Protein AF-0000000083111627 (afdb_homodimer)

Organism: NCBI:txid185642

InterPro domains:
  IPR006091 Acyl-CoA dehydrogenase/oxidase, middle domain [PF02770] (475-567)
  IPR009075 Acyl-CoA dehydrogenase/oxidase, C-terminal [PF00441] (218-343)
  IPR009075 Acyl-CoA dehydrogenase/oxidase, C-terminal [PF00441] (581-727)
  IPR009100 Acyl-CoA dehydrogenase/oxidase, N-terminal and middle domain superfamily [SSF56645] (1-203)
  IPR009100 Acyl-CoA dehydrogenase/oxidase, N-terminal and middle domain superfamily [SSF56645] (366-592)
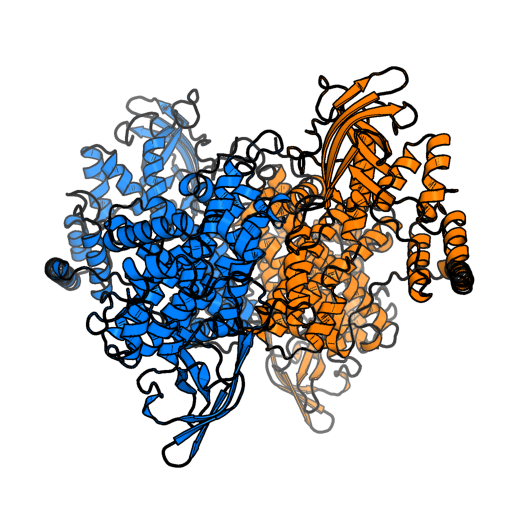  IPR013786 Acyl-CoA dehydrogenase/oxidase, N-terminal [PF02771] (6-98)
  IPR013786 Acyl-CoA dehydrogenase/oxidase, N-terminal [PF02771] (380-471)
  IPR036250 Acyl-CoA dehydrogenase-like, C-terminal [SSF47203] (217-346)
  IPR036250 Acyl-CoA dehydrogenase-like, C-terminal [SSF47203] (581-729)
  IPR037069 Acyl-CoA dehydrogenase/oxidase, N-terminal domain superfamily [G3DSA:1.10.540.10] (3-116)
  IPR037069 Acyl-CoA dehydrogenase/oxidase, N-terminal domain superfamily [G3DSA:1.10.540.10] (366-470)
  IPR046373 Acyl-CoA oxidase/dehydrogenase, middle domain superfamily [G3DSA:2.40.110.10] (475-584)
  IPR052161 Mycobacterial Acyl-CoA Dehydrogenase [PTHR43292] (367-733)

pLDDT: mean 94.19, std 6.5, range [54.94, 98.88]

Radius of gyration: 34.65 Å; Cα contacts (8 Å, |Δi|>4): 3148; chains: 2; bounding box: 90×87×96 Å

Sequence (1466 aa):
MPIAITPEHQDLAESVRSLVARVAPSEILHAAMENPVENPPPYWQAAAEQGLQGVHLAESVGGQGFGILELAVVLAEFGYGAVPGPFVPSAIAGALISAHDPDAKVLSELASGAAIAAYAMDCCGLTATRQGDALVIRGEVRAVPAAAQASVLVLPVAIDSGEEWVVLRAEQLEVEPVKSLDPLRPIAHVRANAVEVGDDVVLSNLSRSTAHALMTTLLAAEAVGVARWATDTASHYAKIREQFGRPIGQFQAIKHRCAEMIADTERATAAVWDAARAVDEASRNNWDTTSSHVEFAASVAATLAPAAAQRCTQDCIQVHGGIGFTWEHDTNVYYRRALMLAASFGRASQYPQKVVDAATTTGMRSVDIDLDPDTEKLRDEIRAEVAAFKAMEREPRGVALAEGGWVLPYLPKPWGRASGPVEQVIIAQEFSAGRVKRPQMGIATWIIPSIVAFGTDEQQQRFLPPTFRGEMIWCQLFSEPGAGSDLAGLTTKATRADGGWRITGQKIWTTAAQYSQWGALLARTDPNAPKHNGITYFLLDMKSEGVEVRPLRELTGNAMFNTVYIDDVFVPDECVLGEVNRGWEVSRNTLTAERVSIGSSEANFLATLGQFVEFVRDGQLDPVAQHRAGQLIAEGHAAKVLNLRSTLLTLAGGDAMPSAAISKLLSMRTGQGYAEFAVSSFGADAAIGDTDELCGKWGEYLLASRATTIYGGTSEVQLNIIAERLLGLPRDPMPIAITPEHQDLAESVRSLVARVAPSEILHAAMENPVENPPPYWQAAAEQGLQGVHLAESVGGQGFGILELAVVLAEFGYGAVPGPFVPSAIAGALISAHDPDAKVLSELASGAAIAAYAMDCCGLTATRQGDALVIRGEVRAVPAAAQASVLVLPVAIDSGEEWVVLRAEQLEVEPVKSLDPLRPIAHVRANAVEVGDDVVLSNLSRSTAHALMTTLLAAEAVGVARWATDTASHYAKIREQFGRPIGQFQAIKHRCAEMIADTERATAAVWDAARAVDEASRNNWDTTSSHVEFAASVAATLAPAAAQRCTQDCIQVHGGIGFTWEHDTNVYYRRALMLAASFGRASQYPQKVVDAATTTGMRSVDIDLDPDTEKLRDEIRAEVAAFKAMEREPRGVALAEGGWVLPYLPKPWGRASGPVEQVIIAQEFSAGRVKRPQMGIATWIIPSIVAFGTDEQQQRFLPPTFRGEMIWCQLFSEPGAGSDLAGLTTKATRADGGWRITGQKIWTTAAQYSQWGALLARTDPNAPKHNGITYFLLDMKSEGVEVRPLRELTGNAMFNTVYIDDVFVPDECVLGEVNRGWEVSRNTLTAERVSIGSSEANFLATLGQFVEFVRDGQLDPVAQHRAGQLIAEGHAAKVLNLRSTLLTLAGGDAMPSAAISKLLSMRTGQGYAEFAVSSFGADAAIGDTDELCGKWGEYLLASRATTIYGGTSEVQLNIIAERLLGLPRDP

Foldseek 3Di:
DFLDQFPVLVVLLVVLLVLLCVQQPLVNLLVLVVDAADQVHPCLQVCLVVQLLQQQAPVLLPHVNHHLLSNLSNLLSCLLRLAFAQSLQQSLVLVQLCLLPSNDNVNSCRRNSVFGEGEALDEDQKAWDDDVQKIWIWGKDFFTWRLVSGQKYWYWHQYPVGIWIFIDGSVQWDWAWDDALQSSTTTTMITHDRRIDGCVGISVSRDSLLSLLSQLLSLLSSLLSLLVNLLQLLLVQQQPDDDPHHRNCQDLVSLLLSLVSVLLSLLLSLLSSLLRVLSRVCSVVSNPCLVSVNLLSSLLSNQRRLVSQLSSLVSSLVSVDPVCPDSSDCSSNSNSVSVVSNVSSPDNLVSLLSNLVSCLPSRHGDQADDDDPVCVVVLVVLLVVLLVLLPDDDLVSLLCCQQPANQPQCADPPRHVVDDLVSVRSSVVSCVVSVPDADDLVLVLLQVNLCSVFNDPVSCVVPRSCSSSVNFHEKEFQADPVPDLNSLPDAFAWEDDVQFTWTWDKGWQIFQLVPGQKYWHKHFYDPPDPSLQRIWIFIDGCPFPQWDWAFDQALLRDTGITMIGGDGTTGGPNGTGHDHRNRSVSVVSSLQSVLQDLLPDDDPLFDALSNLSVLSSPDDDDSVLSSLSSNLNSLRVSLSSSLSSLSSSVSSVHDSRLSSLSSLLSNLVSRLVSLVSSLVRVVPCCPDCPCVDPSNVSNSNNSVSVCSQPPSAHSSRSSQCNSCPVSVRDHHD/DFLDQFPVLVVLLVVLLVLLCVQQPLVNLLVLVVDAADQVHPCLQVCLVVQLLQQQAPVLLPHVNHHLLSNLSNLLSCLLRLAFAQSLQQSLVLVQLCLLPSNDNVNSCRRNSVFGEGEALDEDQKAWDDDPQKIWIWGKDFFTWRLVSGQKYWYWHQYPVGIWIFIDGSVQWDWAWDDALQSSTTTTMITHDGRIDGCVGTSVSRDSLLSLLSQLLSLLSSLLSLLVNLLQLLLVQQQPDDDPHHRNCQDLVSLLLSLVSVLLSLLLSLLSSLLRVLSRVCSVVSNPCLVSVNLLSSLLSNQRRLVSQLSSLVSSLVSVDPVCPDSSDCSSNSNSVSVVSNCSSPDNLVSLLSNLVSCLPSRHGDQADDDDPVCVVVLVVLLVVLLVLLPDDDLVSLLCCQQPQNQPQCADPPRHVVDDLVSVRSSVVSCVVSVPDQDDLVLVLLQVVLCSVFNDPVSCVVPRSCSSSVNFHEKEFQADPVPDLNSLPDAFAWEDDVQFTWTFDKGWQIFQLVPGQKYWHKHFHDPPDPSLQRIWIFIDGCPFPQWDWAFDQALLRDTGITMIGGDGTTGGPNGTGHDHRNRSVSVVSSLQSVLQDLLVDDDPLFDALVNLSVLSSPDDDDSVLSSLSSNLNSLRVSLSSSLSSLSSSVSSVHDSRLSSLSSLLSNLVSRLVSLVSSLVRVVPCCPDCPCVDPSNVSNSNNSVSVCSQPPSAHSSRSSQCNSCPVSVRDHHD

Secondary structure (DSSP, 8-state):
--S--SHHHHHHHHHHHHHHHHHS-HHHHHHHHHSPPPSS-TTHHHHHHTTGGGTTS-GGGT-----HHHHHHHHHHHHHTT--SSHHHHHHHHHHHHHH-TT-THHHHHHHTS--EEE----SSEEEEEETTEEEEEEEEEEEETGGG-SEEEEEEEETTEEEEEEEEGGGSEEEEE-BSSTTS-EEEEEEEEEEE-GGGB-TT--HHHHHHHHHHHHHHHHHHHHHHHHHHHHHHHHH-EETTEEGGGSHHHHHHHHHHHHHHHHHHHHHHHHHHHHHHHHHTTT-HHHHTHHHHHHHHHHHHHHHHHHHHHHHHHHHTTGGGBTTSHHHHHHHHHHHHHHHT--TTHHHHHHHHHHHTT-PPP------GGGHHHHHHHHHHHHHHHHS-HHHHHHHHHHTT-SSTTSPTTTS----HHHHHHHHHHHHHHTPPPPP-TTHHHHHHHHHHH--HHHHHHHHHHHHTT---EEEE--BTTBSSSGGG---EEEEETTEEEEEEEEEEEETGGG-SEEEEEEES-TTS-TTTSEEEEEEETTSTTEEEEEE-BTTS---EEEEEEEEEEEEGGGEES-TTBHHHHHHHHHHHHHHHHHH---TTS--HHHHHHHHHHS---HHHHHHHHHHHHHHHHHHHHHHHHHHHHHTT---HHHHHHHHHHHHHHHHHHHHHHHHHTGGGGGB--TTSHHHHHHHHHHHHGGGGTTTS-HHHHHHHIIIIIS-PPPP-/--S--SHHHHHHHHHHHHHHHHHS-HHHHHHHHHSPPPSS-TTHHHHHHTTGGGTTS-GGGT-----HHHHHHHHHHHHHTT--SSHHHHHHHHHHHHHH-TT-THHHHHHHTS--EEE---SSSEEEEEETTEEEEEEEEEEEETGGG-SEEEEEEEETTEEEEEEEEGGGSEEEEE-BSSTTS-EEEEEEEEEEE-GGGB-TT--HHHHHHHHHHHHHHHHHHHHHHHHHHHHHHHHH-EETTEEGGGSHHHHHHHHHHHHHHHHHHHHHHHHHHHHHHHHHTTT-HHHHTHHHHHHHHHHHHHHHHHHHHHHHHHHHTTGGGBTTSHHHHHHHHHHHHHHHT--TTHHHHHHHHHHHTT-PPP------GGGHHHHHHHHHHHHHHHHS-HHHHHHHHHHTT-SSTTSPTTTS----HHHHHHHHHHHHHHTPPPPP-TTHHHHHHHHHHH--HHHHHHHHHHHHTT---EEEE--BTTBSSSGGG---EEEEETTEEEEEEEE-S-TTGGG-SEEEEEEES-TTS-TTTSEEEEEEETTSTTEEEEEE-BTTS---EEEEEEEEEEEEGGGEES-TTBHHHHHHHHHHHHHHHHHH---TTS--HHHHHHHHHHS---HHHHHHHHHHHHHHHHHHHHHHHHHHHHHTT---HHHHHHHHHHHHHHHHHHHHHHHHHTGGGGGB--TTSHHHHHHHHHHHHGGGGTTTS-HHHHHHHIIIIIS-PPPP-

Structure (mmCIF, N/CA/C/O backbone):
data_AF-0000000083111627-model_v1
#
loop_
_entity.id
_entity.type
_entity.pdbx_description
1 polymer 'Acyl-CoA dehydrogenase'
#
loop_
_atom_site.group_PDB
_atom_site.id
_atom_site.type_symbol
_atom_site.label_atom_id
_atom_site.label_alt_id
_atom_site.label_comp_id
_atom_site.label_asym_id
_atom_site.label_entity_id
_atom_site.label_seq_id
_atom_site.pdbx_PDB_ins_code
_atom_site.Cartn_x
_atom_site.Cartn_y
_atom_site.Cartn_z
_atom_site.occupancy
_atom_site.B_iso_or_equiv
_atom_site.auth_seq_id
_atom_site.auth_comp_id
_atom_site.auth_asym_id
_atom_site.auth_atom_id
_atom_site.pdbx_PDB_model_num
ATOM 1 N N . MET A 1 1 ? 1.395 21.906 2.865 1 74.12 1 MET A N 1
ATOM 2 C CA . MET A 1 1 ? 1.391 23.25 3.449 1 74.12 1 MET A CA 1
ATOM 3 C C . MET A 1 1 ? 2.172 23.266 4.758 1 74.12 1 MET A C 1
ATOM 5 O O . MET A 1 1 ? 2.281 22.25 5.438 1 74.12 1 MET A O 1
ATOM 9 N N . PRO A 1 2 ? 2.619 24.438 5.027 1 80.31 2 PRO A N 1
ATOM 10 C CA . PRO A 1 2 ? 3.334 24.547 6.301 1 80.31 2 PRO A CA 1
ATOM 11 C C . PRO A 1 2 ? 2.424 24.328 7.508 1 80.31 2 PRO A C 1
ATOM 13 O O . PRO A 1 2 ? 1.198 24.297 7.363 1 80.31 2 PRO A O 1
ATOM 16 N N . ILE A 1 3 ? 2.98 24.016 8.602 1 85 3 ILE A N 1
ATOM 17 C CA . ILE A 1 3 ? 2.271 23.859 9.867 1 85 3 ILE A CA 1
ATOM 18 C C . ILE A 1 3 ? 1.512 25.141 10.203 1 85 3 ILE A C 1
ATOM 20 O O . ILE A 1 3 ? 0.439 25.094 10.812 1 85 3 ILE A O 1
ATOM 24 N N . ALA A 1 4 ? 1.966 26.297 9.727 1 83.12 4 ALA A N 1
ATOM 25 C CA . ALA A 1 4 ? 1.487 27.641 10.039 1 83.12 4 ALA A CA 1
ATOM 26 C C . ALA A 1 4 ? 0.077 27.859 9.5 1 83.12 4 ALA A C 1
ATOM 28 O O . ALA A 1 4 ? -0.201 27.578 8.336 1 83.12 4 ALA A O 1
ATOM 29 N N . ILE A 1 5 ? -0.756 28.344 10.328 1 83.12 5 ILE A N 1
ATOM 30 C CA . ILE A 1 5 ? -2.125 28.641 9.922 1 83.12 5 ILE A CA 1
ATOM 31 C C . ILE A 1 5 ? -2.398 30.125 10.055 1 83.12 5 ILE A C 1
ATOM 33 O O . ILE A 1 5 ? -2.795 30.781 9.094 1 83.12 5 ILE A O 1
ATOM 37 N N . THR A 1 6 ? -2.057 30.719 11.227 1 83.81 6 THR A N 1
ATOM 38 C CA . THR A 1 6 ? -2.348 32.125 11.492 1 83.81 6 THR A CA 1
ATOM 39 C C . THR A 1 6 ? -1.399 33.031 10.711 1 83.81 6 THR A C 1
ATOM 41 O O . THR A 1 6 ? -0.306 32.625 10.328 1 83.81 6 THR A O 1
ATOM 44 N N . PRO A 1 7 ? -1.765 34.219 10.477 1 86.06 7 PRO A N 1
ATOM 45 C CA . PRO A 1 7 ? -0.864 35.156 9.797 1 86.06 7 PRO A CA 1
ATOM 46 C C . PRO A 1 7 ? 0.48 35.281 10.508 1 86.06 7 PRO A C 1
ATOM 48 O O . PRO A 1 7 ? 1.52 35.406 9.852 1 86.06 7 PRO A O 1
ATOM 51 N N . GLU A 1 8 ? 0.435 35.312 11.836 1 89.44 8 GLU A N 1
ATOM 52 C CA . GLU A 1 8 ? 1.673 35.406 12.609 1 89.44 8 GLU A CA 1
ATOM 53 C C . GLU A 1 8 ? 2.568 34.219 12.359 1 89.44 8 GLU A C 1
ATOM 55 O O . GLU A 1 8 ? 3.781 34.344 12.188 1 89.44 8 GLU A O 1
ATOM 60 N N . HIS A 1 9 ? 1.969 33.062 12.383 1 93.19 9 HIS A N 1
ATOM 61 C CA . HIS A 1 9 ? 2.73 31.844 12.125 1 93.19 9 HIS A CA 1
ATOM 62 C C . HIS A 1 9 ? 3.244 31.797 10.688 1 93.19 9 HIS A C 1
ATOM 64 O O . HIS A 1 9 ? 4.34 31.297 10.43 1 93.19 9 HIS A O 1
ATOM 70 N N . GLN A 1 10 ? 2.498 32.281 9.758 1 92.25 10 GLN A N 1
ATOM 71 C CA . GLN A 1 10 ? 2.924 32.344 8.359 1 92.25 10 GLN A CA 1
ATOM 72 C C . GLN A 1 10 ? 4.109 33.281 8.195 1 92.25 10 GLN A C 1
ATOM 74 O O . GLN A 1 10 ? 5.039 33 7.438 1 92.25 10 GLN A O 1
ATOM 79 N N . ASP A 1 11 ? 3.963 34.438 8.898 1 94.56 11 ASP A N 1
ATOM 80 C CA . ASP A 1 11 ? 5.074 35.375 8.875 1 94.56 11 ASP A CA 1
ATOM 81 C C . ASP A 1 11 ? 6.348 34.75 9.438 1 94.56 11 ASP A C 1
ATOM 83 O O . ASP A 1 11 ? 7.438 34.938 8.891 1 94.56 11 ASP A O 1
ATOM 87 N N . LEU A 1 12 ? 6.211 34.031 10.531 1 96.56 12 LEU A N 1
ATOM 88 C CA . LEU A 1 12 ? 7.344 33.312 11.117 1 96.56 12 LEU A CA 1
ATOM 89 C C . LEU A 1 12 ? 7.922 32.312 10.141 1 96.56 12 LEU A C 1
ATOM 91 O O . LEU A 1 12 ? 9.141 32.25 9.93 1 96.56 12 LEU A O 1
ATOM 95 N N . ALA A 1 13 ? 7.07 31.531 9.586 1 96.81 13 ALA A N 1
ATOM 96 C CA . ALA A 1 13 ? 7.508 30.516 8.625 1 96.81 13 ALA A CA 1
ATOM 97 C C . ALA A 1 13 ? 8.258 31.156 7.461 1 96.81 13 ALA A C 1
ATOM 99 O O . ALA A 1 13 ? 9.297 30.656 7.027 1 96.81 13 ALA A O 1
ATOM 100 N N . GLU A 1 14 ? 7.758 32.25 6.926 1 96.44 14 GLU A N 1
ATOM 101 C CA . GLU A 1 14 ? 8.375 32.938 5.797 1 96.44 14 GLU A CA 1
ATOM 102 C C . GLU A 1 14 ? 9.742 33.5 6.18 1 96.44 14 GLU A C 1
ATOM 104 O O . GLU A 1 14 ? 10.68 33.438 5.379 1 96.44 14 GLU A O 1
ATOM 109 N N . SER A 1 15 ? 9.734 34.062 7.34 1 97.12 15 SER A N 1
ATOM 110 C CA . SER A 1 15 ? 10.992 34.594 7.836 1 97.12 15 SER A CA 1
ATOM 111 C C . SER A 1 15 ? 12.055 33.5 7.969 1 97.12 15 SER A C 1
ATOM 113 O O . SER A 1 15 ? 13.195 33.688 7.555 1 97.12 15 SER A O 1
ATOM 115 N N . VAL A 1 16 ? 11.703 32.375 8.531 1 98.12 16 VAL A N 1
ATOM 116 C CA . VAL A 1 16 ? 12.625 31.266 8.711 1 98.12 16 VAL A CA 1
ATOM 117 C C . VAL A 1 16 ? 13 30.688 7.352 1 98.12 16 VAL A C 1
ATOM 119 O O . VAL A 1 16 ? 14.164 30.344 7.117 1 98.12 16 VAL A O 1
ATOM 122 N N . ARG A 1 17 ? 12.047 30.531 6.48 1 96.94 17 ARG A N 1
ATOM 123 C CA . ARG A 1 17 ? 12.305 30.016 5.141 1 96.94 17 ARG A CA 1
ATOM 124 C C . ARG A 1 17 ? 13.328 30.875 4.414 1 96.94 17 ARG A C 1
ATOM 126 O O . ARG A 1 17 ? 14.195 30.359 3.701 1 96.94 17 ARG A O 1
ATOM 133 N N . SER A 1 18 ? 13.18 32.188 4.555 1 97.38 18 SER A N 1
ATOM 134 C CA . SER A 1 18 ? 14.125 33.125 3.941 1 97.38 18 SER A CA 1
ATOM 135 C C . SER A 1 18 ? 15.539 32.906 4.488 1 97.38 18 SER A C 1
ATOM 137 O O . SER A 1 18 ? 16.516 32.969 3.738 1 97.38 18 SER A O 1
ATOM 139 N N . LEU A 1 19 ? 15.617 32.75 5.746 1 97.81 19 LEU A N 1
ATOM 140 C CA . LEU A 1 19 ? 16.922 32.469 6.348 1 97.81 19 LEU A CA 1
ATOM 141 C C . LEU A 1 19 ? 17.484 31.156 5.816 1 97.81 19 LEU A C 1
ATOM 143 O O . LEU A 1 19 ? 18.641 31.094 5.422 1 97.81 19 LEU A O 1
ATOM 147 N N . VAL A 1 20 ? 16.688 30.109 5.844 1 97.62 20 VAL A N 1
ATOM 148 C CA . VAL A 1 20 ? 17.109 28.766 5.438 1 97.62 20 VAL A CA 1
ATOM 149 C C . VAL A 1 20 ? 17.578 28.797 3.988 1 97.62 20 VAL A C 1
ATOM 151 O O . VAL A 1 20 ? 18.609 28.203 3.654 1 97.62 20 VAL A O 1
ATOM 154 N N . ALA A 1 21 ? 16.844 29.484 3.139 1 96.81 21 ALA A N 1
ATOM 155 C CA . ALA A 1 21 ? 17.219 29.609 1.732 1 96.81 21 ALA A CA 1
ATOM 156 C C . ALA A 1 21 ? 18.594 30.266 1.584 1 96.81 21 ALA A C 1
ATOM 158 O O . ALA A 1 21 ? 19.359 29.922 0.678 1 96.81 21 ALA A O 1
ATOM 159 N N . ARG A 1 22 ? 18.844 31.141 2.459 1 96.62 22 ARG A N 1
ATOM 160 C CA . ARG A 1 22 ? 20.109 31.875 2.404 1 96.62 22 ARG A CA 1
ATOM 161 C C . ARG A 1 22 ? 21.25 31.062 2.984 1 96.62 22 ARG A C 1
ATOM 163 O O . ARG A 1 22 ? 22.359 31.078 2.451 1 96.62 22 ARG A O 1
ATOM 170 N N . VAL A 1 23 ? 21.047 30.328 3.975 1 96.12 23 VAL A N 1
ATOM 171 C CA . VAL A 1 23 ? 22.156 29.75 4.738 1 96.12 23 VAL A CA 1
ATOM 172 C C . VAL A 1 23 ? 22.359 28.297 4.34 1 96.12 23 VAL A C 1
ATOM 174 O O . VAL A 1 23 ? 23.422 27.719 4.605 1 96.12 23 VAL A O 1
ATOM 177 N N . ALA A 1 24 ? 21.406 27.656 3.727 1 96.56 24 ALA A N 1
ATOM 178 C CA . ALA A 1 24 ? 21.516 26.25 3.393 1 96.56 24 ALA A CA 1
ATOM 179 C C . ALA A 1 24 ? 21.094 25.984 1.954 1 96.56 24 ALA A C 1
ATOM 181 O O . ALA A 1 24 ? 20.25 25.109 1.7 1 96.56 24 ALA A O 1
ATOM 182 N N . PRO A 1 25 ? 21.656 26.734 1.029 1 96.75 25 PRO A N 1
ATOM 183 C CA . PRO A 1 25 ? 21.422 26.375 -0.369 1 96.75 25 PRO A CA 1
ATOM 184 C C . PRO A 1 25 ? 22.047 25.031 -0.742 1 96.75 25 PRO A C 1
ATOM 186 O O . PRO A 1 25 ? 22.797 24.453 0.045 1 96.75 25 PRO A O 1
ATOM 189 N N . SER A 1 26 ? 21.766 24.578 -1.888 1 96.75 26 SER A N 1
ATOM 190 C CA . SER A 1 26 ? 22.188 23.266 -2.354 1 96.75 26 SER A CA 1
ATOM 191 C C . SER A 1 26 ? 23.703 23.094 -2.258 1 96.75 26 SER A C 1
ATOM 193 O O . SER A 1 26 ? 24.203 22.031 -1.894 1 96.75 26 SER A O 1
ATOM 195 N N . GLU A 1 27 ? 24.422 24.109 -2.559 1 96.44 27 GLU A N 1
ATOM 196 C CA . GLU A 1 27 ? 25.891 24.062 -2.541 1 96.44 27 GLU A CA 1
ATOM 197 C C . GLU A 1 27 ? 26.406 23.781 -1.139 1 96.44 27 GLU A C 1
ATOM 199 O O . GLU A 1 27 ? 27.391 23.047 -0.975 1 96.44 27 GLU A O 1
ATOM 204 N N . ILE A 1 28 ? 25.781 24.359 -0.179 1 96.56 28 ILE A N 1
ATOM 205 C CA . ILE A 1 28 ? 26.188 24.172 1.21 1 96.56 28 ILE A CA 1
ATOM 206 C C . ILE A 1 28 ? 25.859 22.75 1.644 1 96.56 28 ILE A C 1
ATOM 208 O O . ILE A 1 28 ? 26.625 22.125 2.377 1 96.56 28 ILE A O 1
ATOM 212 N N . LEU A 1 29 ? 24.719 22.25 1.248 1 97.88 29 LEU A N 1
ATOM 213 C CA . LEU A 1 29 ? 24.328 2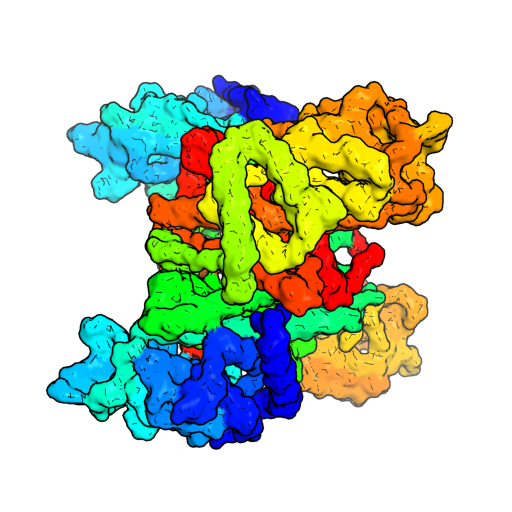0.891 1.57 1 97.88 29 LEU A CA 1
ATOM 214 C C . LEU A 1 29 ? 25.344 19.891 1.017 1 97.88 29 LEU A C 1
ATOM 216 O O . LEU A 1 29 ? 25.781 18.984 1.729 1 97.88 29 LEU A O 1
ATOM 220 N N . HIS A 1 30 ? 25.75 20.062 -0.219 1 97.12 30 HIS A N 1
ATOM 221 C CA . HIS A 1 30 ? 26.672 19.141 -0.861 1 97.12 30 HIS A CA 1
ATOM 222 C C . HIS A 1 30 ? 28.078 19.266 -0.283 1 97.12 30 HIS A C 1
ATOM 224 O O . HIS A 1 30 ? 28.812 18.281 -0.194 1 97.12 30 HIS A O 1
ATOM 230 N N . ALA A 1 31 ? 28.438 20.453 0.081 1 96.94 31 ALA A N 1
ATOM 231 C CA . ALA A 1 31 ? 29.703 20.625 0.782 1 96.94 31 ALA A CA 1
ATOM 232 C C . ALA A 1 31 ? 29.719 19.844 2.092 1 96.94 31 ALA A C 1
ATOM 234 O O . ALA A 1 31 ? 30.734 19.25 2.465 1 96.94 31 ALA A O 1
ATOM 235 N N . ALA A 1 32 ? 28.594 19.828 2.756 1 96.88 32 ALA A N 1
ATOM 236 C CA . ALA A 1 32 ? 28.469 19.141 4.043 1 96.88 32 ALA A CA 1
ATOM 237 C C . ALA A 1 32 ? 28.438 17.625 3.857 1 96.88 32 ALA A C 1
ATOM 239 O O . ALA A 1 32 ? 28.688 16.875 4.801 1 96.88 32 ALA A O 1
ATOM 240 N N . MET A 1 33 ? 28.141 17.156 2.658 1 96.25 33 MET A N 1
ATOM 241 C CA . MET A 1 33 ? 28.203 15.734 2.346 1 96.25 33 MET A CA 1
ATOM 242 C C . MET A 1 33 ? 29.641 15.258 2.268 1 96.25 33 MET A C 1
ATOM 244 O O . MET A 1 33 ? 29.938 14.086 2.5 1 96.25 33 MET A O 1
ATOM 248 N N . GLU A 1 34 ? 30.531 16.188 2.012 1 95.69 34 GLU A N 1
ATOM 249 C CA . GLU A 1 34 ? 31.922 15.828 1.735 1 95.69 34 GLU A CA 1
ATOM 250 C C . GLU A 1 34 ? 32.844 16.234 2.883 1 95.69 34 GLU A C 1
ATOM 252 O O . GLU A 1 34 ? 33.938 15.672 3.055 1 95.69 34 GLU A O 1
ATOM 257 N N . ASN A 1 35 ? 32.406 17.234 3.637 1 96 35 ASN A N 1
ATOM 258 C CA . ASN A 1 35 ? 33.219 17.812 4.699 1 96 35 ASN A CA 1
ATOM 259 C C . ASN A 1 35 ? 32.469 17.875 6.023 1 96 35 ASN A C 1
ATOM 261 O O . ASN A 1 35 ? 31.25 18.078 6.043 1 96 35 ASN A O 1
ATOM 265 N N . PRO A 1 36 ? 33.219 17.688 7.137 1 95.44 36 PRO A N 1
ATOM 266 C CA . PRO A 1 36 ? 32.531 17.797 8.43 1 95.44 36 PRO A CA 1
ATOM 267 C C . PRO A 1 36 ? 31.859 19.141 8.641 1 95.44 36 PRO A C 1
ATOM 269 O O . PRO A 1 36 ? 32.406 20.188 8.266 1 95.44 36 PRO A O 1
ATOM 272 N N . VAL A 1 37 ? 30.766 19.156 9.219 1 94.75 37 VAL A N 1
ATOM 273 C CA . VAL A 1 37 ? 30.047 20.375 9.539 1 94.75 37 VAL A CA 1
ATOM 274 C C . VAL A 1 37 ? 30.797 21.172 10.594 1 94.75 37 VAL A C 1
ATOM 276 O O . VAL A 1 37 ? 31.203 20.625 11.625 1 94.75 37 VAL A O 1
ATOM 279 N N . GLU A 1 38 ? 31 22.422 10.375 1 95.81 38 GLU A N 1
ATOM 280 C CA . GLU A 1 38 ? 31.656 23.281 11.352 1 95.81 38 GLU A CA 1
ATOM 281 C C . GLU A 1 38 ? 30.859 23.359 12.648 1 95.81 38 GLU A C 1
ATOM 283 O O . GLU A 1 38 ? 29.641 23.172 12.648 1 95.81 38 GLU A O 1
ATOM 288 N N . ASN A 1 39 ? 31.547 23.641 13.773 1 96.44 39 ASN A N 1
ATOM 289 C CA . ASN A 1 39 ? 30.906 23.766 15.078 1 96.44 39 ASN A CA 1
ATOM 290 C C . ASN A 1 39 ? 31.359 25.016 15.82 1 96.44 39 ASN A C 1
ATOM 292 O O . ASN A 1 39 ? 32.5 25.094 16.266 1 96.44 39 ASN A O 1
ATOM 296 N N . PRO A 1 40 ? 30.578 26.047 15.961 1 96.38 40 PRO A N 1
ATOM 297 C CA . PRO A 1 40 ? 29.219 26 15.445 1 96.38 40 PRO A CA 1
ATOM 298 C C . PRO A 1 40 ? 29.156 26.234 13.938 1 96.38 40 PRO A C 1
ATOM 300 O O . PRO A 1 40 ? 30.109 26.75 13.344 1 96.38 40 PRO A O 1
ATOM 303 N N . PRO A 1 41 ? 27.984 25.844 13.398 1 96.88 41 PRO A N 1
ATOM 304 C CA . PRO A 1 41 ? 27.859 26.109 11.961 1 96.88 41 PRO A CA 1
ATOM 305 C C . PRO A 1 41 ? 27.812 27.609 11.641 1 96.88 41 PRO A C 1
ATOM 307 O O . PRO A 1 41 ? 27.453 28.422 12.5 1 96.88 41 PRO A O 1
ATOM 310 N N . PRO A 1 42 ? 28.094 27.969 10.391 1 95.5 42 PRO A N 1
ATOM 311 C CA . PRO A 1 42 ? 28.203 29.391 10.031 1 95.5 42 PRO A CA 1
ATOM 312 C C . PRO A 1 42 ? 26.891 30.141 10.242 1 95.5 42 PRO A C 1
ATOM 314 O O . PRO A 1 42 ? 26.906 31.344 10.539 1 95.5 42 PRO A O 1
ATOM 317 N N . TYR A 1 43 ? 25.797 29.5 10.133 1 97.44 43 TYR A N 1
ATOM 318 C CA . TYR A 1 43 ? 24.5 30.172 10.211 1 97.44 43 TYR A CA 1
ATOM 319 C C . TYR A 1 43 ? 24.078 30.375 11.664 1 97.44 43 TYR A C 1
ATOM 321 O O . TYR A 1 43 ? 23.094 31.062 11.938 1 97.44 43 TYR A O 1
ATOM 329 N N . TRP A 1 44 ? 24.781 29.797 12.617 1 97.88 44 TRP A N 1
ATOM 330 C CA . TRP A 1 44 ? 24.359 29.672 14.008 1 97.88 44 TRP A CA 1
ATOM 331 C C . TRP A 1 44 ? 24.062 31.047 14.617 1 97.88 44 TRP A C 1
ATOM 333 O O . TRP A 1 44 ? 23.031 31.25 15.258 1 97.88 44 TRP A O 1
ATOM 343 N N . GLN A 1 45 ? 24.938 32 14.352 1 95.62 45 GLN A N 1
ATOM 344 C CA . GLN A 1 45 ? 24.797 33.344 14.914 1 95.62 45 GLN A CA 1
ATOM 345 C C . GLN A 1 45 ? 23.625 34.094 14.273 1 95.62 45 GLN A C 1
ATOM 347 O O . GLN A 1 45 ? 22.891 34.812 14.961 1 95.62 45 GLN A O 1
ATOM 352 N N . ALA A 1 46 ? 23.5 33.906 13 1 96.81 46 ALA A N 1
ATOM 353 C CA . ALA A 1 46 ? 22.391 34.562 12.297 1 96.81 46 ALA A CA 1
ATOM 354 C C . ALA A 1 46 ? 21.047 34.031 12.836 1 96.81 46 ALA A C 1
ATOM 356 O O . ALA A 1 46 ? 20.094 34.812 12.969 1 96.81 46 ALA A O 1
ATOM 357 N N . ALA A 1 47 ? 20.984 32.75 13.094 1 98.06 47 ALA A N 1
ATOM 358 C CA . ALA A 1 47 ? 19.766 32.188 13.656 1 98.06 47 ALA A CA 1
ATOM 359 C C . ALA A 1 47 ? 19.5 32.719 15.062 1 98.06 47 ALA A C 1
ATOM 361 O O . ALA A 1 47 ? 18.359 33 15.422 1 98.06 47 ALA A O 1
ATOM 362 N N . ALA A 1 48 ? 20.531 32.844 15.844 1 97.06 48 ALA A N 1
ATOM 363 C CA . ALA A 1 48 ? 20.406 33.375 17.203 1 97.06 48 ALA A CA 1
ATOM 364 C C . ALA A 1 48 ? 19.938 34.844 17.188 1 97.06 48 ALA A C 1
ATOM 366 O O . ALA A 1 48 ? 19.125 35.25 18.016 1 97.06 48 ALA A O 1
ATOM 367 N N . GLU A 1 49 ? 20.484 35.594 16.25 1 95.94 49 GLU A N 1
ATOM 368 C CA . GLU A 1 49 ? 20.125 37.031 16.141 1 95.94 49 GLU A CA 1
ATOM 369 C C . GLU A 1 49 ? 18.656 37.188 15.758 1 95.94 49 GLU A C 1
ATOM 371 O O . GLU A 1 49 ? 18.016 38.156 16.156 1 95.94 49 GLU A O 1
ATOM 376 N N . GLN A 1 50 ? 18.203 36.188 15.055 1 97 50 GLN A N 1
ATOM 377 C CA . GLN A 1 50 ? 16.797 36.188 14.688 1 97 50 GLN A CA 1
ATOM 378 C C . GLN A 1 50 ? 15.938 35.625 15.82 1 97 50 GLN A C 1
ATOM 380 O O . GLN A 1 50 ? 14.703 35.625 15.719 1 97 50 GLN A O 1
ATOM 385 N N . GLY A 1 51 ? 16.594 35.125 16.875 1 97.56 51 GLY A N 1
ATOM 386 C CA . GLY A 1 51 ? 15.891 34.625 18.062 1 97.56 51 GLY A CA 1
ATOM 387 C C . GLY A 1 51 ? 15.359 33.219 17.891 1 97.56 51 GLY A C 1
ATOM 388 O O . GLY A 1 51 ? 14.5 32.781 18.656 1 97.56 51 GLY A O 1
ATOM 389 N N . LEU A 1 52 ? 15.789 32.438 16.953 1 98.31 52 LEU A N 1
ATOM 390 C CA . LEU A 1 52 ? 15.188 31.156 16.609 1 98.31 52 LEU A CA 1
ATOM 391 C C . LEU A 1 52 ? 15.523 30.094 17.641 1 98.31 52 LEU A C 1
ATOM 393 O O . LEU A 1 52 ? 14.719 29.188 17.906 1 98.31 52 LEU A O 1
ATOM 397 N N . GLN A 1 53 ? 16.719 30.156 18.281 1 97.5 53 GLN A N 1
ATOM 398 C CA . GLN A 1 53 ? 17.109 29.188 19.312 1 97.5 53 GLN A CA 1
ATOM 399 C C . GLN A 1 53 ? 16.203 29.281 20.531 1 97.5 53 GLN A C 1
ATOM 401 O O . GLN A 1 53 ? 16.016 28.297 21.25 1 97.5 53 GLN A O 1
ATOM 406 N N . GLY A 1 54 ? 15.664 30.453 20.719 1 97.75 54 GLY A N 1
ATOM 407 C CA . GLY A 1 54 ? 14.891 30.672 21.938 1 97.75 54 GLY A CA 1
ATOM 408 C C . GLY A 1 54 ? 13.438 31.016 21.656 1 97.75 54 GLY A C 1
ATOM 409 O O . GLY A 1 54 ? 12.773 31.641 22.484 1 97.75 54 GLY A O 1
ATOM 410 N N . VAL A 1 55 ? 12.961 30.656 20.5 1 98 55 VAL A N 1
ATOM 411 C CA . VAL A 1 55 ? 11.602 31.031 20.125 1 98 55 VAL A CA 1
ATOM 412 C C . VAL A 1 55 ? 10.609 30.531 21.172 1 98 55 VAL A C 1
ATOM 414 O O . VAL A 1 55 ? 9.641 31.234 21.5 1 98 55 VAL A O 1
ATOM 417 N N . HIS A 1 56 ? 10.828 29.344 21.766 1 97.88 56 HIS A N 1
ATOM 418 C CA . HIS A 1 56 ? 9.906 28.672 22.672 1 97.88 56 HIS A CA 1
ATOM 419 C C . HIS A 1 56 ? 10.289 28.938 24.125 1 97.88 56 HIS A C 1
ATOM 421 O O . HIS A 1 56 ? 9.617 28.453 25.047 1 97.88 56 HIS A O 1
ATOM 427 N N . LEU A 1 57 ? 11.352 29.672 24.344 1 98.5 57 LEU A N 1
ATOM 428 C CA . LEU A 1 57 ? 11.859 29.875 25.703 1 98.5 57 LEU A CA 1
ATOM 429 C C . LEU A 1 57 ? 11.312 31.172 26.297 1 98.5 57 LEU A C 1
ATOM 431 O O . LEU A 1 57 ? 10.953 32.094 25.547 1 98.5 57 LEU A O 1
ATOM 435 N N . ALA A 1 58 ? 11.336 31.25 27.594 1 97.88 58 ALA A N 1
ATOM 436 C CA . ALA A 1 58 ? 10.781 32.375 28.328 1 97.88 58 ALA A CA 1
ATOM 437 C C . ALA A 1 58 ? 11.602 33.656 28.078 1 97.88 58 ALA A C 1
ATOM 439 O O . ALA A 1 58 ? 12.812 33.562 27.859 1 97.88 58 ALA A O 1
ATOM 440 N N . GLU A 1 59 ? 11.008 34.75 28.203 1 97.69 59 GLU A N 1
ATOM 441 C CA . GLU A 1 59 ? 11.695 36.031 28.062 1 97.69 59 GLU A CA 1
ATOM 442 C C . GLU A 1 59 ? 12.719 36.25 29.172 1 97.69 59 GLU A C 1
ATOM 444 O O . GLU A 1 59 ? 13.734 36.906 28.969 1 97.69 59 GLU A O 1
ATOM 449 N N . SER A 1 60 ? 12.438 35.688 30.312 1 98 60 SER A N 1
ATOM 450 C CA . SER A 1 60 ? 13.312 35.844 31.484 1 98 60 SER A CA 1
ATOM 451 C C . SER A 1 60 ? 14.695 35.25 31.203 1 98 60 SER A C 1
ATOM 453 O O . SER A 1 60 ? 15.672 35.625 31.844 1 98 60 SER A O 1
ATOM 455 N N . VAL A 1 61 ? 14.781 34.375 30.219 1 98.25 61 VAL A N 1
ATOM 456 C CA . VAL A 1 61 ? 16.062 33.781 29.891 1 98.25 61 VAL A CA 1
ATOM 457 C C . VAL A 1 61 ? 16.516 34.219 28.516 1 98.25 61 VAL A C 1
ATOM 459 O O . VAL A 1 61 ? 17.375 33.562 27.891 1 98.25 61 VAL A O 1
ATOM 462 N N . GLY A 1 62 ? 15.875 35.281 28 1 97.44 62 GLY A N 1
ATOM 463 C CA . GLY A 1 62 ? 16.281 35.812 26.719 1 97.44 62 GLY A CA 1
ATOM 464 C C . GLY A 1 62 ? 15.531 35.219 25.547 1 97.44 62 GLY A C 1
ATOM 465 O O . GLY A 1 62 ? 15.875 35.469 24.391 1 97.44 62 GLY A O 1
ATOM 466 N N . GLY A 1 63 ? 14.586 34.375 25.797 1 97.88 63 GLY A N 1
ATOM 467 C CA . GLY A 1 63 ? 13.766 33.812 24.734 1 97.88 63 GLY A CA 1
ATOM 468 C C . GLY A 1 63 ? 12.703 34.75 24.219 1 97.88 63 GLY A C 1
ATOM 469 O O . GLY A 1 63 ? 12.672 35.938 24.594 1 97.88 63 GLY A O 1
ATOM 470 N N . GLN A 1 64 ? 11.875 34.25 23.344 1 97.12 64 GLN A N 1
ATOM 471 C CA . GLN A 1 64 ? 10.852 35.094 22.719 1 97.12 64 GLN A CA 1
ATOM 472 C C . GLN A 1 64 ? 9.484 34.844 23.359 1 97.12 64 GLN A C 1
ATOM 474 O O . GLN A 1 64 ? 8.531 35.594 23.078 1 97.12 64 GLN A O 1
ATOM 479 N N . GLY A 1 65 ? 9.344 33.844 24.109 1 96.56 65 GLY A N 1
ATOM 480 C CA . GLY A 1 65 ? 8.148 33.656 24.922 1 96.56 65 GLY A CA 1
ATOM 481 C C . GLY A 1 65 ? 7.035 32.938 24.172 1 96.56 65 GLY A C 1
ATOM 482 O O . GLY A 1 65 ? 5.926 32.781 24.688 1 96.56 65 GLY A O 1
ATOM 483 N N . PHE A 1 66 ? 7.262 32.438 22.984 1 96.5 66 PHE A N 1
ATOM 484 C CA . PHE A 1 66 ? 6.254 31.688 22.234 1 96.5 66 PHE A CA 1
ATOM 485 C C . PHE A 1 66 ? 6.203 30.234 22.703 1 96.5 66 PHE A C 1
ATOM 487 O O . PHE A 1 66 ? 6.805 29.891 23.719 1 96.5 66 PHE A O 1
ATOM 494 N N . GLY A 1 67 ? 5.434 29.391 22 1 97.12 67 GLY A N 1
ATOM 495 C CA . GLY A 1 67 ? 5.23 28.016 22.438 1 97.12 67 GLY A CA 1
ATOM 496 C C . GLY A 1 67 ? 5.855 27 21.516 1 97.12 67 GLY A C 1
ATOM 497 O O . GLY A 1 67 ? 6.73 27.328 20.719 1 97.12 67 GLY A O 1
ATOM 498 N N . ILE A 1 68 ? 5.445 25.781 21.75 1 98.06 68 ILE A N 1
ATOM 499 C CA . ILE A 1 68 ? 5.984 24.656 21.016 1 98.06 68 ILE A CA 1
ATOM 500 C C . ILE A 1 68 ? 5.457 24.672 19.578 1 98.06 68 ILE A C 1
ATOM 502 O O . ILE A 1 68 ? 6.148 24.25 18.641 1 98.06 68 ILE A O 1
ATOM 506 N N . LEU A 1 69 ? 4.285 25.156 19.344 1 97.88 69 LEU A N 1
ATOM 507 C CA . LEU A 1 69 ? 3.748 25.266 17.984 1 97.88 69 LEU A CA 1
ATOM 508 C C . LEU A 1 69 ? 4.633 26.156 17.125 1 97.88 69 LEU A C 1
ATOM 510 O O . LEU A 1 69 ? 4.926 25.828 15.977 1 97.88 69 LEU A O 1
ATOM 514 N N . GLU A 1 70 ? 5.043 27.359 17.656 1 98.06 70 GLU A N 1
ATOM 515 C CA . GLU A 1 70 ? 5.945 28.25 16.938 1 98.06 70 GLU A CA 1
ATOM 516 C C . GLU A 1 70 ? 7.289 27.578 16.672 1 98.06 70 GLU A C 1
ATOM 518 O O . GLU A 1 70 ? 7.852 27.703 15.578 1 98.06 70 GLU A O 1
ATOM 523 N N . LEU A 1 71 ? 7.773 26.875 17.688 1 98.75 71 LEU A N 1
ATOM 524 C CA . LEU A 1 71 ? 9.016 26.141 17.469 1 98.75 71 LEU A CA 1
ATOM 525 C C . LEU A 1 71 ? 8.836 25.078 16.375 1 98.75 71 LEU A C 1
ATOM 527 O O . LEU A 1 71 ? 9.734 24.859 15.562 1 98.75 71 LEU A O 1
ATOM 531 N N . ALA A 1 72 ? 7.691 24.375 16.406 1 98.75 72 ALA A N 1
ATOM 532 C CA . ALA A 1 72 ? 7.402 23.375 15.367 1 98.75 72 ALA A CA 1
ATOM 533 C C . ALA A 1 72 ? 7.418 24.016 13.984 1 98.75 72 ALA A C 1
ATOM 535 O O . ALA A 1 72 ? 7.902 23.406 13.023 1 98.75 72 ALA A O 1
ATOM 536 N N . VAL A 1 73 ? 6.879 25.203 13.828 1 98.44 73 VAL A N 1
ATOM 537 C CA . VAL A 1 73 ? 6.906 25.938 12.57 1 98.44 73 VAL A CA 1
ATOM 538 C C . VAL A 1 73 ? 8.352 26.156 12.133 1 98.44 73 VAL A C 1
ATOM 540 O O . VAL A 1 73 ? 8.695 25.938 10.969 1 98.44 73 VAL A O 1
ATOM 543 N N . VAL A 1 74 ? 9.172 26.562 13.047 1 98.69 74 VAL A N 1
ATOM 544 C CA . VAL A 1 74 ? 10.578 26.828 12.766 1 98.69 74 VAL A CA 1
ATOM 545 C C . VAL A 1 74 ? 11.258 25.531 12.312 1 98.69 74 VAL A C 1
ATOM 547 O O . VAL A 1 74 ? 11.945 25.516 11.281 1 98.69 74 VAL A O 1
ATOM 550 N N . LEU A 1 75 ? 11.07 24.469 13.055 1 98.75 75 LEU A N 1
ATOM 551 C CA . LEU A 1 75 ? 11.766 23.219 12.789 1 98.75 75 LEU A CA 1
ATOM 552 C C . LEU A 1 75 ? 11.297 22.594 11.477 1 98.75 75 LEU A C 1
ATOM 554 O O . LEU A 1 75 ? 12.07 21.938 10.781 1 98.75 75 LEU A O 1
ATOM 558 N N . ALA A 1 76 ? 10.023 22.781 11.133 1 98.69 76 ALA A N 1
ATOM 559 C CA . ALA A 1 76 ? 9.539 22.312 9.836 1 98.69 76 ALA A CA 1
ATOM 560 C C . ALA A 1 76 ? 10.289 22.984 8.695 1 98.69 76 ALA A C 1
ATOM 562 O O . ALA A 1 76 ? 10.617 22.344 7.691 1 98.69 76 ALA A O 1
ATOM 563 N N . GLU A 1 77 ? 10.547 24.312 8.852 1 98.5 77 GLU A N 1
ATOM 564 C CA . GLU A 1 77 ? 11.289 25.031 7.816 1 98.5 77 GLU A CA 1
ATOM 565 C C . GLU A 1 77 ? 12.75 24.578 7.777 1 98.5 77 GLU A C 1
ATOM 567 O O . GLU A 1 77 ? 13.359 24.531 6.707 1 98.5 77 GLU A O 1
ATOM 572 N N . PHE A 1 78 ? 13.297 24.266 8.93 1 98.69 78 PHE A N 1
ATOM 573 C CA . PHE A 1 78 ? 14.648 23.703 8.953 1 98.69 78 PHE A CA 1
ATOM 574 C C . PHE A 1 78 ? 14.688 22.344 8.273 1 98.69 78 PHE A C 1
ATOM 576 O O . PHE A 1 78 ? 15.68 22 7.633 1 98.69 78 PHE A O 1
ATOM 583 N N . GLY A 1 79 ? 13.625 21.547 8.477 1 98.69 79 GLY A N 1
ATOM 584 C CA . GLY A 1 79 ? 13.5 20.281 7.754 1 98.69 79 GLY A CA 1
ATOM 585 C C . GLY A 1 79 ? 13.375 20.469 6.254 1 98.69 79 GLY A C 1
ATOM 586 O O . GLY A 1 79 ? 13.992 19.734 5.48 1 98.69 79 GLY A O 1
ATOM 587 N N . TYR A 1 80 ? 12.594 21.5 5.859 1 98.56 80 TYR A N 1
ATOM 588 C CA . TYR A 1 80 ? 12.414 21.797 4.445 1 98.56 80 TYR A CA 1
ATOM 589 C C . TYR A 1 80 ? 13.75 22.141 3.787 1 98.56 80 TYR A C 1
ATOM 591 O O . TYR A 1 80 ? 13.961 21.844 2.611 1 98.56 80 TYR A O 1
ATOM 599 N N . GLY A 1 81 ? 14.656 22.672 4.574 1 98.5 81 GLY A N 1
ATOM 600 C CA . GLY A 1 81 ? 15.953 23.047 4.039 1 98.5 81 GLY A CA 1
ATOM 601 C C . GLY A 1 81 ? 17.031 22.016 4.297 1 98.5 81 GLY A C 1
ATOM 602 O O . GLY A 1 81 ? 18.188 22.219 3.924 1 98.5 81 GLY A O 1
ATOM 603 N N . ALA A 1 82 ? 16.703 20.891 4.992 1 98.5 82 ALA A N 1
ATOM 604 C CA . ALA A 1 82 ? 17.688 19.906 5.434 1 98.5 82 ALA A CA 1
ATOM 605 C C . ALA A 1 82 ? 18.906 20.578 6.059 1 98.5 82 ALA A C 1
ATOM 607 O O . ALA A 1 82 ? 20.047 20.234 5.734 1 98.5 82 ALA A O 1
ATOM 608 N N . VAL A 1 83 ? 18.688 21.547 6.891 1 98.62 83 VAL A N 1
ATOM 609 C CA . VAL A 1 83 ? 19.75 22.391 7.422 1 98.62 83 VAL A CA 1
ATOM 610 C C . VAL A 1 83 ? 20.75 21.547 8.203 1 98.62 83 VAL A C 1
ATOM 612 O O . VAL A 1 83 ? 20.375 20.781 9.086 1 98.62 83 VAL A O 1
ATOM 615 N N . PRO A 1 84 ? 22.047 21.688 7.922 1 98.19 84 PRO A N 1
ATOM 616 C CA . PRO A 1 84 ? 23.047 20.875 8.609 1 98.19 84 PRO A CA 1
ATOM 617 C C . PRO A 1 84 ? 23.266 21.297 10.062 1 98.19 84 PRO A C 1
ATOM 619 O O . PRO A 1 84 ? 23.062 22.469 10.398 1 98.19 84 PRO A O 1
ATOM 622 N N . GLY A 1 85 ? 23.719 20.375 10.859 1 97.56 85 GLY A N 1
ATOM 623 C CA . GLY A 1 85 ? 24.25 20.734 12.164 1 97.56 85 GLY A CA 1
ATOM 624 C C . GLY A 1 85 ? 23.25 20.516 13.289 1 97.56 85 GLY A C 1
ATOM 625 O O . GLY A 1 85 ? 22.281 19.781 13.133 1 97.56 85 GLY A O 1
ATOM 626 N N . PRO A 1 86 ? 23.438 21.109 14.438 1 98.31 86 PRO A N 1
ATOM 627 C CA . PRO A 1 86 ? 22.797 20.688 15.688 1 98.31 86 PRO A CA 1
ATOM 628 C C . PRO A 1 86 ? 21.562 21.516 16.031 1 98.31 86 PRO A C 1
ATOM 630 O O . PRO A 1 86 ? 20.984 21.359 17.109 1 98.31 86 PRO A O 1
ATOM 633 N N . PHE A 1 87 ? 21.078 22.375 15.211 1 98.56 87 PHE A N 1
ATOM 634 C CA . PHE A 1 87 ? 20.031 23.312 15.594 1 98.56 87 PHE A CA 1
ATOM 635 C C . PHE A 1 87 ? 18.844 22.578 16.172 1 98.56 87 PHE A C 1
ATOM 637 O O . PHE A 1 87 ? 18.391 22.891 17.281 1 98.56 87 PHE A O 1
ATOM 644 N N . VAL A 1 88 ? 18.328 21.547 15.484 1 98.62 88 VAL A N 1
ATOM 645 C CA . VAL A 1 88 ? 17.078 20.891 15.867 1 98.62 88 VAL A CA 1
ATOM 646 C C . VAL A 1 88 ? 17.281 20.125 17.172 1 98.62 88 VAL A C 1
ATOM 648 O O . VAL A 1 88 ? 16.516 20.297 18.125 1 98.62 88 VAL A O 1
ATOM 651 N N . PRO A 1 89 ? 18.375 19.312 17.328 1 98.44 89 PRO A N 1
ATOM 652 C CA . PRO A 1 89 ? 18.594 18.656 18.609 1 98.44 89 PRO A CA 1
ATOM 653 C C . PRO A 1 89 ? 18.75 19.656 19.766 1 98.44 89 PRO A C 1
ATOM 655 O O . PRO A 1 89 ? 18.25 19.422 20.859 1 98.44 89 PRO A O 1
ATOM 658 N N . SER A 1 90 ? 19.391 20.766 19.484 1 98.75 90 SER A N 1
ATOM 659 C CA . SER A 1 90 ? 19.609 21.75 20.531 1 98.75 90 SER A CA 1
ATOM 660 C C . SER A 1 90 ? 18.297 22.406 20.953 1 98.75 90 SER A C 1
ATOM 662 O O . SER A 1 90 ? 18.062 22.609 22.141 1 98.75 90 SER A O 1
ATOM 664 N N . ALA A 1 91 ? 17.5 22.719 19.984 1 98.75 91 ALA A N 1
ATOM 665 C CA . ALA A 1 91 ? 16.188 23.312 20.281 1 98.75 91 ALA A CA 1
ATOM 666 C C . ALA A 1 91 ? 15.336 22.359 21.109 1 98.75 91 ALA A C 1
ATOM 668 O O . ALA A 1 91 ? 14.641 22.781 22.047 1 98.75 91 ALA A O 1
ATOM 669 N N . ILE A 1 92 ? 15.359 21.062 20.797 1 98.75 92 ILE A N 1
ATOM 670 C CA . ILE A 1 92 ? 14.586 20.062 21.516 1 98.75 92 ILE A CA 1
ATOM 671 C C . ILE A 1 92 ? 15.102 19.938 22.953 1 98.75 92 ILE A C 1
ATOM 673 O O . ILE A 1 92 ? 14.312 19.875 23.891 1 98.75 92 ILE A O 1
ATOM 677 N N . ALA A 1 93 ? 16.391 19.953 23.094 1 98.69 93 ALA A N 1
ATOM 678 C CA . ALA A 1 93 ? 16.984 19.906 24.438 1 98.69 93 ALA A CA 1
ATOM 679 C C . ALA A 1 93 ? 16.531 21.125 25.25 1 98.69 93 ALA A C 1
ATOM 681 O O . ALA A 1 93 ? 16.219 20.984 26.438 1 98.69 93 ALA A O 1
ATOM 682 N N . GLY A 1 94 ? 16.578 22.266 24.641 1 98.75 94 GLY A N 1
ATOM 683 C CA . GLY A 1 94 ? 16.094 23.469 25.312 1 98.75 94 GLY A CA 1
ATOM 684 C C . GLY A 1 94 ? 14.656 23.344 25.766 1 98.75 94 GLY A C 1
ATOM 685 O O . GLY A 1 94 ? 14.305 23.812 26.859 1 98.75 94 GLY A O 1
ATOM 686 N N . ALA A 1 95 ? 13.797 22.75 24.953 1 98.75 95 ALA A N 1
ATOM 687 C CA . ALA A 1 95 ? 12.398 22.547 25.297 1 98.75 95 ALA A CA 1
ATOM 688 C C . ALA A 1 95 ? 12.258 21.625 26.5 1 98.75 95 ALA A C 1
ATOM 690 O O . ALA A 1 95 ? 11.391 21.844 27.359 1 98.75 95 ALA A O 1
ATOM 691 N N . LEU A 1 96 ? 13.086 20.578 26.562 1 98.44 96 LEU A N 1
ATOM 692 C CA . LEU A 1 96 ? 13.055 19.641 27.688 1 98.44 96 LEU A CA 1
ATOM 693 C C . LEU A 1 96 ? 13.438 20.344 28.984 1 98.44 96 LEU A C 1
ATOM 695 O O . LEU A 1 96 ? 12.766 20.172 30 1 98.44 96 LEU A O 1
ATOM 699 N N . ILE A 1 97 ? 14.492 21.125 28.938 1 98.62 97 ILE A N 1
ATOM 700 C CA . ILE A 1 97 ? 14.953 21.844 30.125 1 98.62 97 ILE A CA 1
ATOM 701 C C . ILE A 1 97 ? 13.898 22.859 30.547 1 98.62 97 ILE A C 1
ATOM 703 O O . ILE A 1 97 ? 13.617 23 31.75 1 98.62 97 ILE A O 1
ATOM 707 N N . SER A 1 98 ? 13.344 23.547 29.609 1 98.38 98 SER A N 1
ATOM 708 C CA . SER A 1 98 ? 12.328 24.562 29.891 1 98.38 98 SER A CA 1
ATOM 709 C C . SER A 1 98 ? 11.102 23.938 30.547 1 98.38 98 SER A C 1
ATOM 711 O O . SER A 1 98 ? 10.469 24.578 31.391 1 98.38 98 SER A O 1
ATOM 713 N N . ALA A 1 99 ? 10.711 22.719 30.125 1 97.81 99 ALA A N 1
ATOM 714 C CA . ALA A 1 99 ? 9.562 22.031 30.703 1 97.81 99 ALA A CA 1
ATOM 715 C C . ALA A 1 99 ? 9.797 21.734 32.188 1 97.81 99 ALA A C 1
ATOM 717 O O . ALA A 1 99 ? 8.852 21.688 32.969 1 97.81 99 ALA A O 1
ATOM 718 N N . HIS A 1 100 ? 11.039 21.547 32.531 1 97.31 100 HIS A N 1
ATOM 719 C CA . HIS A 1 100 ? 11.414 21.359 33.906 1 97.31 100 HIS A CA 1
ATOM 720 C C . HIS A 1 100 ? 11.383 22.688 34.688 1 97.31 100 HIS A C 1
ATOM 722 O O . HIS A 1 100 ? 10.805 22.766 35.75 1 97.31 100 HIS A O 1
ATOM 728 N N . ASP A 1 101 ? 12.078 23.688 34.188 1 97.31 101 ASP A N 1
ATOM 729 C CA . ASP A 1 101 ? 12.211 25.016 34.781 1 97.31 101 ASP A CA 1
ATOM 730 C C . ASP A 1 101 ? 12.406 26.078 33.688 1 97.31 101 ASP A C 1
ATOM 732 O O . ASP A 1 101 ? 13.5 26.234 33.156 1 97.31 101 ASP A O 1
ATOM 736 N N . PRO A 1 102 ? 11.406 26.875 33.406 1 97.25 102 PRO A N 1
ATOM 737 C CA . PRO A 1 102 ? 11.492 27.875 32.344 1 97.25 102 PRO A CA 1
ATOM 738 C C . PRO A 1 102 ? 12.531 28.953 32.625 1 97.25 102 PRO A C 1
ATOM 740 O O . PRO A 1 102 ? 12.906 29.703 31.719 1 97.25 102 PRO A O 1
ATOM 743 N N . ASP A 1 103 ? 13.023 28.984 33.875 1 97.44 103 ASP A N 1
ATOM 744 C CA . ASP A 1 103 ? 13.969 30.031 34.219 1 97.44 103 ASP A CA 1
ATOM 745 C C . ASP A 1 103 ? 15.359 29.453 34.5 1 97.44 103 ASP A C 1
ATOM 747 O O . ASP A 1 103 ? 16.219 30.125 35.062 1 97.44 103 ASP A O 1
ATOM 751 N N . ALA A 1 104 ? 15.539 28.219 34.125 1 97.5 104 ALA A N 1
ATOM 752 C CA . ALA A 1 104 ? 16.844 27.594 34.312 1 97.5 104 ALA A CA 1
ATOM 753 C C . ALA A 1 104 ? 17.953 28.438 33.688 1 97.5 104 ALA A C 1
ATOM 755 O O . ALA A 1 104 ? 17.797 28.922 32.562 1 97.5 104 ALA A O 1
ATOM 756 N N . LYS A 1 105 ? 19.047 28.594 34.281 1 96 105 LYS A N 1
ATOM 757 C CA . LYS A 1 105 ? 20.125 29.469 33.875 1 96 105 LYS A CA 1
ATOM 758 C C . LYS A 1 105 ? 20.719 29.031 32.531 1 96 105 LYS A C 1
ATOM 760 O O . LYS A 1 105 ? 21.078 29.875 31.703 1 96 105 LYS A O 1
ATOM 765 N N . VAL A 1 106 ? 20.844 27.797 32.344 1 97.56 106 VAL A N 1
ATOM 766 C CA . VAL A 1 106 ? 21.453 27.25 31.125 1 97.56 106 VAL A CA 1
ATOM 767 C C . VAL A 1 106 ? 20.641 27.656 29.906 1 97.56 106 VAL A C 1
ATOM 769 O O . VAL A 1 106 ? 21.188 27.734 28.797 1 97.56 106 VAL A O 1
ATOM 772 N N . LEU A 1 107 ? 19.391 27.953 30.062 1 98.5 107 LEU A N 1
ATOM 773 C CA . LEU A 1 107 ? 18.516 28.312 28.953 1 98.5 107 LEU A CA 1
ATOM 774 C C . LEU A 1 107 ? 18.922 29.656 28.359 1 98.5 107 LEU A C 1
ATOM 776 O O . LEU A 1 107 ? 18.719 29.906 27.156 1 98.5 107 LEU A O 1
ATOM 780 N N . SER A 1 108 ? 19.484 30.531 29.172 1 98.25 108 SER A N 1
ATOM 781 C CA . SER A 1 108 ? 19.969 31.797 28.656 1 98.25 108 SER A CA 1
ATOM 782 C C . SER A 1 108 ? 21.109 31.609 27.656 1 98.25 108 SER A C 1
ATOM 784 O O . SER A 1 108 ? 21.188 32.281 26.641 1 98.25 108 SER A O 1
ATOM 786 N N . GLU A 1 109 ? 21.969 30.672 27.953 1 98 109 GLU A N 1
ATOM 787 C CA . GLU A 1 109 ? 23.062 30.328 27.047 1 98 109 GLU A CA 1
ATOM 788 C C . GLU A 1 109 ? 22.531 29.719 25.75 1 98 109 GLU A C 1
ATOM 790 O O . GLU A 1 109 ? 23.047 30 24.672 1 98 109 GLU A O 1
ATOM 795 N N . LEU A 1 110 ? 21.547 28.906 25.906 1 98.31 110 LEU A N 1
ATOM 796 C CA . LEU A 1 110 ? 20.969 28.25 24.734 1 98.31 110 LEU A CA 1
ATOM 797 C C . LEU A 1 110 ? 20.219 29.266 23.875 1 98.31 110 LEU A C 1
ATOM 799 O O . LEU A 1 110 ? 20.328 29.234 22.641 1 98.31 110 LEU A O 1
ATOM 803 N N . ALA A 1 111 ? 19.484 30.188 24.453 1 98.12 111 ALA A N 1
ATOM 804 C CA . ALA A 1 111 ? 18.703 31.188 23.734 1 98.12 111 ALA A CA 1
ATOM 805 C C . ALA A 1 111 ? 19.594 32.125 22.938 1 98.12 111 ALA A C 1
ATOM 807 O O . ALA A 1 111 ? 19.266 32.531 21.828 1 98.12 111 ALA A O 1
ATOM 808 N N . SER A 1 112 ? 20.75 32.5 23.516 1 97.12 112 SER A N 1
ATOM 809 C CA . SER A 1 112 ? 21.672 33.438 22.875 1 97.12 112 SER A CA 1
ATOM 810 C C . SER A 1 112 ? 22.531 32.719 21.828 1 97.12 112 SER A C 1
ATOM 812 O O . SER A 1 112 ? 23.172 33.406 21.016 1 97.12 112 SER A O 1
ATOM 814 N N . GLY A 1 113 ? 22.562 31.422 21.906 1 97.19 113 GLY A N 1
ATOM 815 C CA . GLY A 1 113 ? 23.422 30.656 21.016 1 97.19 113 GLY A CA 1
ATOM 816 C C . GLY A 1 113 ? 24.812 30.438 21.578 1 97.19 113 GLY A C 1
ATOM 817 O O . GLY A 1 113 ? 25.688 29.875 20.906 1 97.19 113 GLY A O 1
ATOM 818 N N . ALA A 1 114 ? 25.016 30.828 22.781 1 97.56 114 ALA A N 1
ATOM 819 C CA . ALA A 1 114 ? 26.328 30.688 23.406 1 97.56 114 ALA A CA 1
ATOM 820 C C . ALA A 1 114 ? 26.641 29.234 23.719 1 97.56 114 ALA A C 1
ATOM 822 O O . ALA A 1 114 ? 27.812 28.875 23.875 1 97.56 114 ALA A O 1
ATOM 823 N N . ALA A 1 115 ? 25.656 28.422 23.781 1 97.94 115 ALA A N 1
ATOM 824 C CA . ALA A 1 115 ? 25.828 26.984 24 1 97.94 115 ALA A CA 1
ATOM 825 C C . ALA A 1 115 ? 24.984 26.188 23.016 1 97.94 115 ALA A C 1
ATOM 827 O O . ALA A 1 115 ? 23.984 26.672 22.5 1 97.94 115 ALA A O 1
ATOM 828 N N . ILE A 1 116 ? 25.453 25.016 22.703 1 98.56 116 ILE A N 1
ATOM 829 C CA . ILE A 1 116 ? 24.734 24.031 21.922 1 98.56 116 ILE A CA 1
ATOM 830 C C . ILE A 1 116 ? 24.391 22.828 22.797 1 98.56 116 ILE A C 1
ATOM 832 O O . ILE A 1 116 ? 25.234 22.344 23.562 1 98.56 116 ILE A O 1
ATOM 836 N N . ALA A 1 117 ? 23.156 22.422 22.734 1 98.69 117 ALA A N 1
ATOM 837 C CA . ALA A 1 117 ? 22.734 21.266 23.516 1 98.69 117 ALA A CA 1
ATOM 838 C C . ALA A 1 117 ? 22.328 20.109 22.609 1 98.69 117 ALA A C 1
ATOM 840 O O . ALA A 1 117 ? 22.234 20.266 21.391 1 98.69 117 ALA A O 1
ATOM 841 N N . ALA A 1 118 ? 22.25 18.922 23.141 1 98.38 118 ALA A N 1
ATOM 842 C CA . ALA A 1 118 ? 21.719 17.703 22.516 1 98.38 118 ALA A CA 1
ATOM 843 C C . ALA A 1 118 ? 20.922 16.875 23.516 1 98.38 118 ALA A C 1
ATOM 845 O O . ALA A 1 118 ? 20.891 17.188 24.703 1 98.38 118 ALA A O 1
ATOM 846 N N . TYR A 1 119 ? 20.219 15.914 23.062 1 98.25 119 TYR A N 1
ATOM 847 C CA . TYR A 1 119 ? 19.406 15.031 23.906 1 98.25 119 TYR A CA 1
ATOM 848 C C . TYR A 1 119 ? 19.469 13.594 23.391 1 98.25 119 TYR A C 1
ATOM 850 O O . TYR A 1 119 ? 19.891 13.344 22.266 1 98.25 119 TYR A O 1
ATOM 858 N N . ALA A 1 120 ? 19.141 12.695 24.219 1 96.56 120 ALA A N 1
ATOM 859 C CA . ALA A 1 120 ? 18.953 11.305 23.812 1 96.56 120 ALA A CA 1
ATOM 860 C C . ALA A 1 120 ? 17.516 10.859 24.062 1 96.56 120 ALA A C 1
ATOM 862 O O . ALA A 1 120 ? 16.891 11.25 25.047 1 96.56 120 ALA A O 1
ATOM 863 N N . MET A 1 121 ? 17.031 10.016 23.172 1 90.75 121 MET A N 1
ATOM 864 C CA . MET A 1 121 ? 15.648 9.555 23.234 1 90.75 121 MET A CA 1
ATOM 865 C C . MET A 1 121 ? 15.523 8.289 24.078 1 90.75 121 MET A C 1
ATOM 867 O O . MET A 1 121 ? 14.578 8.148 24.859 1 90.75 121 MET A O 1
ATOM 871 N N . ASP A 1 122 ? 16.422 7.328 23.875 1 77.31 122 ASP A N 1
ATOM 872 C CA . ASP A 1 122 ? 16.266 5.977 24.391 1 77.31 122 ASP A CA 1
ATOM 873 C C . ASP A 1 122 ? 16.75 5.891 25.844 1 77.31 122 ASP A C 1
ATOM 875 O O . ASP A 1 122 ? 17.828 6.383 26.172 1 77.31 122 ASP A O 1
ATOM 879 N N . CYS A 1 123 ? 15.773 5.242 26.469 1 68.38 123 CYS A N 1
ATOM 880 C CA . CYS A 1 123 ? 16.141 4.984 27.859 1 68.38 123 CYS A CA 1
ATOM 881 C C . CYS A 1 123 ? 16.875 3.656 27.984 1 68.38 123 CYS A C 1
ATOM 883 O O . CYS A 1 123 ? 17.016 2.918 27.016 1 68.38 123 CYS A O 1
ATOM 885 N N . CYS A 1 124 ? 17.719 3.494 28.859 1 70.5 124 CYS A N 1
ATOM 886 C CA . CYS A 1 124 ? 18.219 2.234 29.391 1 70.5 124 CYS A CA 1
ATOM 887 C C . CYS A 1 124 ? 19.703 2.062 29.078 1 70.5 124 CYS A C 1
ATOM 889 O O . CYS A 1 124 ? 20.344 1.123 29.547 1 70.5 124 CYS A O 1
ATOM 891 N N . GLY A 1 125 ? 20.031 2.977 28.203 1 89.5 125 GLY A N 1
ATOM 892 C CA . GLY A 1 125 ? 21.469 2.873 28 1 89.5 125 GLY A CA 1
ATOM 893 C C . GLY A 1 125 ? 22.281 3.381 29.188 1 89.5 125 GLY A C 1
ATOM 894 O O . GLY A 1 125 ? 23.406 2.93 29.422 1 89.5 125 GLY A O 1
ATOM 895 N N . LEU A 1 126 ? 21.625 4.324 29.875 1 95.56 126 LEU A N 1
ATOM 896 C CA . LEU A 1 126 ? 22.25 4.879 31.078 1 95.56 126 LEU A CA 1
ATOM 897 C C . LEU A 1 126 ? 21.453 4.5 32.312 1 95.56 126 LEU A C 1
ATOM 899 O O . LEU A 1 126 ? 20.234 4.512 32.312 1 95.56 126 LEU A O 1
ATOM 903 N N . THR A 1 127 ? 22.172 4.117 33.344 1 95.81 127 THR A N 1
ATOM 904 C CA . THR A 1 127 ? 21.562 3.805 34.625 1 95.81 127 THR A CA 1
ATOM 905 C C . THR A 1 127 ? 22.109 4.723 35.719 1 95.81 127 THR A C 1
ATOM 907 O O . THR A 1 127 ? 23.281 5.121 35.688 1 95.81 127 THR A O 1
ATOM 910 N N . ALA A 1 128 ? 21.266 5.102 36.625 1 94.44 128 ALA A N 1
ATOM 911 C CA . ALA A 1 128 ? 21.656 5.922 37.75 1 94.44 128 ALA A CA 1
ATOM 912 C C . ALA A 1 128 ? 21.344 5.215 39.062 1 94.44 128 ALA A C 1
ATOM 914 O O . ALA A 1 128 ? 20.266 4.66 39.25 1 94.44 128 ALA A O 1
ATOM 915 N N . THR A 1 129 ? 22.281 5.172 39.938 1 94.56 129 THR A N 1
ATOM 916 C CA . THR A 1 129 ? 22.109 4.617 41.25 1 94.56 129 THR A CA 1
ATOM 917 C C . THR A 1 129 ? 22.375 5.68 42.344 1 94.56 129 THR A C 1
ATOM 919 O O . THR A 1 129 ? 23.312 6.465 42.219 1 94.56 129 THR A O 1
ATOM 922 N N . ARG A 1 130 ? 21.5 5.727 43.25 1 91.19 130 ARG A N 1
ATOM 923 C CA . ARG A 1 130 ? 21.656 6.699 44.312 1 91.19 130 ARG A CA 1
ATOM 924 C C . ARG A 1 130 ? 22.703 6.238 45.312 1 91.19 130 ARG A C 1
ATOM 926 O O . ARG A 1 130 ? 22.672 5.09 45.781 1 91.19 130 ARG A O 1
ATOM 933 N N . GLN A 1 131 ? 23.625 7.031 45.625 1 91.19 131 GLN A N 1
ATOM 934 C CA . GLN A 1 131 ? 24.625 6.848 46.688 1 91.19 131 GLN A CA 1
ATOM 935 C C . GLN A 1 131 ? 24.688 8.062 47.594 1 91.19 131 GLN A C 1
ATOM 937 O O . GLN A 1 131 ? 25.422 9.016 47.344 1 91.19 131 GLN A O 1
ATOM 942 N N . GLY A 1 132 ? 24.047 7.973 48.812 1 88.38 132 GLY A N 1
ATOM 943 C CA . GLY A 1 132 ? 23.906 9.141 49.656 1 88.38 132 GLY A CA 1
ATOM 944 C C . GLY A 1 132 ? 23.094 10.25 49 1 88.38 132 GLY A C 1
ATOM 945 O O . GLY A 1 132 ? 21.953 10.023 48.594 1 88.38 132 GLY A O 1
ATOM 946 N N . ASP A 1 133 ? 23.75 11.344 48.844 1 87.19 133 ASP A N 1
ATOM 947 C CA . ASP A 1 133 ? 23.062 12.5 48.281 1 87.19 133 ASP A CA 1
ATOM 948 C C . ASP A 1 133 ? 23.391 12.672 46.812 1 87.19 133 ASP A C 1
ATOM 950 O O . ASP A 1 133 ? 22.953 13.641 46.188 1 87.19 133 ASP A O 1
ATOM 954 N N . ALA A 1 134 ? 24.078 11.664 46.281 1 91.75 134 ALA A N 1
ATOM 955 C CA . ALA A 1 134 ? 24.516 11.789 44.906 1 91.75 134 ALA A CA 1
ATOM 956 C C . ALA A 1 134 ? 23.922 10.68 44.031 1 91.75 134 ALA A C 1
ATOM 958 O O . ALA A 1 134 ? 23.516 9.633 44.562 1 91.75 134 ALA A O 1
ATOM 959 N N . LEU A 1 135 ? 23.828 10.961 42.75 1 93.81 135 LEU A N 1
ATOM 960 C CA . LEU A 1 135 ? 23.516 9.969 41.719 1 93.81 135 LEU A CA 1
ATOM 961 C C . LEU A 1 135 ? 24.766 9.57 40.938 1 93.81 135 LEU A C 1
ATOM 963 O O . LEU A 1 135 ? 25.578 10.43 40.594 1 93.81 135 LEU A O 1
ATOM 967 N N . VAL A 1 136 ? 24.969 8.297 40.812 1 97.19 136 VAL A N 1
ATOM 968 C CA . VAL A 1 136 ? 26.078 7.793 40 1 97.19 136 VAL A CA 1
ATOM 969 C C . VAL A 1 136 ? 25.531 7.211 38.719 1 97.19 136 VAL A C 1
ATOM 971 O O . VAL A 1 136 ? 24.766 6.254 38.719 1 97.19 136 VAL A O 1
ATOM 974 N N . ILE A 1 137 ? 25.969 7.801 37.625 1 96.69 137 ILE A N 1
ATOM 975 C CA . ILE A 1 137 ? 25.422 7.445 36.312 1 96.69 137 ILE A CA 1
ATOM 976 C C . ILE A 1 137 ? 26.453 6.594 35.562 1 96.69 137 ILE A C 1
ATOM 978 O O . ILE A 1 137 ? 27.641 6.922 35.5 1 96.69 137 ILE A O 1
ATOM 982 N N . ARG A 1 138 ? 26 5.473 35 1 97.12 138 ARG A N 1
ATOM 983 C CA . ARG A 1 138 ? 26.812 4.559 34.188 1 97.12 138 ARG A CA 1
ATOM 984 C C . ARG A 1 138 ? 26.062 4.141 32.906 1 97.12 138 ARG A C 1
ATOM 986 O O . ARG A 1 138 ? 24.828 4.172 32.875 1 97.12 138 ARG A O 1
ATOM 993 N N . GLY A 1 139 ? 26.859 3.791 31.891 1 96.88 139 GLY A N 1
ATOM 994 C CA . GLY A 1 139 ? 26.266 3.201 30.703 1 96.88 139 GLY A CA 1
ATOM 995 C C . GLY A 1 139 ? 26.594 3.955 29.438 1 96.88 139 GLY A C 1
ATOM 996 O O . GLY A 1 139 ? 27.562 4.719 29.391 1 96.88 139 GLY A O 1
ATOM 997 N N . GLU A 1 140 ? 25.828 3.648 28.391 1 96.69 140 GLU A N 1
ATOM 998 C CA . GLU A 1 140 ? 26.078 4.23 27.078 1 96.69 140 GLU A CA 1
ATOM 999 C C . GLU A 1 140 ? 24.781 4.398 26.297 1 96.69 140 GLU A C 1
ATOM 1001 O O . GLU A 1 140 ? 23.906 3.529 26.328 1 96.69 140 GLU A O 1
ATOM 1006 N N . VAL A 1 141 ? 24.656 5.535 25.734 1 96.38 141 VAL A N 1
ATOM 1007 C CA . VAL A 1 141 ? 23.625 5.762 24.719 1 96.38 141 VAL A CA 1
ATOM 1008 C C . VAL A 1 141 ? 24.281 5.918 23.359 1 96.38 141 VAL A C 1
ATOM 1010 O O . VAL A 1 141 ? 25.219 6.703 23.188 1 96.38 141 VAL A O 1
ATOM 1013 N N . ARG A 1 142 ? 23.734 5.168 22.406 1 95.12 142 ARG A N 1
ATOM 1014 C CA . ARG A 1 142 ? 24.391 5.102 21.109 1 95.12 142 ARG A CA 1
ATOM 1015 C C . ARG A 1 142 ? 23.719 6.062 20.125 1 95.12 142 ARG A C 1
ATOM 1017 O O . ARG A 1 142 ? 22.531 6.344 20.219 1 95.12 142 ARG A O 1
ATOM 1024 N N . ALA A 1 143 ? 24.5 6.574 19.203 1 96.31 143 ALA A N 1
ATOM 1025 C CA . ALA A 1 143 ? 24.078 7.301 18.016 1 96.31 143 ALA A CA 1
ATOM 1026 C C . ALA A 1 143 ? 23.234 8.523 18.375 1 96.31 143 ALA A C 1
ATOM 1028 O O . ALA A 1 143 ? 22.141 8.711 17.859 1 96.31 143 ALA A O 1
ATOM 1029 N N . VAL A 1 144 ? 23.688 9.297 19.266 1 97.56 144 VAL A N 1
ATOM 1030 C CA . VAL A 1 144 ? 23 10.5 19.703 1 97.56 144 VAL A CA 1
ATOM 1031 C C . VAL A 1 144 ? 23.281 11.648 18.75 1 97.56 144 VAL A C 1
ATOM 1033 O O . VAL A 1 144 ? 24.422 12.078 18.594 1 97.56 144 VAL A O 1
ATOM 1036 N N . PRO A 1 145 ? 22.234 12.203 18.109 1 97.62 145 PRO A N 1
ATOM 1037 C CA . PRO A 1 145 ? 22.453 13.297 17.172 1 97.62 145 PRO A CA 1
ATOM 1038 C C . PRO A 1 145 ? 23.031 14.539 17.828 1 97.62 145 PRO A C 1
ATOM 1040 O O . PRO A 1 145 ? 22.562 14.961 18.891 1 97.62 145 PRO A O 1
ATOM 1043 N N . ALA A 1 146 ? 24.141 15.102 17.297 1 97.44 146 ALA A N 1
ATOM 1044 C CA . ALA A 1 146 ? 24.766 16.375 17.625 1 97.44 146 ALA A CA 1
ATOM 1045 C C . ALA A 1 146 ? 25.484 16.297 18.969 1 97.44 146 ALA A C 1
ATOM 1047 O O . ALA A 1 146 ? 25.891 17.312 19.531 1 97.44 146 ALA A O 1
ATOM 1048 N N . ALA A 1 147 ? 25.672 15.102 19.516 1 97.94 147 ALA A N 1
ATOM 1049 C CA . ALA A 1 147 ? 26.25 14.977 20.844 1 97.94 147 ALA A CA 1
ATOM 1050 C C . ALA A 1 147 ? 27.672 15.523 20.859 1 97.94 147 ALA A C 1
ATOM 1052 O O . ALA A 1 147 ? 28.094 16.141 21.844 1 97.94 147 ALA A O 1
ATOM 1053 N N . ALA A 1 148 ? 28.375 15.352 19.812 1 97.56 148 ALA A N 1
ATOM 1054 C CA . ALA A 1 148 ? 29.781 15.789 19.781 1 97.56 148 ALA A CA 1
ATOM 1055 C C . ALA A 1 148 ? 29.875 17.297 19.594 1 97.56 148 ALA A C 1
ATOM 1057 O O . ALA A 1 148 ? 30.922 17.891 19.844 1 97.56 148 ALA A O 1
ATOM 1058 N N . GLN A 1 149 ? 28.859 17.922 19.156 1 97.69 149 GLN A N 1
ATOM 1059 C CA . GLN A 1 149 ? 28.828 19.359 18.969 1 97.69 149 GLN A CA 1
ATOM 1060 C C . GLN A 1 149 ? 28.328 20.078 20.219 1 97.69 149 GLN A C 1
ATOM 1062 O O . GLN A 1 149 ? 28.469 21.297 20.344 1 97.69 149 GLN A O 1
ATOM 1067 N N . ALA A 1 150 ? 27.766 19.344 21.125 1 98.56 150 ALA A N 1
ATOM 1068 C CA . ALA A 1 150 ? 27.016 19.938 22.234 1 98.56 150 ALA A CA 1
ATOM 1069 C C . ALA A 1 150 ? 27.922 20.094 23.469 1 98.56 150 ALA A C 1
ATOM 1071 O O . ALA A 1 150 ? 28.797 19.25 23.703 1 98.56 150 ALA A O 1
ATOM 1072 N N . SER A 1 151 ? 27.641 21.109 24.234 1 98.38 151 SER A N 1
ATOM 1073 C CA . SER A 1 151 ? 28.281 21.297 25.531 1 98.38 151 SER A CA 1
ATOM 1074 C C . SER A 1 151 ? 27.359 20.891 26.672 1 98.38 151 SER A C 1
ATOM 1076 O O . SER A 1 151 ? 27.812 20.688 27.797 1 98.38 151 SER A O 1
ATOM 1078 N N . VAL A 1 152 ? 26.094 20.812 26.359 1 98.38 152 VAL A N 1
ATOM 1079 C CA . VAL A 1 152 ? 25.062 20.422 27.312 1 98.38 152 VAL A CA 1
ATOM 1080 C C . VAL A 1 152 ? 24.281 19.234 26.766 1 98.38 152 VAL A C 1
ATOM 1082 O O . VAL A 1 152 ? 23.844 19.25 25.609 1 98.38 152 VAL A O 1
ATOM 1085 N N . LEU A 1 153 ? 24.094 18.188 27.547 1 98.5 153 LEU A N 1
ATOM 1086 C CA . LEU A 1 153 ? 23.328 17.016 27.109 1 98.5 153 LEU A CA 1
ATOM 1087 C C . LEU A 1 153 ? 22.188 16.703 28.078 1 98.5 153 LEU A C 1
ATOM 1089 O O . LEU A 1 153 ? 22.406 16.672 29.297 1 98.5 153 LEU A O 1
ATOM 1093 N N . VAL A 1 154 ? 21.016 16.609 27.562 1 98.44 154 VAL A N 1
ATOM 1094 C CA . VAL A 1 154 ? 19.859 16.109 28.328 1 98.44 154 VAL A CA 1
ATOM 1095 C C . VAL A 1 154 ? 19.703 14.617 28.094 1 98.44 154 VAL A C 1
ATOM 1097 O O . VAL A 1 154 ? 19.406 14.188 26.969 1 98.44 154 VAL A O 1
ATOM 1100 N N . LEU A 1 155 ? 19.844 13.805 29.125 1 97.5 155 LEU A N 1
ATOM 1101 C CA . LEU A 1 155 ? 19.906 12.352 28.969 1 97.5 155 LEU A CA 1
ATOM 1102 C C . LEU A 1 155 ? 18.922 11.656 29.891 1 97.5 155 LEU A C 1
ATOM 1104 O O . LEU A 1 155 ? 18.766 12.047 31.062 1 97.5 155 LEU A O 1
ATOM 1108 N N . PRO A 1 156 ? 18.25 10.656 29.359 1 96.06 156 PRO A N 1
ATOM 1109 C CA . PRO A 1 156 ? 17.438 9.805 30.234 1 96.06 156 PRO A CA 1
ATOM 1110 C C . PRO A 1 156 ? 18.266 8.773 31 1 96.06 156 PRO A C 1
ATOM 1112 O O . PRO A 1 156 ? 19.219 8.211 30.438 1 96.06 156 PRO A O 1
ATOM 1115 N N . VAL A 1 157 ? 17.953 8.562 32.25 1 94.94 157 VAL A N 1
ATOM 1116 C CA . VAL A 1 157 ? 18.641 7.566 33.031 1 94.94 157 VAL A CA 1
ATOM 1117 C C . VAL A 1 157 ? 17.609 6.66 33.719 1 94.94 157 VAL A C 1
ATOM 1119 O O . VAL A 1 157 ? 16.578 7.129 34.188 1 94.94 157 VAL A O 1
ATOM 1122 N N . ALA A 1 158 ? 17.891 5.379 33.688 1 94.06 158 ALA A N 1
ATOM 1123 C CA . ALA A 1 158 ? 17.047 4.426 34.406 1 94.06 158 ALA A CA 1
ATOM 1124 C C . ALA A 1 158 ? 17.391 4.414 35.906 1 94.06 158 ALA A C 1
ATOM 1126 O O . ALA A 1 158 ? 18.547 4.32 36.281 1 94.06 158 ALA A O 1
ATOM 1127 N N . ILE A 1 159 ? 16.359 4.617 36.688 1 89.56 159 ILE A N 1
ATOM 1128 C CA . ILE A 1 159 ? 16.5 4.531 38.125 1 89.56 159 ILE A CA 1
ATOM 1129 C C . ILE A 1 159 ? 15.516 3.512 38.688 1 89.56 159 ILE A C 1
ATOM 1131 O O . ILE A 1 159 ? 14.648 3.014 37.969 1 89.56 159 ILE A O 1
ATOM 1135 N N . ASP A 1 160 ? 15.664 3.059 39.938 1 83.44 160 ASP A N 1
ATOM 1136 C CA . ASP A 1 160 ? 14.805 2.043 40.562 1 83.44 160 ASP A CA 1
ATOM 1137 C C . ASP A 1 160 ? 13.336 2.406 40.406 1 83.44 160 ASP A C 1
ATOM 1139 O O . ASP A 1 160 ? 12.484 1.526 40.25 1 83.44 160 ASP A O 1
ATOM 1143 N N . SER A 1 161 ? 13.109 3.645 40.375 1 79.75 161 SER A N 1
ATOM 1144 C CA . SER A 1 161 ? 11.727 4.098 40.344 1 79.75 161 SER A CA 1
ATOM 1145 C C . SER A 1 161 ? 11.25 4.316 38.906 1 79.75 161 SER A C 1
ATOM 1147 O O . SER A 1 161 ? 10.078 4.617 38.656 1 79.75 161 SER A O 1
ATOM 1149 N N . GLY A 1 162 ? 12.141 4.117 38 1 86.06 162 GLY A N 1
ATOM 1150 C CA . GLY A 1 162 ? 11.719 4.32 36.625 1 86.06 162 GLY A CA 1
ATOM 1151 C C . GLY A 1 162 ? 12.758 5.043 35.781 1 86.06 162 GLY A C 1
ATOM 1152 O O . GLY A 1 162 ? 13.898 4.594 35.688 1 86.06 162 GLY A O 1
ATOM 1153 N N . GLU A 1 163 ? 12.328 6.117 35.125 1 89.81 163 GLU A N 1
ATOM 1154 C CA . GLU A 1 163 ? 13.164 6.918 34.219 1 89.81 163 GLU A CA 1
ATOM 1155 C C . GLU A 1 163 ? 13.203 8.375 34.656 1 89.81 163 GLU A C 1
ATOM 1157 O O . GLU A 1 163 ? 12.172 8.945 35.031 1 89.81 163 GLU A O 1
ATOM 1162 N N . GLU A 1 164 ? 14.336 8.93 34.812 1 92 164 GLU A N 1
ATOM 1163 C CA . GLU A 1 164 ? 14.531 10.352 35.062 1 92 164 GLU A CA 1
ATOM 1164 C C . GLU A 1 164 ? 15.391 11 34 1 92 164 GLU A C 1
ATOM 1166 O O . GLU A 1 164 ? 16.062 10.305 33.219 1 92 164 GLU A O 1
ATOM 1171 N N . TRP A 1 165 ? 15.297 12.25 33.906 1 96.12 165 TRP A N 1
ATOM 1172 C CA . TRP A 1 165 ? 16.109 13.016 32.969 1 96.12 165 TRP A CA 1
ATOM 1173 C C . TRP A 1 165 ? 17.141 13.859 33.719 1 96.12 165 TRP A C 1
ATOM 1175 O O . TRP A 1 165 ? 16.859 14.422 34.75 1 96.12 165 TRP A O 1
ATOM 1185 N N . VAL A 1 166 ? 18.328 13.922 33.188 1 96.5 166 VAL A N 1
ATOM 1186 C CA . VAL A 1 166 ? 19.391 14.711 33.812 1 96.5 166 VAL A CA 1
ATOM 1187 C C . VAL A 1 166 ? 20.031 15.625 32.75 1 96.5 166 VAL A C 1
ATOM 1189 O O . VAL A 1 166 ? 19.984 15.344 31.562 1 96.5 166 VAL A O 1
ATOM 1192 N N . VAL A 1 167 ? 20.547 16.719 33.156 1 98.06 167 VAL A N 1
ATOM 1193 C CA . VAL A 1 167 ? 21.359 17.609 32.344 1 98.06 167 VAL A CA 1
ATOM 1194 C C . VAL A 1 167 ? 22.828 17.484 32.75 1 98.06 167 VAL A C 1
ATOM 1196 O O . VAL A 1 167 ? 23.172 17.719 33.906 1 98.06 167 VAL A O 1
ATOM 1199 N N . LEU A 1 168 ? 23.641 17.094 31.812 1 97.56 168 LEU A N 1
ATOM 1200 C CA . LEU A 1 168 ? 25.078 16.969 32.062 1 97.56 168 LEU A CA 1
ATOM 1201 C C . LEU A 1 168 ? 25.891 17.812 31.094 1 97.56 168 LEU A C 1
ATOM 1203 O O . LEU A 1 168 ? 25.438 18.078 29.984 1 97.56 168 LEU A O 1
ATOM 1207 N N . ARG A 1 169 ? 27.031 18.219 31.516 1 97.56 169 ARG A N 1
ATOM 1208 C CA . ARG A 1 169 ? 27.984 18.859 30.625 1 97.56 169 ARG A CA 1
ATOM 1209 C C . ARG A 1 169 ? 28.797 17.828 29.859 1 97.56 169 ARG A C 1
ATOM 1211 O O . ARG A 1 169 ? 29.125 16.75 30.375 1 97.56 169 ARG A O 1
ATOM 1218 N N . ALA A 1 170 ? 29.156 18.141 28.688 1 97.88 170 ALA A N 1
ATOM 1219 C CA . ALA A 1 170 ? 29.859 17.219 27.812 1 97.88 170 ALA A CA 1
ATOM 1220 C C . ALA A 1 170 ? 31.172 16.75 28.422 1 97.88 170 ALA A C 1
ATOM 1222 O O . ALA A 1 170 ? 31.594 15.609 28.219 1 97.88 170 ALA A O 1
ATOM 1223 N N . GLU A 1 171 ? 31.812 17.609 29.219 1 96.75 171 GLU A N 1
ATOM 1224 C CA . GLU A 1 171 ? 33.125 17.312 29.797 1 96.75 171 GLU A CA 1
ATOM 1225 C C . GLU A 1 171 ? 33.031 16.203 30.844 1 96.75 171 GLU A C 1
ATOM 1227 O O . GLU A 1 171 ? 34.031 15.555 31.156 1 96.75 171 GLU A O 1
ATOM 1232 N N . GLN A 1 172 ? 31.812 15.961 31.312 1 97.19 172 GLN A N 1
ATOM 1233 C CA . GLN A 1 172 ? 31.594 14.922 32.312 1 97.19 172 GLN A CA 1
ATOM 1234 C C . GLN A 1 172 ? 31.438 13.547 31.656 1 97.19 172 GLN A C 1
ATOM 1236 O O . GLN A 1 172 ? 31.438 12.523 32.344 1 97.19 172 GLN A O 1
ATOM 1241 N N . LEU A 1 173 ? 31.344 13.539 30.359 1 98.25 173 LEU A N 1
ATOM 1242 C CA . LEU A 1 173 ? 31 12.336 29.609 1 98.25 173 LEU A CA 1
ATOM 1243 C C . LEU A 1 173 ? 32.094 11.984 28.609 1 98.25 173 LEU A C 1
ATOM 1245 O O . LEU A 1 173 ? 32.969 12.797 28.344 1 98.25 173 LEU A O 1
ATOM 1249 N N . GLU A 1 174 ? 32.125 10.773 28.141 1 98.31 174 GLU A N 1
ATOM 1250 C CA . GLU A 1 174 ? 32.906 10.367 26.969 1 98.31 174 GLU A CA 1
ATOM 1251 C C . GLU A 1 174 ? 32.031 10.406 25.719 1 98.31 174 GLU A C 1
ATOM 1253 O O . GLU A 1 174 ? 31.094 9.617 25.578 1 98.31 174 GLU A O 1
ATOM 1258 N N . VAL A 1 175 ? 32.281 11.305 24.859 1 98.31 175 VAL A N 1
ATOM 1259 C CA . VAL A 1 175 ? 31.531 11.477 23.625 1 98.31 175 VAL A CA 1
ATOM 1260 C C . VAL A 1 175 ? 32.375 11.047 22.422 1 98.31 175 VAL A C 1
ATOM 1262 O O . VAL A 1 175 ? 33.375 11.688 22.125 1 98.31 175 VAL A O 1
ATOM 1265 N N . GLU A 1 176 ? 32.031 9.977 21.734 1 97.94 176 GLU A N 1
ATOM 1266 C CA . GLU A 1 176 ? 32.781 9.414 20.625 1 97.94 176 GLU A CA 1
ATOM 1267 C C . GLU A 1 176 ? 32.031 9.578 19.297 1 97.94 176 GLU A C 1
ATOM 1269 O O . GLU A 1 176 ? 31.094 8.836 19.031 1 97.94 176 GLU A O 1
ATOM 1274 N N . PRO A 1 177 ? 32.469 10.492 18.484 1 97.44 177 PRO A N 1
ATOM 1275 C CA . PRO A 1 177 ? 31.828 10.641 17.188 1 97.44 177 PRO A CA 1
ATOM 1276 C C . PRO A 1 177 ? 31.891 9.359 16.344 1 97.44 177 PRO A C 1
ATOM 1278 O O . PRO A 1 177 ? 32.906 8.656 16.359 1 97.44 177 PRO A O 1
ATOM 1281 N N . VAL A 1 178 ? 30.859 9.016 15.664 1 96.69 178 VAL A N 1
ATOM 1282 C CA . VAL A 1 178 ? 30.797 7.883 14.742 1 96.69 178 VAL A CA 1
ATOM 1283 C C . VAL A 1 178 ? 30.234 8.336 13.406 1 96.69 178 VAL A C 1
ATOM 1285 O O . VAL A 1 178 ? 29.562 9.375 13.32 1 96.69 178 VAL A O 1
ATOM 1288 N N . LYS A 1 179 ? 30.516 7.57 12.359 1 97.19 179 LYS A N 1
ATOM 1289 C CA . LYS A 1 179 ? 30.047 7.93 11.023 1 97.19 179 LYS A CA 1
ATOM 1290 C C . LYS A 1 179 ? 28.531 7.883 10.938 1 97.19 179 LYS A C 1
ATOM 1292 O O . LYS A 1 179 ? 27.906 6.859 11.25 1 97.19 179 LYS A O 1
ATOM 1297 N N . SER A 1 180 ? 28.016 8.977 10.539 1 97.75 180 SER A N 1
ATOM 1298 C CA . SER A 1 180 ? 26.562 9.102 10.406 1 97.75 180 SER A CA 1
ATOM 1299 C C . SER A 1 180 ? 26.094 8.703 9.008 1 97.75 180 SER A C 1
ATOM 1301 O O . SER A 1 180 ? 26.812 8.93 8.023 1 97.75 180 SER A O 1
ATOM 1303 N N . LEU A 1 181 ? 24.906 8.109 8.953 1 97.5 181 LEU A N 1
ATOM 1304 C CA . LEU A 1 181 ? 24.25 7.871 7.664 1 97.5 181 LEU A CA 1
ATOM 1305 C C . LEU A 1 181 ? 24 9.188 6.93 1 97.5 181 LEU A C 1
ATOM 1307 O O . LEU A 1 181 ? 24.078 9.242 5.703 1 97.5 181 LEU A O 1
ATOM 1311 N N . ASP A 1 182 ? 23.625 10.234 7.633 1 98 182 ASP A N 1
ATOM 1312 C CA . ASP A 1 182 ? 23.469 11.602 7.156 1 98 182 ASP A CA 1
ATOM 1313 C C . ASP A 1 182 ? 24.625 12.492 7.621 1 98 182 ASP A C 1
ATOM 1315 O O . ASP A 1 182 ? 24.578 13.031 8.727 1 98 182 ASP A O 1
ATOM 1319 N N . PRO A 1 183 ? 25.578 12.711 6.77 1 97.19 183 PRO A N 1
ATOM 1320 C CA . PRO A 1 183 ? 26.734 13.508 7.18 1 97.19 183 PRO A CA 1
ATOM 1321 C C . PRO A 1 183 ? 26.359 14.906 7.645 1 97.19 183 PRO A C 1
ATOM 1323 O O . PRO A 1 183 ? 27.141 15.562 8.336 1 97.19 183 PRO A O 1
ATOM 1326 N N . LEU A 1 184 ? 25.203 15.359 7.277 1 98.25 184 LEU A N 1
ATOM 1327 C CA . LEU A 1 184 ? 24.766 16.703 7.676 1 98.25 184 LEU A CA 1
ATOM 1328 C C . LEU A 1 184 ? 24.297 16.703 9.125 1 98.25 184 LEU A C 1
ATOM 1330 O O . LEU A 1 184 ? 24.125 17.766 9.719 1 98.25 184 LEU A O 1
ATOM 1334 N N . ARG A 1 185 ? 24 15.562 9.664 1 98 185 ARG A N 1
ATOM 1335 C CA . ARG A 1 185 ? 23.594 15.367 11.047 1 98 185 ARG A CA 1
ATOM 1336 C C . ARG A 1 185 ? 24.547 14.414 11.766 1 98 185 ARG A C 1
ATOM 1338 O O . ARG A 1 185 ? 24.219 13.242 11.977 1 98 185 ARG A O 1
ATOM 1345 N N . PRO A 1 186 ? 25.625 14.953 12.242 1 97.69 186 PRO A N 1
ATOM 1346 C CA . PRO A 1 186 ? 26.594 14.078 12.906 1 97.69 186 PRO A CA 1
ATOM 1347 C C . PRO A 1 186 ? 26.031 13.422 14.164 1 97.69 186 PRO A C 1
ATOM 1349 O O . PRO A 1 186 ? 25.141 13.992 14.812 1 97.69 186 PRO A O 1
ATOM 1352 N N . ILE A 1 187 ? 26.531 12.242 14.516 1 98 187 ILE A N 1
ATOM 1353 C CA . ILE A 1 187 ? 26.094 11.492 15.688 1 98 187 ILE A CA 1
ATOM 1354 C C . ILE A 1 187 ? 27.297 11.039 16.5 1 98 187 ILE A C 1
ATOM 1356 O O . ILE A 1 187 ? 28.422 11.078 16.016 1 98 187 ILE A O 1
ATOM 1360 N N . ALA A 1 188 ? 27.047 10.656 17.703 1 98.06 188 ALA A N 1
ATOM 1361 C CA . ALA A 1 188 ? 28.094 10.141 18.578 1 98.06 188 ALA A CA 1
ATOM 1362 C C . ALA A 1 188 ? 27.531 9.172 19.609 1 98.06 188 ALA A C 1
ATOM 1364 O O . ALA A 1 188 ? 26.344 9.227 19.938 1 98.06 188 ALA A O 1
ATOM 1365 N N . HIS A 1 189 ? 28.359 8.242 20.078 1 97.44 189 HIS A N 1
ATOM 1366 C CA . HIS A 1 189 ? 28.062 7.484 21.281 1 97.44 189 HIS A CA 1
ATOM 1367 C C . HIS A 1 189 ? 28.391 8.289 22.531 1 97.44 189 HIS A C 1
ATOM 1369 O O . HIS A 1 189 ? 29.406 9 22.578 1 97.44 189 HIS A O 1
ATOM 1375 N N . VAL A 1 190 ? 27.531 8.273 23.484 1 97.94 190 VAL A N 1
ATOM 1376 C CA . VAL A 1 190 ? 27.719 8.984 24.734 1 97.94 190 VAL A CA 1
ATOM 1377 C C . VAL A 1 190 ? 27.844 7.988 25.891 1 97.94 190 VAL A C 1
ATOM 1379 O O . VAL A 1 190 ? 26.906 7.219 26.141 1 97.94 190 VAL A O 1
ATOM 1382 N N . ARG A 1 191 ? 28.953 8 26.641 1 97.44 191 ARG A N 1
ATOM 1383 C CA . ARG A 1 191 ? 29.219 7.059 27.734 1 97.44 191 ARG A CA 1
ATOM 1384 C C . ARG A 1 191 ? 29.438 7.793 29.047 1 97.44 191 ARG A C 1
ATOM 1386 O O . ARG A 1 191 ? 30.094 8.836 29.078 1 97.44 191 ARG A O 1
ATOM 1393 N N . ALA A 1 192 ? 28.797 7.359 30 1 97.62 192 ALA A N 1
ATOM 1394 C CA . ALA A 1 192 ? 29.047 7.793 31.375 1 97.62 192 ALA A CA 1
ATOM 1395 C C . ALA A 1 192 ? 29.719 6.691 32.188 1 97.62 192 ALA A C 1
ATOM 1397 O O . ALA A 1 192 ? 29.203 5.578 32.281 1 97.62 192 ALA A O 1
ATOM 1398 N N . ASN A 1 193 ? 30.828 7.016 32.719 1 96.94 193 ASN A N 1
ATOM 1399 C CA . ASN A 1 193 ? 31.578 6.078 33.562 1 96.94 193 ASN A CA 1
ATOM 1400 C C . ASN A 1 193 ? 31.547 6.48 35.031 1 96.94 193 ASN A C 1
ATOM 1402 O O . ASN A 1 193 ? 32.5 7.086 35.531 1 96.94 193 ASN A O 1
ATOM 1406 N N . ALA A 1 194 ? 30.625 6.117 35.688 1 96.06 194 ALA A N 1
ATOM 1407 C CA . ALA A 1 194 ? 30.422 6.391 37.125 1 96.06 194 ALA A CA 1
ATOM 1408 C C . ALA A 1 194 ? 30.469 7.887 37.406 1 96.06 194 ALA A C 1
ATOM 1410 O O . ALA A 1 194 ? 31.219 8.328 38.281 1 96.06 194 ALA A O 1
ATOM 1411 N N . VAL A 1 195 ? 29.766 8.641 36.656 1 97.19 195 VAL A N 1
ATOM 1412 C CA . VAL A 1 195 ? 29.703 10.086 36.812 1 97.19 195 VAL A CA 1
ATOM 1413 C C . VAL A 1 195 ? 28.844 10.43 38.031 1 97.19 195 VAL A C 1
ATOM 1415 O O . VAL A 1 195 ? 27.672 10.055 38.094 1 97.19 195 VAL A O 1
ATOM 1418 N N . GLU A 1 196 ? 29.375 11.07 38.969 1 96.44 196 GLU A N 1
ATOM 1419 C CA . GLU A 1 196 ? 28.656 11.453 40.188 1 96.44 196 GLU A CA 1
ATOM 1420 C C . GLU A 1 196 ? 28.062 12.852 40.062 1 96.44 196 GLU A C 1
ATOM 1422 O O . GLU A 1 196 ? 28.781 13.805 39.75 1 96.44 196 GLU A O 1
ATOM 1427 N N . VAL A 1 197 ? 26.812 12.906 40.281 1 95.25 197 VAL A N 1
ATOM 1428 C CA . VAL A 1 197 ? 26.156 14.195 40.156 1 95.25 197 VAL A CA 1
ATOM 1429 C C . VAL A 1 197 ? 25.188 14.406 41.312 1 95.25 197 VAL A C 1
ATOM 1431 O O . VAL A 1 197 ? 24.781 13.445 41.969 1 95.25 197 VAL A O 1
ATOM 1434 N N . GLY A 1 198 ? 24.828 15.68 41.594 1 93.06 198 GLY A N 1
ATOM 1435 C CA . GLY A 1 198 ? 23.828 16.016 42.594 1 93.06 198 GLY A CA 1
ATOM 1436 C C . GLY A 1 198 ? 22.422 16.094 42.031 1 93.06 198 GLY A C 1
ATOM 1437 O O . GLY A 1 198 ? 22.219 15.914 40.812 1 93.06 198 GLY A O 1
ATOM 1438 N N . ASP A 1 199 ? 21.484 16.391 42.844 1 91.75 199 ASP A N 1
ATOM 1439 C CA . ASP A 1 199 ? 20.078 16.453 42.469 1 91.75 199 ASP A CA 1
ATOM 1440 C C . ASP A 1 199 ? 19.797 17.703 41.625 1 91.75 199 ASP A C 1
ATOM 1442 O O . ASP A 1 199 ? 18.75 17.797 40.969 1 91.75 199 ASP A O 1
ATOM 1446 N N . ASP A 1 200 ? 20.734 18.562 41.594 1 91.56 200 ASP A N 1
ATOM 1447 C CA . ASP A 1 200 ? 20.547 19.828 40.906 1 91.56 200 ASP A CA 1
ATOM 1448 C C . ASP A 1 200 ? 20.516 19.625 39.406 1 91.56 200 ASP A C 1
ATOM 1450 O O . ASP A 1 200 ? 20.016 20.484 38.656 1 91.56 200 ASP A O 1
ATOM 1454 N N . VAL A 1 201 ? 21.016 18.531 38.969 1 94.31 201 VAL A N 1
ATOM 1455 C CA . VAL A 1 201 ? 21.062 18.297 37.531 1 94.31 201 VAL A CA 1
ATOM 1456 C C . VAL A 1 201 ? 19.844 17.5 37.094 1 94.31 201 VAL A C 1
ATOM 1458 O O . VAL A 1 201 ? 19.609 17.312 35.875 1 94.31 201 VAL A O 1
ATOM 1461 N N . VAL A 1 202 ? 19.125 16.938 38.031 1 95.19 202 VAL A N 1
ATOM 1462 C CA . VAL A 1 202 ? 17.953 16.125 37.719 1 95.19 202 VAL A CA 1
ATOM 1463 C C . VAL A 1 202 ? 16.781 17.031 37.344 1 95.19 202 VAL A C 1
ATOM 1465 O O . VAL A 1 202 ? 16.453 17.984 38.062 1 95.19 202 VAL A O 1
ATOM 1468 N N . LEU A 1 203 ? 16.172 16.766 36.281 1 96.94 203 LEU A N 1
ATOM 1469 C CA . LEU A 1 203 ? 14.984 17.484 35.844 1 96.94 203 LEU A CA 1
ATOM 1470 C C . LEU A 1 203 ? 13.719 16.906 36.438 1 96.94 203 LEU A C 1
ATOM 1472 O O . LEU A 1 203 ? 12.938 16.25 35.75 1 96.94 203 LEU A O 1
ATOM 1476 N N . SER A 1 204 ? 13.43 17.219 37.625 1 94.06 204 SER A N 1
ATOM 1477 C CA . SER A 1 204 ? 12.438 16.547 38.438 1 94.06 204 SER A CA 1
ATOM 1478 C C . SER A 1 204 ? 11.016 16.875 38 1 94.06 204 SER A C 1
ATOM 1480 O O . SER A 1 204 ? 10.086 16.094 38.25 1 94.06 204 SER A O 1
ATOM 1482 N N . ASN A 1 205 ? 10.82 17.984 37.312 1 95.31 205 ASN A N 1
ATOM 1483 C CA . ASN A 1 205 ? 9.477 18.359 36.875 1 95.31 205 ASN A CA 1
ATOM 1484 C C . ASN A 1 205 ? 9.195 17.859 35.469 1 95.31 205 ASN A C 1
ATOM 1486 O O . ASN A 1 205 ? 8.117 18.109 34.906 1 95.31 205 ASN A O 1
ATOM 1490 N N . LEU A 1 206 ? 10.133 17.203 34.875 1 96.12 206 LEU A N 1
ATOM 1491 C CA . LEU A 1 206 ? 9.969 16.656 33.531 1 96.12 206 LEU A CA 1
ATOM 1492 C C . LEU A 1 206 ? 9.562 15.188 33.594 1 96.12 206 LEU A C 1
ATOM 1494 O O . LEU A 1 206 ? 10.406 14.32 33.812 1 96.12 206 LEU A O 1
ATOM 1498 N N . SER A 1 207 ? 8.32 14.961 33.375 1 93.56 207 SER A N 1
ATOM 1499 C CA . SER A 1 207 ? 7.859 13.578 33.344 1 93.56 207 SER A CA 1
ATOM 1500 C C . SER A 1 207 ? 8.281 12.867 32.062 1 93.56 207 SER A C 1
ATOM 1502 O O . SER A 1 207 ? 8.602 13.523 31.062 1 93.56 207 SER A O 1
ATOM 1504 N N . ARG A 1 208 ? 8.289 11.562 32.125 1 91.75 208 ARG A N 1
ATOM 1505 C CA . ARG A 1 208 ? 8.609 10.758 30.938 1 91.75 208 ARG A CA 1
ATOM 1506 C C . ARG A 1 208 ? 7.652 11.062 29.797 1 91.75 208 ARG A C 1
ATOM 1508 O O . ARG A 1 208 ? 8.078 11.203 28.641 1 91.75 208 ARG A O 1
ATOM 1515 N N . SER A 1 209 ? 6.391 11.172 30.062 1 92.69 209 SER A N 1
ATOM 1516 C CA . SER A 1 209 ? 5.379 11.438 29.047 1 92.69 209 SER A CA 1
ATOM 1517 C C . SER A 1 209 ? 5.598 12.789 28.391 1 92.69 209 SER A C 1
ATOM 1519 O O . SER A 1 209 ? 5.492 12.906 27.156 1 92.69 209 SER A O 1
ATOM 1521 N N . THR A 1 210 ? 5.895 13.766 29.219 1 96.25 210 THR A N 1
ATOM 1522 C CA . THR A 1 210 ? 6.125 15.102 28.703 1 96.25 210 THR A CA 1
ATOM 1523 C C . THR A 1 210 ? 7.383 15.133 27.828 1 96.25 210 THR A C 1
ATOM 1525 O O . THR A 1 210 ? 7.383 15.719 26.75 1 96.25 210 THR A O 1
ATOM 1528 N N . ALA A 1 211 ? 8.406 14.5 28.312 1 96.69 211 ALA A N 1
ATOM 1529 C CA . ALA A 1 211 ? 9.664 14.469 27.578 1 96.69 211 ALA A CA 1
ATOM 1530 C C . ALA A 1 211 ? 9.477 13.836 26.203 1 96.69 211 ALA A C 1
ATOM 1532 O O . ALA A 1 211 ? 9.891 14.398 25.188 1 96.69 211 ALA A O 1
ATOM 1533 N N . HIS A 1 212 ? 8.852 12.727 26.188 1 95.44 212 HIS A N 1
ATOM 1534 C CA . HIS A 1 212 ? 8.648 12.008 24.938 1 95.44 212 HIS A CA 1
ATOM 1535 C C . HIS A 1 212 ? 7.734 12.789 23.984 1 95.44 212 HIS A C 1
ATOM 1537 O O . HIS A 1 212 ? 7.953 12.805 22.781 1 95.44 212 HIS A O 1
ATOM 1543 N N . ALA A 1 213 ? 6.727 13.383 24.531 1 97.19 213 ALA A N 1
ATOM 1544 C CA . ALA A 1 213 ? 5.82 14.18 23.703 1 97.19 213 ALA A CA 1
ATOM 1545 C C . ALA A 1 213 ? 6.559 15.336 23.031 1 97.19 213 ALA A C 1
ATOM 1547 O O . ALA A 1 213 ? 6.34 15.625 21.859 1 97.19 213 ALA A O 1
ATOM 1548 N N . LEU A 1 214 ? 7.391 15.984 23.797 1 98.31 214 LEU A N 1
ATOM 1549 C CA . LEU A 1 214 ? 8.172 17.094 23.25 1 98.31 214 LEU A CA 1
ATOM 1550 C C . LEU A 1 214 ? 9.109 16.625 22.156 1 98.31 214 LEU A C 1
ATOM 1552 O O . LEU A 1 214 ? 9.141 17.203 21.062 1 98.31 214 LEU A O 1
ATOM 1556 N N . MET A 1 215 ? 9.812 15.555 22.438 1 98.06 215 MET A N 1
ATOM 1557 C CA . MET A 1 215 ? 10.812 15.055 21.5 1 98.06 215 MET A CA 1
ATOM 1558 C C . MET A 1 215 ? 10.148 14.594 20.203 1 98.06 215 MET A C 1
ATOM 1560 O O . MET A 1 215 ? 10.562 14.992 19.109 1 98.06 215 MET A O 1
ATOM 1564 N N . THR A 1 216 ? 9.094 13.812 20.312 1 98.12 216 THR A N 1
ATOM 1565 C CA . THR A 1 216 ? 8.477 13.219 19.125 1 98.12 216 THR A CA 1
ATOM 1566 C C . THR A 1 216 ? 7.727 14.266 18.312 1 98.12 216 THR A C 1
ATOM 1568 O O . THR A 1 216 ? 7.742 14.234 17.078 1 98.12 216 THR A O 1
ATOM 1571 N N . THR A 1 217 ? 7.082 15.203 18.969 1 98.69 217 THR A N 1
ATOM 1572 C CA . THR A 1 217 ? 6.367 16.266 18.266 1 98.69 217 THR A CA 1
ATOM 1573 C C . THR A 1 217 ? 7.336 17.125 17.469 1 98.69 217 THR A C 1
ATOM 1575 O O . THR A 1 217 ? 7.086 17.406 16.297 1 98.69 217 THR A O 1
ATOM 1578 N N . LEU A 1 218 ? 8.406 17.484 18.062 1 98.88 218 LEU A N 1
ATOM 1579 C CA . LEU A 1 218 ? 9.336 18.406 17.422 1 98.88 218 LEU A CA 1
ATOM 1580 C C . LEU A 1 218 ? 10.148 17.688 16.328 1 98.88 218 LEU A C 1
ATOM 1582 O O . LEU A 1 218 ? 10.461 18.281 15.305 1 98.88 218 LEU A O 1
ATOM 1586 N N . LEU A 1 219 ? 10.5 16.406 16.547 1 98.56 219 LEU A N 1
ATOM 1587 C CA . LEU A 1 219 ? 11.102 15.617 15.484 1 98.56 219 LEU A CA 1
ATOM 1588 C C . LEU A 1 219 ? 10.141 15.477 14.305 1 98.56 219 LEU A C 1
ATOM 1590 O O . LEU A 1 219 ? 10.555 15.539 13.148 1 98.56 219 LEU A O 1
ATOM 1594 N N . ALA A 1 220 ? 8.883 15.242 14.641 1 98.88 220 ALA A N 1
ATOM 1595 C CA . ALA A 1 220 ? 7.855 15.117 13.602 1 98.88 220 ALA A CA 1
ATOM 1596 C C . ALA A 1 220 ? 7.746 16.406 12.781 1 98.88 220 ALA A C 1
ATOM 1598 O O . ALA A 1 220 ? 7.5 16.359 11.578 1 98.88 220 ALA A O 1
ATOM 1599 N N . ALA A 1 221 ? 7.918 17.5 13.438 1 98.88 221 ALA A N 1
ATOM 1600 C CA . ALA A 1 221 ? 7.875 18.781 12.734 1 98.88 221 ALA A CA 1
ATOM 1601 C C . ALA A 1 221 ? 8.969 18.859 11.68 1 98.88 221 ALA A C 1
ATOM 1603 O O . ALA A 1 221 ? 8.711 19.281 10.539 1 98.88 221 ALA A O 1
ATOM 1604 N N . GLU A 1 222 ? 10.172 18.5 12.047 1 98.88 222 GLU A N 1
ATOM 1605 C CA . GLU A 1 222 ? 11.242 18.484 11.055 1 98.88 222 GLU A CA 1
ATOM 1606 C C . GLU A 1 222 ? 10.93 17.516 9.922 1 98.88 222 GLU A C 1
ATOM 1608 O O . GLU A 1 222 ? 11.203 17.797 8.758 1 98.88 222 GLU A O 1
ATOM 1613 N N . ALA A 1 223 ? 10.367 16.375 10.281 1 98.88 223 ALA A N 1
ATOM 1614 C CA . ALA A 1 223 ? 10.062 15.328 9.312 1 98.88 223 ALA A CA 1
ATOM 1615 C C . ALA A 1 223 ? 9.07 15.82 8.266 1 98.88 223 ALA A C 1
ATOM 1617 O O . ALA A 1 223 ? 9.219 15.539 7.074 1 98.88 223 ALA A O 1
ATOM 1618 N N . VAL A 1 224 ? 8.016 16.562 8.688 1 98.69 224 VAL A N 1
ATOM 1619 C CA . VAL A 1 224 ? 7.023 17 7.711 1 98.69 224 VAL A CA 1
ATOM 1620 C C . VAL A 1 224 ? 7.617 18.078 6.816 1 98.69 224 VAL A C 1
ATOM 1622 O O . VAL A 1 224 ? 7.207 18.234 5.664 1 98.69 224 VAL A O 1
ATOM 1625 N N . GLY A 1 225 ? 8.633 18.828 7.309 1 98.81 225 GLY A N 1
ATOM 1626 C CA . GLY A 1 225 ? 9.367 19.719 6.438 1 98.81 225 GLY A CA 1
ATOM 1627 C C . GLY A 1 225 ? 10.086 19 5.312 1 98.81 225 GLY A C 1
ATOM 1628 O O . GLY A 1 225 ? 10.047 19.438 4.16 1 98.81 225 GLY A O 1
ATOM 1629 N N . VAL A 1 226 ? 10.719 17.891 5.66 1 98.88 226 VAL A N 1
ATOM 1630 C CA . VAL A 1 226 ? 11.422 17.062 4.68 1 98.88 226 VAL A CA 1
ATOM 1631 C C . VAL A 1 226 ? 10.422 16.5 3.67 1 98.88 226 VAL A C 1
ATOM 1633 O O . VAL A 1 226 ? 10.68 16.516 2.465 1 98.88 226 VAL A O 1
ATOM 1636 N N . ALA A 1 227 ? 9.289 16.031 4.145 1 98.81 227 ALA A N 1
ATOM 1637 C CA . ALA A 1 227 ? 8.25 15.5 3.27 1 98.81 227 ALA A CA 1
ATOM 1638 C C . ALA A 1 227 ? 7.746 16.562 2.301 1 98.81 227 ALA A C 1
ATOM 1640 O O . ALA A 1 227 ? 7.508 16.281 1.125 1 98.81 227 ALA A O 1
ATOM 1641 N N . ARG A 1 228 ? 7.574 17.75 2.822 1 98.31 228 ARG A N 1
ATOM 1642 C CA . ARG A 1 228 ? 7.094 18.859 1.993 1 98.31 228 ARG A CA 1
ATOM 1643 C C . ARG A 1 228 ? 8.094 19.188 0.889 1 98.31 228 ARG A C 1
ATOM 1645 O O . ARG A 1 228 ? 7.703 19.406 -0.261 1 98.31 228 ARG A O 1
ATOM 1652 N N . TRP A 1 229 ? 9.344 19.25 1.203 1 98.69 229 TRP A N 1
ATOM 1653 C CA . TRP A 1 229 ? 10.359 19.5 0.181 1 98.69 229 TRP A CA 1
ATOM 1654 C C . TRP A 1 229 ? 10.289 18.438 -0.917 1 98.69 229 TRP A C 1
ATOM 1656 O O . TRP A 1 229 ? 10.312 18.766 -2.105 1 98.69 229 TRP A O 1
ATOM 1666 N N . ALA A 1 230 ? 10.289 17.172 -0.48 1 98.81 230 ALA A N 1
ATOM 1667 C CA . ALA A 1 230 ? 10.258 16.062 -1.434 1 98.81 230 ALA A CA 1
ATOM 1668 C C . ALA A 1 230 ? 9.047 16.172 -2.354 1 98.81 230 ALA A C 1
ATOM 1670 O O . ALA A 1 230 ? 9.156 15.938 -3.562 1 98.81 230 ALA A O 1
ATOM 1671 N N . THR A 1 231 ? 7.879 16.484 -1.797 1 98.44 231 THR A N 1
ATOM 1672 C CA . THR A 1 231 ? 6.641 16.609 -2.557 1 98.44 231 THR A CA 1
ATOM 1673 C C . THR A 1 231 ? 6.73 17.75 -3.557 1 98.44 231 THR A C 1
ATOM 1675 O O . THR A 1 231 ? 6.402 17.578 -4.734 1 98.44 231 THR A O 1
ATOM 1678 N N . ASP A 1 232 ? 7.176 18.891 -3.104 1 98.06 232 ASP A N 1
ATOM 1679 C CA . ASP A 1 232 ? 7.324 20.062 -3.963 1 98.06 232 ASP A CA 1
ATOM 1680 C C . ASP A 1 232 ? 8.312 19.781 -5.098 1 98.06 232 ASP A C 1
ATOM 1682 O O . ASP A 1 232 ? 8.039 20.109 -6.254 1 98.06 232 ASP A O 1
ATOM 1686 N N . THR A 1 233 ? 9.422 19.188 -4.746 1 98.56 233 THR A N 1
ATOM 1687 C CA . THR A 1 233 ? 10.492 18.953 -5.703 1 98.56 233 THR A CA 1
ATOM 1688 C C . THR A 1 233 ? 10.062 17.938 -6.754 1 98.56 233 THR A C 1
ATOM 1690 O O . THR A 1 233 ? 10.305 18.125 -7.949 1 98.56 233 THR A O 1
ATOM 1693 N N . ALA A 1 234 ? 9.453 16.875 -6.332 1 98.69 234 ALA A N 1
ATOM 1694 C CA . ALA A 1 234 ? 8.961 15.875 -7.266 1 98.69 234 ALA A CA 1
ATOM 1695 C C . ALA A 1 234 ? 7.934 16.484 -8.227 1 98.69 234 ALA A C 1
ATOM 1697 O O . ALA A 1 234 ? 7.984 16.234 -9.43 1 98.69 234 ALA A O 1
ATOM 1698 N N . SER A 1 235 ? 6.984 17.234 -7.691 1 98.19 235 SER A N 1
ATOM 1699 C CA . SER A 1 235 ? 5.934 17.844 -8.508 1 98.19 235 SER A CA 1
ATOM 1700 C C . SER A 1 235 ? 6.508 18.844 -9.5 1 98.19 235 SER A C 1
ATOM 1702 O O . SER A 1 235 ? 6.078 18.891 -10.656 1 98.19 235 SER A O 1
ATOM 1704 N N . HIS A 1 236 ? 7.426 19.641 -9.062 1 98.19 236 HIS A N 1
ATOM 1705 C CA . HIS A 1 236 ? 8.062 20.609 -9.945 1 98.19 236 HIS A CA 1
ATOM 1706 C C . HIS A 1 236 ? 8.781 19.922 -11.102 1 98.19 236 HIS A C 1
ATOM 1708 O O . HIS A 1 236 ? 8.641 20.328 -12.258 1 98.19 236 HIS A O 1
ATOM 1714 N N . TYR A 1 237 ? 9.516 18.875 -10.758 1 98.25 237 TYR A N 1
ATOM 1715 C CA . TYR A 1 237 ? 10.234 18.125 -11.773 1 98.25 237 TYR A CA 1
ATOM 1716 C C . TYR A 1 237 ? 9.273 17.469 -12.758 1 98.25 237 TYR A C 1
ATOM 1718 O O . TYR A 1 237 ? 9.516 17.469 -13.969 1 98.25 237 TYR A O 1
ATOM 1726 N N . ALA A 1 238 ? 8.211 16.938 -12.289 1 98.19 238 ALA A N 1
ATOM 1727 C CA . ALA A 1 238 ? 7.234 16.234 -13.109 1 98.19 238 ALA A CA 1
ATOM 1728 C C . ALA A 1 238 ? 6.578 17.172 -14.117 1 98.19 238 ALA A C 1
ATOM 1730 O O . ALA A 1 238 ? 6.121 16.734 -15.18 1 98.19 238 ALA A O 1
ATOM 1731 N N . LYS A 1 239 ? 6.547 18.453 -13.859 1 97.56 239 LYS A N 1
ATOM 1732 C CA . LYS A 1 239 ? 5.926 19.453 -14.727 1 97.56 239 LYS A CA 1
ATOM 1733 C C . LYS A 1 239 ? 6.809 19.766 -15.93 1 97.56 239 LYS A C 1
ATOM 1735 O O . LYS A 1 239 ? 6.312 20.172 -16.984 1 97.56 239 LYS A O 1
ATOM 1740 N N . ILE A 1 240 ? 8.125 19.484 -15.797 1 96.31 240 ILE A N 1
ATOM 1741 C CA . ILE A 1 240 ? 9.016 20.031 -16.812 1 96.31 240 ILE A CA 1
ATOM 1742 C C . ILE A 1 240 ? 9.719 18.891 -17.547 1 96.31 240 ILE A C 1
ATOM 1744 O O . ILE A 1 240 ? 10.031 19 -18.734 1 96.31 240 ILE A O 1
ATOM 1748 N N . ARG A 1 241 ? 10.039 17.781 -16.828 1 96.19 241 ARG A N 1
ATOM 1749 C CA . ARG A 1 241 ? 10.703 16.656 -17.469 1 96.19 241 ARG A CA 1
ATOM 1750 C C . ARG A 1 241 ? 9.805 16.016 -18.516 1 96.19 241 ARG A C 1
ATOM 1752 O O . ARG A 1 241 ? 8.641 15.703 -18.25 1 96.19 241 ARG A O 1
ATOM 1759 N N . GLU A 1 242 ? 10.352 15.805 -19.734 1 94.56 242 GLU A N 1
ATOM 1760 C CA . GLU A 1 242 ? 9.539 15.25 -20.812 1 94.56 242 GLU A CA 1
ATOM 1761 C C . GLU A 1 242 ? 10.047 13.875 -21.219 1 94.56 242 GLU A C 1
ATOM 1763 O O . GLU A 1 242 ? 11.25 13.633 -21.266 1 94.5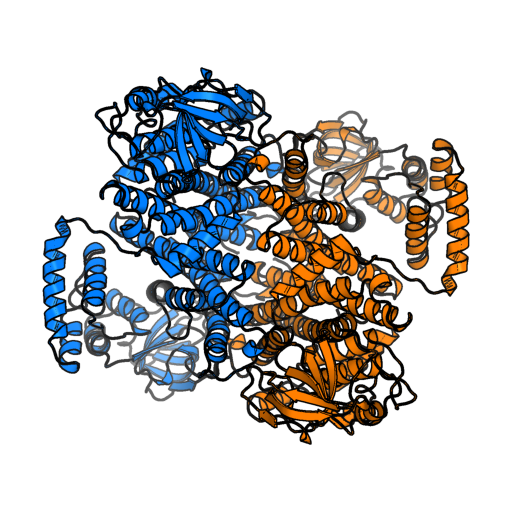6 242 GLU A O 1
ATOM 1768 N N . GLN A 1 243 ? 9.25 12.945 -21.375 1 92.25 243 GLN A N 1
ATOM 1769 C CA . GLN A 1 243 ? 9.414 11.648 -22.031 1 92.25 243 GLN A CA 1
ATOM 1770 C C . GLN A 1 243 ? 8.211 11.32 -22.906 1 92.25 243 GLN A C 1
ATOM 1772 O O . GLN A 1 243 ? 7.086 11.719 -22.609 1 92.25 243 GLN A O 1
ATOM 1777 N N . PHE A 1 244 ? 8.461 10.617 -24.016 1 91.31 244 PHE A N 1
ATOM 1778 C CA . PHE A 1 244 ? 7.426 10.227 -24.969 1 91.31 244 PHE A CA 1
ATOM 1779 C C . PHE A 1 244 ? 6.688 11.453 -25.5 1 91.31 244 PHE A C 1
ATOM 1781 O O . PHE A 1 244 ? 5.469 11.422 -25.672 1 91.31 244 PHE A O 1
ATOM 1788 N N . GLY A 1 245 ? 7.293 12.57 -25.5 1 89.75 245 GLY A N 1
ATOM 1789 C CA . GLY A 1 245 ? 6.793 13.758 -26.172 1 89.75 245 GLY A CA 1
ATOM 1790 C C . GLY A 1 245 ? 5.926 14.625 -25.281 1 89.75 245 GLY A C 1
ATOM 1791 O O . GLY A 1 245 ? 5.309 15.586 -25.75 1 89.75 245 GLY A O 1
ATOM 1792 N N . ARG A 1 246 ? 5.844 14.336 -23.969 1 92.94 246 ARG A N 1
ATOM 1793 C CA . ARG A 1 246 ? 5.043 15.141 -23.062 1 92.94 246 ARG A CA 1
ATOM 1794 C C . ARG A 1 246 ? 5.648 15.133 -21.656 1 92.94 246 ARG A C 1
ATOM 1796 O O . ARG A 1 246 ? 6.48 14.281 -21.344 1 92.94 246 ARG A O 1
ATOM 1803 N N . PRO A 1 247 ? 5.277 16.125 -20.797 1 96.12 247 PRO A N 1
ATOM 1804 C CA . PRO A 1 247 ? 5.77 16.109 -19.422 1 96.12 247 PRO A CA 1
ATOM 1805 C C . PRO A 1 247 ? 5.398 14.82 -18.672 1 96.12 247 PRO A C 1
ATOM 1807 O O . PRO A 1 247 ? 4.281 14.32 -18.828 1 96.12 247 PRO A O 1
ATOM 1810 N N . ILE A 1 248 ? 6.285 14.328 -17.922 1 96.75 248 ILE A N 1
ATOM 1811 C CA . ILE A 1 248 ? 6.035 13.039 -17.297 1 96.75 248 ILE A CA 1
ATOM 1812 C C . ILE A 1 248 ? 4.895 13.172 -16.281 1 96.75 248 ILE A C 1
ATOM 1814 O O . ILE A 1 248 ? 4.223 12.188 -15.961 1 96.75 248 ILE A O 1
ATOM 1818 N N . GLY A 1 249 ? 4.625 14.445 -15.742 1 97.62 249 GLY A N 1
ATOM 1819 C CA . GLY A 1 249 ? 3.529 14.695 -14.82 1 97.62 249 GLY A CA 1
ATOM 1820 C C . GLY A 1 249 ? 2.162 14.523 -15.461 1 97.62 249 GLY A C 1
ATOM 1821 O O . GLY A 1 249 ? 1.146 14.5 -14.758 1 97.62 249 GLY A O 1
ATOM 1822 N N . GLN A 1 250 ? 2.109 14.375 -16.781 1 96.38 250 GLN A N 1
ATOM 1823 C CA . GLN A 1 250 ? 0.85 14.148 -17.484 1 96.38 250 GLN A CA 1
ATOM 1824 C C . GLN A 1 250 ? 0.439 12.68 -17.422 1 96.38 250 GLN A C 1
ATOM 1826 O O . GLN A 1 250 ? -0.738 12.352 -17.578 1 96.38 250 GLN A O 1
ATOM 1831 N N . PHE A 1 251 ? 1.433 11.773 -17.25 1 96 251 PHE A N 1
ATOM 1832 C CA . PHE A 1 251 ? 1.132 10.352 -17.094 1 96 251 PHE A CA 1
ATOM 1833 C C . PHE A 1 251 ? 0.557 10.07 -15.719 1 96 251 PHE A C 1
ATOM 1835 O O . PHE A 1 251 ? 1.142 10.461 -14.703 1 96 251 PHE A O 1
ATOM 1842 N N . GLN A 1 252 ? -0.583 9.352 -15.68 1 96.38 252 GLN A N 1
ATOM 1843 C CA . GLN A 1 252 ? -1.285 9.148 -14.414 1 96.38 252 GLN A CA 1
ATOM 1844 C C . GLN A 1 252 ? -0.406 8.414 -13.406 1 96.38 252 GLN A C 1
ATOM 1846 O O . GLN A 1 252 ? -0.531 8.625 -12.195 1 96.38 252 GLN A O 1
ATOM 1851 N N . ALA A 1 253 ? 0.532 7.586 -13.898 1 96.12 253 ALA A N 1
ATOM 1852 C CA . ALA A 1 253 ? 1.408 6.855 -12.984 1 96.12 253 ALA A CA 1
ATOM 1853 C C . ALA A 1 253 ? 2.23 7.812 -12.125 1 96.12 253 ALA A C 1
ATOM 1855 O O . ALA A 1 253 ? 2.389 7.602 -10.922 1 96.12 253 ALA A O 1
ATOM 1856 N N . ILE A 1 254 ? 2.803 8.859 -12.75 1 97.88 254 ILE A N 1
ATOM 1857 C CA . ILE A 1 254 ? 3.613 9.844 -12.047 1 97.88 254 ILE A CA 1
ATOM 1858 C C . ILE A 1 254 ? 2.705 10.836 -11.32 1 97.88 254 ILE A C 1
ATOM 1860 O O . ILE A 1 254 ? 2.961 11.188 -10.164 1 97.88 254 ILE A O 1
ATOM 1864 N N . LYS A 1 255 ? 1.633 11.242 -12.031 1 97.31 255 LYS A N 1
ATOM 1865 C CA . LYS A 1 255 ? 0.675 12.211 -11.5 1 97.31 255 LYS A CA 1
ATOM 1866 C C . LYS A 1 255 ? 0.088 11.734 -10.172 1 97.31 255 LYS A C 1
ATOM 1868 O O . LYS A 1 255 ? 0.049 12.484 -9.195 1 97.31 255 LYS A O 1
ATOM 1873 N N . HIS A 1 256 ? -0.368 10.484 -10.156 1 98.12 256 HIS A N 1
ATOM 1874 C CA . HIS A 1 256 ? -0.983 9.93 -8.953 1 98.12 256 HIS A CA 1
ATOM 1875 C C . HIS A 1 256 ? 0.044 9.742 -7.844 1 98.12 256 HIS A C 1
ATOM 1877 O O . HIS A 1 256 ? -0.281 9.883 -6.664 1 98.12 256 HIS A O 1
ATOM 1883 N N . ARG A 1 257 ? 1.278 9.406 -8.18 1 98.31 257 ARG A N 1
ATOM 1884 C CA . ARG A 1 257 ? 2.332 9.312 -7.18 1 98.31 257 ARG A CA 1
ATOM 1885 C C . ARG A 1 257 ? 2.527 10.641 -6.461 1 98.31 257 ARG A C 1
ATOM 1887 O O . ARG A 1 257 ? 2.607 10.688 -5.234 1 98.31 257 ARG A O 1
ATOM 1894 N N . CYS A 1 258 ? 2.6 11.703 -7.211 1 98.56 258 CYS A N 1
ATOM 1895 C CA . CYS A 1 258 ? 2.752 13.023 -6.625 1 98.56 258 CYS A CA 1
ATOM 1896 C C . CYS A 1 258 ? 1.541 13.391 -5.777 1 98.56 258 CYS A C 1
ATOM 1898 O O . CYS A 1 258 ? 1.682 14.008 -4.719 1 98.56 258 CYS A O 1
ATOM 1900 N N . ALA A 1 259 ? 0.349 13 -6.254 1 97.88 259 ALA A N 1
ATOM 1901 C CA . ALA A 1 259 ? -0.874 13.25 -5.496 1 97.88 259 ALA A CA 1
ATOM 1902 C C . ALA A 1 259 ? -0.85 12.516 -4.156 1 97.88 259 ALA A C 1
ATOM 1904 O O . ALA A 1 259 ? -1.264 13.07 -3.135 1 97.88 259 ALA A O 1
ATOM 1905 N N . GLU A 1 260 ? -0.364 11.289 -4.148 1 98.25 260 GLU A N 1
ATOM 1906 C CA . GLU A 1 260 ? -0.233 10.531 -2.908 1 98.25 260 GLU A CA 1
ATOM 1907 C C . GLU A 1 260 ? 0.757 11.195 -1.955 1 98.25 260 GLU A C 1
ATOM 1909 O O . GLU A 1 260 ? 0.553 11.188 -0.74 1 98.25 260 GLU A O 1
ATOM 1914 N N . MET A 1 261 ? 1.837 11.734 -2.49 1 98.44 261 MET A N 1
ATOM 1915 C CA . MET A 1 261 ? 2.844 12.414 -1.678 1 98.44 261 MET A CA 1
ATOM 1916 C C . MET A 1 261 ? 2.236 13.586 -0.925 1 98.44 261 MET A C 1
ATOM 1918 O O . MET A 1 261 ? 2.438 13.734 0.282 1 98.44 261 MET A O 1
ATOM 1922 N N . ILE A 1 262 ? 1.447 14.375 -1.634 1 97.62 262 ILE A N 1
ATOM 1923 C CA . ILE A 1 262 ? 0.906 15.562 -0.974 1 97.62 262 ILE A CA 1
ATOM 1924 C C . ILE A 1 262 ? -0.167 15.148 0.031 1 97.62 262 ILE A C 1
ATOM 1926 O O . ILE A 1 262 ? -0.319 15.773 1.081 1 97.62 262 ILE A O 1
ATOM 1930 N N . ALA A 1 263 ? -0.929 14.133 -0.267 1 97.06 263 ALA A N 1
ATOM 1931 C CA . ALA A 1 263 ? -1.924 13.641 0.682 1 97.06 263 ALA A CA 1
ATOM 1932 C C . ALA A 1 263 ? -1.265 13.188 1.981 1 97.06 263 ALA A C 1
ATOM 1934 O O . ALA A 1 263 ? -1.728 13.531 3.072 1 97.06 263 ALA A O 1
ATOM 1935 N N . ASP A 1 264 ? -0.163 12.438 1.883 1 97.25 264 ASP A N 1
ATOM 1936 C CA . ASP A 1 264 ? 0.58 11.969 3.049 1 97.25 264 ASP A CA 1
ATOM 1937 C C . ASP A 1 264 ? 1.188 13.141 3.818 1 97.25 264 ASP A C 1
ATOM 1939 O O . ASP A 1 264 ? 1.148 13.164 5.051 1 97.25 264 ASP A O 1
ATOM 1943 N N . THR A 1 265 ? 1.767 14.047 3.076 1 97.69 265 THR A N 1
ATOM 1944 C CA . THR A 1 265 ? 2.42 15.203 3.684 1 97.69 265 THR A CA 1
ATOM 1945 C C . THR A 1 265 ? 1.415 16.047 4.457 1 97.69 265 THR A C 1
ATOM 1947 O O . THR A 1 265 ? 1.667 16.422 5.605 1 97.69 265 THR A O 1
ATOM 1950 N N . GLU A 1 266 ? 0.245 16.266 3.867 1 95.81 266 GLU A N 1
ATOM 1951 C CA . GLU A 1 266 ? -0.77 17.094 4.504 1 95.81 266 GLU A CA 1
ATOM 1952 C C . GLU A 1 266 ? -1.34 16.422 5.746 1 95.81 266 GLU A C 1
ATOM 1954 O O . GLU A 1 266 ? -1.568 17.062 6.77 1 95.81 266 GLU A O 1
ATOM 1959 N N . ARG A 1 267 ? -1.593 15.172 5.652 1 96.31 267 ARG A N 1
ATOM 1960 C CA . ARG A 1 267 ? -2.119 14.438 6.797 1 96.31 267 ARG A CA 1
ATOM 1961 C C . ARG A 1 267 ? -1.127 14.445 7.957 1 96.31 267 ARG A C 1
ATOM 1963 O O . ARG A 1 267 ? -1.511 14.672 9.109 1 96.31 267 ARG A O 1
ATOM 1970 N N . ALA A 1 268 ? 0.136 14.156 7.664 1 98.25 268 ALA A N 1
ATOM 1971 C CA . ALA A 1 268 ? 1.169 14.164 8.695 1 98.25 268 ALA A CA 1
ATOM 1972 C C . ALA A 1 268 ? 1.332 15.555 9.297 1 98.25 268 ALA A C 1
ATOM 1974 O O . ALA A 1 268 ? 1.515 15.695 10.508 1 98.25 268 ALA A O 1
ATOM 1975 N N . THR A 1 269 ? 1.277 16.562 8.422 1 97.62 269 THR A N 1
ATOM 1976 C CA . THR A 1 269 ? 1.4 17.938 8.891 1 97.62 269 THR A CA 1
ATOM 1977 C C . THR A 1 269 ? 0.269 18.281 9.852 1 97.62 269 THR A C 1
ATOM 1979 O O . THR A 1 269 ? 0.494 18.953 10.867 1 97.62 269 THR A O 1
ATOM 1982 N N . ALA A 1 270 ? -0.892 17.828 9.523 1 95.94 270 ALA A N 1
ATOM 1983 C CA . ALA A 1 270 ? -2.033 18.047 10.406 1 95.94 270 ALA A CA 1
ATOM 1984 C C . ALA A 1 270 ? -1.806 17.406 11.766 1 95.94 270 ALA A C 1
ATOM 1986 O O . ALA A 1 270 ? -2.102 18 12.805 1 95.94 270 ALA A O 1
ATOM 1987 N N . ALA A 1 271 ? -1.302 16.219 11.773 1 98.06 271 ALA A N 1
ATOM 1988 C CA . ALA A 1 271 ? -1.025 15.5 13.016 1 98.06 271 ALA A CA 1
ATOM 1989 C C . ALA A 1 271 ? 0.004 16.25 13.859 1 98.06 271 ALA A C 1
ATOM 1991 O O . ALA A 1 271 ? -0.138 16.344 15.086 1 98.06 271 ALA A O 1
ATOM 1992 N N . VAL A 1 272 ? 1.031 16.766 13.219 1 98.62 272 VAL A N 1
ATOM 1993 C CA . VAL A 1 272 ? 2.092 17.469 13.922 1 98.62 272 VAL A CA 1
ATOM 1994 C C . VAL A 1 272 ? 1.54 18.766 14.508 1 98.62 272 VAL A C 1
ATOM 1996 O O . VAL A 1 272 ? 1.851 19.125 15.648 1 98.62 272 VAL A O 1
ATOM 1999 N N . TRP A 1 273 ? 0.772 19.469 13.703 1 97 273 TRP A N 1
ATOM 2000 C CA . TRP A 1 273 ? 0.127 20.688 14.164 1 97 273 TRP A CA 1
ATOM 2001 C C . TRP A 1 273 ? -0.702 20.438 15.422 1 97 273 TRP A C 1
ATOM 2003 O O . TRP A 1 273 ? -0.625 21.188 16.391 1 97 273 TRP A O 1
ATOM 2013 N N . ASP A 1 274 ? -1.416 19.391 15.406 1 96.19 274 ASP A N 1
ATOM 2014 C CA . ASP A 1 274 ? -2.266 19.047 16.531 1 96.19 274 ASP A CA 1
ATOM 2015 C C . ASP A 1 274 ? -1.427 18.656 17.75 1 96.19 274 ASP A C 1
ATOM 2017 O O . ASP A 1 274 ? -1.762 19.031 18.891 1 96.19 274 ASP A O 1
ATOM 2021 N N . ALA A 1 275 ? -0.423 17.875 17.562 1 98.12 275 ALA A N 1
ATOM 2022 C CA . ALA A 1 275 ? 0.461 17.469 18.656 1 98.12 275 ALA A CA 1
ATOM 2023 C C . ALA A 1 275 ? 1.107 18.672 19.312 1 98.12 275 ALA A C 1
ATOM 2025 O O . ALA A 1 275 ? 1.194 18.75 20.547 1 98.12 275 ALA A O 1
ATOM 2026 N N . ALA A 1 276 ? 1.588 19.625 18.5 1 98 276 ALA A N 1
ATOM 2027 C CA . ALA A 1 276 ? 2.217 20.828 19.047 1 98 276 ALA A CA 1
ATOM 2028 C C . ALA A 1 276 ? 1.229 21.625 19.875 1 98 276 ALA A C 1
ATOM 2030 O O . ALA A 1 276 ? 1.575 22.125 20.953 1 98 276 ALA A O 1
ATOM 2031 N N . ARG A 1 277 ? 0.059 21.75 19.438 1 95 277 ARG A N 1
ATOM 2032 C CA . ARG A 1 277 ? -0.979 22.453 20.188 1 95 277 ARG A CA 1
ATOM 2033 C C . ARG A 1 277 ? -1.277 21.75 21.5 1 95 277 ARG A C 1
ATOM 2035 O O . ARG A 1 277 ? -1.495 22.391 22.516 1 95 277 ARG A O 1
ATOM 2042 N N . ALA A 1 278 ? -1.35 20.438 21.422 1 96.06 278 ALA A N 1
ATOM 2043 C CA . ALA A 1 278 ? -1.609 19.656 22.625 1 96.06 278 ALA A CA 1
ATOM 2044 C C . ALA A 1 278 ? -0.525 19.891 23.672 1 96.06 278 ALA A C 1
ATOM 2046 O O . ALA A 1 278 ? -0.819 20.016 24.859 1 96.06 278 ALA A O 1
ATOM 2047 N N . VAL A 1 279 ? 0.687 19.938 23.234 1 97.56 279 VAL A N 1
ATOM 2048 C CA . VAL A 1 279 ? 1.802 20.172 24.156 1 97.56 279 VAL A CA 1
ATOM 2049 C C . VAL A 1 279 ? 1.678 21.562 24.766 1 97.56 279 VAL A C 1
ATOM 2051 O O . VAL A 1 279 ? 1.893 21.75 25.969 1 97.56 279 VAL A O 1
ATOM 2054 N N . ASP A 1 280 ? 1.388 22.547 23.969 1 96.31 280 ASP A N 1
ATOM 2055 C CA . ASP A 1 280 ? 1.212 23.906 24.469 1 96.31 280 ASP A CA 1
ATOM 2056 C C . ASP A 1 280 ? 0.076 23.969 25.484 1 96.31 280 ASP A C 1
ATOM 2058 O O . ASP A 1 280 ? 0.184 24.672 26.5 1 96.31 280 ASP A O 1
ATOM 2062 N N . GLU A 1 281 ? -1.003 23.312 25.203 1 93.12 281 GLU A N 1
ATOM 2063 C CA . GLU A 1 281 ? -2.129 23.266 26.141 1 93.12 281 GLU A CA 1
ATOM 2064 C C . GLU A 1 281 ? -1.725 22.641 27.469 1 93.12 281 GLU A C 1
ATOM 2066 O O . GLU A 1 281 ? -2.096 23.141 28.531 1 93.12 281 GLU A O 1
ATOM 2071 N N . ALA A 1 282 ? -1.013 21.562 27.359 1 95 282 ALA A N 1
ATOM 2072 C CA . ALA A 1 282 ? -0.523 20.922 28.578 1 95 282 ALA A CA 1
ATOM 2073 C C . ALA A 1 282 ? 0.369 21.859 29.375 1 95 282 ALA A C 1
ATOM 2075 O O . ALA A 1 282 ? 0.261 21.938 30.609 1 95 282 ALA A O 1
ATOM 2076 N N . SER A 1 283 ? 1.252 22.484 28.672 1 95.44 283 SER A N 1
ATOM 2077 C CA . SER A 1 283 ? 2.17 23.422 29.312 1 95.44 283 SER A CA 1
ATOM 2078 C C . SER A 1 283 ? 1.414 24.547 30.031 1 95.44 283 SER A C 1
ATOM 2080 O O .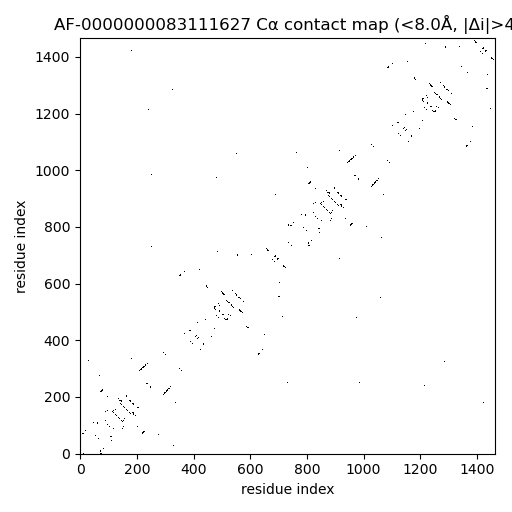 SER A 1 283 ? 1.752 24.906 31.156 1 95.44 283 SER A O 1
ATOM 2082 N N . ARG A 1 284 ? 0.395 25.094 29.484 1 92.88 284 ARG A N 1
ATOM 2083 C CA . ARG A 1 284 ? -0.399 26.172 30.062 1 92.88 284 ARG A CA 1
ATOM 2084 C C . ARG A 1 284 ? -1.18 25.688 31.266 1 92.88 284 ARG A C 1
ATOM 2086 O O . ARG A 1 284 ? -1.542 26.469 32.156 1 92.88 284 ARG A O 1
ATOM 2093 N N . ASN A 1 285 ? -1.382 24.438 31.219 1 93 285 ASN A N 1
ATOM 2094 C CA . ASN A 1 285 ? -2.143 23.859 32.312 1 93 285 ASN A CA 1
ATOM 2095 C C . ASN A 1 285 ? -1.242 23.062 33.281 1 93 285 ASN A C 1
ATOM 2097 O O . ASN A 1 285 ? -1.585 21.953 33.688 1 93 285 ASN A O 1
ATOM 2101 N N . ASN A 1 286 ? -0.089 23.531 33.531 1 92.19 286 ASN A N 1
ATOM 2102 C CA . ASN A 1 286 ? 0.876 22.969 34.5 1 92.19 286 ASN A CA 1
ATOM 2103 C C . ASN A 1 286 ? 1.238 21.531 34.125 1 92.19 286 ASN A C 1
ATOM 2105 O O . ASN A 1 286 ? 1.283 20.672 35 1 92.19 286 ASN A O 1
ATOM 2109 N N . TRP A 1 287 ? 1.288 21.25 32.844 1 92.81 287 TRP A N 1
ATOM 2110 C CA . TRP A 1 287 ? 1.717 19.984 32.25 1 92.81 287 TRP A CA 1
ATOM 2111 C C . TRP A 1 287 ? 0.767 18.859 32.625 1 92.81 287 TRP A C 1
ATOM 2113 O O . TRP A 1 287 ? 1.207 17.75 32.938 1 92.81 287 TRP A O 1
ATOM 2123 N N . ASP A 1 288 ? -0.491 19.172 32.656 1 89.88 288 ASP A N 1
ATOM 2124 C CA . ASP A 1 288 ? -1.536 18.156 32.719 1 89.88 288 ASP A CA 1
ATOM 2125 C C . ASP A 1 288 ? -1.652 17.422 31.375 1 89.88 288 ASP A C 1
ATOM 2127 O O . ASP A 1 288 ? -2.451 17.812 30.516 1 89.88 288 ASP A O 1
ATOM 2131 N N . THR A 1 289 ? -0.986 16.344 31.297 1 87.56 289 THR A N 1
ATOM 2132 C CA . THR A 1 289 ? -0.884 15.625 30.031 1 87.56 289 THR A CA 1
ATOM 2133 C C . THR A 1 289 ? -2.141 14.797 29.781 1 87.56 289 THR A C 1
ATOM 2135 O O . THR A 1 289 ? -2.426 14.43 28.625 1 87.56 289 THR A O 1
ATOM 2138 N N . THR A 1 290 ? -2.861 14.523 30.75 1 87.62 290 THR A N 1
ATOM 2139 C CA . THR A 1 290 ? -4.066 13.719 30.609 1 87.62 290 THR A CA 1
ATOM 2140 C C . THR A 1 290 ? -5.188 14.531 29.969 1 87.62 290 THR A C 1
ATOM 2142 O O . THR A 1 290 ? -5.781 14.109 28.969 1 87.62 290 THR A O 1
ATOM 2145 N N . SER A 1 291 ? -5.395 15.734 30.484 1 83.94 291 SER A N 1
ATOM 2146 C CA . SER A 1 291 ? -6.496 16.562 30 1 83.94 291 SER A CA 1
ATOM 2147 C C . SER A 1 291 ? -6.246 17.031 28.562 1 83.94 291 SER A C 1
ATOM 2149 O O . SER A 1 291 ? -7.188 17.219 27.797 1 83.94 291 SER A O 1
ATOM 2151 N N . SER A 1 292 ? -5.062 17.188 28.219 1 85.94 292 SER A N 1
ATOM 2152 C CA . SER A 1 292 ? -4.707 17.688 26.891 1 85.94 292 SER A CA 1
ATOM 2153 C C . SER A 1 292 ? -4.57 16.547 25.891 1 85.94 292 SER A C 1
ATOM 2155 O O . SER A 1 292 ? -4.453 16.781 24.688 1 85.94 292 SER A O 1
ATOM 2157 N N . HIS A 1 293 ? -4.52 15.344 26.359 1 94.56 293 HIS A N 1
ATOM 2158 C CA . HIS A 1 293 ? -4.328 14.156 25.547 1 94.56 293 HIS A CA 1
ATOM 2159 C C . HIS A 1 293 ? -3.033 14.234 24.75 1 94.56 293 HIS A C 1
ATOM 2161 O O . HIS A 1 293 ? -3 13.875 23.562 1 94.56 293 HIS A O 1
ATOM 2167 N N . VAL A 1 294 ? -2.006 14.789 25.359 1 95.94 294 VAL A N 1
ATOM 2168 C CA . VAL A 1 294 ? -0.721 15.047 24.734 1 95.94 294 VAL A CA 1
ATOM 2169 C C . VAL A 1 294 ? -0.115 13.734 24.234 1 95.94 294 VAL A C 1
ATOM 2171 O O . VAL A 1 294 ? 0.441 13.672 23.141 1 95.94 294 VAL A O 1
ATOM 2174 N N . GLU A 1 295 ? -0.232 12.688 25.031 1 96.31 295 GLU A N 1
ATOM 2175 C CA . GLU A 1 295 ? 0.364 11.406 24.656 1 96.31 295 GLU A CA 1
ATOM 2176 C C . GLU A 1 295 ? -0.259 10.859 23.375 1 96.31 295 GLU A C 1
ATOM 2178 O O . GLU A 1 295 ? 0.446 10.344 22.5 1 96.31 295 GLU A O 1
ATOM 2183 N N . PHE A 1 296 ? -1.592 11 23.266 1 97.81 296 PHE A N 1
ATOM 2184 C CA . PHE A 1 296 ? -2.287 10.539 22.062 1 97.81 296 PHE A CA 1
ATOM 2185 C C . PHE A 1 296 ? -1.842 11.336 20.844 1 97.81 296 PHE A C 1
ATOM 2187 O O . PHE A 1 296 ? -1.435 10.758 19.828 1 97.81 296 PHE A O 1
ATOM 2194 N N . ALA A 1 297 ? -1.877 12.625 20.938 1 98 297 ALA A N 1
ATOM 2195 C CA . ALA A 1 297 ? -1.568 13.492 19.797 1 98 297 ALA A CA 1
ATOM 2196 C C . ALA A 1 297 ? -0.124 13.305 19.344 1 98 297 ALA A C 1
ATOM 2198 O O . ALA A 1 297 ? 0.149 13.219 18.141 1 98 297 ALA A O 1
ATOM 2199 N N . ALA A 1 298 ? 0.768 13.25 20.281 1 98.19 298 ALA A N 1
ATOM 2200 C CA . ALA A 1 298 ? 2.186 13.086 19.969 1 98.19 298 ALA A CA 1
ATOM 2201 C C . ALA A 1 298 ? 2.445 11.734 19.312 1 98.19 298 ALA A C 1
ATOM 2203 O O . ALA A 1 298 ? 3.268 11.625 18.406 1 98.19 298 ALA A O 1
ATOM 2204 N N . SER A 1 299 ? 1.753 10.68 19.781 1 98.31 299 SER A N 1
ATOM 2205 C CA . SER A 1 299 ? 1.919 9.352 19.219 1 98.31 299 SER A CA 1
ATOM 2206 C C . SER A 1 299 ? 1.386 9.289 17.797 1 98.31 299 SER A C 1
ATOM 2208 O O . SER A 1 299 ? 1.946 8.586 16.938 1 98.31 299 SER A O 1
ATOM 2210 N N . VAL A 1 300 ? 0.319 9.992 17.516 1 98.75 300 VAL A N 1
ATOM 2211 C CA . VAL A 1 300 ? -0.233 10.062 16.156 1 98.75 300 VAL A CA 1
ATOM 2212 C C . VAL A 1 300 ? 0.783 10.703 15.219 1 98.75 300 VAL A C 1
ATOM 2214 O O . VAL A 1 300 ? 1.066 10.172 14.141 1 98.75 300 VAL A O 1
ATOM 2217 N N . ALA A 1 301 ? 1.346 11.812 15.648 1 98.75 301 ALA A N 1
ATOM 2218 C CA . ALA A 1 301 ? 2.35 12.508 14.844 1 98.75 301 ALA A CA 1
ATOM 2219 C C . ALA A 1 301 ? 3.574 11.625 14.617 1 98.75 301 ALA A C 1
ATOM 2221 O O . ALA A 1 301 ? 4.113 11.57 13.516 1 98.75 301 ALA A O 1
ATOM 2222 N N . ALA A 1 302 ? 3.967 10.945 15.695 1 98.56 302 ALA A N 1
ATOM 2223 C CA . ALA A 1 302 ? 5.156 10.102 15.633 1 98.56 302 ALA A CA 1
ATOM 2224 C C . ALA A 1 302 ? 4.934 8.906 14.711 1 98.56 302 ALA A C 1
ATOM 2226 O O . ALA A 1 302 ? 5.879 8.383 14.117 1 98.56 302 ALA A O 1
ATOM 2227 N N . THR A 1 303 ? 3.695 8.484 14.602 1 98.56 303 THR A N 1
ATOM 2228 C CA . THR A 1 303 ? 3.348 7.359 13.734 1 98.56 303 THR A CA 1
ATOM 2229 C C . THR A 1 303 ? 3.375 7.777 12.273 1 98.56 303 THR A C 1
ATOM 2231 O O . THR A 1 303 ? 3.834 7.02 11.414 1 98.56 303 THR A O 1
ATOM 2234 N N . LEU A 1 304 ? 3.023 8.984 11.953 1 98.69 304 LEU A N 1
ATOM 2235 C CA . LEU A 1 304 ? 2.721 9.344 10.57 1 98.69 304 LEU A CA 1
ATOM 2236 C C . LEU A 1 304 ? 3.859 10.148 9.953 1 98.69 304 LEU A C 1
ATOM 2238 O O . LEU A 1 304 ? 4.18 9.977 8.773 1 98.69 304 LEU A O 1
ATOM 2242 N N . ALA A 1 305 ? 4.492 11.008 10.695 1 98.69 305 ALA A N 1
ATOM 2243 C CA . ALA A 1 305 ? 5.387 12.016 10.141 1 98.69 305 ALA A CA 1
ATOM 2244 C C . ALA A 1 305 ? 6.668 11.383 9.602 1 98.69 305 ALA A C 1
ATOM 2246 O O . ALA A 1 305 ? 7.07 11.648 8.469 1 98.69 305 ALA A O 1
ATOM 2247 N N . PRO A 1 306 ? 7.391 10.562 10.445 1 98.44 306 PRO A N 1
ATOM 2248 C CA . PRO A 1 306 ? 8.609 9.977 9.883 1 98.44 306 PRO A CA 1
ATOM 2249 C C . PRO A 1 306 ? 8.336 9.078 8.68 1 98.44 306 PRO A C 1
ATOM 2251 O O . PRO A 1 306 ? 9.141 9.023 7.746 1 98.44 306 PRO A O 1
ATOM 2254 N N . ALA A 1 307 ? 7.199 8.414 8.703 1 98 307 ALA A N 1
ATOM 2255 C CA . ALA A 1 307 ? 6.816 7.574 7.566 1 98 307 ALA A CA 1
ATOM 2256 C C . ALA A 1 307 ? 6.57 8.422 6.32 1 98 307 ALA A C 1
ATOM 2258 O O . ALA A 1 307 ? 6.961 8.039 5.215 1 98 307 ALA A O 1
ATOM 2259 N N . ALA A 1 308 ? 5.891 9.539 6.488 1 98.5 308 ALA A N 1
ATOM 2260 C CA . ALA A 1 308 ? 5.641 10.438 5.363 1 98.5 308 ALA A CA 1
ATOM 2261 C C . ALA A 1 308 ? 6.949 10.953 4.773 1 98.5 308 ALA A C 1
ATOM 2263 O O . ALA A 1 308 ? 7.105 11.016 3.553 1 98.5 308 ALA A O 1
ATOM 2264 N N . ALA A 1 309 ? 7.867 11.328 5.637 1 98.75 309 ALA A N 1
ATOM 2265 C CA . ALA A 1 309 ? 9.156 11.836 5.172 1 98.75 309 ALA A CA 1
ATOM 2266 C C . ALA A 1 309 ? 9.898 10.773 4.359 1 98.75 309 ALA A C 1
ATOM 2268 O O . ALA A 1 309 ? 10.406 11.062 3.273 1 98.75 309 ALA A O 1
ATOM 2269 N N . GLN A 1 310 ? 9.961 9.609 4.895 1 98.5 310 GLN A N 1
ATOM 2270 C CA . GLN A 1 310 ? 10.688 8.539 4.219 1 98.5 310 GLN A CA 1
ATOM 2271 C C . GLN A 1 310 ? 10.031 8.18 2.889 1 98.5 310 GLN A C 1
ATOM 2273 O O . GLN A 1 310 ? 10.711 8.086 1.863 1 98.5 310 GLN A O 1
ATOM 2278 N N . ARG A 1 311 ? 8.75 8.008 2.85 1 98.31 311 ARG A N 1
ATOM 2279 C CA . ARG A 1 311 ? 8.039 7.633 1.632 1 98.31 311 ARG A CA 1
ATOM 2280 C C . ARG A 1 311 ? 8.156 8.727 0.571 1 98.31 311 ARG A C 1
ATOM 2282 O O . ARG A 1 311 ? 8.375 8.43 -0.605 1 98.31 311 ARG A O 1
ATOM 2289 N N . CYS A 1 312 ? 7.945 9.945 0.99 1 98.75 312 CYS A N 1
ATOM 2290 C CA . CYS A 1 312 ? 7.957 11.039 0.025 1 98.75 312 CYS A CA 1
ATOM 2291 C C . CYS A 1 312 ? 9.352 11.227 -0.568 1 98.75 312 CYS A C 1
ATOM 2293 O O . CYS A 1 312 ? 9.484 11.555 -1.748 1 98.75 312 CYS A O 1
ATOM 2295 N N . THR A 1 313 ? 10.406 11.039 0.206 1 98.88 313 THR A N 1
ATOM 2296 C CA . THR A 1 313 ? 11.758 11.164 -0.336 1 98.88 313 THR A CA 1
ATOM 2297 C C . THR A 1 313 ? 12.078 9.992 -1.259 1 98.88 313 THR A C 1
ATOM 2299 O O . THR A 1 313 ? 12.773 10.164 -2.268 1 98.88 313 THR A O 1
ATOM 2302 N N . GLN A 1 314 ? 11.609 8.797 -0.95 1 98.62 314 GLN A N 1
ATOM 2303 C CA . GLN A 1 314 ? 11.758 7.648 -1.84 1 98.62 314 GLN A CA 1
ATOM 2304 C C . GLN A 1 314 ? 11.055 7.887 -3.172 1 98.62 314 GLN A C 1
ATOM 2306 O O . GLN A 1 314 ? 11.625 7.629 -4.234 1 98.62 314 GLN A O 1
ATOM 2311 N N . ASP A 1 315 ? 9.852 8.383 -3.08 1 98.69 315 ASP A N 1
ATOM 2312 C CA . ASP A 1 315 ? 9.078 8.641 -4.285 1 98.69 315 ASP A CA 1
ATOM 2313 C C . ASP A 1 315 ? 9.68 9.781 -5.098 1 98.69 315 ASP A C 1
ATOM 2315 O O . ASP A 1 315 ? 9.617 9.781 -6.328 1 98.69 315 ASP A O 1
ATOM 2319 N N . CYS A 1 316 ? 10.25 10.742 -4.387 1 98.81 316 CYS A N 1
ATOM 2320 C CA . CYS A 1 316 ? 10.93 11.828 -5.078 1 98.81 316 CYS A CA 1
ATOM 2321 C C . CYS A 1 316 ? 12.078 11.305 -5.934 1 98.81 316 CYS A C 1
ATOM 2323 O O . CYS A 1 316 ? 12.25 11.719 -7.078 1 98.81 316 CYS A O 1
ATOM 2325 N N . ILE A 1 317 ? 12.844 10.352 -5.387 1 98.69 317 ILE A N 1
ATOM 2326 C CA . ILE A 1 317 ? 13.914 9.711 -6.148 1 98.69 317 ILE A CA 1
ATOM 2327 C C . ILE A 1 317 ? 13.32 8.977 -7.348 1 98.69 317 ILE A C 1
ATOM 2329 O O . ILE A 1 317 ? 13.836 9.086 -8.461 1 98.69 317 ILE A O 1
ATOM 2333 N N . GLN A 1 318 ? 12.273 8.336 -7.168 1 98.5 318 GLN A N 1
ATOM 2334 C CA . GLN A 1 318 ? 11.633 7.578 -8.234 1 98.5 318 GLN A CA 1
ATOM 2335 C C . GLN A 1 318 ? 11.164 8.5 -9.359 1 98.5 318 GLN A C 1
ATOM 2337 O O . GLN A 1 318 ? 11.32 8.18 -10.539 1 98.5 318 GLN A O 1
ATOM 2342 N N . VAL A 1 319 ? 10.547 9.609 -9.023 1 98.5 319 VAL A N 1
ATOM 2343 C CA . VAL A 1 319 ? 10.047 10.562 -10.008 1 98.5 319 VAL A CA 1
ATOM 2344 C C . VAL A 1 319 ? 11.211 11.125 -10.82 1 98.5 319 VAL A C 1
ATOM 2346 O O . VAL A 1 319 ? 11.102 11.32 -12.031 1 98.5 319 VAL A O 1
ATOM 2349 N N . HIS A 1 320 ? 12.344 11.328 -10.195 1 98 320 HIS A N 1
ATOM 2350 C CA . HIS A 1 320 ? 13.5 11.906 -10.859 1 98 320 HIS A CA 1
ATOM 2351 C C . HIS A 1 320 ? 14.234 10.867 -11.703 1 98 320 HIS A C 1
ATOM 2353 O O . HIS A 1 320 ? 14.984 11.219 -12.617 1 98 320 HIS A O 1
ATOM 2359 N N . GLY A 1 321 ? 14.086 9.555 -11.391 1 96.25 321 GLY A N 1
ATOM 2360 C CA . GLY A 1 321 ? 14.758 8.508 -12.141 1 96.25 321 GLY A CA 1
ATOM 2361 C C . GLY A 1 321 ? 16.25 8.469 -11.883 1 96.25 321 GLY A C 1
ATOM 2362 O O . GLY A 1 321 ? 16.688 8.523 -10.727 1 96.25 321 GLY A O 1
ATOM 2363 N N . GLY A 1 322 ? 17.047 8.32 -12.898 1 95.25 322 GLY A N 1
ATOM 2364 C CA . GLY A 1 322 ? 18.484 8.164 -12.773 1 95.25 322 GLY A CA 1
ATOM 2365 C C . GLY A 1 322 ? 19.156 9.32 -12.062 1 95.25 322 GLY A C 1
ATOM 2366 O O . GLY A 1 322 ? 20.016 9.109 -11.203 1 95.25 322 GLY A O 1
ATOM 2367 N N . ILE A 1 323 ? 18.719 10.516 -12.359 1 95.69 323 ILE A N 1
ATOM 2368 C CA . ILE A 1 323 ? 19.391 11.68 -11.797 1 95.69 323 ILE A CA 1
ATOM 2369 C C . ILE A 1 323 ? 19.141 11.75 -10.289 1 95.69 323 ILE A C 1
ATOM 2371 O O . ILE A 1 323 ? 19.984 12.219 -9.531 1 95.69 323 ILE A O 1
ATOM 2375 N N . GLY A 1 324 ? 17.984 11.25 -9.867 1 97.12 324 GLY A N 1
ATOM 2376 C CA . GLY A 1 324 ? 17.656 11.227 -8.453 1 97.12 324 GLY A CA 1
ATOM 2377 C C . GLY A 1 324 ? 18.531 10.258 -7.664 1 97.12 324 GLY A C 1
ATOM 2378 O O . GLY A 1 324 ? 18.594 10.336 -6.434 1 97.12 324 GLY A O 1
ATOM 2379 N N . PHE A 1 325 ? 19.188 9.359 -8.344 1 97.25 325 PHE A N 1
ATOM 2380 C CA . PHE A 1 325 ? 20.062 8.367 -7.719 1 97.25 325 PHE A CA 1
ATOM 2381 C C . PHE A 1 325 ? 21.531 8.75 -7.875 1 97.25 325 PHE A C 1
ATOM 2383 O O . PHE A 1 325 ? 22.375 7.895 -8.102 1 97.25 325 PHE A O 1
ATOM 2390 N N . THR A 1 326 ? 21.812 9.969 -7.863 1 97 326 THR A N 1
ATOM 2391 C CA . THR A 1 326 ? 23.188 10.445 -7.957 1 97 326 THR A CA 1
ATOM 2392 C C . THR A 1 326 ? 23.609 11.156 -6.672 1 97 326 THR A C 1
ATOM 2394 O O . THR A 1 326 ? 22.766 11.641 -5.926 1 97 326 THR A O 1
ATOM 2397 N N . TRP A 1 327 ? 24.828 11.227 -6.449 1 96 327 TRP A N 1
ATOM 2398 C CA . TRP A 1 327 ? 25.406 11.82 -5.25 1 96 327 TRP A CA 1
ATOM 2399 C C . TRP A 1 327 ? 25.172 13.32 -5.207 1 96 327 TRP A C 1
ATOM 2401 O O . TRP A 1 327 ? 24.969 13.898 -4.133 1 96 327 TRP A O 1
ATOM 2411 N N . GLU A 1 328 ? 25.125 13.922 -6.406 1 93.56 328 GLU A N 1
ATOM 2412 C CA . GLU A 1 328 ? 25.156 15.375 -6.492 1 93.56 328 GLU A CA 1
ATOM 2413 C C . GLU A 1 328 ? 23.734 15.953 -6.457 1 93.56 328 GLU A C 1
ATOM 2415 O O . GLU A 1 328 ? 23.562 17.172 -6.32 1 93.56 328 GLU A O 1
ATOM 2420 N N . HIS A 1 329 ? 22.812 15.109 -6.555 1 96.44 329 HIS A N 1
ATOM 2421 C CA . HIS A 1 329 ? 21.438 15.617 -6.531 1 96.44 329 HIS A CA 1
ATOM 2422 C C . HIS A 1 329 ? 20.922 15.758 -5.102 1 96.44 329 HIS A C 1
ATOM 2424 O O . HIS A 1 329 ? 21.203 14.906 -4.254 1 96.44 329 HIS A O 1
ATOM 2430 N N . ASP A 1 330 ? 20.062 16.672 -4.84 1 98.38 330 ASP A N 1
ATOM 2431 C CA . ASP A 1 330 ? 19.547 16.984 -3.506 1 98.38 330 ASP A CA 1
ATOM 2432 C C . ASP A 1 330 ? 18.688 15.828 -2.971 1 98.38 330 ASP A C 1
ATOM 2434 O O . ASP A 1 330 ? 18.531 15.688 -1.759 1 98.38 330 ASP A O 1
ATOM 2438 N N . THR A 1 331 ? 18.125 14.992 -3.836 1 98.44 331 THR A N 1
ATOM 2439 C CA . THR A 1 331 ? 17.312 13.859 -3.379 1 98.44 331 THR A CA 1
ATOM 2440 C C . THR A 1 331 ? 18.125 12.961 -2.445 1 98.44 331 THR A C 1
ATOM 2442 O O . THR A 1 331 ? 17.578 12.375 -1.512 1 98.44 331 THR A O 1
ATOM 2445 N N . ASN A 1 332 ? 19.438 12.883 -2.672 1 98.19 332 ASN A N 1
ATOM 2446 C CA . ASN A 1 332 ? 20.328 12.109 -1.817 1 98.19 332 ASN A CA 1
ATOM 2447 C C . ASN A 1 332 ? 20.359 12.672 -0.398 1 98.19 332 ASN A C 1
ATOM 2449 O O . ASN A 1 332 ? 20.234 11.922 0.573 1 98.19 332 ASN A O 1
ATOM 2453 N N . VAL A 1 333 ? 20.469 13.961 -0.307 1 98.56 333 VAL A N 1
ATOM 2454 C CA . VAL A 1 333 ? 20.547 14.648 0.978 1 98.56 333 VAL A CA 1
ATOM 2455 C C . VAL A 1 333 ? 19.266 14.414 1.769 1 98.56 333 VAL A C 1
ATOM 2457 O O . VAL A 1 333 ? 19.312 14.031 2.939 1 98.56 333 VAL A O 1
ATOM 2460 N N . TYR A 1 334 ? 18.188 14.625 1.122 1 98.88 334 TYR A N 1
ATOM 2461 C CA . TYR A 1 334 ? 16.906 14.602 1.808 1 98.88 334 TYR A CA 1
ATOM 2462 C C . TYR A 1 334 ? 16.5 13.172 2.156 1 98.88 334 TYR A C 1
ATOM 2464 O O . TYR A 1 334 ? 15.859 12.938 3.184 1 98.88 334 TYR A O 1
ATOM 2472 N N . TYR A 1 335 ? 16.844 12.203 1.309 1 98.75 335 TYR A N 1
ATOM 2473 C CA . TYR A 1 335 ? 16.547 10.82 1.649 1 98.75 335 TYR A CA 1
ATOM 2474 C C . TYR A 1 335 ? 17.328 10.383 2.883 1 98.75 335 TYR A C 1
ATOM 2476 O O . TYR A 1 335 ? 16.781 9.75 3.785 1 98.75 335 TYR A O 1
ATOM 2484 N N . ARG A 1 336 ? 18.594 10.695 2.957 1 98.62 336 ARG A N 1
ATOM 2485 C CA . ARG A 1 336 ? 19.406 10.406 4.133 1 98.62 336 ARG A CA 1
ATOM 2486 C C . ARG A 1 336 ? 18.844 11.078 5.375 1 98.62 336 ARG A C 1
ATOM 2488 O O . ARG A 1 336 ? 18.812 10.469 6.453 1 98.62 336 ARG A O 1
ATOM 2495 N N . ARG A 1 337 ? 18.422 12.32 5.215 1 98.75 337 ARG A N 1
ATOM 2496 C CA . ARG A 1 337 ? 17.828 13.023 6.34 1 98.75 337 ARG A CA 1
ATOM 2497 C C . ARG A 1 337 ? 16.562 12.312 6.828 1 98.75 337 ARG A C 1
ATOM 2499 O O . ARG A 1 337 ? 16.328 12.211 8.031 1 98.75 337 ARG A O 1
ATOM 2506 N N . ALA A 1 338 ? 15.734 11.898 5.891 1 98.81 338 ALA A N 1
ATOM 2507 C CA . ALA A 1 338 ? 14.523 11.172 6.258 1 98.81 338 ALA A CA 1
ATOM 2508 C C . ALA A 1 338 ? 14.852 9.914 7.051 1 98.81 338 ALA A C 1
ATOM 2510 O O . ALA A 1 338 ? 14.188 9.594 8.039 1 98.81 338 ALA A O 1
ATOM 2511 N N . LEU A 1 339 ? 15.867 9.18 6.629 1 98.31 339 LEU A N 1
ATOM 2512 C CA . LEU A 1 339 ? 16.266 7.961 7.316 1 98.31 339 LEU A CA 1
ATOM 2513 C C . LEU A 1 339 ? 16.828 8.281 8.703 1 98.31 339 LEU A C 1
ATOM 2515 O O . LEU A 1 339 ? 16.562 7.559 9.664 1 98.31 339 LEU A O 1
ATOM 2519 N N . MET A 1 340 ? 17.609 9.336 8.781 1 97.94 340 MET A N 1
ATOM 2520 C CA . MET A 1 340 ? 18.141 9.805 10.055 1 97.94 340 MET A CA 1
ATOM 2521 C C . MET A 1 340 ? 17.016 10.156 11.016 1 97.94 340 MET A C 1
ATOM 2523 O O . MET A 1 340 ? 17.047 9.789 12.195 1 97.94 340 MET A O 1
ATOM 2527 N N . LEU A 1 341 ? 16.031 10.836 10.539 1 98.31 341 LEU A N 1
ATOM 2528 C CA . LEU A 1 341 ? 14.898 11.227 11.359 1 98.31 341 LEU A CA 1
ATOM 2529 C C . LEU A 1 341 ? 14.117 10.008 11.828 1 98.31 341 LEU A C 1
ATOM 2531 O O . LEU A 1 341 ? 13.727 9.93 13 1 98.31 341 LEU A O 1
ATOM 2535 N N . ALA A 1 342 ? 13.906 9.094 10.922 1 97.69 342 ALA A N 1
ATOM 2536 C CA . ALA A 1 342 ? 13.227 7.863 11.312 1 97.69 342 ALA A CA 1
ATOM 2537 C C . ALA A 1 342 ? 13.977 7.152 12.438 1 97.69 342 ALA A C 1
ATOM 2539 O O . ALA A 1 342 ? 13.367 6.68 13.398 1 97.69 342 ALA A O 1
ATOM 2540 N N . ALA A 1 343 ? 15.258 7.09 12.352 1 96.81 343 ALA A N 1
ATOM 2541 C CA . ALA A 1 343 ? 16.094 6.453 13.375 1 96.81 343 ALA A CA 1
ATOM 2542 C C . ALA A 1 343 ? 15.984 7.191 14.703 1 96.81 343 ALA A C 1
ATOM 2544 O O . ALA A 1 343 ? 16.047 6.57 15.766 1 96.81 343 ALA A O 1
ATOM 2545 N N . SER A 1 344 ? 15.805 8.477 14.609 1 96.88 344 SER A N 1
ATOM 2546 C CA . SER A 1 344 ? 15.805 9.32 15.797 1 96.88 344 SER A CA 1
ATOM 2547 C C . SER A 1 344 ? 14.562 9.078 16.641 1 96.88 344 SER A C 1
ATOM 2549 O O . SER A 1 344 ? 14.508 9.469 17.812 1 96.88 344 SER A O 1
ATOM 2551 N N . PHE A 1 345 ? 13.586 8.391 16.094 1 96.19 345 PHE A N 1
ATOM 2552 C CA . PHE A 1 345 ? 12.383 8.055 16.844 1 96.19 345 PHE A CA 1
ATOM 2553 C C . PHE A 1 345 ? 12.57 6.742 17.594 1 96.19 345 PHE A C 1
ATOM 2555 O O . PHE A 1 345 ? 11.711 6.344 18.391 1 96.19 345 PHE A O 1
ATOM 2562 N N . GLY A 1 346 ? 13.734 6.141 17.391 1 92.38 346 GLY A N 1
ATOM 2563 C CA . GLY A 1 346 ? 13.914 4.824 17.984 1 92.38 346 GLY A CA 1
ATOM 2564 C C . GLY A 1 346 ? 13.133 3.738 17.266 1 92.38 346 GLY A C 1
ATOM 2565 O O . GLY A 1 346 ? 13.188 3.637 16.031 1 92.38 346 GLY A O 1
ATOM 2566 N N . ARG A 1 347 ? 12.445 2.957 18 1 86.94 347 ARG A N 1
ATOM 2567 C CA . ARG A 1 347 ? 11.672 1.877 17.391 1 86.94 347 ARG A CA 1
ATOM 2568 C C . ARG A 1 347 ? 10.305 2.373 16.938 1 86.94 347 ARG A C 1
ATOM 2570 O O . ARG A 1 347 ? 9.375 2.482 17.75 1 86.94 347 ARG A O 1
ATOM 2577 N N . ALA A 1 348 ? 10.164 2.4 15.656 1 86 348 ALA A N 1
ATOM 2578 C CA . ALA A 1 348 ? 8.984 2.994 15.039 1 86 348 ALA A CA 1
ATOM 2579 C C . ALA A 1 348 ? 7.727 2.197 15.383 1 86 348 ALA A C 1
ATOM 2581 O O . ALA A 1 348 ? 6.629 2.756 15.461 1 86 348 ALA A O 1
ATOM 2582 N N . SER A 1 349 ? 7.863 0.952 15.68 1 87.38 349 SER A N 1
ATOM 2583 C CA . SER A 1 349 ? 6.711 0.073 15.867 1 87.38 349 SER A CA 1
ATOM 2584 C C . SER A 1 349 ? 6.008 0.356 17.188 1 87.38 349 SER A C 1
ATOM 2586 O O . SER A 1 349 ? 4.871 -0.08 17.391 1 87.38 349 SER A O 1
ATOM 2588 N N . GLN A 1 350 ? 6.625 1.107 18.062 1 92.38 350 GLN A N 1
ATOM 2589 C CA . GLN A 1 350 ? 6.035 1.325 19.375 1 92.38 350 GLN A CA 1
ATOM 2590 C C . GLN A 1 350 ? 4.934 2.379 19.312 1 92.38 350 GLN A C 1
ATOM 2592 O O . GLN A 1 350 ? 4.027 2.385 20.156 1 92.38 350 GLN A O 1
ATOM 2597 N N . TYR A 1 351 ? 4.988 3.24 18.344 1 96.94 351 TYR A N 1
ATOM 2598 C CA . TYR A 1 351 ? 4.141 4.426 18.375 1 96.94 351 TYR A CA 1
ATOM 2599 C C . TYR A 1 351 ? 2.693 4.07 18.047 1 96.94 351 TYR A C 1
ATOM 2601 O O . TYR A 1 351 ? 1.767 4.559 18.703 1 96.94 351 TYR A O 1
ATOM 2609 N N . PRO A 1 352 ? 2.418 3.15 17.078 1 97.94 352 PRO A N 1
ATOM 2610 C CA . PRO A 1 352 ? 1.029 2.723 16.891 1 97.94 352 PRO A CA 1
ATOM 2611 C C . PRO A 1 352 ? 0.439 2.084 18.156 1 97.94 352 PRO A C 1
ATOM 2613 O O . PRO A 1 352 ? -0.748 2.262 18.438 1 97.94 352 PRO A O 1
ATOM 2616 N N . GLN A 1 353 ? 1.265 1.304 18.875 1 97 353 GLN A N 1
ATOM 2617 C CA . GLN A 1 353 ? 0.785 0.725 20.125 1 97 353 GLN A CA 1
ATOM 2618 C C . GLN A 1 353 ? 0.407 1.813 21.125 1 97 353 GLN A C 1
ATOM 2620 O O . GLN A 1 353 ? -0.602 1.698 21.828 1 97 353 GLN A O 1
ATOM 2625 N N . LYS A 1 354 ? 1.225 2.879 21.219 1 97.12 354 LYS A N 1
ATOM 2626 C CA . LYS A 1 354 ? 0.927 3.998 22.109 1 97.12 354 LYS A CA 1
ATOM 2627 C C . LYS A 1 354 ? -0.373 4.688 21.703 1 97.12 354 LYS A C 1
ATOM 2629 O O . LYS A 1 354 ? -1.117 5.172 22.562 1 97.12 354 LYS A O 1
ATOM 2634 N N . VAL A 1 355 ? -0.636 4.758 20.391 1 98.44 355 VAL A N 1
ATOM 2635 C CA . VAL A 1 355 ? -1.887 5.328 19.906 1 98.44 355 VAL A CA 1
ATOM 2636 C C . VAL A 1 355 ? -3.066 4.516 20.422 1 98.44 355 VAL A C 1
ATOM 2638 O O . VAL A 1 355 ? -4.043 5.078 20.938 1 98.44 355 VAL A O 1
ATOM 2641 N N . VAL A 1 356 ? -2.973 3.17 20.328 1 98.06 356 VAL A N 1
ATOM 2642 C CA . VAL A 1 356 ? -4.039 2.291 20.781 1 98.06 356 VAL A CA 1
ATOM 2643 C C . VAL A 1 356 ? -4.234 2.461 22.297 1 98.06 356 VAL A C 1
ATOM 2645 O O . VAL A 1 356 ? -5.363 2.607 22.766 1 98.06 356 VAL A O 1
ATOM 2648 N N . ASP A 1 357 ? -3.086 2.441 23.016 1 97.19 357 ASP A N 1
ATOM 2649 C CA . ASP A 1 357 ? -3.148 2.545 24.469 1 97.19 357 ASP A CA 1
ATOM 2650 C C . ASP A 1 357 ? -3.855 3.828 24.906 1 97.19 357 ASP A C 1
ATOM 2652 O O . ASP A 1 357 ? -4.762 3.793 25.734 1 97.19 357 ASP A O 1
ATOM 2656 N N . ALA A 1 358 ? -3.457 4.898 24.297 1 97.06 358 ALA A N 1
ATOM 2657 C CA . ALA A 1 358 ? -4.035 6.188 24.672 1 97.06 358 ALA A CA 1
ATOM 2658 C C . ALA A 1 358 ? -5.496 6.273 24.234 1 97.06 358 ALA A C 1
ATOM 2660 O O . ALA A 1 358 ? -6.352 6.719 25.016 1 97.06 358 ALA A O 1
ATOM 2661 N N . ALA A 1 359 ? -5.805 5.863 23 1 97.38 359 ALA A N 1
ATOM 2662 C CA . ALA A 1 359 ? -7.152 5.969 22.453 1 97.38 359 ALA A CA 1
ATOM 2663 C C . ALA A 1 359 ? -8.148 5.148 23.281 1 97.38 359 ALA A C 1
ATOM 2665 O O . ALA A 1 359 ? -9.305 5.535 23.422 1 97.38 359 ALA A O 1
ATOM 2666 N N . THR A 1 360 ? -7.715 4 23.828 1 96.62 360 THR A N 1
ATOM 2667 C CA . THR A 1 360 ? -8.633 3.066 24.469 1 96.62 360 THR A CA 1
ATOM 2668 C C . THR A 1 360 ? -8.648 3.277 25.984 1 96.62 360 THR A C 1
ATOM 2670 O O . THR A 1 360 ? -9.445 2.666 26.688 1 96.62 360 THR A O 1
ATOM 2673 N N . THR A 1 361 ? -7.789 4.078 26.547 1 94.44 361 THR A N 1
ATOM 2674 C CA . THR A 1 361 ? -7.77 4.332 27.969 1 94.44 361 THR A CA 1
ATOM 2675 C C . THR A 1 361 ? -8.148 5.777 28.281 1 94.44 361 THR A C 1
ATOM 2677 O O . THR A 1 361 ? -9.297 6.062 28.625 1 94.44 361 THR A O 1
ATOM 2680 N N . THR A 1 362 ? -7.266 6.777 27.844 1 91.44 362 THR A N 1
ATOM 2681 C CA . THR A 1 362 ? -7.5 8.188 28.141 1 91.44 362 THR A CA 1
ATOM 2682 C C . THR A 1 362 ? -8.367 8.828 27.062 1 91.44 362 THR A C 1
ATOM 2684 O O . THR A 1 362 ? -8.922 9.906 27.25 1 91.44 362 THR A O 1
ATOM 2687 N N . GLY A 1 363 ? -8.469 8.148 25.922 1 92.38 363 GLY A N 1
ATOM 2688 C CA . GLY A 1 363 ? -9.305 8.656 24.844 1 92.38 363 GLY A CA 1
ATOM 2689 C C . GLY A 1 363 ? -8.523 9.383 23.781 1 92.38 363 GLY A C 1
ATOM 2690 O O . GLY A 1 363 ? -7.32 9.625 23.938 1 92.38 363 GLY A O 1
ATOM 2691 N N . MET A 1 364 ? -9.172 9.68 22.703 1 94.06 364 MET A N 1
ATOM 2692 C CA . MET A 1 364 ? -8.594 10.477 21.625 1 94.06 364 MET A CA 1
ATOM 2693 C C . MET A 1 364 ? -8.711 11.969 21.922 1 94.06 364 MET A C 1
ATOM 2695 O O . MET A 1 364 ? -9.539 12.383 22.719 1 94.06 364 MET A O 1
ATOM 2699 N N . ARG A 1 365 ? -7.855 12.656 21.344 1 92.94 365 ARG A N 1
ATOM 2700 C CA . ARG A 1 365 ? -7.945 14.102 21.484 1 92.94 365 ARG A CA 1
ATOM 2701 C C . ARG A 1 365 ? -9.141 14.648 20.703 1 92.94 365 ARG A C 1
ATOM 2703 O O . ARG A 1 365 ? -9.398 14.227 19.578 1 92.94 365 ARG A O 1
ATOM 2710 N N . SER A 1 366 ? -9.836 15.578 21.312 1 87.56 366 SER A N 1
ATOM 2711 C CA . SER A 1 366 ? -10.992 16.188 20.656 1 87.56 366 SER A CA 1
ATOM 2712 C C . SER A 1 366 ? -10.57 17.078 19.5 1 87.56 366 SER A C 1
ATOM 2714 O O . SER A 1 366 ? -9.562 17.797 19.609 1 87.56 366 SER A O 1
ATOM 2716 N N . VAL A 1 367 ? -11.266 16.984 18.453 1 83.94 367 VAL A N 1
ATOM 2717 C CA . VAL A 1 367 ? -11.039 17.844 17.297 1 83.94 367 VAL A CA 1
ATOM 2718 C C . VAL A 1 367 ? -11.969 19.047 17.344 1 83.94 367 VAL A C 1
ATOM 2720 O O . VAL A 1 367 ? -13.062 19.016 16.781 1 83.94 367 VAL A O 1
ATOM 2723 N N . ASP A 1 368 ? -11.477 19.969 18.141 1 79.62 368 ASP A N 1
ATOM 2724 C CA . ASP A 1 368 ? -12.32 21.125 18.359 1 79.62 368 ASP A CA 1
ATOM 2725 C C . ASP A 1 368 ? -11.609 22.422 17.938 1 79.62 368 ASP A C 1
ATOM 2727 O O . ASP A 1 368 ? -10.383 22.469 17.938 1 79.62 368 ASP A O 1
ATOM 2731 N N . ILE A 1 369 ? -12.367 23.266 17.516 1 75.19 369 ILE A N 1
ATOM 2732 C CA . ILE A 1 369 ? -11.852 24.578 17.156 1 75.19 369 ILE A CA 1
ATOM 2733 C C . ILE A 1 369 ? -11.992 25.547 18.328 1 75.19 369 ILE A C 1
ATOM 2735 O O . ILE A 1 369 ? -13.102 25.781 18.812 1 75.19 369 ILE A O 1
ATOM 2739 N N . ASP A 1 370 ? -10.852 25.891 18.844 1 72 370 ASP A N 1
ATOM 2740 C CA . ASP A 1 370 ? -10.867 26.922 19.891 1 72 370 ASP A CA 1
ATOM 2741 C C . ASP A 1 370 ? -10.93 28.312 19.281 1 72 370 ASP A C 1
ATOM 2743 O O . ASP A 1 370 ? -10 28.734 18.578 1 72 370 ASP A O 1
ATOM 2747 N N . LEU A 1 371 ? -12.055 28.859 19.516 1 76.19 371 LEU A N 1
ATOM 2748 C CA . LEU A 1 371 ? -12.258 30.172 18.922 1 76.19 371 LEU A CA 1
ATOM 2749 C C . LEU A 1 371 ? -11.852 31.281 19.891 1 76.19 371 LEU A C 1
ATOM 2751 O O . LEU A 1 371 ? -11.75 31.047 21.094 1 76.19 371 LEU A O 1
ATOM 2755 N N . ASP A 1 372 ? -11.555 32.406 19.422 1 74.62 372 ASP A N 1
ATOM 2756 C CA . ASP A 1 372 ? -11.156 33.562 20.188 1 74.62 372 ASP A CA 1
ATOM 2757 C C . ASP A 1 372 ? -12.211 33.906 21.234 1 74.62 372 ASP A C 1
ATOM 2759 O O . ASP A 1 372 ? -13.406 33.781 20.984 1 74.62 372 ASP A O 1
ATOM 2763 N N . PRO A 1 373 ? -11.711 34.25 22.391 1 77.5 373 PRO A N 1
ATOM 2764 C CA . PRO A 1 373 ? -12.625 34.625 23.453 1 77.5 373 PRO A CA 1
ATOM 2765 C C . PRO A 1 373 ? -13.633 35.719 23.031 1 77.5 373 PRO A C 1
ATOM 2767 O O . PRO A 1 373 ? -14.727 35.781 23.578 1 77.5 373 PRO A O 1
ATOM 2770 N N . ASP A 1 374 ? -13.234 36.469 22.047 1 81.44 374 ASP A N 1
ATOM 2771 C CA . ASP A 1 374 ? -14.109 37.531 21.578 1 81.44 374 ASP A CA 1
ATOM 2772 C C . ASP A 1 374 ? -15.383 36.969 20.953 1 81.44 374 ASP A C 1
ATOM 2774 O O . ASP A 1 374 ? -16.344 37.688 20.734 1 81.44 374 ASP A O 1
ATOM 2778 N N . THR A 1 375 ? -15.305 35.625 20.828 1 87.31 375 THR A N 1
ATOM 2779 C CA . THR A 1 375 ? -16.453 35 20.172 1 87.31 375 THR A CA 1
ATOM 2780 C C . THR A 1 375 ? -17.453 34.5 21.203 1 87.31 375 THR A C 1
ATOM 2782 O O . THR A 1 375 ? -18.516 33.969 20.844 1 87.31 375 THR A O 1
ATOM 2785 N N . GLU A 1 376 ? -17.141 34.656 22.438 1 89.06 376 GLU A N 1
ATOM 2786 C CA . GLU A 1 376 ? -17.938 34.062 23.516 1 89.06 376 GLU A CA 1
ATOM 2787 C C . GLU A 1 376 ? -19.344 34.656 23.547 1 89.06 376 GLU A C 1
ATOM 2789 O O . GLU A 1 376 ? -20.297 33.969 23.891 1 89.06 376 GLU A O 1
ATOM 2794 N N . LYS A 1 377 ? -19.375 35.938 23.312 1 92.25 377 LYS A N 1
ATOM 2795 C CA . LYS A 1 377 ? -20.703 36.562 23.281 1 92.25 377 LYS A CA 1
ATOM 2796 C C . LYS A 1 377 ? -21.578 35.875 22.219 1 92.25 377 LYS A C 1
ATOM 2798 O O . LYS A 1 377 ? -22.734 35.562 22.5 1 92.25 377 LYS A O 1
ATOM 2803 N N . LEU A 1 378 ? -21 35.781 21.094 1 93.81 378 LEU A N 1
ATOM 2804 C CA . LEU A 1 378 ? -21.719 35.094 20.016 1 93.81 378 LEU A CA 1
ATOM 2805 C C . LEU A 1 378 ? -22.078 33.688 20.406 1 93.81 378 LEU A C 1
ATOM 2807 O O . LEU A 1 378 ? -23.172 33.219 20.109 1 93.81 378 LEU A O 1
ATOM 2811 N N . ARG A 1 379 ? -21.219 32.969 21.016 1 93.62 379 ARG A N 1
ATOM 2812 C CA . ARG A 1 379 ? -21.453 31.625 21.469 1 93.62 379 ARG A CA 1
ATOM 2813 C C . ARG A 1 379 ? -22.625 31.562 22.453 1 93.62 379 ARG A C 1
ATOM 2815 O O . ARG A 1 379 ? -23.484 30.688 22.359 1 93.62 379 ARG A O 1
ATOM 2822 N N . ASP A 1 380 ? -22.594 32.469 23.359 1 94.62 380 ASP A N 1
ATOM 2823 C CA . ASP A 1 380 ? -23.656 32.531 24.344 1 94.62 380 ASP A CA 1
ATOM 2824 C C . ASP A 1 380 ? -25.016 32.75 23.688 1 94.62 380 ASP A C 1
ATOM 2826 O O . ASP A 1 380 ? -26.016 32.156 24.094 1 94.62 380 ASP A O 1
ATOM 2830 N N . GLU A 1 381 ? -24.984 33.656 22.781 1 95.31 381 GLU A N 1
ATOM 2831 C CA . GLU A 1 381 ? -26.203 33.906 22.062 1 95.31 381 GLU A CA 1
ATOM 2832 C C . GLU A 1 381 ? -26.719 32.656 21.344 1 95.31 381 GLU A C 1
ATOM 2834 O O . GLU A 1 381 ? -27.906 32.344 21.406 1 95.31 381 GLU A O 1
ATOM 2839 N N . ILE A 1 382 ? -25.828 32.031 20.672 1 96.19 382 ILE A N 1
ATOM 2840 C CA . ILE A 1 382 ? -26.203 30.844 19.906 1 96.19 382 ILE A CA 1
ATOM 2841 C C . ILE A 1 382 ? -26.594 29.719 20.859 1 96.19 382 ILE A C 1
ATOM 2843 O O . ILE A 1 382 ? -27.547 28.969 20.594 1 96.19 382 ILE A O 1
ATOM 2847 N N . ARG A 1 383 ? -25.922 29.578 21.922 1 95.94 383 ARG A N 1
ATOM 2848 C CA . ARG A 1 383 ? -26.266 28.594 22.953 1 95.94 383 ARG A CA 1
ATOM 2849 C C . ARG A 1 383 ? -27.688 28.812 23.469 1 95.94 383 ARG A C 1
ATOM 2851 O O . ARG A 1 383 ? -28.422 27.844 23.672 1 95.94 383 ARG A O 1
ATOM 2858 N N . ALA A 1 384 ? -27.953 30.031 23.719 1 96.12 384 ALA A N 1
ATOM 2859 C CA . ALA A 1 384 ? -29.297 30.359 24.172 1 96.12 384 ALA A CA 1
ATOM 2860 C C . ALA A 1 384 ? -30.344 29.984 23.141 1 96.12 384 ALA A C 1
ATOM 2862 O O . ALA A 1 384 ? -31.438 29.5 23.5 1 96.12 384 ALA A O 1
ATOM 2863 N N . GLU A 1 385 ? -30.078 30.281 21.922 1 95.94 385 GLU A N 1
ATOM 2864 C CA . GLU A 1 385 ? -30.984 29.891 20.844 1 95.94 385 GLU A CA 1
ATOM 2865 C C . GLU A 1 385 ? -31.156 28.375 20.797 1 95.94 385 GLU A C 1
ATOM 2867 O O . GLU A 1 385 ? -32.281 27.875 20.672 1 95.94 385 GLU A O 1
ATOM 2872 N N . VAL A 1 386 ? -30.078 27.641 20.859 1 96.69 386 VAL A N 1
ATOM 2873 C CA . VAL A 1 386 ? -30.109 26.188 20.812 1 96.69 386 VAL A CA 1
ATOM 2874 C C . VAL A 1 386 ? -30.922 25.641 21.984 1 96.69 386 VAL A C 1
ATOM 2876 O O . VAL A 1 386 ? -31.688 24.688 21.828 1 96.69 386 VAL A O 1
ATOM 2879 N N . ALA A 1 387 ? -30.734 26.266 23.125 1 96.12 387 ALA A N 1
ATOM 2880 C CA . ALA A 1 387 ? -31.516 25.875 24.297 1 96.12 387 ALA A CA 1
ATOM 2881 C C . ALA A 1 387 ? -33 26.094 24.062 1 96.12 387 ALA A C 1
ATOM 2883 O O . ALA A 1 387 ? -33.844 25.297 24.516 1 96.12 387 ALA A O 1
ATOM 2884 N N . ALA A 1 388 ? -33.281 27.172 23.516 1 96 388 ALA A N 1
ATOM 2885 C CA . ALA A 1 388 ? -34.688 27.469 23.172 1 96 388 ALA A CA 1
ATOM 2886 C C . ALA A 1 388 ? -35.25 26.422 22.219 1 96 388 ALA A C 1
ATOM 2888 O O . ALA A 1 388 ? -36.406 26.016 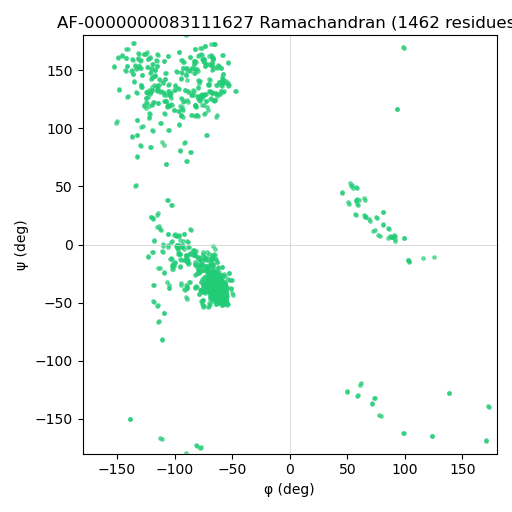22.359 1 96 388 ALA A O 1
ATOM 2889 N N . PHE A 1 389 ? -34.531 26.047 21.234 1 96.38 389 PHE A N 1
ATOM 2890 C CA . PHE A 1 389 ? -34.969 25.016 20.297 1 96.38 389 PHE A CA 1
ATOM 2891 C C . PHE A 1 389 ? -35.188 23.688 21.031 1 96.38 389 PHE A C 1
ATOM 2893 O O . PHE A 1 389 ? -36.125 22.953 20.734 1 96.38 389 PHE A O 1
ATOM 2900 N N . LYS A 1 390 ? -34.25 23.359 21.922 1 95.31 390 LYS A N 1
ATOM 2901 C CA . LYS A 1 390 ? -34.344 22.125 22.688 1 95.31 390 LYS A CA 1
ATOM 2902 C C . LYS A 1 390 ? -35.656 22.047 23.469 1 95.31 390 LYS A C 1
ATOM 2904 O O . LYS A 1 390 ? -36.219 20.969 23.641 1 95.31 390 LYS A O 1
ATOM 2909 N N . ALA A 1 391 ? -36.094 23.156 23.891 1 94.81 391 ALA A N 1
ATOM 2910 C CA . ALA A 1 391 ? -37.312 23.25 24.703 1 94.81 391 ALA A CA 1
ATOM 2911 C C . ALA A 1 391 ? -38.562 23.141 23.844 1 94.81 391 ALA A C 1
ATOM 2913 O O . ALA A 1 391 ? -39.656 22.875 24.359 1 94.81 391 ALA A O 1
ATOM 2914 N N . MET A 1 392 ? -38.438 23.219 22.594 1 94.69 392 MET A N 1
ATOM 2915 C CA . MET A 1 392 ? -39.562 23.172 21.672 1 94.69 392 MET A CA 1
ATOM 2916 C C . MET A 1 392 ? -39.938 21.719 21.344 1 94.69 392 MET A C 1
ATOM 2918 O O . MET A 1 392 ? -39.094 20.828 21.406 1 94.69 392 MET A O 1
ATOM 2922 N N . GLU A 1 393 ? -41.219 21.609 21.047 1 92.25 393 GLU A N 1
ATOM 2923 C CA . GLU A 1 393 ? -41.656 20.312 20.516 1 92.25 393 GLU A CA 1
ATOM 2924 C C . GLU A 1 393 ? -41.062 20.062 19.141 1 92.25 393 GLU A C 1
ATOM 2926 O O . GLU A 1 393 ? -40.625 21 18.453 1 92.25 393 GLU A O 1
ATOM 2931 N N . ARG A 1 394 ? -41.062 18.844 18.766 1 85.81 394 ARG A N 1
ATOM 2932 C CA . ARG A 1 394 ? -40.344 18.391 17.578 1 85.81 394 ARG A CA 1
ATOM 2933 C C . ARG A 1 394 ? -40.812 19.141 16.344 1 85.81 394 ARG A C 1
ATOM 2935 O O . ARG A 1 394 ? -40 19.703 15.609 1 85.81 394 ARG A O 1
ATOM 2942 N N . GLU A 1 395 ? -42.094 19.203 16.125 1 86.81 395 GLU A N 1
ATOM 2943 C CA . GLU A 1 395 ? -42.594 19.781 14.883 1 86.81 395 GLU A CA 1
ATOM 2944 C C . GLU A 1 395 ? -42.375 21.281 14.836 1 86.81 395 GLU A C 1
ATOM 2946 O O . GLU A 1 395 ? -41.781 21.797 13.875 1 86.81 395 GLU A O 1
ATOM 2951 N N . PRO A 1 396 ? -42.75 22.031 15.852 1 91.44 396 PRO A N 1
ATOM 2952 C CA . PRO A 1 396 ? -42.469 23.469 15.859 1 91.44 396 PRO A CA 1
ATOM 2953 C C . PRO A 1 396 ? -40.969 23.766 15.828 1 91.44 396 PRO A C 1
ATOM 2955 O O . PRO A 1 396 ? -40.531 24.797 15.273 1 91.44 396 PRO A O 1
ATOM 2958 N N . ARG A 1 397 ? -40.188 22.906 16.391 1 93.12 397 ARG A N 1
ATOM 2959 C CA . ARG A 1 397 ? -38.75 23.062 16.375 1 93.12 397 ARG A CA 1
ATOM 2960 C C . ARG A 1 397 ? -38.219 23.078 14.945 1 93.12 397 ARG A C 1
ATOM 2962 O O . ARG A 1 397 ? -37.406 23.922 14.586 1 93.12 397 ARG A O 1
ATOM 2969 N N . GLY A 1 398 ? -38.719 22.156 14.148 1 91.25 398 GLY A N 1
ATOM 2970 C CA . GLY A 1 398 ? -38.281 22.078 12.766 1 91.25 398 GLY A CA 1
ATOM 2971 C C . GLY A 1 398 ? -38.562 23.328 11.977 1 91.25 398 GLY A C 1
ATOM 2972 O O . GLY A 1 398 ? -37.75 23.797 11.195 1 91.25 398 GLY A O 1
ATOM 2973 N N . VAL A 1 399 ? -39.688 23.844 12.227 1 92.12 399 VAL A N 1
ATOM 2974 C CA . VAL A 1 399 ? -40.094 25.047 11.531 1 92.12 399 VAL A CA 1
ATOM 2975 C C . VAL A 1 399 ? -39.25 26.234 11.992 1 92.12 399 VAL A C 1
ATOM 2977 O O . VAL A 1 399 ? -38.812 27.047 11.172 1 92.12 399 VAL A O 1
ATOM 2980 N N . ALA A 1 400 ? -39.031 26.328 13.227 1 94.69 400 ALA A N 1
ATOM 2981 C CA . ALA A 1 400 ? -38.25 27.422 13.789 1 94.69 400 ALA A CA 1
ATOM 2982 C C . ALA A 1 400 ? -36.812 27.391 13.266 1 94.69 400 ALA A C 1
ATOM 2984 O O . ALA A 1 400 ? -36.25 28.438 12.977 1 94.69 400 ALA A O 1
ATOM 2985 N N . LEU A 1 401 ? -36.312 26.234 13.211 1 95.56 401 LEU A N 1
ATOM 2986 C CA . LEU A 1 401 ? -34.938 26.078 12.695 1 95.56 401 LEU A CA 1
ATOM 2987 C C . LEU A 1 401 ? -34.875 26.5 11.234 1 95.56 401 LEU A C 1
ATOM 2989 O O . LEU A 1 401 ? -33.906 27.188 10.828 1 95.56 401 LEU A O 1
ATOM 2993 N N . ALA A 1 402 ? -35.844 26.109 10.477 1 93.75 402 ALA A N 1
ATOM 2994 C CA . ALA A 1 402 ? -35.875 26.438 9.055 1 93.75 402 ALA A CA 1
ATOM 2995 C C . ALA A 1 402 ? -36.031 27.938 8.836 1 93.75 402 ALA A C 1
ATOM 2997 O O . ALA A 1 402 ? -35.312 28.547 8.07 1 93.75 402 ALA A O 1
ATOM 2998 N N . GLU A 1 403 ? -36.906 28.531 9.516 1 92.88 403 GLU A N 1
ATOM 2999 C CA . GLU A 1 403 ? -37.219 29.953 9.32 1 92.88 403 GLU A CA 1
ATOM 3000 C C . GLU A 1 403 ? -36.125 30.844 9.898 1 92.88 403 GLU A C 1
ATOM 3002 O O . GLU A 1 403 ? -35.906 31.953 9.422 1 92.88 403 GLU A O 1
ATOM 3007 N N . GLY A 1 404 ? -35.5 30.328 10.859 1 94.12 404 GLY A N 1
ATOM 3008 C CA . GLY A 1 404 ? -34.438 31.094 11.484 1 94.12 404 GLY A CA 1
ATOM 3009 C C . GLY A 1 404 ? -33.094 30.984 10.75 1 94.12 404 GLY A C 1
ATOM 3010 O O . GLY A 1 404 ? -32.125 31.609 11.125 1 94.12 404 GLY A O 1
ATOM 3011 N N . GLY A 1 405 ? -33.062 30.172 9.75 1 94.94 405 GLY A N 1
ATOM 3012 C CA . GLY A 1 405 ? -31.859 30.031 8.945 1 94.94 405 GLY A CA 1
ATOM 3013 C C . GLY A 1 405 ? -30.828 29.109 9.57 1 94.94 405 GLY A C 1
ATOM 3014 O O . GLY A 1 405 ? -29.641 29.219 9.281 1 94.94 405 GLY A O 1
ATOM 3015 N N . TRP A 1 406 ? -31.219 28.141 10.359 1 95.19 406 TRP A N 1
ATOM 3016 C CA . TRP A 1 406 ? -30.297 27.328 11.141 1 95.19 406 TRP A CA 1
ATOM 3017 C C . TRP A 1 406 ? -29.969 26.031 10.414 1 95.19 406 TRP A C 1
ATOM 3019 O O . TRP A 1 406 ? -29.047 25.312 10.797 1 95.19 406 TRP A O 1
ATOM 3029 N N . VAL A 1 407 ? -30.641 25.75 9.312 1 94 407 VAL A N 1
ATOM 3030 C CA . VAL A 1 407 ? -30.438 24.484 8.609 1 94 407 VAL A CA 1
ATOM 3031 C C . VAL A 1 407 ? -29.141 24.531 7.824 1 94 407 VAL A C 1
ATOM 3033 O O . VAL A 1 407 ? -28.312 23.625 7.945 1 94 407 VAL A O 1
ATOM 3036 N N . LEU A 1 408 ? -28.938 25.594 7.07 1 92.88 408 LEU A N 1
ATOM 3037 C CA . LEU A 1 408 ? -27.688 25.906 6.402 1 92.88 408 LEU A CA 1
ATOM 3038 C C . LEU A 1 408 ? -27.25 27.344 6.703 1 92.88 408 LEU A C 1
ATOM 3040 O O . LEU A 1 408 ? -27.406 28.234 5.863 1 92.88 408 LEU A O 1
ATOM 3044 N N . PRO A 1 409 ? -26.594 27.422 7.812 1 93.31 409 PRO A N 1
ATOM 3045 C CA . PRO A 1 409 ? -26.344 28.781 8.328 1 93.31 409 PRO A CA 1
ATOM 3046 C C . PRO A 1 409 ? -25.438 29.594 7.418 1 93.31 409 PRO A C 1
ATOM 3048 O O . PRO A 1 409 ? -25.5 30.828 7.43 1 93.31 409 PRO A O 1
ATOM 3051 N N . TYR A 1 410 ? -24.625 29.016 6.602 1 89.69 410 TYR A N 1
ATOM 3052 C CA . TYR A 1 410 ? -23.656 29.734 5.785 1 89.69 410 TYR A CA 1
ATOM 3053 C C . TYR A 1 410 ? -24.328 30.406 4.598 1 89.69 410 TYR A C 1
ATOM 3055 O O . TYR A 1 410 ? -23.75 31.281 3.953 1 89.69 410 TYR A O 1
ATOM 3063 N N . LEU A 1 411 ? -25.531 30 4.277 1 93.81 411 LEU A N 1
ATOM 3064 C CA . LEU A 1 411 ? -26.25 30.609 3.16 1 93.81 411 LEU A CA 1
ATOM 3065 C C . LEU A 1 411 ? -26.609 32.062 3.463 1 93.81 411 LEU A C 1
ATOM 3067 O O . LEU A 1 411 ? -26.719 32.438 4.629 1 93.81 411 LEU A O 1
ATOM 3071 N N . PRO A 1 412 ? -26.828 32.875 2.434 1 94.62 412 PRO A N 1
ATOM 3072 C CA . PRO A 1 412 ? -27.234 34.25 2.656 1 94.62 412 PRO A CA 1
ATOM 3073 C C . PRO A 1 412 ? -28.641 34.375 3.26 1 94.62 412 PRO A C 1
ATOM 3075 O O . PRO A 1 412 ? -29.453 33.469 3.102 1 94.62 412 PRO A O 1
ATOM 3078 N N . LYS A 1 413 ? -28.828 35.406 4 1 94.31 413 LYS A N 1
ATOM 3079 C CA . LYS A 1 413 ? -30.188 35.719 4.434 1 94.31 413 LYS A CA 1
ATOM 3080 C C . LYS A 1 413 ? -31.109 35.938 3.24 1 94.31 413 LYS A C 1
ATOM 3082 O O . LYS A 1 413 ? -30.688 36.531 2.225 1 94.31 413 LYS A O 1
ATOM 3087 N N . PRO A 1 414 ? -32.312 35.562 3.279 1 94.62 414 PRO A N 1
ATOM 3088 C CA . PRO A 1 414 ? -33 35.031 4.457 1 94.62 414 PRO A CA 1
ATOM 3089 C C . PRO A 1 414 ? -32.938 33.5 4.543 1 94.62 414 PRO A C 1
ATOM 3091 O O . PRO A 1 414 ? -33.594 32.906 5.41 1 94.62 414 PRO A O 1
ATOM 3094 N N . TRP A 1 415 ? -32.281 32.906 3.666 1 95.31 415 TRP A N 1
ATOM 3095 C CA . TRP A 1 415 ? -32.312 31.438 3.582 1 95.31 415 TRP A CA 1
ATOM 3096 C C . TRP A 1 415 ? -31.391 30.828 4.633 1 95.31 415 TRP A C 1
ATOM 3098 O O . TRP A 1 415 ? -31.547 29.656 4.988 1 95.31 415 TRP A O 1
ATOM 3108 N N . GLY A 1 416 ? -30.484 31.562 5.031 1 95.31 416 GLY A N 1
ATOM 3109 C CA . GLY A 1 416 ? -29.562 31.25 6.125 1 95.31 416 GLY A CA 1
ATOM 3110 C C . GLY A 1 416 ? -29.297 32.438 7.023 1 95.31 416 GLY A C 1
ATOM 3111 O O . GLY A 1 416 ? -30.141 33.312 7.176 1 95.31 416 GLY A O 1
ATOM 3112 N N . ARG A 1 417 ? -28.094 32.375 7.559 1 94.88 417 ARG A N 1
ATOM 3113 C CA . ARG A 1 417 ? -27.734 33.406 8.5 1 94.88 417 ARG A CA 1
ATOM 3114 C C . ARG A 1 417 ? -26.531 34.219 7.992 1 94.88 417 ARG A C 1
ATOM 3116 O O . ARG A 1 417 ? -26.031 35.094 8.688 1 94.88 417 ARG A O 1
ATOM 3123 N N . ALA A 1 418 ? -26.109 33.844 6.758 1 94.38 418 ALA A N 1
ATOM 3124 C CA . ALA A 1 418 ? -24.875 34.438 6.25 1 94.38 418 ALA A CA 1
ATOM 3125 C C . ALA A 1 418 ? -23.75 34.281 7.273 1 94.38 418 ALA A C 1
ATOM 3127 O O . ALA A 1 418 ? -22.953 35.219 7.457 1 94.38 418 ALA A O 1
ATOM 3128 N N . SER A 1 419 ? -23.812 33.219 7.902 1 92.5 419 SER A N 1
ATOM 3129 C CA . SER A 1 419 ? -22.828 33 8.961 1 92.5 419 SER A CA 1
ATOM 3130 C C . SER A 1 419 ? -21.422 32.875 8.391 1 92.5 419 SER A C 1
ATOM 3132 O O . SER A 1 419 ? -21.172 32.094 7.477 1 92.5 419 SER A O 1
ATOM 3134 N N . GLY A 1 420 ? -20.594 33.719 8.891 1 84.44 420 GLY A N 1
ATOM 3135 C CA . GLY A 1 420 ? -19.172 33.531 8.586 1 84.44 420 GLY A CA 1
ATOM 3136 C C . GLY A 1 420 ? -18.594 32.25 9.188 1 84.44 420 GLY A C 1
ATOM 3137 O O . GLY A 1 420 ? -19.281 31.531 9.906 1 84.44 420 GLY A O 1
ATOM 3138 N N . PRO A 1 421 ? -17.375 31.938 8.828 1 80.19 421 PRO A N 1
ATOM 3139 C CA . PRO A 1 421 ? -16.766 30.688 9.258 1 80.19 421 PRO A CA 1
ATOM 3140 C C . PRO A 1 421 ? -16.766 30.516 10.773 1 80.19 421 PRO A C 1
ATOM 3142 O O . PRO A 1 421 ? -17.047 29.422 11.281 1 80.19 421 PRO A O 1
ATOM 3145 N N . VAL A 1 422 ? -16.469 31.516 11.508 1 83.19 422 VAL A N 1
ATOM 3146 C CA . VAL A 1 422 ? -16.422 31.453 12.961 1 83.19 422 VAL A CA 1
ATOM 3147 C C . VAL A 1 422 ? -17.797 31.125 13.516 1 83.19 422 VAL A C 1
ATOM 3149 O O . VAL A 1 422 ? -17.938 30.25 14.367 1 83.19 422 VAL A O 1
ATOM 3152 N N . GLU A 1 423 ? -18.703 31.828 13.023 1 89.69 423 GLU A N 1
ATOM 3153 C CA . GLU A 1 423 ? -20.078 31.594 13.477 1 89.69 423 GLU A CA 1
ATOM 3154 C C . GLU A 1 423 ? -20.531 30.172 13.141 1 89.69 423 GLU A C 1
ATOM 3156 O O . GLU A 1 423 ? -21.234 29.547 13.93 1 89.69 423 GLU A O 1
ATOM 3161 N N . GLN A 1 424 ? -20.141 29.703 12.047 1 88 424 GLN A N 1
ATOM 3162 C CA . GLN A 1 424 ? -20.516 28.344 11.641 1 88 424 GLN A CA 1
ATOM 3163 C C . GLN A 1 424 ? -19.938 27.312 12.617 1 88 424 GLN A C 1
ATOM 3165 O O . GLN A 1 424 ? -20.609 26.344 12.945 1 88 424 GLN A O 1
ATOM 3170 N N . VAL A 1 425 ? -18.781 27.516 12.992 1 84.62 425 VAL A N 1
ATOM 3171 C CA . VAL A 1 425 ? -18.125 26.609 13.938 1 84.62 425 VAL A CA 1
ATOM 3172 C C . VAL A 1 425 ? -18.891 26.625 15.266 1 84.62 425 VAL A C 1
ATOM 3174 O O . VAL A 1 425 ? -19.141 25.562 15.852 1 84.62 425 VAL A O 1
ATOM 3177 N N . ILE A 1 426 ? -19.172 27.781 15.734 1 89.12 426 ILE A N 1
ATOM 3178 C CA . ILE A 1 426 ? -19.875 27.922 17 1 89.12 426 ILE A CA 1
ATOM 3179 C C . ILE A 1 426 ? -21.234 27.25 16.906 1 89.12 426 ILE A C 1
ATOM 3181 O O . ILE A 1 426 ? -21.656 26.547 17.844 1 89.12 426 ILE A O 1
ATOM 3185 N N . ILE A 1 427 ? -21.891 27.469 15.828 1 92.88 427 ILE A N 1
ATOM 3186 C CA . ILE A 1 427 ? -23.188 26.844 15.609 1 92.88 427 ILE A CA 1
ATOM 3187 C C . ILE A 1 427 ? -23.062 25.328 15.688 1 92.88 427 ILE A C 1
ATOM 3189 O O . ILE A 1 427 ? -23.828 24.672 16.406 1 92.88 427 ILE A O 1
ATOM 3193 N N . ALA A 1 428 ? -22.141 24.797 14.961 1 86.44 428 ALA A N 1
ATOM 3194 C CA . ALA A 1 428 ? -21.938 23.344 14.953 1 86.44 428 ALA A CA 1
ATOM 3195 C C . ALA A 1 428 ? -21.656 22.812 16.359 1 86.44 428 ALA A C 1
ATOM 3197 O O . ALA A 1 428 ? -22.203 21.797 16.766 1 86.44 428 ALA A O 1
ATOM 3198 N N . GLN A 1 429 ? -20.828 23.469 17.031 1 86.5 429 GLN A N 1
ATOM 3199 C CA . GLN A 1 429 ? -20.438 23.047 18.375 1 86.5 429 GLN A CA 1
ATOM 3200 C C . GLN A 1 429 ? -21.625 23.109 19.328 1 86.5 429 GLN A C 1
ATOM 3202 O O . GLN A 1 429 ? -21.875 22.172 20.094 1 86.5 429 GLN A O 1
ATOM 3207 N N . GLU A 1 430 ? -22.297 24.188 19.312 1 92 430 GLU A N 1
ATOM 3208 C CA . GLU A 1 430 ? -23.391 24.406 20.25 1 92 430 GLU A CA 1
ATOM 3209 C C . GLU A 1 430 ? -24.562 23.5 19.938 1 92 430 GLU A C 1
ATOM 3211 O O . GLU A 1 430 ? -25.281 23.062 20.859 1 92 430 GLU A O 1
ATOM 3216 N N . PHE A 1 431 ? -24.828 23.25 18.703 1 92.31 431 PHE A N 1
ATOM 3217 C CA . PHE A 1 431 ? -25.875 22.297 18.344 1 92.31 431 PHE A CA 1
ATOM 3218 C C . PHE A 1 431 ? -25.516 20.891 18.828 1 92.31 431 PHE A C 1
ATOM 3220 O O . PHE A 1 431 ? -26.391 20.141 19.266 1 92.31 431 PHE A O 1
ATOM 3227 N N . SER A 1 432 ? -24.266 20.531 18.656 1 87.06 432 SER A N 1
ATOM 3228 C CA . SER A 1 432 ? -23.812 19.234 19.156 1 87.06 432 SER A CA 1
ATOM 3229 C C . SER A 1 432 ? -23.922 19.156 20.672 1 87.06 432 SER A C 1
ATOM 3231 O O . SER A 1 432 ? -24.438 18.172 21.203 1 87.06 432 SER A O 1
ATOM 3233 N N . ALA A 1 433 ? -23.438 20.141 21.359 1 87.94 433 ALA A N 1
ATOM 3234 C CA . ALA A 1 433 ? -23.453 20.172 22.812 1 87.94 433 ALA A CA 1
ATOM 3235 C C . ALA A 1 433 ? -24.891 20.172 23.344 1 87.94 433 ALA A C 1
ATOM 3237 O O . ALA A 1 433 ? -25.188 19.547 24.359 1 87.94 433 ALA A O 1
ATOM 3238 N N . GLY A 1 434 ? -25.688 20.891 22.641 1 92.69 434 GLY A N 1
ATOM 3239 C CA . GLY A 1 434 ? -27.094 21.016 23.031 1 92.69 434 GLY A CA 1
ATOM 3240 C C . GLY A 1 434 ? -27.938 19.828 22.625 1 92.69 434 GLY A C 1
ATOM 3241 O O . GLY A 1 434 ? -29.078 19.703 23.047 1 92.69 434 GLY A O 1
ATOM 3242 N N . ARG A 1 435 ? -27.469 18.922 21.781 1 87.94 435 ARG A N 1
ATOM 3243 C CA . ARG A 1 435 ? -28.125 17.719 21.312 1 87.94 435 ARG A CA 1
ATOM 3244 C C . ARG A 1 435 ? -29.422 18.047 20.594 1 87.94 435 ARG A C 1
ATOM 3246 O O . ARG A 1 435 ? -30.469 17.484 20.906 1 87.94 435 ARG A O 1
ATOM 3253 N N . VAL A 1 436 ? -29.281 19.078 19.922 1 91.88 436 VAL A N 1
ATOM 3254 C CA . VAL A 1 436 ? -30.391 19.422 19.047 1 91.88 436 VAL A CA 1
ATOM 3255 C C . VAL A 1 436 ? -30.062 19.047 17.609 1 91.88 436 VAL A C 1
ATOM 3257 O O . VAL A 1 436 ? -29.031 19.453 17.062 1 91.88 436 VAL A O 1
ATOM 3260 N N . LYS A 1 437 ? -30.859 18.203 17.062 1 86.19 437 LYS A N 1
ATOM 3261 C CA . LYS A 1 437 ? -30.609 17.781 15.688 1 86.19 437 LYS A CA 1
ATOM 3262 C C . LYS A 1 437 ? -31.234 18.75 14.688 1 86.19 437 LYS A C 1
ATOM 3264 O O . LYS A 1 437 ? -32.375 19.172 14.852 1 86.19 437 LYS A O 1
ATOM 3269 N N . ARG A 1 438 ? -30.469 19.172 13.727 1 84.12 438 ARG A N 1
ATOM 3270 C CA . ARG A 1 438 ? -31 19.938 12.602 1 84.12 438 ARG A CA 1
ATOM 3271 C C . ARG A 1 438 ? -31.641 19.016 11.57 1 84.12 438 ARG A C 1
ATOM 3273 O O . ARG A 1 438 ? -31.297 17.844 11.477 1 84.12 438 ARG A O 1
ATOM 3280 N N . PRO A 1 439 ? -32.625 19.578 10.883 1 84.31 439 PRO A N 1
ATOM 3281 C CA . PRO A 1 439 ? -33.25 18.75 9.852 1 84.31 439 PRO A CA 1
ATOM 3282 C C . PRO A 1 439 ? -32.25 18.156 8.867 1 84.31 439 PRO A C 1
ATOM 3284 O O . PRO A 1 439 ? -31.281 18.828 8.477 1 84.31 439 PRO A O 1
ATOM 3287 N N . GLN A 1 440 ? -32.469 16.891 8.578 1 80.31 440 GLN A N 1
ATOM 3288 C CA . GLN A 1 440 ? -31.609 16.219 7.602 1 80.31 440 GLN A CA 1
ATOM 3289 C C . GLN A 1 440 ? -32 16.594 6.176 1 80.31 440 GLN A C 1
ATOM 3291 O O . GLN A 1 440 ? -33.156 16.484 5.793 1 80.31 440 GLN A O 1
ATOM 3296 N N . MET A 1 441 ? -31.094 17.078 5.5 1 87.19 441 MET A N 1
ATOM 3297 C CA . MET A 1 441 ? -31.359 17.578 4.16 1 87.19 441 MET A CA 1
ATOM 3298 C C . MET A 1 441 ? -30.953 16.562 3.1 1 87.19 441 MET A C 1
ATOM 3300 O O . MET A 1 441 ? -31.438 16.625 1.967 1 87.19 441 MET A O 1
ATOM 3304 N N . GLY A 1 442 ? -30.172 15.555 3.443 1 86.81 442 GLY A N 1
ATOM 3305 C CA . GLY A 1 442 ? -29.703 14.578 2.467 1 86.81 442 GLY A CA 1
ATOM 3306 C C . GLY A 1 442 ? -29.094 15.211 1.233 1 86.81 442 GLY A C 1
ATOM 3307 O O . GLY A 1 442 ? -28.219 16.062 1.341 1 86.81 442 GLY A O 1
ATOM 3308 N N . ILE A 1 443 ? -29.578 14.844 0.101 1 92 443 ILE A N 1
ATOM 3309 C CA . ILE A 1 443 ? -29.047 15.281 -1.189 1 92 443 ILE A CA 1
ATOM 3310 C C . ILE A 1 443 ? -29.344 16.766 -1.396 1 92 443 ILE A C 1
ATOM 3312 O O . ILE A 1 443 ? -28.641 17.453 -2.135 1 92 443 ILE A O 1
ATOM 3316 N N . ALA A 1 444 ? -30.344 17.266 -0.713 1 94 444 ALA A N 1
ATOM 3317 C CA . 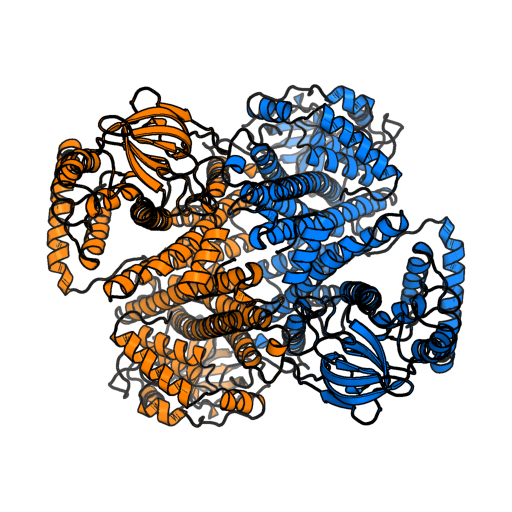ALA A 1 444 ? -30.688 18.688 -0.82 1 94 444 ALA A CA 1
ATOM 3318 C C . ALA A 1 444 ? -29.5 19.562 -0.426 1 94 444 ALA A C 1
ATOM 3320 O O . ALA A 1 444 ? -29.359 20.672 -0.936 1 94 444 ALA A O 1
ATOM 3321 N N . THR A 1 445 ? -28.672 19.078 0.383 1 91.25 445 THR A N 1
ATOM 3322 C CA . THR A 1 445 ? -27.5 19.828 0.817 1 91.25 445 THR A CA 1
ATOM 3323 C C . THR A 1 445 ? -26.609 20.172 -0.37 1 91.25 445 THR A C 1
ATOM 3325 O O . THR A 1 445 ? -25.875 21.156 -0.346 1 91.25 445 THR A O 1
ATOM 3328 N N . TRP A 1 446 ? -26.703 19.375 -1.377 1 93.06 446 TRP A N 1
ATOM 3329 C CA . TRP A 1 446 ? -25.875 19.578 -2.568 1 93.06 446 TRP A CA 1
ATOM 3330 C C . TRP A 1 446 ? -26.547 20.547 -3.535 1 93.06 446 TRP A C 1
ATOM 3332 O O . TRP A 1 446 ? -25.875 21.312 -4.215 1 93.06 446 TRP A O 1
ATOM 3342 N N . ILE A 1 447 ? -27.844 20.531 -3.566 1 96 447 ILE A N 1
ATOM 3343 C CA . ILE A 1 447 ? -28.609 21.172 -4.629 1 96 447 ILE A CA 1
ATOM 3344 C C . ILE A 1 447 ? -29.016 22.578 -4.203 1 96 447 ILE A C 1
ATOM 3346 O O . ILE A 1 447 ? -28.984 23.516 -5.008 1 96 447 ILE A O 1
ATOM 3350 N N . ILE A 1 448 ? -29.266 22.812 -2.98 1 95.44 448 ILE A N 1
ATOM 3351 C CA . ILE A 1 448 ? -29.859 24.031 -2.461 1 95.44 448 ILE A CA 1
ATOM 3352 C C . ILE A 1 448 ? -28.906 25.203 -2.674 1 95.44 448 ILE A C 1
ATOM 3354 O O . ILE A 1 448 ? -29.312 26.297 -3.082 1 95.44 448 ILE A O 1
ATOM 3358 N N . PRO A 1 449 ? -27.609 25.016 -2.461 1 94.25 449 PRO A N 1
ATOM 3359 C CA . PRO A 1 449 ? -26.688 26.125 -2.736 1 94.25 449 PRO A CA 1
ATOM 3360 C C . PRO A 1 449 ? -26.781 26.625 -4.18 1 94.25 449 PRO A C 1
ATOM 3362 O O . PRO A 1 449 ? -26.625 27.812 -4.438 1 94.25 449 PRO A O 1
ATOM 3365 N N . SER A 1 450 ? -27.031 25.75 -5.07 1 96.62 450 SER A N 1
ATOM 3366 C CA . SER A 1 450 ? -27.172 26.141 -6.473 1 96.62 450 SER A CA 1
ATOM 3367 C C . SER A 1 450 ? -28.453 26.922 -6.715 1 96.62 450 SER A C 1
ATOM 3369 O O . SER A 1 450 ? -28.469 27.875 -7.496 1 96.62 450 SER A O 1
ATOM 3371 N N . ILE A 1 451 ? -29.531 26.562 -6.07 1 97.94 451 ILE A N 1
ATOM 3372 C CA . ILE A 1 451 ? -30.781 27.281 -6.211 1 97.94 451 ILE A CA 1
ATOM 3373 C C . ILE A 1 451 ? -30.641 28.688 -5.609 1 97.94 451 ILE A C 1
ATOM 3375 O O . ILE A 1 451 ? -31.172 29.656 -6.16 1 97.94 451 ILE A O 1
ATOM 3379 N N . VAL A 1 452 ? -29.938 28.766 -4.535 1 96.88 452 VAL A N 1
ATOM 3380 C CA . VAL A 1 452 ? -29.719 30.047 -3.879 1 96.88 452 VAL A CA 1
ATOM 3381 C C . VAL A 1 452 ? -28.891 30.953 -4.785 1 96.88 452 VAL A C 1
ATOM 3383 O O . VAL A 1 452 ? -29.156 32.156 -4.898 1 96.88 452 VAL A O 1
ATOM 3386 N N . ALA A 1 453 ? -27.891 30.375 -5.438 1 95.69 453 ALA A N 1
ATOM 3387 C CA . ALA A 1 453 ? -26.922 31.156 -6.203 1 95.69 453 ALA A CA 1
ATOM 3388 C C . ALA A 1 453 ? -27.469 31.5 -7.582 1 95.69 453 ALA A C 1
ATOM 3390 O O . ALA A 1 453 ? -27.188 32.594 -8.109 1 95.69 453 ALA A O 1
ATOM 3391 N N . PHE A 1 454 ? -28.219 30.594 -8.195 1 97.31 454 PHE A N 1
ATOM 3392 C CA . PHE A 1 454 ? -28.547 30.766 -9.609 1 97.31 454 PHE A CA 1
ATOM 3393 C C . PHE A 1 454 ? -30.047 30.875 -9.812 1 97.31 454 PHE A C 1
ATOM 3395 O O . PHE A 1 454 ? -30.5 31.203 -10.914 1 97.31 454 PHE A O 1
ATOM 3402 N N . GLY A 1 455 ? -30.859 30.688 -8.828 1 97.69 455 GLY A N 1
ATOM 3403 C CA . GLY A 1 455 ? -32.312 30.656 -8.969 1 97.69 455 GLY A CA 1
ATOM 3404 C C . GLY A 1 455 ? -32.938 32.031 -9 1 97.69 455 GLY A C 1
ATOM 3405 O O . GLY A 1 455 ? -32.375 33 -8.484 1 97.69 455 GLY A O 1
ATOM 3406 N N . THR A 1 456 ? -34.156 32.094 -9.578 1 97.12 456 THR A N 1
ATOM 3407 C CA . THR A 1 456 ? -34.969 33.281 -9.5 1 97.12 456 THR A CA 1
ATOM 3408 C C . THR A 1 456 ? -35.656 33.406 -8.141 1 97.12 456 THR A C 1
ATOM 3410 O O . THR A 1 456 ? -35.656 32.438 -7.371 1 97.12 456 THR A O 1
ATOM 3413 N N . ASP A 1 457 ? -36.219 34.562 -7.914 1 96.69 457 ASP A N 1
ATOM 3414 C CA . ASP A 1 457 ? -36.938 34.75 -6.66 1 96.69 457 ASP A CA 1
ATOM 3415 C C . ASP A 1 457 ? -38.094 33.75 -6.531 1 96.69 457 ASP A C 1
ATOM 3417 O O . ASP A 1 457 ? -38.344 33.219 -5.449 1 96.69 457 ASP A O 1
ATOM 3421 N N . GLU A 1 458 ? -38.75 33.562 -7.602 1 97.44 458 GLU A N 1
ATOM 3422 C CA . GLU A 1 458 ? -39.875 32.625 -7.605 1 97.44 458 GLU A CA 1
ATOM 3423 C C . GLU A 1 458 ? -39.438 31.203 -7.305 1 97.44 458 GLU A C 1
ATOM 3425 O O . GLU A 1 458 ? -40.062 30.5 -6.543 1 97.44 458 GLU A O 1
ATOM 3430 N N . GLN A 1 459 ? -38.375 30.797 -7.91 1 97.94 459 GLN A N 1
ATOM 3431 C CA . GLN A 1 459 ? -37.812 29.469 -7.664 1 97.94 459 GLN A CA 1
ATOM 3432 C C . GLN A 1 459 ? -37.406 29.312 -6.203 1 97.94 459 GLN A C 1
ATOM 3434 O O . GLN A 1 459 ? -37.688 28.281 -5.578 1 97.94 459 GLN A O 1
ATOM 3439 N N . GLN A 1 460 ? -36.688 30.266 -5.668 1 97.75 460 GLN A N 1
ATOM 3440 C CA . GLN A 1 460 ? -36.219 30.203 -4.285 1 97.75 460 GLN A CA 1
ATOM 3441 C C . GLN A 1 460 ? -37.375 30.109 -3.312 1 97.75 460 GLN A C 1
ATOM 3443 O O . GLN A 1 460 ? -37.375 29.266 -2.406 1 97.75 460 GLN A O 1
ATOM 3448 N N . GLN A 1 461 ? -38.406 30.938 -3.559 1 96.25 461 GLN A N 1
ATOM 3449 C CA . GLN A 1 461 ? -39.562 30.922 -2.684 1 96.25 461 GLN A CA 1
ATOM 3450 C C . GLN A 1 461 ? -40.344 29.609 -2.785 1 96.25 461 GLN A C 1
ATOM 3452 O O . GLN A 1 461 ? -40.875 29.125 -1.793 1 96.25 461 GLN A O 1
ATOM 3457 N N . ARG A 1 462 ? -40.344 29.062 -3.867 1 97.06 462 ARG A N 1
ATOM 3458 C CA . ARG A 1 462 ? -41.062 27.828 -4.105 1 97.06 462 ARG A CA 1
ATOM 3459 C C . ARG A 1 462 ? -40.375 26.625 -3.469 1 97.06 462 ARG A C 1
ATOM 3461 O O . ARG A 1 462 ? -41.031 25.75 -2.896 1 97.06 462 ARG A O 1
ATOM 3468 N N . PHE A 1 463 ? -39.125 26.547 -3.549 1 97.69 463 PHE A N 1
ATOM 3469 C CA . PHE A 1 463 ? -38.406 25.297 -3.277 1 97.69 463 PHE A CA 1
ATOM 3470 C C . PHE A 1 463 ? -37.719 25.359 -1.931 1 97.69 463 PHE A C 1
ATOM 3472 O O . PHE A 1 463 ? -37.562 24.328 -1.262 1 97.69 463 PHE A O 1
ATOM 3479 N N . LEU A 1 464 ? -37.219 26.484 -1.478 1 97.12 464 LEU A N 1
ATOM 3480 C CA . LEU A 1 464 ? -36.281 26.547 -0.347 1 97.12 464 LEU A CA 1
ATOM 3481 C C . LEU A 1 464 ? -37.031 26.344 0.969 1 97.12 464 LEU A C 1
ATOM 3483 O O . LEU A 1 464 ? -36.656 25.469 1.766 1 97.12 464 LEU A O 1
ATOM 3487 N N . PRO A 1 465 ? -38.125 27.078 1.238 1 94.5 465 PRO A N 1
ATOM 3488 C CA . PRO A 1 465 ? -38.75 26.922 2.549 1 94.5 465 PRO A CA 1
ATOM 3489 C C . PRO A 1 465 ? -39.219 25.5 2.812 1 94.5 465 PRO A C 1
ATOM 3491 O O . PRO A 1 465 ? -38.906 24.906 3.85 1 94.5 465 PRO A O 1
ATOM 3494 N N . PRO A 1 466 ? -39.969 24.859 1.896 1 94.5 466 PRO A N 1
ATOM 3495 C CA . PRO A 1 466 ? -40.375 23.484 2.178 1 94.5 466 PRO A CA 1
ATOM 3496 C C . PRO A 1 466 ? -39.219 22.516 2.332 1 94.5 466 PRO A C 1
ATOM 3498 O O . PRO A 1 466 ? -39.281 21.547 3.096 1 94.5 466 PRO A O 1
ATOM 3501 N N . THR A 1 467 ? -38.156 22.734 1.561 1 96.12 467 THR A N 1
ATOM 3502 C CA . THR A 1 467 ? -36.969 21.891 1.675 1 96.12 467 THR A CA 1
ATOM 3503 C C . THR A 1 467 ? -36.344 22.031 3.055 1 96.12 467 THR A C 1
ATOM 3505 O O . THR A 1 467 ? -36 21.031 3.691 1 96.12 467 THR A O 1
ATOM 3508 N N . PHE A 1 468 ? -36.156 23.25 3.545 1 95.25 468 PHE A N 1
ATOM 3509 C CA . PHE A 1 468 ? -35.562 23.516 4.844 1 95.25 468 PHE A CA 1
ATOM 3510 C C . PHE A 1 468 ? -36.406 22.922 5.965 1 95.25 468 PHE A C 1
ATOM 3512 O O . PHE A 1 468 ? -35.875 22.516 7.004 1 95.25 468 PHE A O 1
ATOM 3519 N N . ARG A 1 469 ? -37.719 22.828 5.734 1 90.94 469 ARG A N 1
ATOM 3520 C CA . ARG A 1 469 ? -38.594 22.266 6.742 1 90.94 469 ARG A CA 1
ATOM 3521 C C . ARG A 1 469 ? -38.625 20.75 6.668 1 90.94 469 ARG A C 1
ATOM 3523 O O . ARG A 1 469 ? -39.281 20.078 7.477 1 90.94 469 ARG A O 1
ATOM 3530 N N . GLY A 1 470 ? -37.969 20.172 5.688 1 89.69 470 GLY A N 1
ATOM 3531 C CA . GLY A 1 470 ? -37.875 18.734 5.551 1 89.69 470 GLY A CA 1
ATOM 3532 C C . GLY A 1 470 ? -39.062 18.125 4.805 1 89.69 470 GLY A C 1
ATOM 3533 O O . GLY A 1 470 ? -39.219 16.906 4.789 1 89.69 470 GLY A O 1
ATOM 3534 N N . GLU A 1 471 ? -39.844 18.938 4.137 1 90.31 471 GLU A N 1
ATOM 3535 C CA . GLU A 1 471 ? -41.062 18.484 3.471 1 90.31 471 GLU A CA 1
ATOM 3536 C C . GLU A 1 471 ? -40.781 18.031 2.039 1 90.31 471 GLU A C 1
ATOM 3538 O O . GLU A 1 471 ? -41.594 17.344 1.422 1 90.31 471 GLU A O 1
ATOM 3543 N N . MET A 1 472 ? -39.656 18.391 1.597 1 94.38 472 MET A N 1
ATOM 3544 C CA . MET A 1 472 ? -39.312 18.125 0.209 1 94.38 472 MET A CA 1
ATOM 3545 C C . MET A 1 472 ? -37.969 17.375 0.126 1 94.38 472 MET A C 1
ATOM 3547 O O . MET A 1 472 ? -36.969 17.891 0.586 1 94.38 472 MET A O 1
ATOM 3551 N N . ILE A 1 473 ? -38.031 16.156 -0.451 1 95.94 473 ILE A N 1
ATOM 3552 C CA . ILE A 1 473 ? -36.844 15.336 -0.643 1 95.94 473 ILE A CA 1
ATOM 3553 C C . ILE A 1 473 ? -36.344 15.469 -2.082 1 95.94 473 ILE A C 1
ATOM 3555 O O . ILE A 1 473 ? -37.156 15.508 -3.018 1 95.94 473 ILE A O 1
ATOM 3559 N N . TRP A 1 474 ? -35 15.586 -2.17 1 97.56 474 TRP A N 1
ATOM 3560 C CA . TRP A 1 474 ? -34.406 15.82 -3.477 1 97.56 474 TRP A CA 1
ATOM 3561 C C . TRP A 1 474 ? -33.531 14.648 -3.887 1 97.56 474 TRP A C 1
ATOM 3563 O O . TRP A 1 474 ? -33.062 13.883 -3.033 1 97.56 474 TRP A O 1
ATOM 3573 N N . CYS A 1 475 ? -33.344 14.422 -5.18 1 97.56 475 CYS A N 1
ATOM 3574 C CA . CYS A 1 475 ? -32.344 13.516 -5.742 1 97.56 475 CYS A CA 1
ATOM 3575 C C . CYS A 1 475 ? -31.562 14.188 -6.863 1 97.56 475 CYS A C 1
ATO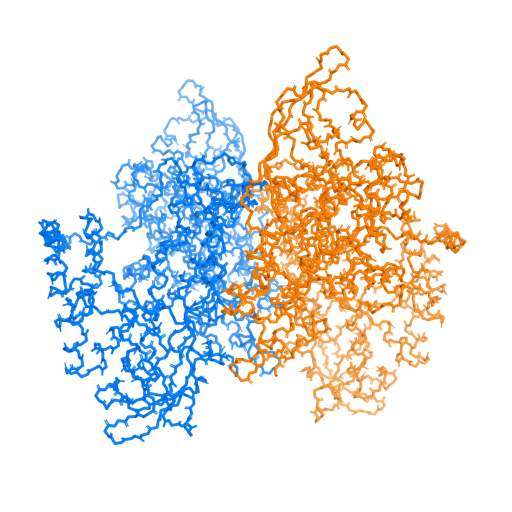M 3577 O O . CYS A 1 475 ? -31.938 15.266 -7.332 1 97.56 475 CYS A O 1
ATOM 3579 N N . GLN A 1 476 ? -30.438 13.672 -7.16 1 97.38 476 GLN A N 1
ATOM 3580 C CA . GLN A 1 476 ? -29.562 14.195 -8.203 1 97.38 476 GLN A CA 1
ATOM 3581 C C . GLN A 1 476 ? -29.609 13.32 -9.453 1 97.38 476 GLN A C 1
ATOM 3583 O O . GLN A 1 476 ? -29.328 12.125 -9.391 1 97.38 476 GLN A O 1
ATOM 3588 N N . LEU A 1 477 ? -30.031 13.875 -10.57 1 98.31 477 LEU A N 1
ATOM 3589 C CA . LEU A 1 477 ? -30.188 13.156 -11.836 1 98.31 477 LEU A CA 1
ATOM 3590 C C . LEU A 1 477 ? -29.094 13.562 -12.82 1 98.31 477 LEU A C 1
ATOM 3592 O O . LEU A 1 477 ? -29.391 14.133 -13.875 1 98.31 477 LEU A O 1
ATOM 3596 N N . PHE A 1 478 ? -27.828 13.148 -12.508 1 97.25 478 PHE A N 1
ATOM 3597 C CA . PHE A 1 478 ? -26.672 13.523 -13.312 1 97.25 478 PHE A CA 1
ATOM 3598 C C . PHE A 1 478 ? -26.141 12.328 -14.086 1 97.25 478 PHE A C 1
ATOM 3600 O O . PHE A 1 478 ? -26.219 12.289 -15.312 1 97.25 478 PHE A O 1
ATOM 3607 N N . SER A 1 479 ? -25.75 11.258 -13.438 1 96.06 479 SER A N 1
ATOM 3608 C CA . SER A 1 479 ? -25.062 10.117 -14.031 1 96.06 479 SER A CA 1
ATOM 3609 C C . SER A 1 479 ? -25.984 9.336 -14.961 1 96.06 479 SER A C 1
ATOM 3611 O O . SER A 1 479 ? -27.188 9.242 -14.711 1 96.06 479 SER A O 1
ATOM 3613 N N . GLU A 1 480 ? -25.406 8.891 -16.031 1 96.38 480 GLU A N 1
ATOM 3614 C CA . GLU A 1 480 ? -26.031 8.016 -17 1 96.38 480 GLU A CA 1
ATOM 3615 C C . GLU A 1 480 ? -25.188 6.762 -17.25 1 96.38 480 GLU A C 1
ATOM 3617 O O . GLU A 1 480 ? -24.016 6.711 -16.844 1 96.38 480 GLU A O 1
ATOM 3622 N N . PRO A 1 481 ? -25.703 5.754 -17.812 1 91.19 481 PRO A N 1
ATOM 3623 C CA . PRO A 1 481 ? -24.922 4.543 -18.078 1 91.19 481 PRO A CA 1
ATOM 3624 C C . PRO A 1 481 ? -23.609 4.832 -18.797 1 91.19 481 PRO A C 1
ATOM 3626 O O . PRO A 1 481 ? -22.578 4.238 -18.484 1 91.19 481 PRO A O 1
ATOM 3629 N N . GLY A 1 482 ? -23.594 5.711 -19.672 1 91.06 482 GLY A N 1
ATOM 3630 C CA . GLY A 1 482 ? -22.406 6.02 -20.438 1 91.06 482 GLY A CA 1
ATOM 3631 C C . GLY A 1 482 ? -21.641 7.215 -19.891 1 91.06 482 GLY A C 1
ATOM 3632 O O . GLY A 1 482 ? -20.578 7.566 -20.406 1 91.06 482 GLY A O 1
ATOM 3633 N N . ALA A 1 483 ? -22.172 7.863 -18.828 1 93.19 483 ALA A N 1
ATOM 3634 C CA . ALA A 1 483 ? -21.578 9.086 -18.297 1 93.19 483 ALA A CA 1
ATOM 3635 C C . ALA A 1 483 ? -21.547 9.062 -16.766 1 93.19 483 ALA A C 1
ATOM 3637 O O . ALA A 1 483 ? -22.531 9.461 -16.125 1 93.19 483 ALA A O 1
ATOM 3638 N N . GLY A 1 484 ? -20.5 8.625 -16.234 1 92.5 484 GLY A N 1
ATOM 3639 C CA . GLY A 1 484 ? -20.234 8.672 -14.797 1 92.5 484 GLY A CA 1
ATOM 3640 C C . GLY A 1 484 ? -19.125 9.641 -14.43 1 92.5 484 GLY A C 1
ATOM 3641 O O . GLY A 1 484 ? -19.375 10.836 -14.227 1 92.5 484 GLY A O 1
ATOM 3642 N N . SER A 1 485 ? -17.922 9.211 -14.578 1 89.75 485 SER A N 1
ATOM 3643 C CA . SER A 1 485 ? -16.781 10.094 -14.359 1 89.75 485 SER A CA 1
ATOM 3644 C C . SER A 1 485 ? -16.719 11.195 -15.414 1 89.75 485 SER A C 1
ATOM 3646 O O . SER A 1 485 ? -16.328 12.328 -15.117 1 89.75 485 SER A O 1
ATOM 3648 N N . ASP A 1 486 ? -17.047 10.82 -16.625 1 90.81 486 ASP A N 1
ATOM 3649 C CA . ASP A 1 486 ? -17.188 11.797 -17.703 1 90.81 486 ASP A CA 1
ATOM 3650 C C . ASP A 1 486 ? -18.625 12.328 -17.766 1 90.81 486 ASP A C 1
ATOM 3652 O O . ASP A 1 486 ? -19.312 12.125 -18.766 1 90.81 486 ASP A O 1
ATOM 3656 N N . LEU A 1 487 ? -18.984 13.109 -16.828 1 91.94 487 LEU A N 1
ATOM 3657 C CA . LEU A 1 487 ? -20.359 13.57 -16.688 1 91.94 487 LEU A CA 1
ATOM 3658 C C . LEU A 1 487 ? -20.766 14.445 -17.875 1 91.94 487 LEU A C 1
ATOM 3660 O O . LEU A 1 487 ? -21.922 14.398 -18.328 1 91.94 487 LEU A O 1
ATOM 3664 N N . ALA A 1 488 ? -19.828 15.172 -18.406 1 90.56 488 ALA A N 1
ATOM 3665 C CA . ALA A 1 488 ? -20.141 16.109 -19.484 1 90.56 488 ALA A CA 1
ATOM 3666 C C . ALA A 1 488 ? -20.531 15.367 -20.766 1 90.56 488 ALA A C 1
ATOM 3668 O O . ALA A 1 488 ? -21.094 15.961 -21.688 1 90.56 488 ALA A O 1
ATOM 3669 N N . GLY A 1 489 ? -20.312 14.062 -20.812 1 91.56 489 GLY A N 1
ATOM 3670 C CA . GLY A 1 489 ? -20.688 13.25 -21.953 1 91.56 489 GLY A CA 1
ATOM 3671 C C . GLY A 1 489 ? -22.125 12.766 -21.906 1 91.56 489 GLY A C 1
ATOM 3672 O O . GLY A 1 489 ? -22.516 11.898 -22.688 1 91.56 489 GLY A O 1
ATOM 3673 N N . LEU A 1 490 ? -22.906 13.32 -21.031 1 95.56 490 LEU A N 1
ATOM 3674 C CA . LEU A 1 490 ? -24.297 12.891 -20.859 1 95.56 490 LEU A CA 1
ATOM 3675 C C . LEU A 1 490 ? -25.078 13.062 -22.156 1 95.56 490 LEU A C 1
ATOM 3677 O O . LEU A 1 490 ? -24.781 13.953 -22.953 1 95.56 490 LEU A O 1
ATOM 3681 N N . THR A 1 491 ? -26.141 12.195 -22.359 1 95.19 491 THR A N 1
ATOM 3682 C CA . THR A 1 491 ? -26.859 12.156 -23.625 1 95.19 491 THR A CA 1
ATOM 3683 C C . THR A 1 491 ? -28.359 12.422 -23.406 1 95.19 491 THR A C 1
ATOM 3685 O O . THR A 1 491 ? -29.109 12.586 -24.375 1 95.19 491 THR A O 1
ATOM 3688 N N . THR A 1 492 ? -28.812 12.414 -22.125 1 98 492 THR A N 1
ATOM 3689 C CA . THR A 1 492 ? -30.188 12.836 -21.906 1 98 492 THR A CA 1
ATOM 3690 C C . THR A 1 492 ? -30.5 14.125 -22.672 1 98 492 THR A C 1
ATOM 3692 O O . THR A 1 492 ? -29.766 15.109 -22.547 1 98 492 THR A O 1
ATOM 3695 N N . LYS A 1 493 ? -31.641 14.117 -23.391 1 98.12 493 LYS A N 1
ATOM 3696 C CA . LYS A 1 493 ? -31.875 15.188 -24.359 1 98.12 493 LYS A CA 1
ATOM 3697 C C . LYS A 1 493 ? -33.094 16.031 -23.938 1 98.12 493 LYS A C 1
ATOM 3699 O O . LYS A 1 493 ? -34.094 15.484 -23.516 1 98.12 493 LYS A O 1
ATOM 3704 N N . ALA A 1 494 ? -32.906 17.312 -24.062 1 98.56 494 ALA A N 1
ATOM 3705 C CA . ALA A 1 494 ? -34 18.266 -23.906 1 98.56 494 ALA A CA 1
ATOM 3706 C C . ALA A 1 494 ? -34.25 19.062 -25.188 1 98.56 494 ALA A C 1
ATOM 3708 O O . ALA A 1 494 ? -33.344 19.719 -25.688 1 98.56 494 ALA A O 1
ATOM 3709 N N . THR A 1 495 ? -35.438 18.969 -25.656 1 98.19 495 THR A N 1
ATOM 3710 C CA . THR A 1 495 ? -35.812 19.703 -26.859 1 98.19 495 THR A CA 1
ATOM 3711 C C . THR A 1 495 ? -36.844 20.781 -26.547 1 98.19 495 THR A C 1
ATOM 3713 O O . THR A 1 495 ? -37.75 20.578 -25.734 1 98.19 495 THR A O 1
ATOM 3716 N N . ARG A 1 496 ? -36.688 21.922 -27.25 1 97.75 496 ARG A N 1
ATOM 3717 C CA . ARG A 1 496 ? -37.562 23.047 -27 1 97.75 496 ARG A CA 1
ATOM 3718 C C . ARG A 1 496 ? -39 22.688 -27.359 1 97.75 496 ARG A C 1
ATOM 3720 O O . ARG A 1 496 ? -39.25 22 -28.359 1 97.75 496 ARG A O 1
ATOM 3727 N N . ALA A 1 497 ? -39.938 23.078 -26.531 1 97.88 497 ALA A N 1
ATOM 3728 C CA . ALA A 1 497 ? -41.375 22.938 -26.734 1 97.88 497 ALA A CA 1
ATOM 3729 C C . ALA A 1 497 ? -42.094 24.234 -26.344 1 97.88 497 ALA A C 1
ATOM 3731 O O . ALA A 1 497 ? -41.5 25.156 -25.812 1 97.88 497 ALA A O 1
ATOM 3732 N N . ASP A 1 498 ? -43.375 24.266 -26.609 1 97.38 498 ASP A N 1
ATOM 3733 C CA . ASP A 1 498 ? -44.156 25.453 -26.234 1 97.38 498 ASP A CA 1
ATOM 3734 C C . ASP A 1 498 ? -44.188 25.641 -24.719 1 97.38 498 ASP A C 1
ATOM 3736 O O . ASP A 1 498 ? -44.688 24.797 -23.984 1 97.38 498 ASP A O 1
ATOM 3740 N N . GLY A 1 499 ? -43.531 26.625 -24.281 1 97.44 499 GLY A N 1
ATOM 3741 C CA . GLY A 1 499 ? -43.562 27.016 -22.891 1 97.44 499 GLY A CA 1
ATOM 3742 C C . GLY A 1 499 ? -42.531 26.297 -22.062 1 97.44 499 GLY A C 1
ATOM 3743 O O . GLY A 1 499 ? -42.469 26.469 -20.844 1 97.44 499 GLY A O 1
ATOM 3744 N N . GLY A 1 500 ? -41.656 25.5 -22.781 1 98.38 500 GLY A N 1
ATOM 3745 C CA . GLY A 1 500 ? -40.688 24.766 -22.016 1 98.38 500 GLY A CA 1
ATOM 3746 C C . GLY A 1 500 ? -39.875 23.797 -22.859 1 98.38 500 GLY A C 1
ATOM 3747 O O . GLY A 1 500 ? -39.406 24.141 -23.938 1 98.38 500 GLY A O 1
ATOM 3748 N N . TRP A 1 501 ? -39.656 22.594 -22.219 1 98.62 501 TRP A N 1
ATOM 3749 C CA . TRP A 1 501 ? -38.812 21.578 -22.828 1 98.62 501 TRP A CA 1
ATOM 3750 C C . TRP A 1 501 ? -39.438 20.188 -22.688 1 98.62 501 TRP A C 1
ATOM 3752 O O . TRP A 1 501 ? -40.188 19.938 -21.75 1 98.62 501 TRP A O 1
ATOM 3762 N N . ARG A 1 502 ? -39.156 19.359 -23.625 1 98.62 502 ARG A N 1
ATOM 3763 C CA . ARG A 1 502 ? -39.406 17.938 -23.531 1 98.62 502 ARG A CA 1
ATOM 3764 C C . ARG A 1 502 ? -38.125 17.141 -23.359 1 98.62 502 ARG A C 1
ATOM 3766 O O . ARG A 1 502 ? -37.219 17.25 -24.172 1 98.62 502 ARG A O 1
ATOM 3773 N N . ILE A 1 503 ? -38.094 16.359 -22.281 1 98.75 503 ILE A N 1
ATOM 3774 C CA . ILE A 1 503 ? -36.844 15.695 -21.922 1 98.75 503 ILE A CA 1
ATOM 3775 C C . ILE A 1 503 ? -37 14.18 -22.031 1 98.75 503 ILE A C 1
ATOM 3777 O O . ILE A 1 503 ? -38.031 13.633 -21.594 1 98.75 503 ILE A O 1
ATOM 3781 N N . THR A 1 504 ? -36.062 13.508 -22.672 1 98.69 504 THR A N 1
ATOM 3782 C CA . THR A 1 504 ? -36 12.055 -22.797 1 98.69 504 THR A CA 1
ATOM 3783 C C . THR A 1 504 ? -34.594 11.555 -22.5 1 98.69 504 THR A C 1
ATOM 3785 O O . THR A 1 504 ? -33.625 12.102 -23 1 98.69 504 THR A O 1
ATOM 3788 N N . GLY A 1 505 ? -34.531 10.57 -21.672 1 98.25 505 GLY A N 1
ATOM 3789 C CA . GLY A 1 505 ? -33.25 9.984 -21.328 1 98.25 505 GLY A CA 1
ATOM 3790 C C . GLY A 1 505 ? -33.344 9.008 -20.172 1 98.25 505 GLY A C 1
ATOM 3791 O O . GLY A 1 505 ? -34.406 8.516 -19.844 1 98.25 505 GLY A O 1
ATOM 3792 N N . GLN A 1 506 ? -32.156 8.625 -19.672 1 98.19 506 GLN A N 1
ATOM 3793 C CA . GLN A 1 506 ? -32.031 7.695 -18.562 1 98.19 506 GLN A CA 1
ATOM 3794 C C . GLN A 1 506 ? -30.922 8.117 -17.609 1 98.19 506 GLN A C 1
ATOM 3796 O O . GLN A 1 506 ? -29.828 8.469 -18.062 1 98.19 506 GLN A O 1
ATOM 3801 N N . LYS A 1 507 ? -31.266 8.195 -16.391 1 98.19 507 LYS A N 1
ATOM 3802 C CA . LYS A 1 507 ? -30.281 8.414 -15.344 1 98.19 507 LYS A CA 1
ATOM 3803 C C . LYS A 1 507 ? -30.094 7.164 -14.492 1 98.19 507 LYS A C 1
ATOM 3805 O O . LYS A 1 507 ? -30.938 6.266 -14.5 1 98.19 507 LYS A O 1
ATOM 3810 N N . ILE A 1 508 ? -28.938 7.102 -13.844 1 97.06 508 ILE A N 1
ATOM 3811 C CA . ILE A 1 508 ? -28.656 5.922 -13.031 1 97.06 508 ILE A CA 1
ATOM 3812 C C . ILE A 1 508 ? -27.844 6.316 -11.805 1 97.06 508 ILE A C 1
ATOM 3814 O O . ILE A 1 508 ? -27.312 7.43 -11.742 1 97.06 508 ILE A O 1
ATOM 3818 N N . TRP A 1 509 ? -27.812 5.434 -10.766 1 96.06 509 TRP A N 1
ATOM 3819 C CA . TRP A 1 509 ? -27.094 5.578 -9.5 1 96.06 509 TRP A CA 1
ATOM 3820 C C . TRP A 1 509 ? -27.672 6.727 -8.68 1 96.06 509 TRP A C 1
ATOM 3822 O O . TRP A 1 509 ? -26.953 7.414 -7.965 1 96.06 509 TRP A O 1
ATOM 3832 N N . THR A 1 510 ? -28.875 7.062 -8.922 1 96.69 510 THR A N 1
ATOM 3833 C CA . THR A 1 510 ? -29.516 8.188 -8.25 1 96.69 510 THR A CA 1
ATOM 3834 C C . THR A 1 510 ? -29.984 7.781 -6.852 1 96.69 510 THR A C 1
ATOM 3836 O O . THR A 1 510 ? -30.953 7.051 -6.711 1 96.69 510 THR A O 1
ATOM 3839 N N . THR A 1 511 ? -29.359 8.289 -5.887 1 93.94 511 THR A N 1
ATOM 3840 C CA . THR A 1 511 ? -29.656 7.934 -4.5 1 93.94 511 THR A CA 1
ATOM 3841 C C . THR A 1 511 ? -31.031 8.461 -4.09 1 93.94 511 THR A C 1
ATOM 3843 O O . THR A 1 511 ? -31.344 9.633 -4.324 1 93.94 511 THR A O 1
ATOM 3846 N N . ALA A 1 512 ? -31.922 7.668 -3.596 1 94.19 512 ALA A N 1
ATOM 3847 C CA . ALA A 1 512 ? -33.188 7.98 -2.918 1 94.19 512 ALA A CA 1
ATOM 3848 C C . ALA A 1 512 ? -34.188 8.578 -3.889 1 94.19 512 ALA A C 1
ATOM 3850 O O . ALA A 1 512 ? -35.125 9.281 -3.475 1 94.19 512 ALA A O 1
ATOM 3851 N N . ALA A 1 513 ? -34 8.336 -5.168 1 97.31 513 ALA A N 1
ATOM 3852 C CA . ALA A 1 513 ? -34.938 8.852 -6.152 1 97.31 513 ALA A CA 1
ATOM 3853 C C . ALA A 1 513 ? -36.375 8.367 -5.859 1 97.31 513 ALA A C 1
ATOM 3855 O O . ALA A 1 513 ? -37.344 9.094 -6.094 1 97.31 513 ALA A O 1
ATOM 3856 N N . GLN A 1 514 ? -36.5 7.199 -5.336 1 96.31 514 GLN A N 1
ATOM 3857 C CA . GLN A 1 514 ? -37.812 6.598 -5.074 1 96.31 514 GLN A CA 1
ATOM 3858 C C . GLN A 1 514 ? -38.562 7.359 -3.988 1 96.31 514 GLN A C 1
ATOM 3860 O O . GLN A 1 514 ? -39.781 7.23 -3.863 1 96.31 514 GLN A O 1
ATOM 3865 N N . TYR A 1 515 ? -37.938 8.133 -3.25 1 95.75 515 TYR A N 1
ATOM 3866 C CA . TYR A 1 515 ? -38.531 8.875 -2.156 1 95.75 515 TYR A CA 1
ATOM 3867 C C . TYR A 1 515 ? -38.594 10.367 -2.473 1 95.75 515 TYR A C 1
ATOM 3869 O O . TYR A 1 515 ? -39.125 11.156 -1.688 1 95.75 515 TYR A O 1
ATOM 3877 N N . SER A 1 516 ? -38.125 10.789 -3.602 1 97.5 516 SER A N 1
ATOM 3878 C CA . SER A 1 516 ? -37.906 12.203 -3.867 1 97.5 516 SER A CA 1
ATOM 3879 C C . SER A 1 516 ? -39.094 12.836 -4.578 1 97.5 516 SER A C 1
ATOM 3881 O O . SER A 1 516 ? -39.688 12.219 -5.457 1 97.5 516 SER A O 1
ATOM 3883 N N . GLN A 1 517 ? -39.344 14.047 -4.195 1 97.62 517 GLN A N 1
ATOM 3884 C CA . GLN A 1 517 ? -40.375 14.82 -4.887 1 97.62 517 GLN A CA 1
ATOM 3885 C C . GLN A 1 517 ? -39.781 15.586 -6.066 1 97.62 517 GLN A C 1
ATOM 3887 O O . GLN A 1 517 ? -40.469 15.805 -7.07 1 97.62 517 GLN A O 1
ATOM 3892 N N . TRP A 1 518 ? -38.594 16.047 -5.918 1 98.25 518 TRP A N 1
ATOM 3893 C CA . TRP A 1 518 ? -37.938 16.828 -6.961 1 98.25 518 TRP A CA 1
ATOM 3894 C C . TRP A 1 518 ? -36.531 16.297 -7.234 1 98.25 518 TRP A C 1
ATOM 3896 O O . TRP A 1 518 ? -35.906 15.68 -6.367 1 98.25 518 TRP A O 1
ATOM 3906 N N . GLY A 1 519 ? -36.094 16.531 -8.422 1 98.44 519 GLY A N 1
ATOM 3907 C CA . GLY A 1 519 ? -34.75 16.156 -8.805 1 98.44 519 GLY A CA 1
ATOM 3908 C C . GLY A 1 519 ? -34 17.234 -9.578 1 98.44 519 GLY A C 1
ATOM 3909 O O . GLY A 1 519 ? -34.625 17.969 -10.359 1 98.44 519 GLY A O 1
ATOM 3910 N N . ALA A 1 520 ? -32.719 17.406 -9.289 1 98.44 520 ALA A N 1
ATOM 3911 C CA . ALA A 1 520 ? -31.844 18.234 -10.125 1 98.44 520 ALA A CA 1
ATOM 3912 C C . ALA A 1 520 ? -31.344 17.438 -11.336 1 98.44 520 ALA A C 1
ATOM 3914 O O . ALA A 1 520 ? -30.656 16.422 -11.18 1 98.44 520 ALA A O 1
ATOM 3915 N N . LEU A 1 521 ? -31.641 17.906 -12.547 1 98.62 521 LEU A N 1
ATOM 3916 C CA . LEU A 1 521 ? -31.422 17.125 -13.758 1 98.62 521 LEU A CA 1
ATOM 3917 C C . LEU A 1 521 ? -30.531 17.891 -14.742 1 98.62 521 LEU A C 1
ATOM 3919 O O . LEU A 1 521 ? -30.766 19.078 -14.992 1 98.62 521 LEU A O 1
ATOM 3923 N N . LEU A 1 522 ? -29.516 17.25 -15.258 1 98.25 522 LEU A N 1
ATOM 3924 C CA . LEU A 1 522 ? -28.734 17.766 -16.375 1 98.25 522 LEU A CA 1
ATOM 3925 C C . LEU A 1 522 ? -29.172 17.109 -17.688 1 98.25 522 LEU A C 1
ATOM 3927 O O . LEU A 1 522 ? -29.328 15.891 -17.75 1 98.25 522 LEU A O 1
ATOM 3931 N N . ALA A 1 523 ? -29.359 17.938 -18.688 1 98.38 523 ALA A N 1
ATOM 3932 C CA . ALA A 1 523 ? -29.703 17.422 -20.016 1 98.38 523 ALA A CA 1
ATOM 3933 C C . ALA A 1 523 ? -29.031 18.25 -21.094 1 98.38 523 ALA A C 1
ATOM 3935 O O . ALA A 1 523 ? -28.766 19.438 -20.906 1 98.38 523 ALA A O 1
ATOM 3936 N N . ARG A 1 524 ? -28.766 17.594 -22.156 1 98 524 ARG A N 1
ATOM 3937 C CA . ARG A 1 524 ? -28.188 18.25 -23.312 1 98 524 ARG A CA 1
ATOM 3938 C C . ARG A 1 524 ? -29.25 19.031 -24.078 1 98 524 ARG A C 1
ATOM 3940 O O . ARG A 1 524 ? -30.266 18.469 -24.5 1 98 524 ARG A O 1
ATOM 3947 N N . THR A 1 525 ? -29.016 20.344 -24.297 1 97.69 525 THR A N 1
ATOM 3948 C CA . THR A 1 525 ? -29.969 21.203 -25 1 97.69 525 THR A CA 1
ATOM 3949 C C . THR A 1 525 ? -29.406 21.656 -26.344 1 97.69 525 THR A C 1
ATOM 3951 O O . THR A 1 525 ? -30.156 22.094 -27.219 1 97.69 525 THR A O 1
ATOM 3954 N N . ASP A 1 526 ? -28.109 21.578 -26.453 1 96.38 526 ASP A N 1
ATOM 3955 C CA . ASP A 1 526 ? -27.453 21.891 -27.719 1 96.38 526 ASP A CA 1
ATOM 3956 C C . ASP A 1 526 ? -26.422 20.812 -28.078 1 96.38 526 ASP A C 1
ATOM 3958 O O . ASP A 1 526 ? -25.25 20.922 -27.703 1 96.38 526 ASP A O 1
ATOM 3962 N N . PRO A 1 527 ? -26.828 19.891 -28.828 1 92 527 PRO A N 1
ATOM 3963 C CA . PRO A 1 527 ? -25.938 18.781 -29.156 1 92 527 PRO A CA 1
ATOM 3964 C C . PRO A 1 527 ? -24.75 19.203 -30.031 1 92 527 PRO A C 1
ATOM 3966 O O . PRO A 1 527 ? -23.781 18.453 -30.172 1 92 527 PRO A O 1
ATOM 3969 N N . ASN A 1 528 ? -24.812 20.406 -30.578 1 91.81 528 ASN A N 1
ATOM 3970 C CA . ASN A 1 528 ? -23.766 20.859 -31.5 1 91.81 528 ASN A CA 1
ATOM 3971 C C . ASN A 1 528 ? -22.703 21.672 -30.766 1 91.81 528 ASN A C 1
ATOM 3973 O O . ASN A 1 528 ? -21.656 21.984 -31.344 1 91.81 528 ASN A O 1
ATOM 3977 N N . ALA A 1 529 ? -22.891 21.984 -29.609 1 91.19 529 ALA A N 1
ATOM 3978 C CA . ALA A 1 529 ? -21.922 22.719 -28.812 1 91.19 529 ALA A CA 1
ATOM 3979 C C . ALA A 1 529 ? -20.875 21.781 -28.219 1 91.19 529 ALA A C 1
ATOM 3981 O O . ALA A 1 529 ? -21.109 20.578 -28.094 1 91.19 529 ALA A O 1
ATOM 3982 N N . PRO A 1 530 ? -19.734 22.406 -27.891 1 87.12 530 PRO A N 1
ATOM 3983 C CA . PRO A 1 530 ? -18.781 21.594 -27.125 1 87.12 530 PRO A CA 1
ATOM 3984 C C . PRO A 1 530 ? -19.391 20.984 -25.875 1 87.12 530 PRO A C 1
ATOM 3986 O O . PRO A 1 530 ? -20.359 21.516 -25.328 1 87.12 530 PRO A O 1
ATOM 3989 N N . LYS A 1 531 ? -18.844 19.969 -25.406 1 84.25 531 LYS A N 1
ATOM 3990 C CA . LYS A 1 531 ? -19.391 19.078 -24.391 1 84.25 531 LYS A CA 1
ATOM 3991 C C . LYS A 1 531 ? -19.891 19.859 -23.172 1 84.25 531 LYS A C 1
ATOM 3993 O O . LYS A 1 531 ? -21 19.641 -22.703 1 84.25 531 LYS A O 1
ATOM 3998 N N . HIS A 1 532 ? -19.219 20.859 -22.688 1 87.44 532 HIS A N 1
ATOM 3999 C CA . HIS A 1 532 ? -19.562 21.531 -21.453 1 87.44 532 HIS A CA 1
ATOM 4000 C C . HIS A 1 532 ? -20.516 22.703 -21.719 1 87.44 532 HIS A C 1
ATOM 4002 O O . HIS A 1 532 ? -21.156 23.219 -20.781 1 87.44 532 HIS A O 1
ATOM 4008 N N . ASN A 1 533 ? -20.797 23.109 -23 1 90.06 533 ASN A N 1
ATOM 4009 C CA . ASN A 1 533 ? -21.562 24.297 -23.328 1 90.06 533 ASN A CA 1
ATOM 4010 C C . ASN A 1 533 ? -22.969 23.953 -23.812 1 90.06 533 ASN A C 1
ATOM 4012 O O . ASN A 1 533 ? -23.797 24.844 -24.031 1 90.06 533 ASN A O 1
ATOM 4016 N N . GLY A 1 534 ? -23.344 22.844 -23.938 1 93.75 534 GLY A N 1
ATOM 4017 C CA . GLY A 1 534 ? -24.641 22.422 -24.453 1 93.75 534 GLY A CA 1
ATOM 4018 C C . GLY A 1 534 ? -25.5 21.719 -23.422 1 93.75 534 GLY A C 1
ATOM 4019 O O . GLY A 1 534 ? -26.344 20.891 -23.781 1 93.75 534 GLY A O 1
ATOM 4020 N N . ILE A 1 535 ? -25.25 22.062 -22.141 1 97.19 535 ILE A N 1
ATOM 4021 C CA . ILE A 1 535 ? -25.953 21.375 -21.062 1 97.19 535 ILE A CA 1
ATOM 4022 C C . ILE A 1 535 ? -26.766 22.391 -20.266 1 97.19 535 ILE A C 1
ATOM 4024 O O . ILE A 1 535 ? -26.297 23.5 -20 1 97.19 535 ILE A O 1
ATOM 4028 N N . THR A 1 536 ? -27.953 22.094 -19.953 1 98.31 536 THR A N 1
ATOM 4029 C CA . THR A 1 536 ? -28.828 22.938 -19.125 1 98.31 536 THR A CA 1
ATOM 4030 C C . THR A 1 536 ? -29.203 22.219 -17.828 1 98.31 536 THR A C 1
ATOM 4032 O O . THR A 1 536 ? -29.344 21 -17.812 1 98.31 536 THR A O 1
ATOM 4035 N N . TYR A 1 537 ? -29.328 22.969 -16.75 1 98.62 537 TYR A N 1
ATOM 4036 C CA . TYR A 1 537 ? -29.719 22.5 -15.43 1 98.62 537 TYR A CA 1
ATOM 4037 C C . TYR A 1 537 ? -31.203 22.672 -15.203 1 98.62 537 TYR A C 1
ATOM 4039 O O . TYR A 1 537 ? -31.734 23.781 -15.281 1 98.62 537 TYR A O 1
ATOM 4047 N N . PHE A 1 538 ? -31.938 21.547 -14.961 1 98.75 538 PHE A N 1
ATOM 4048 C CA . PHE A 1 538 ? -33.406 21.578 -14.789 1 98.75 538 PHE A CA 1
ATOM 4049 C C . PHE A 1 538 ? -33.781 21.109 -13.391 1 98.75 538 PHE A C 1
ATOM 4051 O O . PHE A 1 538 ? -33.062 20.312 -12.773 1 98.75 538 PHE A O 1
ATOM 4058 N N . LEU A 1 539 ? -34.875 21.609 -12.883 1 98.75 539 LEU A N 1
ATOM 4059 C CA . LEU A 1 539 ? -35.562 21.078 -11.719 1 98.75 539 LEU A CA 1
ATOM 4060 C C . LEU A 1 539 ? -36.75 20.234 -12.141 1 98.75 539 LEU A C 1
ATOM 4062 O O . LEU A 1 539 ? -37.719 20.734 -12.727 1 98.75 539 LEU A O 1
ATOM 4066 N N . LEU A 1 540 ? -36.719 18.984 -11.859 1 98.69 540 LEU A N 1
ATOM 4067 C CA . LEU A 1 540 ? -37.719 18.047 -12.383 1 98.69 540 LEU A CA 1
ATOM 4068 C C . LEU A 1 540 ? -38.656 17.578 -11.281 1 98.69 540 LEU A C 1
ATOM 4070 O O . LEU A 1 540 ? -38.219 17.141 -10.219 1 98.69 540 LEU A O 1
ATOM 4074 N N . ASP A 1 541 ? -39.906 17.672 -11.508 1 98.5 541 ASP A N 1
ATOM 4075 C CA . ASP A 1 541 ? -40.906 17.031 -10.672 1 98.5 541 ASP A CA 1
ATOM 4076 C C . ASP A 1 541 ? -40.906 15.523 -10.867 1 98.5 541 ASP A C 1
ATOM 4078 O O . ASP A 1 541 ? -41.281 15.031 -11.938 1 98.5 541 ASP A O 1
ATOM 4082 N N . MET A 1 542 ? -40.625 14.773 -9.852 1 98.56 542 MET A N 1
ATOM 4083 C CA . MET A 1 542 ? -40.406 13.336 -9.969 1 98.56 542 MET A CA 1
ATOM 4084 C C . MET A 1 542 ? -41.719 12.594 -10.156 1 98.56 542 MET A C 1
ATOM 4086 O O . MET A 1 542 ? -41.719 11.422 -10.531 1 98.56 542 MET A O 1
ATOM 4090 N N . LYS A 1 543 ? -42.781 13.305 -9.984 1 97.25 543 LYS A N 1
ATOM 4091 C CA . LYS A 1 543 ? -44.094 12.688 -10.141 1 97.25 543 LYS A CA 1
ATOM 4092 C C . LYS A 1 543 ? -44.688 12.969 -11.531 1 97.25 543 LYS A C 1
ATOM 4094 O O . LYS A 1 543 ? -45.781 12.5 -11.859 1 97.25 543 LYS A O 1
ATOM 4099 N N . SER A 1 544 ? -43.969 13.656 -12.25 1 98 544 SER A N 1
ATOM 4100 C CA . SER A 1 544 ? -44.438 13.953 -13.609 1 98 544 SER A CA 1
ATOM 4101 C C . SER A 1 544 ? -44.688 12.672 -14.391 1 98 544 SER A C 1
ATOM 4103 O O . SER A 1 544 ? -44 11.68 -14.219 1 98 544 SER A O 1
ATOM 4105 N N . GLU A 1 545 ? -45.719 12.75 -15.281 1 97.25 545 GLU A N 1
ATOM 4106 C CA . GLU A 1 545 ? -45.969 11.641 -16.203 1 97.25 545 GLU A CA 1
ATOM 4107 C C . GLU A 1 545 ? -44.75 11.391 -17.094 1 97.25 545 GLU A C 1
ATOM 4109 O O . GLU A 1 545 ? -44.188 12.336 -17.641 1 97.25 545 GLU A O 1
ATOM 4114 N N . GLY A 1 546 ? -44.375 10.133 -17.172 1 98.38 546 GLY A N 1
ATOM 4115 C CA . GLY A 1 546 ? -43.219 9.789 -17.984 1 98.38 546 GLY A CA 1
ATOM 4116 C C . GLY A 1 546 ? -41.969 9.5 -17.172 1 98.38 546 GLY A C 1
ATOM 4117 O O . GLY A 1 546 ? -41 8.977 -17.703 1 98.38 546 GLY A O 1
ATOM 4118 N N . VAL A 1 547 ? -41.969 9.883 -15.867 1 98.69 547 VAL A N 1
ATOM 4119 C CA . VAL A 1 547 ? -40.844 9.562 -14.984 1 98.69 547 VAL A CA 1
ATOM 4120 C C . VAL A 1 547 ? -41.094 8.203 -14.336 1 98.69 547 VAL A C 1
ATOM 4122 O O . VAL A 1 547 ? -42.125 7.961 -13.727 1 98.69 547 VAL A O 1
ATOM 4125 N N . GLU A 1 548 ? -40.156 7.305 -14.508 1 98.5 548 GLU A N 1
ATOM 4126 C CA . GLU A 1 548 ? -40.219 5.992 -13.875 1 98.5 548 GLU A CA 1
ATOM 4127 C C . GLU A 1 548 ? -38.938 5.734 -13.055 1 98.5 548 GLU A C 1
ATOM 4129 O O . GLU A 1 548 ? -37.844 5.812 -13.578 1 98.5 548 GLU A O 1
ATOM 4134 N N . VAL A 1 549 ? -39.125 5.473 -11.773 1 98.38 549 VAL A N 1
ATOM 4135 C CA . VAL A 1 549 ? -38 5.199 -10.867 1 98.38 549 VAL A CA 1
ATOM 4136 C C . VAL A 1 549 ? -37.938 3.703 -10.578 1 98.38 549 VAL A C 1
ATOM 4138 O O . VAL A 1 549 ? -38.906 3.092 -10.164 1 98.38 549 VAL A O 1
ATOM 4141 N N . ARG A 1 550 ? -36.812 3.113 -10.773 1 97.62 550 ARG A N 1
ATOM 4142 C CA . ARG A 1 550 ? -36.562 1.7 -10.492 1 97.62 550 ARG A CA 1
ATOM 4143 C C . ARG A 1 550 ? -35.406 1.523 -9.516 1 97.62 550 ARG A C 1
ATOM 4145 O O . ARG A 1 550 ? -34.25 1.655 -9.898 1 97.62 550 ARG A O 1
ATOM 4152 N N . PRO A 1 551 ? -35.688 1.133 -8.352 1 96.56 551 PRO A N 1
ATOM 4153 C CA . PRO A 1 551 ? -34.594 0.893 -7.398 1 96.56 551 PRO A CA 1
ATOM 4154 C C . PRO A 1 551 ? -33.625 -0.208 -7.852 1 96.56 551 PRO A C 1
ATOM 4156 O O . PRO A 1 551 ? -34.062 -1.213 -8.422 1 96.56 551 PRO A O 1
ATOM 4159 N N . LEU A 1 552 ? -32.344 -0.016 -7.648 1 95.5 552 LEU A N 1
ATOM 4160 C CA . LEU A 1 552 ? -31.312 -0.998 -7.906 1 95.5 552 LEU A CA 1
ATOM 4161 C C . LEU A 1 552 ? -30.812 -1.62 -6.605 1 95.5 552 LEU A C 1
ATOM 4163 O O . LEU A 1 552 ? -30.5 -0.905 -5.648 1 95.5 552 LEU A O 1
ATOM 4167 N N . ARG A 1 553 ? -30.781 -2.898 -6.547 1 95.56 553 ARG A N 1
ATOM 4168 C CA . ARG A 1 553 ? -30.281 -3.568 -5.348 1 95.56 553 ARG A CA 1
ATOM 4169 C C . ARG A 1 553 ? -28.766 -3.498 -5.27 1 95.56 553 ARG A C 1
ATOM 4171 O O . ARG A 1 553 ? -28.062 -3.871 -6.219 1 95.56 553 ARG A O 1
ATOM 4178 N N . GLU A 1 554 ? -28.188 -3.057 -4.184 1 95.94 554 GLU A N 1
ATOM 4179 C CA . GLU A 1 554 ? -26.766 -2.889 -3.957 1 95.94 554 GLU A CA 1
ATOM 4180 C C . GLU A 1 554 ? -26.109 -4.207 -3.557 1 95.94 554 GLU A C 1
ATOM 4182 O O . GLU A 1 554 ? -26.797 -5.176 -3.232 1 95.94 554 GLU A O 1
ATOM 4187 N N . LEU A 1 555 ? -24.797 -4.176 -3.576 1 95.56 555 LEU A N 1
ATOM 4188 C CA . LEU A 1 555 ? -23.984 -5.301 -3.131 1 95.56 555 LEU A CA 1
ATOM 4189 C C . LEU A 1 555 ? -24.391 -5.738 -1.726 1 95.56 555 LEU A C 1
ATOM 4191 O O . LEU A 1 555 ? -24.375 -6.934 -1.414 1 95.56 555 LEU A O 1
ATOM 4195 N N . THR A 1 556 ? -24.875 -4.906 -0.833 1 94 556 THR A N 1
ATOM 4196 C CA . THR A 1 556 ? -25.25 -5.184 0.551 1 94 556 THR A CA 1
ATOM 4197 C C . THR A 1 556 ? -26.656 -5.777 0.627 1 94 556 THR A C 1
ATOM 4199 O O . THR A 1 556 ? -27.047 -6.328 1.659 1 94 556 THR A O 1
ATOM 4202 N N . GLY A 1 557 ? -27.406 -5.633 -0.417 1 93.5 557 GLY A N 1
ATOM 4203 C CA . GLY A 1 557 ? -28.797 -6.055 -0.415 1 93.5 557 GLY A CA 1
ATOM 4204 C C . GLY A 1 557 ? -29.766 -4.902 -0.265 1 93.5 557 GLY A C 1
ATOM 4205 O O . GLY A 1 557 ? -30.953 -5.039 -0.58 1 93.5 557 GLY A O 1
ATOM 4206 N N . ASN A 1 558 ? -29.219 -3.771 0.111 1 91.81 558 ASN A N 1
ATOM 4207 C CA . ASN A 1 558 ? -30.062 -2.578 0.189 1 91.81 558 ASN A CA 1
ATOM 4208 C C . ASN A 1 558 ? -30.344 -1.996 -1.193 1 91.81 558 ASN A C 1
ATOM 4210 O O . ASN A 1 558 ? -29.734 -2.424 -2.184 1 91.81 558 ASN A O 1
ATOM 4214 N N . ALA A 1 559 ? -31.359 -1.124 -1.291 1 94 559 ALA A N 1
ATOM 4215 C CA . ALA A 1 559 ? -31.719 -0.517 -2.57 1 94 559 ALA A CA 1
ATOM 4216 C C . ALA A 1 559 ? -31.906 0.991 -2.428 1 94 559 ALA A C 1
ATOM 4218 O O . ALA A 1 559 ? -33.031 1.496 -2.549 1 94 559 ALA A O 1
ATOM 4219 N N . MET A 1 560 ? -30.766 1.628 -2.318 1 90.44 560 MET A N 1
ATOM 4220 C CA . MET A 1 560 ? -30.859 3.064 -2.072 1 90.44 560 MET A CA 1
ATOM 4221 C C . MET A 1 560 ? -30.609 3.854 -3.35 1 90.44 560 MET A C 1
ATOM 4223 O O . MET A 1 560 ? -30.969 5.027 -3.443 1 90.44 560 MET A O 1
ATOM 4227 N N . PHE A 1 561 ? -29.969 3.309 -4.34 1 93.06 561 PHE A N 1
ATOM 4228 C CA . PHE A 1 561 ? -29.797 4.02 -5.602 1 93.06 561 PHE A CA 1
ATOM 4229 C C . PHE A 1 561 ? -30.719 3.445 -6.676 1 93.06 561 PHE A C 1
ATOM 4231 O O . PHE A 1 561 ? -31.281 2.365 -6.5 1 93.06 561 PHE A O 1
ATOM 4238 N N . ASN A 1 562 ? -30.938 4.254 -7.773 1 97.12 562 ASN A N 1
ATOM 4239 C CA . ASN A 1 562 ? -32 3.973 -8.719 1 97.12 562 ASN A CA 1
ATOM 4240 C C . ASN A 1 562 ? -31.578 4.258 -10.156 1 97.12 562 ASN A C 1
ATOM 4242 O O . ASN A 1 562 ? -30.688 5.074 -10.391 1 97.12 562 ASN A O 1
ATOM 4246 N N . THR A 1 563 ? -32.219 3.549 -11.016 1 97.56 563 THR A N 1
ATOM 4247 C CA . THR A 1 563 ? -32.344 4.004 -12.398 1 97.56 563 THR A CA 1
ATOM 4248 C C . THR A 1 563 ? -33.594 4.836 -12.594 1 97.56 563 THR A C 1
ATOM 4250 O O . THR A 1 563 ? -34.656 4.492 -12.07 1 97.56 563 THR A O 1
ATOM 4253 N N . VAL A 1 564 ? -33.469 5.934 -13.219 1 98.56 564 VAL A N 1
ATOM 4254 C CA . VAL A 1 564 ? -34.625 6.797 -13.492 1 98.56 564 VAL A CA 1
ATOM 4255 C C . VAL A 1 564 ? -34.781 6.965 -15 1 98.56 564 VAL A C 1
ATOM 4257 O O . VAL A 1 564 ? -33.906 7.461 -15.68 1 98.56 564 VAL A O 1
ATOM 4260 N N . TYR A 1 565 ? -35.906 6.574 -15.5 1 98.56 565 TYR A N 1
ATOM 4261 C CA . TYR A 1 565 ? -36.25 6.738 -16.906 1 98.56 565 TYR A CA 1
ATOM 4262 C C . TYR A 1 565 ? -37.094 7.98 -17.125 1 98.56 565 TYR A C 1
ATOM 4264 O O . TYR A 1 565 ? -38.031 8.258 -16.328 1 98.56 565 TYR A O 1
ATOM 4272 N N . ILE A 1 566 ? -36.781 8.703 -18.062 1 98.75 566 ILE A N 1
ATOM 4273 C CA . ILE A 1 566 ? -37.469 9.914 -18.438 1 98.75 566 ILE A CA 1
ATOM 4274 C C . ILE A 1 566 ? -37.969 9.805 -19.891 1 98.75 566 ILE A C 1
ATOM 4276 O O . ILE A 1 566 ? -37.156 9.82 -20.828 1 98.75 566 ILE A O 1
ATOM 4280 N N . ASP A 1 567 ? -39.25 9.75 -20.016 1 98.56 567 ASP A N 1
ATOM 4281 C CA . ASP A 1 567 ? -39.812 9.531 -21.344 1 98.56 567 ASP A CA 1
ATOM 4282 C C . ASP A 1 567 ? -40.688 10.711 -21.766 1 98.56 567 ASP A C 1
ATOM 4284 O O . ASP A 1 567 ? -41.875 10.75 -21.438 1 98.56 567 ASP A O 1
ATOM 4288 N N . ASP A 1 568 ? -40.188 11.578 -22.5 1 98.44 568 ASP A N 1
ATOM 4289 C CA . ASP A 1 568 ? -40.844 12.727 -23.078 1 98.44 568 ASP A CA 1
ATOM 4290 C C . ASP A 1 568 ? -41.562 13.547 -22.016 1 98.44 568 ASP A C 1
ATOM 4292 O O . ASP A 1 568 ? -42.75 13.836 -22.141 1 98.44 568 ASP A O 1
ATOM 4296 N N . VAL A 1 569 ? -40.906 13.891 -21.047 1 98.75 569 VAL A N 1
ATOM 4297 C CA . VAL A 1 569 ? -41.469 14.609 -19.906 1 98.75 569 VAL A CA 1
ATOM 4298 C C . VAL A 1 569 ? -41.406 16.109 -20.172 1 98.75 569 VAL A C 1
ATOM 4300 O O . VAL A 1 569 ? -40.375 16.641 -20.562 1 98.75 569 VAL A O 1
ATOM 4303 N N . PHE A 1 570 ? -42.469 16.781 -19.953 1 98.56 570 PHE A N 1
ATOM 4304 C CA . PHE A 1 570 ? -42.5 18.219 -20.125 1 98.56 570 PHE A CA 1
ATOM 4305 C C . PHE A 1 570 ? -42 18.938 -18.875 1 98.56 570 PHE A C 1
ATOM 4307 O O . PHE A 1 570 ? -42.438 18.656 -17.766 1 98.56 570 PHE A O 1
ATOM 4314 N N . VAL A 1 571 ? -41.062 19.828 -19.062 1 98.62 571 VAL A N 1
ATOM 4315 C CA . VAL A 1 571 ? -40.531 20.688 -18 1 98.62 571 VAL A CA 1
ATOM 4316 C C . VAL A 1 571 ? -40.719 22.156 -18.391 1 98.62 571 VAL A C 1
ATOM 4318 O O . VAL A 1 571 ? -40.125 22.609 -19.391 1 98.62 571 VAL A O 1
ATOM 4321 N N . PRO A 1 572 ? -41.406 22.938 -17.719 1 98.25 572 PRO A N 1
ATOM 4322 C CA . PRO A 1 572 ? -41.625 24.328 -18.078 1 98.25 572 PRO A CA 1
ATOM 4323 C C . PRO A 1 572 ? -40.375 25.203 -17.938 1 98.25 572 PRO A C 1
ATOM 4325 O O . PRO A 1 572 ? -39.469 24.844 -17.203 1 98.25 572 PRO A O 1
ATOM 4328 N N . ASP A 1 573 ? -40.344 26.391 -18.562 1 97.81 573 ASP A N 1
ATOM 4329 C CA . ASP A 1 573 ? -39.219 27.312 -18.562 1 97.81 573 ASP A CA 1
ATOM 4330 C C . ASP A 1 573 ? -38.875 27.75 -17.141 1 97.81 573 ASP A C 1
ATOM 4332 O O . ASP A 1 573 ? -37.688 27.984 -16.812 1 97.81 573 ASP A O 1
ATOM 4336 N N . GLU A 1 574 ? -39.812 27.828 -16.359 1 97.62 574 GLU A N 1
ATOM 4337 C CA . GLU A 1 574 ? -39.625 28.312 -14.984 1 97.62 574 GLU A CA 1
ATOM 4338 C C . GLU A 1 574 ? -38.844 27.281 -14.148 1 97.62 574 GLU A C 1
ATOM 4340 O O . GLU A 1 574 ? -38.375 27.594 -13.047 1 97.62 574 GLU A O 1
ATOM 4345 N N . CYS A 1 575 ? -38.594 26.062 -14.703 1 98.25 575 CYS A N 1
ATOM 4346 C CA . CYS A 1 575 ? -37.844 25.031 -13.984 1 98.25 575 CYS A CA 1
ATOM 4347 C C . CYS A 1 575 ? -36.438 24.891 -14.539 1 98.25 575 CYS A C 1
ATOM 4349 O O . CYS A 1 575 ? -35.719 23.938 -14.211 1 98.25 575 CYS A O 1
ATOM 4351 N N . VAL A 1 576 ? -36.062 25.781 -15.383 1 98.56 576 VAL A N 1
ATOM 4352 C CA . VAL A 1 576 ? -34.656 25.922 -15.766 1 98.56 576 VAL A CA 1
ATOM 4353 C C . VAL A 1 576 ? -33.906 26.734 -14.703 1 98.56 576 VAL A C 1
ATOM 4355 O O . VAL A 1 576 ? -34.281 27.859 -14.375 1 98.56 576 VAL A O 1
ATOM 4358 N N . LEU A 1 577 ? -32.938 26.156 -14.102 1 98.44 577 LEU A N 1
ATOM 4359 C CA . LEU A 1 577 ? -32.125 26.859 -13.125 1 98.44 577 LEU A CA 1
ATOM 4360 C C . LEU A 1 577 ? -30.891 27.469 -13.789 1 98.44 577 LEU A C 1
ATOM 4362 O O . LEU A 1 577 ? -30.078 26.75 -14.375 1 98.44 577 LEU A O 1
ATOM 4366 N N . GLY A 1 578 ? -30.719 28.75 -13.672 1 97.19 578 GLY A N 1
ATOM 4367 C CA . GLY A 1 578 ? -29.672 29.438 -14.422 1 97.19 578 GLY A CA 1
ATOM 4368 C C . GLY A 1 578 ? -30.062 29.688 -15.867 1 97.19 578 GLY A C 1
ATOM 4369 O O . GLY A 1 578 ? -31.219 29.953 -16.172 1 97.19 578 GLY A O 1
ATOM 4370 N N . GLU A 1 579 ? -28.984 29.641 -16.734 1 96.81 579 GLU A N 1
ATOM 4371 C CA . GLU A 1 579 ? -29.219 29.953 -18.141 1 96.81 579 GLU A CA 1
ATOM 4372 C C . GLU A 1 579 ? -29.156 28.688 -19 1 96.81 579 GLU A C 1
ATOM 4374 O O . GLU A 1 579 ? -28.406 27.766 -18.688 1 96.81 579 GLU A O 1
ATOM 4379 N N . VAL A 1 580 ? -29.969 28.734 -20.047 1 97.31 580 VAL A N 1
ATOM 4380 C CA . VAL A 1 580 ? -29.938 27.641 -21.016 1 97.31 580 VAL A CA 1
ATOM 4381 C C . VAL A 1 580 ? -28.531 27.5 -21.594 1 97.31 580 VAL A C 1
ATOM 4383 O O . VAL A 1 580 ? -27.875 28.5 -21.891 1 97.31 580 VAL A O 1
ATOM 4386 N N . ASN A 1 581 ? -28.031 26.344 -21.609 1 96.81 581 ASN A N 1
ATOM 4387 C CA . ASN A 1 581 ? -26.734 25.953 -22.172 1 96.81 581 ASN A CA 1
ATOM 4388 C C . ASN A 1 581 ? -25.594 26.328 -21.234 1 96.81 581 ASN A C 1
ATOM 4390 O O . ASN A 1 581 ? -24.422 26.156 -21.578 1 96.81 581 ASN A O 1
ATOM 4394 N N . ARG A 1 582 ? -25.891 26.781 -20.031 1 96.06 582 ARG A N 1
ATOM 4395 C CA . ARG A 1 582 ? -24.859 27.109 -19.047 1 96.06 582 ARG A CA 1
ATOM 4396 C C . ARG A 1 582 ? -25.031 26.281 -17.781 1 96.06 582 ARG A C 1
ATOM 4398 O O . ARG A 1 582 ? -24.688 26.719 -16.688 1 96.06 582 ARG A O 1
ATOM 4405 N N . GLY A 1 583 ? -25.672 25.188 -17.984 1 96.12 583 GLY A N 1
ATOM 4406 C CA . GLY A 1 583 ? -25.922 24.297 -16.875 1 96.12 583 GLY A CA 1
ATOM 4407 C C . GLY A 1 583 ? -24.656 23.734 -16.25 1 96.12 583 GLY A C 1
ATOM 4408 O O . GLY A 1 583 ? -24.656 23.328 -15.078 1 96.12 583 GLY A O 1
ATOM 4409 N N . TRP A 1 584 ? -23.609 23.688 -17.016 1 94.38 584 TRP A N 1
ATOM 4410 C CA . TRP A 1 584 ? -22.359 23.141 -16.5 1 94.38 584 TRP A CA 1
ATOM 4411 C C . TRP A 1 584 ? -21.828 24.016 -15.359 1 94.38 584 TRP A C 1
ATOM 4413 O O . TRP A 1 584 ? -21.266 23.484 -14.391 1 94.38 584 TRP A O 1
ATOM 4423 N N . GLU A 1 585 ? -21.953 25.25 -15.461 1 93.81 585 GLU A N 1
ATOM 4424 C CA . GLU A 1 585 ? -21.547 26.156 -14.391 1 93.81 585 GLU A CA 1
ATOM 4425 C C . GLU A 1 585 ? -22.344 25.891 -13.117 1 93.81 585 GLU A C 1
ATOM 4427 O O . GLU A 1 585 ? -21.766 25.859 -12.023 1 93.81 585 GLU A O 1
ATOM 4432 N N . VAL A 1 586 ? -23.594 25.688 -13.258 1 95.44 586 VAL A N 1
ATOM 4433 C CA . VAL A 1 586 ? -24.469 25.406 -12.125 1 95.44 586 VAL A CA 1
ATOM 4434 C C . VAL A 1 586 ? -24.094 24.047 -11.516 1 95.44 586 VAL A C 1
ATOM 4436 O O . VAL A 1 586 ? -24.031 23.922 -10.289 1 95.44 586 VAL A O 1
ATOM 4439 N N . SER A 1 587 ? -23.859 23.125 -12.375 1 95.31 587 SER A N 1
ATOM 4440 C CA . SER A 1 587 ? -23.531 21.781 -11.906 1 95.31 587 SER A CA 1
ATOM 4441 C C . SER A 1 587 ? -22.219 21.766 -11.125 1 95.31 587 SER A C 1
ATOM 4443 O O . SER A 1 587 ? -22.078 21 -10.172 1 95.31 587 SER A O 1
ATOM 4445 N N . ARG A 1 588 ? -21.25 22.531 -11.523 1 89.25 588 ARG A N 1
ATOM 4446 C CA . ARG A 1 588 ? -20 22.625 -10.789 1 89.25 588 ARG A CA 1
ATOM 4447 C C . ARG A 1 588 ? -20.219 23.047 -9.344 1 89.25 588 ARG A C 1
ATOM 4449 O O . ARG A 1 588 ? -19.547 22.562 -8.438 1 89.25 588 ARG A O 1
ATOM 4456 N N . ASN A 1 589 ? -21.125 23.969 -9.195 1 90 589 ASN A N 1
ATOM 4457 C CA . ASN A 1 589 ? -21.5 24.391 -7.855 1 90 589 ASN A CA 1
ATOM 4458 C C . ASN A 1 589 ? -22.094 23.234 -7.047 1 90 589 ASN A C 1
ATOM 4460 O O . ASN A 1 589 ? -21.734 23.031 -5.887 1 90 589 ASN A O 1
ATOM 4464 N N . THR A 1 590 ? -22.938 22.484 -7.625 1 92.38 590 THR A N 1
ATOM 4465 C CA . THR A 1 590 ? -23.578 21.344 -6.988 1 92.38 590 THR A CA 1
ATOM 4466 C C . THR A 1 590 ? -22.547 20.266 -6.645 1 92.38 590 THR A C 1
ATOM 4468 O O . THR A 1 590 ? -22.547 19.719 -5.539 1 92.38 590 THR A O 1
ATOM 4471 N N . LEU A 1 591 ? -21.703 20.047 -7.613 1 87.31 591 LEU A N 1
ATOM 4472 C CA . LEU A 1 591 ? -20.719 19 -7.445 1 87.31 591 LEU A CA 1
ATOM 4473 C C . LEU A 1 591 ? -19.703 19.375 -6.367 1 87.31 591 LEU A C 1
ATOM 4475 O O . LEU A 1 591 ? -19.203 18.5 -5.652 1 87.31 591 LEU A O 1
ATOM 4479 N N . THR A 1 592 ? -19.391 20.609 -6.25 1 80.25 592 THR A N 1
ATOM 4480 C CA . THR A 1 592 ? -18.5 21.078 -5.184 1 80.25 592 THR A CA 1
ATOM 4481 C C . THR A 1 592 ? -19.156 20.875 -3.818 1 80.25 592 THR A C 1
ATOM 4483 O O . THR A 1 592 ? -18.5 20.391 -2.881 1 80.25 592 THR A O 1
ATOM 4486 N N . ALA A 1 593 ? -20.391 21.203 -3.684 1 84 593 ALA A N 1
ATOM 4487 C CA . ALA A 1 593 ? -21.125 21 -2.439 1 84 593 ALA A CA 1
ATOM 4488 C C . ALA A 1 593 ? -21.219 19.531 -2.078 1 84 593 ALA A C 1
ATOM 4490 O O . ALA A 1 593 ? -21.141 19.156 -0.902 1 84 593 ALA A O 1
ATOM 4491 N N . GLU A 1 594 ? -21.375 18.734 -3.068 1 86.81 594 GLU A N 1
ATOM 4492 C CA . GLU A 1 594 ? -21.422 17.281 -2.877 1 86.81 594 GLU A CA 1
ATOM 4493 C C . GLU A 1 594 ? -20.125 16.766 -2.285 1 86.81 594 GLU A C 1
ATOM 4495 O O . GLU A 1 594 ? -20.141 16 -1.31 1 86.81 594 GLU A O 1
ATOM 4500 N N . ARG A 1 595 ? -19.047 17.109 -2.793 1 75.81 595 ARG A N 1
ATOM 4501 C CA . ARG A 1 595 ? -17.734 16.641 -2.361 1 75.81 595 ARG A CA 1
ATOM 4502 C C . ARG A 1 595 ? -17.469 17.031 -0.912 1 75.81 595 ARG A C 1
ATOM 4504 O O . ARG A 1 595 ? -16.922 16.234 -0.141 1 75.81 595 ARG A O 1
ATOM 4511 N N . VAL A 1 596 ? -17.844 18.234 -0.619 1 72.06 596 VAL A N 1
ATOM 4512 C CA . VAL A 1 596 ? -17.656 18.734 0.74 1 72.06 596 VAL A CA 1
ATOM 4513 C C . VAL A 1 596 ? -18.516 17.938 1.713 1 72.06 596 VAL A C 1
ATOM 4515 O O . VAL A 1 596 ? -18.047 17.547 2.787 1 72.06 596 VAL A O 1
ATOM 4518 N N . SER A 1 597 ? -19.688 17.703 1.269 1 76.06 597 SER A N 1
ATOM 4519 C CA . SER A 1 597 ? -20.625 16.969 2.113 1 76.06 597 SER A CA 1
ATOM 4520 C C . SER A 1 597 ? -20.156 15.531 2.342 1 76.06 597 SER A C 1
ATOM 4522 O O . SER A 1 597 ? -20.172 15.039 3.473 1 76.06 597 SER A O 1
ATOM 4524 N N . ILE A 1 598 ? -19.75 14.875 1.329 1 74.31 598 ILE A N 1
ATOM 4525 C CA . ILE A 1 598 ? -19.312 13.492 1.401 1 74.31 598 ILE A CA 1
ATOM 4526 C C . ILE A 1 598 ? -18.047 13.398 2.24 1 74.31 598 ILE A C 1
ATOM 4528 O O . ILE A 1 598 ? -17.906 12.492 3.068 1 74.31 598 ILE A O 1
ATOM 4532 N N . GLY A 1 599 ? -17.156 14.242 2.123 1 68.94 599 GLY A N 1
ATOM 4533 C CA . GLY A 1 599 ? -15.883 14.227 2.83 1 68.94 599 GLY A CA 1
ATOM 4534 C C . GLY A 1 599 ? -16.016 14.539 4.309 1 68.94 599 GLY A C 1
ATOM 4535 O O . GLY A 1 599 ? -15.164 14.164 5.109 1 68.94 599 GLY A O 1
ATOM 4536 N N . SER A 1 600 ? -17.109 15.156 4.664 1 66.94 600 SER A N 1
ATOM 4537 C CA . SER A 1 600 ? -17.234 15.648 6.035 1 66.94 600 SER A CA 1
ATOM 4538 C C . SER A 1 600 ? -18.266 14.844 6.824 1 66.94 600 SER A C 1
ATOM 4540 O O . SER A 1 600 ? -18.391 15.008 8.039 1 66.94 600 SER A O 1
ATOM 4542 N N . SER A 1 601 ? -18.953 13.953 6.141 1 63.94 601 SER A N 1
ATOM 4543 C CA . SER A 1 601 ? -20.047 13.281 6.816 1 63.94 601 SER A CA 1
ATOM 4544 C C . SER A 1 601 ? -19.703 11.828 7.117 1 63.94 601 SER A C 1
ATOM 4546 O O . SER A 1 601 ? -18.891 11.219 6.418 1 63.94 601 SER A O 1
ATOM 4548 N N . GLU A 1 602 ? -20.188 11.477 8.289 1 67.12 602 GLU A N 1
ATOM 4549 C CA . GLU A 1 602 ? -20.094 10.062 8.641 1 67.12 602 GLU A CA 1
ATOM 4550 C C . GLU A 1 602 ? -21.406 9.336 8.32 1 67.12 602 GLU A C 1
ATOM 4552 O O . GLU A 1 602 ? -22.453 9.672 8.867 1 67.12 602 GLU A O 1
ATOM 4557 N N . ALA A 1 603 ? -21.25 8.445 7.391 1 73.5 603 ALA A N 1
ATOM 4558 C CA . ALA A 1 603 ? -22.438 7.668 7.027 1 73.5 603 ALA A CA 1
ATOM 4559 C C . ALA A 1 603 ? -22.688 6.559 8.039 1 73.5 603 ALA A C 1
ATOM 4561 O O . ALA A 1 603 ? -21.75 5.938 8.547 1 73.5 603 ALA A O 1
ATOM 4562 N N . ASN A 1 604 ? -23.953 6.375 8.297 1 73.94 604 ASN A N 1
ATOM 4563 C CA . ASN A 1 604 ? -24.344 5.414 9.328 1 73.94 604 ASN A CA 1
ATOM 4564 C C . ASN A 1 604 ? -24.047 3.982 8.898 1 73.94 604 ASN A C 1
ATOM 4566 O O . ASN A 1 604 ? -23.984 3.082 9.742 1 73.94 604 ASN A O 1
ATOM 4570 N N . PHE A 1 605 ? -23.938 3.768 7.637 1 83.19 605 PHE A N 1
ATOM 4571 C CA . PHE A 1 605 ? -23.734 2.396 7.18 1 83.19 605 PHE A CA 1
ATOM 4572 C C . PHE A 1 605 ? -22.266 2.07 7.047 1 83.19 605 PHE A C 1
ATOM 4574 O O . PHE A 1 605 ? -21.891 0.992 6.574 1 83.19 605 PHE A O 1
ATOM 4581 N N . LEU A 1 606 ? -21.453 2.971 7.52 1 91.5 606 LEU A N 1
ATOM 4582 C CA . LEU A 1 606 ? -20 2.768 7.512 1 91.5 606 LEU A CA 1
ATOM 4583 C C . LEU A 1 606 ? -19.438 2.805 8.93 1 91.5 606 LEU A C 1
ATOM 4585 O O . LEU A 1 606 ? -20.016 3.449 9.812 1 91.5 606 LEU A O 1
ATOM 4589 N N . ALA A 1 607 ? -18.359 2.107 9.133 1 94.12 607 ALA A N 1
ATOM 4590 C CA . ALA A 1 607 ? -17.688 2.174 10.422 1 94.12 607 ALA A CA 1
ATOM 4591 C C . ALA A 1 607 ? -17.031 3.535 10.625 1 94.12 607 ALA A C 1
ATOM 4593 O O . ALA A 1 607 ? -16.406 4.078 9.703 1 94.12 607 ALA A O 1
ATOM 4594 N N . THR A 1 608 ? -17.25 4.133 11.758 1 94 608 THR A N 1
ATOM 4595 C CA . THR A 1 608 ? -16.609 5.398 12.102 1 94 608 THR A CA 1
ATOM 4596 C C . THR A 1 608 ? -15.359 5.164 12.945 1 94 608 THR A C 1
ATOM 4598 O O . THR A 1 608 ? -15.148 4.066 13.461 1 94 608 THR A O 1
ATOM 4601 N N . LEU A 1 609 ? -14.531 6.156 13.078 1 95.38 609 LEU A N 1
ATOM 4602 C CA . LEU A 1 609 ? -13.344 6.062 13.914 1 95.38 609 LEU A CA 1
ATOM 4603 C C . LEU A 1 609 ? -13.711 5.746 15.359 1 95.38 609 LEU A C 1
ATOM 4605 O O . LEU A 1 609 ? -13.07 4.918 16 1 95.38 609 LEU A O 1
ATOM 4609 N N . GLY A 1 610 ? -14.734 6.402 15.93 1 94.75 610 GLY A N 1
ATOM 4610 C CA . GLY A 1 610 ? -15.18 6.125 17.281 1 94.75 610 GLY A CA 1
ATOM 4611 C C . GLY A 1 610 ? -15.594 4.684 17.5 1 94.75 610 GLY A C 1
ATOM 4612 O O . GLY A 1 610 ? -15.203 4.059 18.484 1 94.75 610 GLY A O 1
ATOM 4613 N N . GLN A 1 611 ? -16.391 4.172 16.531 1 95.06 611 GLN A N 1
ATOM 4614 C CA . GLN A 1 611 ? -16.812 2.777 16.594 1 95.06 611 GLN A CA 1
ATOM 4615 C C . GLN A 1 611 ? -15.617 1.834 16.516 1 95.06 611 GLN A C 1
ATOM 4617 O O . GLN A 1 611 ? -15.594 0.799 17.188 1 95.06 611 GLN A O 1
ATOM 4622 N N . PHE A 1 612 ? -14.703 2.15 15.688 1 97.5 612 PHE A N 1
ATOM 4623 C CA . PHE A 1 612 ? -13.5 1.34 15.531 1 97.5 612 PHE A CA 1
ATOM 4624 C C . PHE A 1 612 ? -12.688 1.311 16.812 1 97.5 612 PHE A C 1
ATOM 4626 O O . PHE A 1 612 ? -12.203 0.254 17.234 1 97.5 612 PHE A O 1
ATOM 4633 N N . VAL A 1 613 ? -12.5 2.451 17.469 1 97.88 613 VAL A N 1
ATOM 4634 C CA . VAL A 1 613 ? -11.766 2.521 18.734 1 97.88 613 VAL A CA 1
ATOM 4635 C C . VAL A 1 613 ? -12.477 1.686 19.797 1 97.88 613 VAL A C 1
ATOM 4637 O O . VAL A 1 613 ? -11.828 0.995 20.578 1 97.88 613 VAL A O 1
ATOM 4640 N N . GLU A 1 614 ? -13.789 1.761 19.844 1 97.31 614 GLU A N 1
ATOM 4641 C CA . GLU A 1 614 ? -14.562 0.931 20.75 1 97.31 614 GLU A CA 1
ATOM 4642 C C . GLU A 1 614 ? -14.336 -0.554 20.484 1 97.31 614 GLU A C 1
ATOM 4644 O O . GLU A 1 614 ? -14.18 -1.345 21.422 1 97.31 614 GLU A O 1
ATOM 4649 N N . PHE A 1 615 ? -14.391 -0.875 19.234 1 97.56 615 PHE A N 1
ATOM 4650 C CA . PHE A 1 615 ? -14.141 -2.254 18.828 1 97.56 615 PHE A CA 1
ATOM 4651 C C . PHE A 1 615 ? -12.773 -2.723 19.312 1 97.56 615 PHE A C 1
ATOM 4653 O O . PHE A 1 615 ? -12.648 -3.828 19.844 1 97.56 615 PHE A O 1
ATOM 4660 N N . VAL A 1 616 ? -11.75 -1.906 19.094 1 97.94 616 VAL A N 1
ATOM 4661 C CA . VAL A 1 616 ? -10.383 -2.236 19.484 1 97.94 616 VAL A CA 1
ATOM 4662 C C . VAL A 1 616 ? -10.289 -2.355 21.016 1 97.94 616 VAL A C 1
ATOM 4664 O O . VAL A 1 616 ? -9.664 -3.279 21.531 1 97.94 616 VAL A O 1
ATOM 4667 N N . ARG A 1 617 ? -10.867 -1.46 21.688 1 97.06 617 ARG A N 1
ATOM 4668 C CA . ARG A 1 617 ? -10.867 -1.441 23.156 1 97.06 617 ARG A CA 1
ATOM 4669 C C . ARG A 1 617 ? -11.461 -2.727 23.719 1 97.06 617 ARG A C 1
ATOM 4671 O O . ARG A 1 617 ? -10.914 -3.314 24.656 1 97.06 617 ARG A O 1
ATOM 4678 N N . ASP A 1 618 ? -12.492 -3.172 23.156 1 95.44 618 ASP A N 1
ATOM 4679 C CA . ASP A 1 618 ? -13.266 -4.285 23.703 1 95.44 618 ASP A CA 1
ATOM 4680 C C . ASP A 1 618 ? -12.742 -5.621 23.172 1 95.44 618 ASP A C 1
ATOM 4682 O O . ASP A 1 618 ? -13.117 -6.68 23.688 1 95.44 618 ASP A O 1
ATOM 4686 N N . GLY A 1 619 ? -11.922 -5.543 22.172 1 91.25 619 GLY A N 1
ATOM 4687 C CA . GLY A 1 619 ? -11.461 -6.77 21.547 1 91.25 619 GLY A CA 1
ATOM 4688 C C . GLY A 1 619 ? -10.211 -7.332 22.188 1 91.25 619 GLY A C 1
ATOM 4689 O O . GLY A 1 619 ? -9.477 -6.613 22.875 1 91.25 619 GLY A O 1
ATOM 4690 N N . GLN A 1 620 ? -10.078 -8.664 22.094 1 87.88 620 GLN A N 1
ATOM 4691 C CA . GLN A 1 620 ? -8.836 -9.32 22.469 1 87.88 620 GLN A CA 1
ATOM 4692 C C . GLN A 1 620 ? -7.891 -9.469 21.281 1 87.88 620 GLN A C 1
ATOM 4694 O O . GLN A 1 620 ? -7.848 -10.516 20.641 1 87.88 620 GLN A O 1
ATOM 4699 N N . LEU A 1 621 ? -7.102 -8.484 21.047 1 93.56 621 LEU A N 1
ATOM 4700 C CA . LEU A 1 621 ? -6.262 -8.406 19.844 1 93.56 621 LEU A CA 1
ATOM 4701 C C . LEU A 1 621 ? -4.809 -8.719 20.188 1 93.56 621 LEU A C 1
ATOM 4703 O O . LEU A 1 621 ? -4.312 -8.328 21.234 1 93.56 621 LEU A O 1
ATOM 4707 N N . ASP A 1 622 ? -4.141 -9.453 19.391 1 92.94 622 ASP A N 1
ATOM 4708 C CA . ASP A 1 622 ? -2.715 -9.734 19.531 1 92.94 622 ASP A CA 1
ATOM 4709 C C . ASP A 1 622 ? -1.875 -8.523 19.141 1 92.94 622 ASP A C 1
ATOM 4711 O O . ASP A 1 622 ? -2.408 -7.52 18.656 1 92.94 622 ASP A O 1
ATOM 4715 N N . PRO A 1 623 ? -0.599 -8.539 19.375 1 93.31 623 PRO A N 1
ATOM 4716 C CA . PRO A 1 623 ? 0.246 -7.363 19.141 1 93.31 623 PRO A CA 1
ATOM 4717 C C . PRO A 1 623 ? 0.242 -6.922 17.688 1 93.31 623 PRO A C 1
ATOM 4719 O O . PRO A 1 623 ? 0.308 -5.727 17.391 1 93.31 623 PRO A O 1
ATOM 4722 N N . VAL A 1 624 ? 0.219 -7.844 16.781 1 94.56 624 VAL A N 1
ATOM 4723 C CA . VAL A 1 624 ? 0.203 -7.52 15.367 1 94.56 624 VAL A CA 1
ATOM 4724 C C . VAL A 1 624 ? -1.059 -6.73 15.031 1 94.56 624 VAL A C 1
ATOM 4726 O O . VAL A 1 624 ? -0.993 -5.707 14.344 1 94.56 624 VAL A O 1
ATOM 4729 N N . ALA A 1 625 ? -2.184 -7.242 15.531 1 95.56 625 ALA A N 1
ATOM 4730 C CA . ALA A 1 625 ? -3.463 -6.57 15.312 1 95.56 625 ALA A CA 1
ATOM 4731 C C . ALA A 1 625 ? -3.49 -5.203 15.984 1 95.56 625 ALA A C 1
ATOM 4733 O O . ALA A 1 625 ? -4.023 -4.238 15.43 1 95.56 625 ALA A O 1
ATOM 4734 N N . GLN A 1 626 ? -2.969 -5.121 17.156 1 96.44 626 GLN A N 1
ATOM 4735 C CA . GLN A 1 626 ? -2.928 -3.846 17.859 1 96.44 626 GLN A CA 1
ATOM 4736 C C . GLN A 1 626 ? -2.113 -2.812 17.094 1 96.44 626 GLN A C 1
ATOM 4738 O O . GLN A 1 626 ? -2.502 -1.646 17.016 1 96.44 626 GLN A O 1
ATOM 4743 N N . HIS A 1 627 ? -0.991 -3.26 16.578 1 96.62 627 HIS A N 1
ATOM 4744 C CA . HIS A 1 627 ? -0.15 -2.365 15.789 1 96.62 627 HIS A CA 1
ATOM 4745 C C . HIS A 1 627 ? -0.908 -1.812 14.586 1 96.62 627 HIS A C 1
ATOM 4747 O O . HIS A 1 627 ? -0.876 -0.606 14.328 1 96.62 627 HIS A O 1
ATOM 4753 N N . ARG A 1 628 ? -1.587 -2.666 13.883 1 97.06 628 ARG A N 1
ATOM 4754 C CA . ARG A 1 628 ? -2.359 -2.24 12.719 1 97.06 628 ARG A CA 1
ATOM 4755 C C . ARG A 1 628 ? -3.502 -1.317 13.133 1 97.06 628 ARG A C 1
ATOM 4757 O O . ARG A 1 628 ? -3.789 -0.333 12.445 1 97.06 628 ARG A O 1
ATOM 4764 N N . ALA A 1 629 ? -4.141 -1.654 14.219 1 98.19 629 ALA A N 1
ATOM 4765 C CA . ALA A 1 629 ? -5.207 -0.802 14.727 1 98.19 629 ALA A CA 1
ATOM 4766 C C . ALA A 1 629 ? -4.691 0.6 15.039 1 98.19 629 ALA A C 1
ATOM 4768 O O . ALA A 1 629 ? -5.352 1.595 14.727 1 98.19 629 ALA A O 1
ATOM 4769 N N . GLY A 1 630 ? -3.51 0.665 15.672 1 98.56 630 GLY A N 1
ATOM 4770 C CA . GLY A 1 630 ? -2.914 1.953 15.992 1 98.56 630 GLY A CA 1
ATOM 4771 C C . GLY A 1 630 ? -2.633 2.799 14.766 1 98.56 630 GLY A C 1
ATOM 4772 O O . GLY A 1 630 ? -2.836 4.016 14.781 1 98.56 630 GLY A O 1
ATOM 4773 N N . GLN A 1 631 ? -2.17 2.156 13.688 1 98.44 631 GLN A N 1
ATOM 4774 C CA . GLN A 1 631 ? -1.946 2.857 12.422 1 98.44 631 GLN A CA 1
ATOM 4775 C C . GLN A 1 631 ? -3.246 3.443 11.883 1 98.44 631 GLN A C 1
ATOM 4777 O O . GLN A 1 631 ? -3.283 4.602 11.461 1 98.44 631 GLN A O 1
ATOM 4782 N N . LEU A 1 632 ? -4.305 2.652 11.922 1 98.56 632 LEU A N 1
ATOM 4783 C CA . LEU A 1 632 ? -5.594 3.074 11.383 1 98.56 632 LEU A CA 1
ATOM 4784 C C . LEU A 1 632 ? -6.188 4.203 12.219 1 98.56 632 LEU A C 1
ATOM 4786 O O . LEU A 1 632 ? -6.758 5.152 11.672 1 98.56 632 LEU A O 1
ATOM 4790 N N . ILE A 1 633 ? -6.035 4.086 13.523 1 98.62 633 ILE A N 1
ATOM 4791 C CA . ILE A 1 633 ? -6.539 5.133 14.414 1 98.62 633 ILE A CA 1
ATOM 4792 C C . ILE A 1 633 ? -5.789 6.438 14.141 1 98.62 633 ILE A C 1
ATOM 4794 O O . ILE A 1 633 ? -6.406 7.5 14.031 1 98.62 633 ILE A O 1
ATOM 4798 N N . ALA A 1 634 ? -4.469 6.344 14.016 1 98.75 634 ALA A N 1
ATOM 4799 C CA . ALA A 1 634 ? -3.658 7.527 13.734 1 98.75 634 ALA A CA 1
ATOM 4800 C C . ALA A 1 634 ? -4.062 8.172 12.414 1 98.75 634 ALA A C 1
ATOM 4802 O O . ALA A 1 634 ? -4.234 9.391 12.336 1 98.75 634 ALA A O 1
ATOM 4803 N N . GLU A 1 635 ? -4.25 7.363 11.422 1 98.25 635 GLU A N 1
ATOM 4804 C CA . GLU A 1 635 ? -4.633 7.859 10.102 1 98.25 635 GLU A CA 1
ATOM 4805 C C . GLU A 1 635 ? -6.012 8.508 10.141 1 98.25 635 GLU A C 1
ATOM 4807 O O . GLU A 1 635 ? -6.211 9.586 9.578 1 98.25 635 GLU A O 1
ATOM 4812 N N . GLY A 1 636 ? -6.941 7.836 10.781 1 96.38 636 GLY A N 1
ATOM 4813 C CA . GLY A 1 636 ? -8.289 8.367 10.883 1 96.38 636 GLY A CA 1
ATOM 4814 C C . GLY A 1 636 ? -8.359 9.68 11.641 1 96.38 636 GLY A C 1
ATOM 4815 O O . GLY A 1 636 ? -9.023 10.625 11.195 1 96.38 636 GLY A O 1
ATOM 4816 N N . HIS A 1 637 ? -7.652 9.727 12.734 1 96.81 637 HIS A N 1
ATOM 4817 C CA . HIS A 1 637 ? -7.648 10.945 13.531 1 96.81 637 HIS A CA 1
ATOM 4818 C C . HIS A 1 637 ? -6.992 12.094 12.781 1 96.81 637 HIS A C 1
ATOM 4820 O O . HIS A 1 637 ? -7.504 13.219 12.781 1 96.81 637 HIS A O 1
ATOM 4826 N N . ALA A 1 638 ? -5.895 11.836 12.148 1 96.75 638 ALA A N 1
ATOM 4827 C CA . ALA A 1 638 ? -5.164 12.867 11.422 1 96.75 638 ALA A CA 1
ATOM 4828 C C . ALA A 1 638 ? -5.988 13.414 10.258 1 96.75 638 ALA A C 1
ATOM 4830 O O . ALA A 1 638 ? -5.891 14.594 9.922 1 96.75 638 ALA A O 1
ATOM 4831 N N . ALA A 1 639 ? -6.789 12.562 9.648 1 93.38 639 ALA A N 1
ATOM 4832 C CA . ALA A 1 639 ? -7.676 13.031 8.586 1 93.38 639 ALA A CA 1
ATOM 4833 C C . ALA A 1 639 ? -8.703 14.023 9.133 1 93.38 639 ALA A C 1
ATOM 4835 O O . ALA A 1 639 ? -9.047 15 8.469 1 93.38 639 ALA A O 1
ATOM 4836 N N . LYS A 1 640 ? -9.211 13.773 10.297 1 90.75 640 LYS A N 1
ATOM 4837 C CA . LYS A 1 640 ? -10.141 14.703 10.938 1 90.75 640 LYS A CA 1
ATOM 4838 C C . LYS A 1 640 ? -9.461 16.016 11.266 1 90.75 640 LYS A C 1
ATOM 4840 O O . LYS A 1 640 ? -10.055 17.094 11.109 1 90.75 640 LYS A O 1
ATOM 4845 N N . VAL A 1 641 ? -8.242 15.938 11.758 1 92.44 641 VAL A N 1
ATOM 4846 C CA . VAL A 1 641 ? -7.477 17.125 12.094 1 92.44 641 VAL A CA 1
ATOM 4847 C C . VAL A 1 641 ? -7.18 17.922 10.82 1 92.44 641 VAL A C 1
ATOM 4849 O O . VAL A 1 641 ? -7.16 19.156 10.844 1 92.44 641 VAL A O 1
ATOM 4852 N N . LEU A 1 642 ? -6.891 17.25 9.742 1 91.69 642 LEU A N 1
ATOM 4853 C CA . LEU A 1 642 ? -6.668 17.891 8.453 1 91.69 642 LEU A CA 1
ATOM 4854 C C . LEU A 1 642 ? -7.875 18.734 8.047 1 91.69 642 LEU A C 1
ATOM 4856 O O . LEU A 1 642 ? -7.719 19.844 7.551 1 91.69 642 LEU A O 1
ATOM 4860 N N . ASN A 1 643 ? -9.055 18.188 8.25 1 84.44 643 ASN A N 1
ATOM 4861 C CA . ASN A 1 643 ? -10.281 18.922 7.957 1 84.44 643 ASN A CA 1
ATOM 4862 C C . ASN A 1 643 ? -10.422 20.141 8.852 1 84.44 643 ASN A C 1
ATOM 4864 O O . ASN A 1 643 ? -10.891 21.188 8.406 1 84.44 643 ASN A O 1
ATOM 4868 N N . LEU A 1 644 ? -10.086 19.984 10.109 1 84.06 644 LEU A N 1
ATOM 4869 C CA . LEU A 1 644 ? -10.094 21.094 11.047 1 84.06 644 LEU A CA 1
ATOM 4870 C C . LEU A 1 644 ? -9.164 22.203 10.586 1 84.06 644 LEU A C 1
ATOM 4872 O O . LEU A 1 644 ? -9.539 23.391 10.594 1 84.06 644 LEU A O 1
ATOM 4876 N N . ARG A 1 645 ? -8 21.875 10.211 1 86.69 645 ARG A N 1
ATOM 4877 C CA . ARG A 1 645 ? -7.02 22.844 9.727 1 86.69 645 ARG A CA 1
ATOM 4878 C C . ARG A 1 645 ? -7.523 23.562 8.484 1 86.69 645 ARG A C 1
ATOM 4880 O O . ARG A 1 645 ? -7.332 24.781 8.352 1 86.69 645 ARG A O 1
ATOM 4887 N N . SER A 1 646 ? -8.102 22.781 7.605 1 82.25 646 SER A N 1
ATOM 4888 C CA . SER A 1 646 ? -8.656 23.375 6.398 1 82.25 646 SER A CA 1
ATOM 4889 C C . SER A 1 646 ? -9.695 24.438 6.738 1 82.25 646 SER A C 1
ATOM 4891 O O . SER A 1 646 ? -9.766 25.484 6.074 1 82.25 646 SER A O 1
ATOM 4893 N N . THR A 1 647 ? -10.523 24.125 7.699 1 78.69 647 THR A N 1
ATOM 4894 C CA . THR A 1 647 ? -11.516 25.078 8.164 1 78.69 647 THR A CA 1
ATOM 4895 C C . THR A 1 647 ? -10.844 26.328 8.734 1 78.69 647 THR A C 1
ATOM 4897 O O . THR A 1 647 ? -11.258 27.453 8.445 1 78.69 647 THR A O 1
ATOM 4900 N N . LEU A 1 648 ? -9.805 26.156 9.492 1 80.31 648 LEU A N 1
ATOM 4901 C CA . LEU A 1 648 ? -9.094 27.266 10.117 1 80.31 648 LEU A CA 1
ATOM 4902 C C . LEU A 1 648 ? -8.383 28.109 9.07 1 80.31 648 LEU A C 1
ATOM 4904 O O . LEU A 1 648 ? -8.336 29.344 9.195 1 80.31 648 LEU A O 1
ATOM 4908 N N . LEU A 1 649 ? -7.844 27.453 8.117 1 79.5 649 LEU A N 1
ATOM 4909 C CA . LEU A 1 649 ? -7.191 28.172 7.031 1 79.5 649 LEU A CA 1
ATOM 4910 C C . LEU A 1 649 ? -8.195 29.031 6.273 1 79.5 649 LEU A C 1
ATOM 4912 O O . LEU A 1 649 ? -7.891 30.156 5.887 1 79.5 649 LEU A O 1
ATOM 4916 N N . THR A 1 650 ? -9.367 28.438 6.07 1 73 650 THR A N 1
ATOM 4917 C CA . THR A 1 650 ? -10.438 29.188 5.41 1 73 650 THR A CA 1
ATOM 4918 C C . THR A 1 650 ? -10.828 30.406 6.238 1 73 650 THR A C 1
ATOM 4920 O O . THR A 1 650 ? -11.047 31.5 5.695 1 73 650 THR A O 1
ATOM 4923 N N . LEU A 1 651 ? -10.867 30.25 7.547 1 73 651 LEU A N 1
ATOM 4924 C CA . LEU A 1 651 ? -11.203 31.344 8.461 1 73 651 LEU A CA 1
ATOM 4925 C C . LEU A 1 651 ? -10.133 32.406 8.445 1 73 651 LEU A C 1
ATOM 4927 O O . LEU A 1 651 ? -10.43 33.594 8.633 1 73 651 LEU A O 1
ATOM 4931 N N . ALA A 1 652 ? -8.969 31.938 8.117 1 69.81 652 ALA A N 1
ATOM 4932 C CA . ALA A 1 652 ? -7.848 32.875 8.078 1 69.81 652 ALA A CA 1
ATOM 4933 C C . ALA A 1 652 ? -7.719 33.531 6.707 1 69.81 652 ALA A C 1
ATOM 4935 O O . ALA A 1 652 ? -6.793 34.312 6.465 1 69.81 652 ALA A O 1
ATOM 4936 N N . GLY A 1 653 ? -8.664 33.219 5.723 1 65.5 653 GLY A N 1
ATOM 4937 C CA . GLY A 1 653 ? -8.703 33.844 4.41 1 65.5 653 GLY A CA 1
ATOM 4938 C C . GLY A 1 653 ? -8.062 33 3.326 1 65.5 653 GLY A C 1
ATOM 4939 O O . GLY A 1 653 ? -7.883 33.438 2.195 1 65.5 653 GLY A O 1
ATOM 4940 N N . GLY A 1 654 ? -7.672 31.812 3.686 1 63.94 654 GLY A N 1
ATOM 4941 C CA . GLY A 1 654 ? -7.07 30.938 2.691 1 63.94 654 GLY A CA 1
ATOM 4942 C C . GLY A 1 654 ? -8.094 30.125 1.915 1 63.94 654 GLY A C 1
ATOM 4943 O O . GLY A 1 654 ? -9.289 30.188 2.207 1 63.94 654 GLY A O 1
ATOM 4944 N N . ASP A 1 655 ? -7.719 29.531 0.631 1 60.28 655 ASP A N 1
ATOM 4945 C CA . ASP A 1 655 ? -8.578 28.688 -0.2 1 60.28 655 ASP A CA 1
ATOM 4946 C C . ASP A 1 655 ? -8.758 27.312 0.417 1 60.28 655 ASP A C 1
ATOM 4948 O O . ASP A 1 655 ? -7.781 26.672 0.824 1 60.28 655 ASP A O 1
ATOM 4952 N N . ALA A 1 656 ? -10.008 26.891 0.655 1 57.94 656 ALA A N 1
ATOM 4953 C CA . ALA A 1 656 ? -10.391 25.625 1.266 1 57.94 656 ALA A CA 1
ATOM 4954 C C . ALA A 1 656 ? -10.258 24.469 0.27 1 57.94 656 ALA A C 1
ATOM 4956 O O . ALA A 1 656 ? -10.133 23.312 0.666 1 57.94 656 ALA A O 1
ATOM 4957 N N . MET A 1 657 ? -10.438 24.547 -0.997 1 55.06 657 MET A N 1
ATOM 4958 C CA . MET A 1 657 ? -10.82 23.562 -2.008 1 55.06 657 MET A CA 1
ATOM 4959 C C . MET A 1 657 ? -9.875 22.375 -2.002 1 55.06 657 MET A C 1
ATOM 4961 O O . MET A 1 657 ? -10.312 21.219 -1.977 1 55.06 657 MET A O 1
ATOM 4965 N N . PRO A 1 658 ? -8.57 22.562 -2.057 1 59.16 658 PRO A N 1
ATOM 4966 C CA . PRO A 1 658 ? -7.684 21.406 -2.25 1 59.16 658 PRO A CA 1
ATOM 4967 C C . PRO A 1 658 ? -7.688 20.453 -1.059 1 59.16 658 PRO A C 1
ATOM 4969 O O . PRO A 1 658 ? -7.531 19.25 -1.232 1 59.16 658 PRO A O 1
ATOM 4972 N N . SER A 1 659 ? -8.398 20.828 -0.143 1 73.94 659 SER A N 1
ATOM 4973 C CA . SER A 1 659 ? -8.359 20.047 1.083 1 73.94 659 SER A CA 1
ATOM 4974 C C . SER A 1 659 ? -9.492 19.016 1.121 1 73.94 659 SER A C 1
ATOM 4976 O O . SER A 1 659 ? -9.328 17.922 1.641 1 73.94 659 SER A O 1
ATOM 4978 N N . ALA A 1 660 ? -10.523 19.281 0.277 1 77.62 660 ALA A N 1
ATOM 4979 C CA . ALA A 1 660 ? -11.68 18.375 0.324 1 77.62 660 ALA A CA 1
ATOM 4980 C C . ALA A 1 660 ? -11.375 17.078 -0.402 1 77.62 660 ALA A C 1
ATOM 4982 O O . ALA A 1 660 ? -11.766 16 0.058 1 77.62 660 ALA A O 1
ATOM 4983 N N . ALA A 1 661 ? -10.648 17.172 -1.541 1 85.69 661 ALA A N 1
ATOM 4984 C CA . ALA A 1 661 ? -10.297 15.984 -2.307 1 85.69 661 ALA A CA 1
ATOM 4985 C C . ALA A 1 661 ? -9.359 15.078 -1.515 1 85.69 661 ALA A C 1
ATOM 4987 O O . ALA A 1 661 ? -9.5 13.852 -1.542 1 85.69 661 ALA A O 1
ATOM 4988 N N . ILE A 1 662 ? -8.43 15.711 -0.794 1 91.62 662 ILE A N 1
ATOM 4989 C CA . ILE A 1 662 ? -7.496 14.938 0.021 1 91.62 662 ILE A CA 1
ATOM 4990 C C . ILE A 1 662 ? -8.25 14.266 1.164 1 91.62 662 ILE A C 1
ATOM 4992 O O . ILE A 1 662 ? -8.023 13.086 1.455 1 91.62 662 ILE A O 1
ATOM 4996 N N . SER A 1 663 ? -9.148 14.992 1.727 1 89 663 SER A N 1
ATOM 4997 C CA . SER A 1 663 ? -9.93 14.469 2.84 1 89 663 SER A CA 1
ATOM 4998 C C . SER A 1 663 ? -10.758 13.266 2.412 1 89 663 SER A C 1
ATOM 5000 O O . SER A 1 663 ? -10.789 12.242 3.107 1 89 663 SER A O 1
ATOM 5002 N N . LYS A 1 664 ? -11.445 13.398 1.323 1 88.81 664 LYS A N 1
ATOM 5003 C CA . LYS A 1 664 ? -12.25 12.281 0.833 1 88.81 664 LYS A CA 1
ATOM 5004 C C . LYS A 1 664 ? -11.383 11.062 0.554 1 88.81 664 LYS A C 1
ATOM 5006 O O . LYS A 1 664 ? -11.711 9.945 0.972 1 88.81 664 LYS A O 1
ATOM 5011 N N . LEU A 1 665 ? -10.281 11.297 -0.197 1 93.88 665 LEU A N 1
ATOM 5012 C CA . LEU A 1 665 ? -9.391 10.203 -0.567 1 93.88 665 LEU A CA 1
ATOM 5013 C C . LEU A 1 665 ? -8.914 9.453 0.668 1 93.88 665 LEU A C 1
ATOM 5015 O O . LEU A 1 665 ? -9.023 8.227 0.731 1 93.88 665 LEU A O 1
ATOM 5019 N N . LEU A 1 666 ? -8.445 10.164 1.677 1 94.56 666 LEU A N 1
ATOM 5020 C CA . LEU A 1 666 ? -7.84 9.562 2.857 1 94.56 666 LEU A CA 1
ATOM 5021 C C . LEU A 1 666 ? -8.898 8.953 3.766 1 94.56 666 LEU A C 1
ATOM 5023 O O . LEU A 1 666 ? -8.719 7.855 4.297 1 94.56 666 LEU A O 1
ATOM 5027 N N . SER A 1 667 ? -10.016 9.617 3.947 1 91.88 667 SER A N 1
ATOM 5028 C CA . SER A 1 667 ? -11.055 9.148 4.855 1 91.88 667 SER A CA 1
ATOM 5029 C C . SER A 1 667 ? -11.711 7.879 4.328 1 91.88 667 SER A C 1
ATOM 5031 O O . SER A 1 667 ? -12.016 6.965 5.102 1 91.88 667 SER A O 1
ATOM 5033 N N . MET A 1 668 ? -11.938 7.875 3.025 1 92.62 668 MET A N 1
ATOM 5034 C CA . MET A 1 668 ? -12.586 6.699 2.451 1 92.62 668 MET A CA 1
ATOM 5035 C C . MET A 1 668 ? -11.664 5.484 2.514 1 92.62 668 MET A C 1
ATOM 5037 O O . MET A 1 668 ? -12.109 4.379 2.83 1 92.62 668 MET A O 1
ATOM 5041 N N . ARG A 1 669 ? -10.414 5.75 2.254 1 93.81 669 ARG A N 1
ATOM 5042 C CA . ARG A 1 669 ? -9.43 4.676 2.334 1 93.81 669 ARG A CA 1
ATOM 5043 C C . ARG A 1 669 ? -9.312 4.141 3.758 1 93.81 669 ARG A C 1
ATOM 5045 O O . ARG A 1 669 ? -9.336 2.926 3.975 1 93.81 669 ARG A O 1
ATOM 5052 N N . THR A 1 670 ? -9.219 5 4.715 1 95.31 670 THR A N 1
ATOM 5053 C CA . THR A 1 670 ? -9.07 4.598 6.109 1 95.31 670 THR A CA 1
ATOM 5054 C C . THR A 1 670 ? -10.344 3.947 6.629 1 95.31 670 THR A C 1
ATOM 5056 O O . THR A 1 670 ? -10.297 3.006 7.422 1 95.31 670 THR A O 1
ATOM 5059 N N . GLY A 1 671 ? -11.516 4.473 6.203 1 94.81 671 GLY A N 1
ATOM 5060 C CA . GLY A 1 671 ? -12.781 3.879 6.59 1 94.81 671 GLY A CA 1
ATOM 5061 C C . GLY A 1 671 ? -12.93 2.438 6.137 1 94.81 671 GLY A C 1
ATOM 5062 O O . GLY A 1 671 ? -13.422 1.594 6.891 1 94.81 671 GLY A O 1
ATOM 5063 N N . GLN A 1 672 ? -12.508 2.174 4.883 1 96.88 672 GLN A N 1
ATOM 5064 C CA . GLN A 1 672 ? -12.484 0.792 4.414 1 96.88 672 GLN A CA 1
ATOM 5065 C C . GLN A 1 672 ? -11.547 -0.06 5.262 1 96.88 672 GLN A C 1
ATOM 5067 O O . GLN A 1 672 ? -11.828 -1.231 5.523 1 96.88 672 GLN A O 1
ATOM 5072 N N . GLY A 1 673 ? -10.469 0.582 5.723 1 97.5 673 GLY A N 1
ATOM 5073 C CA . GLY A 1 673 ? -9.492 -0.103 6.555 1 97.5 673 GLY A CA 1
ATOM 5074 C C . GLY A 1 673 ? -10.055 -0.55 7.891 1 97.5 673 GLY A C 1
ATOM 5075 O O . GLY A 1 673 ? -9.703 -1.622 8.391 1 97.5 673 GLY A O 1
ATOM 5076 N N . TYR A 1 674 ? -10.953 0.243 8.531 1 97.56 674 TYR A N 1
ATOM 5077 C CA . TYR A 1 674 ? -11.578 -0.134 9.789 1 97.56 674 TYR A CA 1
ATOM 5078 C C . TYR A 1 674 ? -12.336 -1.449 9.648 1 97.56 674 TYR A C 1
ATOM 5080 O O . TYR A 1 674 ? -12.156 -2.367 10.453 1 97.56 674 TYR A O 1
ATOM 5088 N N . ALA A 1 675 ? -13.148 -1.451 8.586 1 97.81 675 ALA A N 1
ATOM 5089 C CA . ALA A 1 675 ? -14.008 -2.613 8.383 1 97.81 675 ALA A CA 1
ATOM 5090 C C . ALA A 1 675 ? -13.188 -3.846 8.016 1 97.81 675 ALA A C 1
ATOM 5092 O O . ALA A 1 675 ? -13.453 -4.945 8.516 1 97.81 675 ALA A O 1
ATOM 5093 N N . GLU A 1 676 ? -12.25 -3.676 7.137 1 97.38 676 GLU A N 1
ATOM 5094 C CA . GLU A 1 676 ? -11.391 -4.789 6.742 1 97.38 676 GLU A CA 1
ATOM 5095 C C . GLU A 1 676 ? -10.641 -5.363 7.945 1 97.38 676 GLU A C 1
ATOM 5097 O O . GLU A 1 676 ? -10.516 -6.582 8.078 1 97.38 676 GLU A O 1
ATOM 5102 N N . PHE A 1 677 ? -10.109 -4.488 8.781 1 97.44 677 PHE A N 1
ATOM 5103 C CA . PHE A 1 677 ? -9.414 -4.902 9.992 1 97.44 677 PHE A CA 1
ATOM 5104 C C . PHE A 1 677 ? -10.336 -5.723 10.891 1 97.44 677 PHE A C 1
ATOM 5106 O O . PHE A 1 677 ? -9.969 -6.809 11.344 1 97.44 677 PHE A O 1
ATOM 5113 N N . ALA A 1 678 ? -11.484 -5.188 11.172 1 97.56 678 ALA A N 1
ATOM 5114 C CA . ALA A 1 678 ? -12.422 -5.855 12.078 1 97.56 678 ALA A CA 1
ATOM 5115 C C . ALA A 1 678 ? -12.797 -7.238 11.555 1 97.56 678 ALA A C 1
ATOM 5117 O O . ALA A 1 678 ? -12.703 -8.227 12.289 1 97.56 678 ALA A O 1
ATOM 5118 N N . VAL A 1 679 ? -13.133 -7.328 10.312 1 97.06 679 VAL A N 1
ATOM 5119 C CA . VAL A 1 679 ? -13.555 -8.594 9.719 1 97.06 679 VAL A CA 1
ATOM 5120 C C . VAL A 1 679 ? -12.406 -9.602 9.773 1 97.06 679 VAL A C 1
ATOM 5122 O O . VAL A 1 679 ? -12.609 -10.766 10.109 1 97.06 679 VAL A O 1
ATOM 5125 N N . SER A 1 680 ? -11.227 -9.125 9.492 1 95.62 680 SER A N 1
ATOM 5126 C CA . SER A 1 680 ? -10.07 -10.016 9.492 1 95.62 680 SER A CA 1
ATOM 5127 C C . SER A 1 680 ? -9.766 -10.516 10.898 1 95.62 680 SER A C 1
ATOM 5129 O O . SER A 1 680 ? -9.141 -11.57 11.062 1 95.62 680 SER A O 1
ATOM 5131 N N . SER A 1 681 ? -10.172 -9.805 11.906 1 95.12 681 SER A N 1
ATOM 5132 C CA . SER A 1 681 ? -9.828 -10.156 13.281 1 95.12 681 SER A CA 1
ATOM 5133 C C . SER A 1 681 ? -10.766 -11.227 13.82 1 95.12 681 SER A C 1
ATOM 5135 O O . SER A 1 681 ? -10.492 -11.836 14.859 1 95.12 681 SER A O 1
ATOM 5137 N N . PHE A 1 682 ? -11.859 -11.57 13.102 1 94.88 682 PHE A N 1
ATOM 5138 C CA . PHE A 1 682 ? -12.867 -12.484 13.625 1 94.88 682 PHE A CA 1
ATOM 5139 C C . PHE A 1 682 ? -12.492 -13.93 13.336 1 94.88 682 PHE A C 1
ATOM 5141 O O . PHE A 1 682 ? -13.141 -14.859 13.828 1 94.88 682 PHE A O 1
ATOM 5148 N N . GLY A 1 683 ? -11.453 -14.195 12.547 1 92.81 683 GLY A N 1
ATOM 5149 C CA . GLY A 1 683 ? -11.141 -15.562 12.164 1 92.81 683 GLY A CA 1
ATOM 5150 C C . GLY A 1 683 ? -12.273 -16.25 11.438 1 92.81 683 GLY A C 1
ATOM 5151 O O . GLY A 1 683 ? -12.844 -15.695 10.5 1 92.81 683 GLY A O 1
ATOM 5152 N N . ALA A 1 684 ? -12.617 -17.406 11.852 1 94.69 684 ALA A N 1
ATOM 5153 C CA . ALA A 1 684 ? -13.641 -18.203 11.195 1 94.69 684 ALA A CA 1
ATOM 5154 C C . ALA A 1 684 ? -15.008 -17.531 11.297 1 94.69 684 ALA A C 1
ATOM 5156 O O . ALA A 1 684 ? -15.844 -17.641 10.398 1 94.69 684 ALA A O 1
ATOM 5157 N N . ASP A 1 685 ? -15.227 -16.734 12.344 1 95.62 685 ASP A N 1
ATOM 5158 C CA . ASP A 1 685 ? -16.516 -16.078 12.578 1 95.62 685 ASP A CA 1
ATOM 5159 C C . ASP A 1 685 ? -16.781 -15.008 11.516 1 95.62 685 ASP A C 1
ATOM 5161 O O . ASP A 1 685 ? -17.922 -14.555 11.367 1 95.62 685 ASP A O 1
ATOM 5165 N N . ALA A 1 686 ? -15.758 -14.617 10.797 1 97.06 686 ALA A N 1
ATOM 5166 C CA . ALA A 1 686 ? -15.945 -13.641 9.727 1 97.06 686 ALA A CA 1
ATOM 5167 C C . ALA A 1 686 ? -16.859 -14.195 8.633 1 97.06 686 ALA A C 1
ATOM 5169 O O . ALA A 1 686 ? -17.391 -13.438 7.816 1 97.06 686 ALA A O 1
ATOM 5170 N N . ALA A 1 687 ? -17.078 -15.492 8.633 1 97.38 687 ALA A N 1
ATOM 5171 C CA . ALA A 1 687 ? -17.938 -16.141 7.641 1 97.38 687 ALA A CA 1
ATOM 5172 C C . ALA A 1 687 ? -19.406 -15.938 7.965 1 97.38 687 ALA A C 1
ATOM 5174 O O . ALA A 1 687 ? -20.281 -16.172 7.121 1 97.38 687 ALA A O 1
ATOM 5175 N N . ILE A 1 688 ? -19.719 -15.484 9.133 1 97.94 688 ILE A N 1
ATOM 5176 C CA . ILE A 1 688 ? -21.094 -15.344 9.578 1 97.94 688 ILE A CA 1
ATOM 5177 C C . ILE A 1 688 ? -21.703 -14.078 8.984 1 97.94 688 ILE A C 1
ATOM 5179 O O . ILE A 1 688 ? -21.156 -12.984 9.141 1 97.94 688 ILE A O 1
ATOM 5183 N N . GLY A 1 689 ? -22.875 -14.195 8.336 1 97 689 GLY A N 1
ATOM 5184 C CA . GLY A 1 689 ? -23.516 -13.094 7.633 1 97 689 GLY A CA 1
ATOM 5185 C C . GLY A 1 689 ? -24.672 -12.484 8.398 1 97 689 GLY A C 1
ATOM 5186 O O . GLY A 1 689 ? -25.297 -11.531 7.93 1 97 689 GLY A O 1
ATOM 5187 N N . ASP A 1 690 ? -24.953 -12.961 9.633 1 96.44 690 ASP A N 1
ATOM 5188 C CA . ASP A 1 690 ? -26.031 -12.414 10.453 1 96.44 690 ASP A CA 1
ATOM 5189 C C . ASP A 1 690 ? -25.656 -11.055 11.031 1 96.44 690 ASP A C 1
ATOM 5191 O O . ASP A 1 690 ? -24.812 -10.969 11.922 1 96.44 690 ASP A O 1
ATOM 5195 N N . THR A 1 691 ? -26.297 -10.047 10.602 1 94.12 691 THR A N 1
ATOM 5196 C CA . THR A 1 691 ? -25.922 -8.688 10.953 1 94.12 691 THR A CA 1
ATOM 5197 C C . THR A 1 691 ? -26.344 -8.367 12.391 1 94.12 691 THR A C 1
ATOM 5199 O O . THR A 1 691 ? -25.984 -7.316 12.922 1 94.12 691 THR A O 1
ATOM 5202 N N . ASP A 1 692 ? -27.078 -9.266 13.031 1 95.12 692 ASP A N 1
ATOM 5203 C CA . ASP A 1 692 ? -27.406 -9.102 14.445 1 95.12 692 ASP A CA 1
ATOM 5204 C C . ASP A 1 692 ? -26.219 -9.477 15.328 1 95.12 692 ASP A C 1
ATOM 5206 O O . ASP A 1 692 ? -26.188 -9.133 16.516 1 95.12 692 ASP A O 1
ATOM 5210 N N . GLU A 1 693 ? -25.281 -10.234 14.711 1 95.88 693 GLU A N 1
ATOM 5211 C CA . GLU A 1 693 ? -24.031 -10.539 15.383 1 95.88 693 GLU A CA 1
ATOM 5212 C C . GLU A 1 693 ? -22.953 -9.516 15.023 1 95.88 693 GLU A C 1
ATOM 5214 O O . GLU A 1 693 ? -22.984 -8.922 13.945 1 95.88 693 GLU A O 1
ATOM 5219 N N . LEU A 1 694 ? -22.031 -9.352 15.969 1 95.88 694 LEU A N 1
ATOM 5220 C CA . LEU A 1 694 ? -20.969 -8.367 15.781 1 95.88 694 LEU A CA 1
ATOM 5221 C C . LEU A 1 694 ? -20.203 -8.609 14.484 1 95.88 694 LEU A C 1
ATOM 5223 O O . LEU A 1 694 ? -19.922 -7.676 13.734 1 95.88 694 LEU A O 1
ATOM 5227 N N . CYS A 1 695 ? -19.859 -9.852 14.219 1 96.19 695 CYS A N 1
ATOM 5228 C CA . CYS A 1 695 ? -19.094 -10.188 13.016 1 96.19 695 CYS A CA 1
ATOM 5229 C C . CYS A 1 695 ? -19.906 -9.883 11.766 1 96.19 695 CYS A C 1
ATOM 5231 O O . CYS A 1 695 ? -19.359 -9.398 10.773 1 96.19 695 CYS A O 1
ATOM 5233 N N . GLY A 1 696 ? -21.203 -10.18 11.789 1 96.62 696 GLY A N 1
ATOM 5234 C CA . GLY A 1 696 ? -22.062 -9.875 10.656 1 96.62 696 GLY A CA 1
ATOM 5235 C C . GLY A 1 696 ? -22.234 -8.391 10.422 1 96.62 696 GLY A C 1
ATOM 5236 O O . GLY A 1 696 ? -22.297 -7.941 9.273 1 96.62 696 GLY A O 1
ATOM 5237 N N . LYS A 1 697 ? -22.328 -7.641 11.484 1 96.31 697 LYS A N 1
ATOM 5238 C CA . LYS A 1 697 ? -22.438 -6.188 11.375 1 96.31 697 LYS A CA 1
ATOM 5239 C C . LYS A 1 697 ? -21.219 -5.586 10.695 1 96.31 697 LYS A C 1
ATOM 5241 O O . LYS A 1 697 ? -21.344 -4.754 9.797 1 96.31 697 LYS A O 1
ATOM 5246 N N . TRP A 1 698 ? -20.078 -5.988 11.117 1 97.44 698 TRP A N 1
ATOM 5247 C CA . TRP A 1 698 ? -18.844 -5.461 10.539 1 97.44 698 TRP A CA 1
ATOM 5248 C C . TRP A 1 698 ? -18.641 -5.992 9.125 1 97.44 698 TRP A C 1
ATOM 5250 O O . TRP A 1 698 ? -18.031 -5.324 8.281 1 97.44 698 TRP A O 1
ATOM 5260 N N . GLY A 1 699 ? -19.156 -7.25 8.867 1 97.5 699 GLY A N 1
ATOM 5261 C CA . GLY A 1 699 ? -19.188 -7.73 7.5 1 97.5 699 GLY A CA 1
ATOM 5262 C C . GLY A 1 699 ? -19.984 -6.832 6.57 1 97.5 699 GLY A C 1
ATOM 5263 O O . GLY A 1 699 ? -19.562 -6.578 5.438 1 97.5 699 GLY A O 1
ATOM 5264 N N . GLU A 1 700 ? -21.078 -6.344 7.059 1 96.56 700 GLU A N 1
ATOM 5265 C CA . GLU A 1 700 ? -21.906 -5.426 6.281 1 96.56 700 GLU A CA 1
ATOM 5266 C C . GLU A 1 700 ? -21.188 -4.102 6.047 1 96.56 700 GLU A C 1
ATOM 5268 O O . GLU A 1 700 ? -21.297 -3.51 4.969 1 96.56 700 GLU A O 1
ATOM 5273 N N . TYR A 1 701 ? -20.484 -3.578 7.117 1 96.94 701 TYR A N 1
ATOM 5274 C CA . TYR A 1 701 ? -19.672 -2.381 6.945 1 96.94 701 TYR A CA 1
ATOM 5275 C C . TYR A 1 701 ? -18.656 -2.57 5.824 1 96.94 701 TYR A C 1
ATOM 5277 O O . TYR A 1 701 ? -18.438 -1.666 5.016 1 96.94 701 TYR A O 1
ATOM 5285 N N . LEU A 1 702 ? -18.047 -3.75 5.809 1 97.94 702 LEU A N 1
ATOM 5286 C CA . LEU A 1 702 ? -17 -4.02 4.82 1 97.94 702 LEU A CA 1
ATOM 5287 C C . LEU A 1 702 ? -17.594 -4.047 3.412 1 97.94 702 LEU A C 1
ATOM 5289 O O . LEU A 1 702 ? -17.031 -3.428 2.496 1 97.94 702 LEU A O 1
ATOM 5293 N N . LEU A 1 703 ? -18.688 -4.738 3.238 1 97.69 703 LEU A N 1
ATOM 5294 C CA . LEU A 1 703 ? -19.344 -4.777 1.937 1 97.69 703 LEU A CA 1
ATOM 5295 C C . LEU A 1 703 ? -19.766 -3.379 1.498 1 97.69 703 LEU A C 1
ATOM 5297 O O . LEU A 1 703 ? -19.516 -2.982 0.356 1 97.69 703 LEU A O 1
ATOM 5301 N N . ALA A 1 704 ? -20.344 -2.596 2.41 1 96.31 704 ALA A N 1
ATOM 5302 C CA . ALA A 1 704 ? -20.844 -1.256 2.111 1 96.31 704 ALA A CA 1
ATOM 5303 C C . ALA A 1 704 ? -19.703 -0.308 1.763 1 96.31 704 ALA A C 1
ATOM 5305 O O . ALA A 1 704 ? -19.859 0.586 0.929 1 96.31 704 ALA A O 1
ATOM 5306 N N . SER A 1 705 ? -18.594 -0.523 2.363 1 96.19 705 SER A N 1
ATOM 5307 C CA . SER A 1 705 ? -17.484 0.41 2.242 1 96.19 705 SER A CA 1
ATOM 5308 C C . SER A 1 705 ? -16.938 0.43 0.821 1 96.19 705 SER A C 1
ATOM 5310 O O . SER A 1 705 ? -16.281 1.392 0.418 1 96.19 705 SER A O 1
ATOM 5312 N N . ARG A 1 706 ? -17.172 -0.571 -0.013 1 96.69 706 ARG A N 1
ATOM 5313 C CA . ARG A 1 706 ? -16.656 -0.655 -1.371 1 96.69 706 ARG A CA 1
ATOM 5314 C C . ARG A 1 706 ? -17.156 0.504 -2.227 1 96.69 706 ARG A C 1
ATOM 5316 O O . ARG A 1 706 ? -16.453 0.961 -3.133 1 96.69 706 ARG A O 1
ATOM 5323 N N . ALA A 1 707 ? -18.281 1.065 -1.907 1 95.12 707 ALA A N 1
ATOM 5324 C CA . ALA A 1 707 ? -18.891 2.131 -2.697 1 95.12 707 ALA A CA 1
ATOM 5325 C C . ALA A 1 707 ? -18.172 3.459 -2.477 1 95.12 707 ALA A C 1
ATOM 5327 O O . ALA A 1 707 ? -18.234 4.352 -3.324 1 95.12 707 ALA A O 1
ATOM 5328 N N . THR A 1 708 ? -17.469 3.57 -1.339 1 93.88 708 THR A N 1
ATOM 5329 C CA . THR A 1 708 ? -16.969 4.863 -0.888 1 93.88 708 THR A CA 1
ATOM 5330 C C . THR A 1 708 ? -15.852 5.363 -1.811 1 93.88 708 THR A C 1
ATOM 5332 O O . THR A 1 708 ? -15.641 6.57 -1.935 1 93.88 708 THR A O 1
ATOM 5335 N N . THR A 1 709 ? -15.172 4.496 -2.506 1 95.31 709 THR A N 1
ATOM 5336 C CA . THR A 1 709 ? -14.086 4.895 -3.396 1 95.31 709 THR A CA 1
ATOM 5337 C C . THR A 1 709 ? -14.586 5.023 -4.832 1 95.31 709 THR A C 1
ATOM 5339 O O . THR A 1 709 ? -13.789 5.219 -5.758 1 95.31 709 THR A O 1
ATOM 5342 N N . ILE A 1 710 ? -15.914 4.926 -5.02 1 94.81 710 ILE A N 1
ATOM 5343 C CA . ILE A 1 710 ? -16.5 4.961 -6.352 1 94.81 710 ILE A CA 1
ATOM 5344 C C . ILE A 1 710 ? -17.375 6.207 -6.496 1 94.81 710 ILE A C 1
ATOM 5346 O O . ILE A 1 710 ? -17.188 7 -7.422 1 94.81 710 ILE A O 1
ATOM 5350 N N . TYR A 1 711 ? -18.312 6.402 -5.551 1 91.75 711 TYR A N 1
ATOM 5351 C CA . TYR A 1 711 ? -19.266 7.5 -5.707 1 91.75 711 TYR A CA 1
ATOM 5352 C C . TYR A 1 711 ? -18.594 8.836 -5.414 1 91.75 711 TYR A C 1
ATOM 5354 O O . TYR A 1 711 ? -17.547 8.891 -4.758 1 91.75 711 TYR A O 1
ATOM 5362 N N . GLY A 1 712 ? -19.172 9.953 -5.906 1 87.81 712 GLY A N 1
ATOM 5363 C CA . GLY A 1 712 ? -18.625 11.289 -5.688 1 87.81 712 GLY A CA 1
ATOM 5364 C C . GLY A 1 712 ? -17.281 11.5 -6.34 1 87.81 712 GLY A C 1
ATOM 5365 O O . GLY A 1 712 ? -16.484 12.328 -5.887 1 87.81 712 GLY A O 1
ATOM 5366 N N . GLY A 1 713 ? -17.016 10.719 -7.398 1 90.31 713 GLY A N 1
ATOM 5367 C CA . GLY A 1 713 ? -15.703 10.695 -8.008 1 90.31 713 GLY A CA 1
ATOM 5368 C C . GLY A 1 713 ? -14.805 9.602 -7.457 1 90.31 713 GLY A C 1
ATOM 5369 O O . GLY A 1 713 ? -14.492 9.594 -6.266 1 90.31 713 GLY A O 1
ATOM 5370 N N . THR A 1 714 ? -14.438 8.688 -8.281 1 94.06 714 THR A N 1
ATOM 5371 C CA . THR A 1 714 ? -13.617 7.559 -7.852 1 94.06 714 THR A CA 1
ATOM 5372 C C . THR A 1 714 ? -12.305 8.039 -7.25 1 94.06 714 THR A C 1
ATOM 5374 O O . THR A 1 714 ? -11.93 9.203 -7.406 1 94.06 714 THR A O 1
ATOM 5377 N N . SER A 1 715 ? -11.617 7.199 -6.531 1 95.69 715 SER A N 1
ATOM 5378 C CA . SER A 1 715 ? -10.305 7.516 -5.984 1 95.69 715 SER A CA 1
ATOM 5379 C C . SER A 1 715 ? -9.344 7.973 -7.082 1 95.69 715 SER A C 1
ATOM 5381 O O . SER A 1 715 ? -8.523 8.867 -6.863 1 95.69 715 SER A O 1
ATOM 5383 N N . GLU A 1 716 ? -9.422 7.391 -8.266 1 96.19 716 GLU A N 1
ATOM 5384 C CA . GLU A 1 716 ? -8.57 7.758 -9.398 1 96.19 716 GLU A CA 1
ATOM 5385 C C . GLU A 1 716 ? -8.852 9.188 -9.859 1 96.19 716 GLU A C 1
ATOM 5387 O O . GLU A 1 716 ? -7.926 9.938 -10.164 1 96.19 716 GLU A O 1
ATOM 5392 N N . VAL A 1 717 ? -10.133 9.539 -9.875 1 93.62 717 VAL A N 1
ATOM 5393 C CA . VAL A 1 717 ? -10.523 10.891 -10.258 1 93.62 717 VAL A CA 1
ATOM 5394 C C . VAL A 1 717 ? -10.055 11.875 -9.188 1 93.62 717 VAL A C 1
ATOM 5396 O O . VAL A 1 717 ? -9.562 12.961 -9.508 1 93.62 717 VAL A O 1
ATOM 5399 N N . GLN A 1 718 ? -10.211 11.484 -7.895 1 93.25 718 GLN A N 1
ATOM 5400 C CA . GLN A 1 718 ? -9.734 12.352 -6.816 1 93.25 718 GLN A CA 1
ATOM 5401 C C . GLN A 1 718 ? -8.234 12.594 -6.922 1 93.25 718 GLN A C 1
ATOM 5403 O O . GLN A 1 718 ? -7.762 13.711 -6.699 1 93.25 718 GLN A O 1
ATOM 5408 N N . LEU A 1 719 ? -7.477 11.578 -7.238 1 96.75 719 LEU A N 1
ATOM 5409 C CA . LEU A 1 719 ? -6.031 11.711 -7.398 1 96.75 719 LEU A CA 1
ATOM 5410 C C . LEU A 1 719 ? -5.703 12.672 -8.539 1 96.75 719 LEU A C 1
ATOM 5412 O O . LEU A 1 719 ? -4.77 13.469 -8.43 1 96.75 719 LEU A O 1
ATOM 5416 N N . ASN A 1 720 ? -6.434 12.602 -9.648 1 95.19 720 ASN A N 1
ATOM 5417 C CA . ASN A 1 720 ? -6.254 13.562 -10.734 1 95.19 720 ASN A CA 1
ATOM 5418 C C . ASN A 1 720 ? -6.496 14.992 -10.258 1 95.19 720 ASN A C 1
ATOM 5420 O O . ASN A 1 720 ? -5.707 15.891 -10.562 1 95.19 720 ASN A O 1
ATOM 5424 N N . ILE A 1 721 ? -7.586 15.125 -9.531 1 91.62 721 ILE A N 1
ATOM 5425 C CA . ILE A 1 721 ? -7.965 16.453 -9.062 1 91.62 721 ILE A CA 1
ATOM 5426 C C . ILE A 1 721 ? -6.883 17 -8.141 1 91.62 721 ILE A C 1
ATOM 5428 O O . ILE A 1 721 ? -6.465 18.156 -8.281 1 91.62 721 ILE A O 1
ATOM 5432 N N . ILE A 1 722 ? -6.41 16.234 -7.23 1 94.12 722 ILE A N 1
ATOM 5433 C CA . ILE A 1 722 ? -5.383 16.641 -6.281 1 94.12 722 ILE A CA 1
ATOM 5434 C C . ILE A 1 722 ? -4.117 17.047 -7.035 1 94.12 722 ILE A C 1
ATOM 5436 O O . ILE A 1 722 ? -3.559 18.125 -6.789 1 94.12 722 ILE A O 1
ATOM 5440 N N . ALA A 1 723 ? -3.693 16.25 -7.961 1 96.75 723 ALA A N 1
ATOM 5441 C CA . ALA A 1 723 ? -2.455 16.5 -8.695 1 96.75 723 ALA A CA 1
ATOM 5442 C C . ALA A 1 723 ? -2.576 17.766 -9.555 1 96.75 723 ALA A C 1
ATOM 5444 O O . ALA A 1 723 ? -1.648 18.562 -9.617 1 96.75 723 ALA A O 1
ATOM 5445 N N . GLU A 1 724 ? -3.68 17.906 -10.25 1 95 724 GLU A N 1
ATOM 5446 C CA . GLU A 1 724 ? -3.85 18.984 -11.211 1 95 724 GLU A CA 1
ATOM 5447 C C . GLU A 1 724 ? -4.152 20.312 -10.508 1 95 724 GLU A C 1
ATOM 5449 O O . GLU A 1 724 ? -3.582 21.344 -10.852 1 95 724 GLU A O 1
ATOM 5454 N N . ARG A 1 725 ? -4.93 20.25 -9.492 1 89.69 725 ARG A N 1
ATOM 5455 C CA . ARG A 1 725 ? -5.402 21.5 -8.891 1 89.69 725 ARG A CA 1
ATOM 5456 C C . ARG A 1 725 ? -4.469 21.953 -7.773 1 89.69 725 ARG A C 1
ATOM 5458 O O . ARG A 1 725 ? -4.266 23.156 -7.574 1 89.69 725 ARG A O 1
ATOM 5465 N N . LEU A 1 726 ? -3.965 21.031 -7.016 1 90.75 726 LEU A N 1
ATOM 5466 C CA . LEU A 1 726 ? -3.139 21.406 -5.875 1 90.75 726 LEU A CA 1
ATOM 5467 C C . LEU A 1 726 ? -1.671 21.516 -6.281 1 90.75 726 LEU A C 1
ATOM 5469 O O . LEU A 1 726 ? -0.937 22.359 -5.758 1 90.75 726 LEU A O 1
ATOM 5473 N N . LEU A 1 727 ? -1.254 20.625 -7.156 1 95.25 727 LEU A N 1
ATOM 5474 C CA . LEU A 1 727 ? 0.165 20.578 -7.492 1 95.25 727 LEU A CA 1
ATOM 5475 C C . LEU A 1 727 ? 0.422 21.219 -8.852 1 95.25 727 LEU A C 1
ATOM 5477 O O . LEU A 1 727 ? 1.574 21.438 -9.234 1 95.25 727 LEU A O 1
ATOM 5481 N N . GLY A 1 728 ? -0.637 21.484 -9.617 1 95.19 728 GLY A N 1
ATOM 5482 C CA . GLY A 1 728 ? -0.509 22.156 -10.906 1 95.19 728 GLY A CA 1
ATOM 5483 C C . GLY A 1 728 ? 0.039 21.25 -11.992 1 95.19 728 GLY A C 1
ATOM 5484 O O . GLY A 1 728 ? 0.648 21.734 -12.953 1 95.19 728 GLY A O 1
ATOM 5485 N N . LEU A 1 729 ? -0.093 19.953 -11.875 1 97 729 LEU A N 1
ATOM 5486 C CA . LEU A 1 729 ? 0.378 19.031 -12.906 1 97 729 LEU A CA 1
ATOM 5487 C C . LEU A 1 729 ? -0.536 19.078 -14.125 1 97 729 LEU A C 1
ATOM 5489 O O . LEU A 1 729 ? -1.723 19.391 -14.008 1 97 729 LEU A O 1
ATOM 5493 N N . PRO A 1 730 ? -0.022 18.766 -15.203 1 95.31 730 PRO A N 1
ATOM 5494 C CA . PRO A 1 730 ? -0.809 18.891 -16.438 1 95.31 730 PRO A CA 1
ATOM 5495 C C . PRO A 1 730 ? -1.93 17.859 -16.516 1 95.31 730 PRO A C 1
ATOM 5497 O O . PRO A 1 730 ? -1.774 16.734 -16.047 1 95.31 730 PRO A O 1
ATOM 5500 N N . ARG A 1 731 ? -2.971 18.25 -17.312 1 90.5 731 ARG A N 1
ATOM 5501 C CA . ARG A 1 731 ? -4.137 17.391 -17.5 1 90.5 731 ARG A CA 1
ATOM 5502 C C . ARG A 1 731 ? -3.875 16.328 -18.562 1 90.5 731 ARG A C 1
ATOM 5504 O O . ARG A 1 731 ? -3.037 16.531 -19.453 1 90.5 731 ARG A O 1
ATOM 5511 N N . ASP A 1 732 ? -4.57 15.25 -18.344 1 79.62 732 ASP A N 1
ATOM 5512 C CA . ASP A 1 732 ? -4.523 14.211 -19.375 1 79.62 732 ASP A CA 1
ATOM 5513 C C . ASP A 1 732 ? -5.027 14.734 -20.703 1 79.62 732 ASP A C 1
ATOM 5515 O O . ASP A 1 732 ? -5.973 15.523 -20.766 1 79.62 732 ASP A O 1
ATOM 5519 N N . PRO A 1 733 ? -4.363 14.422 -21.844 1 71.25 733 PRO A N 1
ATOM 5520 C CA . PRO A 1 733 ? -4.797 14.93 -23.156 1 71.25 733 PRO A CA 1
ATOM 5521 C C . PRO A 1 733 ? -6.227 14.516 -23.5 1 71.25 733 PRO A C 1
ATOM 5523 O O . PRO A 1 733 ? -6.703 13.477 -23.031 1 71.25 733 PRO A O 1
ATOM 5526 N N . MET B 1 1 ? -2.432 -17.344 -14.523 1 73.75 1 MET B N 1
ATOM 5527 C CA . MET B 1 1 ? -2.441 -18.672 -15.156 1 73.75 1 MET B CA 1
ATOM 5528 C C . MET B 1 1 ? -2.879 -19.734 -14.164 1 73.75 1 MET B C 1
ATOM 5530 O O . MET B 1 1 ? -2.709 -19.578 -12.953 1 73.75 1 MET B O 1
ATOM 5534 N N . PRO B 1 2 ? -3.383 -20.766 -14.758 1 80.12 2 PRO B N 1
ATOM 5535 C CA . PRO B 1 2 ? -3.77 -21.859 -13.867 1 80.12 2 PRO B CA 1
ATOM 5536 C C . PRO B 1 2 ? -2.57 -22.516 -13.172 1 80.12 2 PRO B C 1
ATOM 5538 O O . PRO B 1 2 ? -1.424 -22.266 -13.547 1 80.12 2 PRO B O 1
ATOM 5541 N N . ILE B 1 3 ? -2.812 -23.188 -12.125 1 85.06 3 ILE B N 1
ATOM 5542 C CA . ILE B 1 3 ? -1.799 -23.938 -11.391 1 85.06 3 ILE B CA 1
ATOM 5543 C C . ILE B 1 3 ? -1.129 -24.953 -12.32 1 85.06 3 ILE B C 1
ATOM 5545 O O . ILE B 1 3 ? 0.059 -25.25 -12.172 1 85.06 3 ILE B O 1
ATOM 5549 N N . ALA B 1 4 ? -1.794 -25.391 -13.367 1 82.88 4 ALA B N 1
ATOM 5550 C CA . ALA B 1 4 ? -1.405 -26.469 -14.281 1 82.88 4 ALA B CA 1
ATOM 5551 C C . ALA B 1 4 ? -0.201 -26.047 -15.125 1 82.88 4 ALA B C 1
ATOM 5553 O O . ALA B 1 4 ? -0.185 -24.969 -15.703 1 82.88 4 ALA B O 1
ATOM 5554 N N . ILE B 1 5 ? 0.739 -26.906 -15.172 1 82.94 5 ILE B N 1
ATOM 5555 C CA . ILE B 1 5 ? 1.926 -26.641 -15.977 1 82.94 5 ILE B CA 1
ATOM 5556 C C . ILE B 1 5 ? 2.057 -27.703 -17.062 1 82.94 5 ILE B C 1
ATOM 5558 O O . ILE B 1 5 ? 2.121 -27.375 -18.25 1 82.94 5 ILE B O 1
ATOM 5562 N N . THR B 1 6 ? 1.945 -29 -16.703 1 83.62 6 THR B N 1
ATOM 5563 C CA . THR B 1 6 ? 2.139 -30.078 -17.656 1 83.62 6 THR B CA 1
ATOM 5564 C C . THR B 1 6 ? 0.934 -30.219 -18.578 1 83.62 6 THR B C 1
ATOM 5566 O O . THR B 1 6 ? -0.165 -29.766 -18.25 1 83.62 6 THR B O 1
ATOM 5569 N N . PRO B 1 7 ? 1.095 -30.781 -19.688 1 86 7 PRO B N 1
ATOM 5570 C CA . PRO B 1 7 ? -0.042 -31 -20.594 1 86 7 PRO B CA 1
ATOM 5571 C C . PRO B 1 7 ? -1.179 -31.766 -19.922 1 86 7 PRO B C 1
ATOM 5573 O O . PRO B 1 7 ? -2.354 -31.469 -20.156 1 86 7 PRO B O 1
ATOM 5576 N N . GLU B 1 8 ? -0.812 -32.781 -19.125 1 89.38 8 GLU B N 1
ATOM 5577 C CA . GLU B 1 8 ? -1.826 -33.531 -18.406 1 89.38 8 GLU B CA 1
ATOM 5578 C C . GLU B 1 8 ? -2.613 -32.656 -17.453 1 89.38 8 GLU B C 1
ATOM 5580 O O . GLU B 1 8 ? -3.84 -32.75 -17.359 1 89.38 8 GLU B O 1
ATOM 5585 N N . HIS B 1 9 ? -1.903 -31.844 -16.719 1 93.12 9 HIS B N 1
ATOM 5586 C CA . HIS B 1 9 ? -2.562 -30.922 -15.789 1 93.12 9 HIS B CA 1
ATOM 5587 C C . HIS B 1 9 ? -3.406 -29.891 -16.531 1 93.12 9 HIS B C 1
ATOM 5589 O O . HIS B 1 9 ? -4.473 -29.5 -16.062 1 93.12 9 HIS B O 1
ATOM 5595 N N . GLN B 1 10 ? -2.963 -29.422 -17.656 1 92.19 10 GLN B N 1
ATOM 5596 C CA . GLN B 1 10 ? -3.721 -28.484 -18.469 1 92.19 10 GLN B CA 1
ATOM 5597 C C . GLN B 1 10 ? -5.012 -29.109 -18.984 1 92.19 10 GLN B C 1
ATOM 5599 O O . GLN B 1 10 ? -6.059 -28.469 -19.016 1 92.19 10 GLN B O 1
ATOM 5604 N N . ASP B 1 11 ? -4.824 -30.391 -19.438 1 94.5 11 ASP B N 1
ATOM 5605 C CA . ASP B 1 11 ? -6.008 -31.109 -19.875 1 94.5 11 ASP B CA 1
ATOM 5606 C C . ASP B 1 11 ? -7.023 -31.25 -18.75 1 94.5 11 ASP B C 1
ATOM 5608 O O . ASP B 1 11 ? -8.227 -31.094 -18.969 1 94.5 11 ASP B O 1
ATOM 5612 N N . LEU B 1 12 ? -6.555 -31.578 -17.562 1 96.5 12 LEU B N 1
ATOM 5613 C CA . LEU B 1 12 ? -7.422 -31.672 -16.406 1 96.5 12 LEU B CA 1
ATOM 5614 C C . LEU B 1 12 ? -8.102 -30.344 -16.109 1 96.5 12 LEU B C 1
ATOM 5616 O O . LEU B 1 12 ? -9.32 -30.297 -15.914 1 96.5 12 LEU B O 1
ATOM 5620 N N . ALA B 1 13 ? -7.328 -29.312 -16.094 1 96.81 13 ALA B N 1
ATOM 5621 C CA . ALA B 1 13 ? -7.871 -27.984 -15.836 1 96.81 13 ALA B CA 1
ATOM 5622 C C . ALA B 1 13 ? -8.945 -27.625 -16.859 1 96.81 13 ALA B C 1
ATOM 5624 O O . ALA B 1 13 ? -10 -27.094 -16.5 1 96.81 13 ALA B O 1
ATOM 5625 N N . GLU B 1 14 ? -8.719 -27.891 -18.109 1 96.44 14 GLU B N 1
ATOM 5626 C CA . GLU B 1 14 ? -9.664 -27.578 -19.188 1 96.44 14 GLU B CA 1
ATOM 5627 C C . GLU B 1 14 ? -10.953 -28.391 -19.031 1 96.44 14 GLU B C 1
ATOM 5629 O O . GLU B 1 14 ? -12.047 -27.875 -19.266 1 96.44 14 GLU B O 1
ATOM 5634 N N . SER B 1 15 ? -10.719 -29.625 -18.719 1 97.12 15 SER B N 1
ATOM 5635 C CA . SER B 1 15 ? -11.875 -30.484 -18.516 1 97.12 15 SER B CA 1
ATOM 5636 C C . SER B 1 15 ? -12.742 -29.984 -17.359 1 97.12 15 SER B C 1
ATOM 5638 O O . SER B 1 15 ? -13.969 -29.922 -17.484 1 97.12 15 SER B O 1
ATOM 5640 N N . VAL B 1 16 ? -12.141 -29.625 -16.266 1 98.19 16 VAL B N 1
ATOM 5641 C CA . VAL B 1 16 ? -12.867 -29.125 -15.094 1 98.19 16 VAL B CA 1
ATOM 5642 C C . VAL B 1 16 ? -13.492 -27.766 -15.414 1 98.19 16 VAL B C 1
ATOM 5644 O O . VAL B 1 16 ? -14.633 -27.5 -15.031 1 98.19 16 VAL B O 1
ATOM 5647 N N . ARG B 1 17 ? -12.766 -26.906 -16.078 1 96.94 17 ARG B N 1
ATOM 5648 C CA . ARG B 1 17 ? -13.289 -25.594 -16.469 1 96.94 17 ARG B CA 1
ATOM 5649 C C . ARG B 1 17 ? -14.547 -25.75 -17.312 1 96.94 17 ARG B C 1
ATOM 5651 O O . ARG B 1 17 ? -15.492 -24.969 -17.172 1 96.94 17 ARG B O 1
ATOM 5658 N N . SER B 1 18 ? -14.508 -26.703 -18.234 1 97.38 18 SER B N 1
ATOM 5659 C CA . SER B 1 18 ? -15.664 -26.969 -19.078 1 97.38 18 SER B CA 1
ATOM 5660 C C . SER B 1 18 ? -16.875 -27.406 -18.234 1 97.38 18 SER B C 1
ATOM 5662 O O . SER B 1 18 ? -18 -26.984 -18.5 1 97.38 18 SER B O 1
ATOM 5664 N N . LEU B 1 19 ? -16.625 -28.234 -17.328 1 97.88 19 LEU B N 1
ATOM 5665 C CA . LEU B 1 19 ? -17.703 -28.641 -16.422 1 97.88 19 LEU B CA 1
ATOM 5666 C C . LEU B 1 19 ? -18.234 -27.438 -15.641 1 97.88 19 LEU B C 1
ATOM 5668 O O . LEU B 1 19 ? -19.438 -27.234 -15.555 1 97.88 19 LEU B O 1
ATOM 5672 N N . VAL B 1 20 ? -17.344 -26.688 -15.031 1 97.69 20 VAL B N 1
ATOM 5673 C CA . VAL B 1 20 ? -17.688 -25.547 -14.188 1 97.69 20 VAL B CA 1
ATOM 5674 C C . VAL B 1 20 ? -18.516 -24.547 -15 1 97.69 20 VAL B C 1
ATOM 5676 O O . VAL B 1 20 ? -19.516 -24.016 -14.516 1 97.69 20 VAL B O 1
ATOM 5679 N N . ALA B 1 21 ? -18.078 -24.281 -16.219 1 96.81 21 ALA B N 1
ATOM 5680 C CA . ALA B 1 21 ? -18.812 -23.344 -17.094 1 96.81 21 ALA B CA 1
ATOM 5681 C C . ALA B 1 21 ? -20.234 -23.828 -17.344 1 96.81 21 ALA B C 1
ATOM 5683 O O . ALA B 1 21 ? -21.156 -23.016 -17.469 1 96.81 21 ALA B O 1
ATOM 5684 N N . ARG B 1 22 ? -20.359 -25.094 -17.375 1 96.69 22 ARG B N 1
ATOM 5685 C CA . ARG B 1 22 ? -21.672 -25.672 -17.656 1 96.69 22 ARG B CA 1
ATOM 5686 C C . ARG B 1 22 ? -22.547 -25.703 -16.406 1 96.69 22 ARG B C 1
ATOM 5688 O O . ARG B 1 22 ? -23.75 -25.422 -16.484 1 96.69 22 ARG B O 1
ATOM 5695 N N . VAL B 1 23 ? -22.016 -25.922 -15.297 1 96.19 23 VAL B N 1
ATOM 5696 C CA . VAL B 1 23 ? -22.844 -26.25 -14.133 1 96.19 23 VAL B CA 1
ATOM 5697 C C . VAL B 1 23 ? -22.984 -25.016 -13.242 1 96.19 23 VAL B C 1
ATOM 5699 O O . VAL B 1 23 ? -23.875 -24.953 -12.391 1 96.19 23 VAL B O 1
ATOM 5702 N N . ALA B 1 24 ? -22.141 -24.016 -13.383 1 96.62 24 ALA B N 1
ATOM 5703 C CA . ALA B 1 24 ? -22.172 -22.859 -12.508 1 96.62 24 ALA B CA 1
ATOM 5704 C C . ALA B 1 24 ? -22.078 -21.562 -13.312 1 96.62 24 ALA B C 1
ATOM 5706 O O . ALA B 1 24 ? -21.234 -20.703 -13.023 1 96.62 24 ALA B O 1
ATOM 5707 N N . PRO B 1 25 ? -22.922 -21.438 -14.328 1 96.81 25 PRO B N 1
ATOM 5708 C CA . PRO B 1 25 ? -23 -20.125 -14.984 1 96.81 25 PRO B CA 1
ATOM 5709 C C . PRO B 1 25 ? -23.531 -19.031 -14.07 1 96.81 25 PRO B C 1
ATOM 5711 O O . PRO B 1 25 ? -24.016 -19.328 -12.969 1 96.81 25 PRO B O 1
ATOM 5714 N N . SER B 1 26 ? -23.5 -17.859 -14.5 1 96.75 26 SER B N 1
ATOM 5715 C CA . SER B 1 26 ? -23.875 -16.688 -13.711 1 96.75 26 SER B CA 1
ATOM 5716 C C . SER B 1 26 ? -25.281 -16.812 -13.164 1 96.75 26 SER B C 1
ATOM 5718 O O . SER B 1 26 ? -25.547 -16.438 -12.016 1 96.75 26 SER B O 1
ATOM 5720 N N . GLU B 1 27 ? -26.172 -17.344 -13.922 1 96.5 27 GLU B N 1
ATOM 5721 C CA . GLU B 1 27 ? -27.562 -17.484 -13.523 1 96.5 27 GLU B CA 1
ATOM 5722 C C . GLU B 1 27 ? -27.703 -18.406 -12.305 1 96.5 27 GLU B C 1
ATOM 5724 O O . GLU B 1 27 ? -28.516 -18.156 -11.422 1 96.5 27 GLU B O 1
ATOM 5729 N N . ILE B 1 28 ? -26.922 -19.438 -12.305 1 96.62 28 ILE B N 1
ATOM 5730 C CA . ILE B 1 28 ? -26.953 -20.375 -11.195 1 96.62 28 ILE B CA 1
ATOM 5731 C C . ILE B 1 28 ? -26.359 -19.719 -9.945 1 96.62 28 ILE B C 1
ATOM 5733 O O . ILE B 1 28 ? -26.859 -19.953 -8.836 1 96.62 28 ILE B O 1
ATOM 5737 N N . LEU B 1 29 ? -25.312 -18.984 -10.102 1 97.88 29 LEU B N 1
ATOM 5738 C CA . LEU B 1 29 ? -24.703 -18.281 -8.977 1 97.88 29 LEU B CA 1
ATOM 5739 C C . LEU B 1 29 ? -25.703 -17.328 -8.336 1 97.88 29 LEU B C 1
ATOM 5741 O O . LEU B 1 29 ? -25.859 -17.297 -7.113 1 97.88 29 LEU B O 1
ATOM 5745 N N . HIS B 1 30 ? -26.422 -16.562 -9.141 1 97.19 30 HIS B N 1
ATOM 5746 C CA . HIS B 1 30 ? -27.375 -15.578 -8.625 1 97.19 30 HIS B CA 1
ATOM 5747 C C . HIS B 1 30 ? -28.594 -16.25 -8.023 1 97.19 30 HIS B C 1
ATOM 5749 O O . HIS B 1 30 ? -29.172 -15.758 -7.055 1 97.19 30 HIS B O 1
ATOM 5755 N N . ALA B 1 31 ? -28.984 -17.344 -8.586 1 96.94 31 ALA B N 1
ATOM 5756 C CA . ALA B 1 31 ? -30.047 -18.125 -7.969 1 96.94 31 ALA B CA 1
ATOM 5757 C C . ALA B 1 31 ? -29.656 -18.578 -6.566 1 96.94 31 ALA B C 1
ATOM 5759 O O . ALA B 1 31 ? -30.484 -18.578 -5.652 1 96.94 31 ALA B O 1
ATOM 5760 N N . ALA B 1 32 ? -28.406 -18.938 -6.418 1 96.94 32 ALA B N 1
ATOM 5761 C CA . ALA B 1 32 ? -27.906 -19.422 -5.133 1 96.94 32 ALA B CA 1
ATOM 5762 C C . ALA B 1 32 ? -27.75 -18.281 -4.133 1 96.94 32 ALA B C 1
ATOM 5764 O O . ALA B 1 32 ? -27.672 -18.516 -2.924 1 96.94 32 ALA B O 1
ATOM 5765 N N . MET B 1 33 ? -27.703 -17.047 -4.605 1 96.25 33 MET B N 1
ATOM 5766 C CA . MET B 1 33 ? -27.672 -15.883 -3.727 1 96.25 33 MET B CA 1
ATOM 5767 C C . MET B 1 33 ? -29.031 -15.68 -3.068 1 96.25 33 MET B C 1
ATOM 5769 O O . MET B 1 33 ? -29.125 -15.109 -1.977 1 96.25 33 MET B O 1
ATOM 5773 N N . GLU B 1 34 ? -30.062 -16.203 -3.711 1 95.69 34 GLU B N 1
ATOM 5774 C CA . GLU B 1 34 ? -31.422 -15.906 -3.273 1 95.69 34 GLU B CA 1
ATOM 5775 C C . GLU B 1 34 ? -32.062 -17.141 -2.641 1 95.69 34 GLU B C 1
ATOM 5777 O O . GLU B 1 34 ? -33 -17.016 -1.847 1 95.69 34 GLU B O 1
ATOM 5782 N N . ASN B 1 35 ? -31.562 -18.297 -3.012 1 96 35 ASN B N 1
ATOM 5783 C CA . ASN B 1 35 ? -32.156 -19.562 -2.58 1 96 35 ASN B CA 1
ATOM 5784 C C . ASN B 1 35 ? -31.125 -20.5 -1.978 1 96 35 ASN B C 1
ATOM 5786 O O . ASN B 1 35 ? -29.969 -20.516 -2.414 1 96 35 ASN B O 1
ATOM 5790 N N . PRO B 1 36 ? -31.547 -21.297 -0.966 1 95.5 36 PRO B N 1
ATOM 5791 C CA . PRO B 1 36 ? -30.594 -22.25 -0.4 1 95.5 36 PRO B CA 1
ATOM 5792 C C . PRO B 1 36 ? -30.047 -23.219 -1.44 1 95.5 36 PRO B C 1
ATOM 5794 O O . PRO B 1 36 ? -30.797 -23.688 -2.311 1 95.5 36 PRO B O 1
ATOM 5797 N N . VAL B 1 37 ? -28.859 -23.531 -1.352 1 94.81 37 VAL B N 1
ATOM 5798 C CA . VAL B 1 37 ? -28.219 -24.5 -2.238 1 94.81 37 VAL B CA 1
ATOM 5799 C C . VAL B 1 37 ? -28.781 -25.891 -1.984 1 94.81 37 VAL B C 1
ATOM 5801 O O . VAL B 1 37 ? -28.859 -26.344 -0.837 1 94.81 37 VAL B O 1
ATOM 5804 N N . GLU B 1 38 ? -29.172 -26.578 -3.012 1 95.81 38 GLU B N 1
ATOM 5805 C CA . GLU B 1 38 ? -29.656 -27.938 -2.879 1 95.81 38 GLU B CA 1
ATOM 5806 C C . GLU B 1 38 ? -28.594 -28.875 -2.32 1 95.81 38 GLU B C 1
ATOM 5808 O O . GLU B 1 38 ? -27.391 -28.609 -2.471 1 95.81 38 GLU B O 1
ATOM 5813 N N . ASN B 1 39 ? -29.016 -29.969 -1.659 1 96.44 39 ASN B N 1
ATOM 5814 C CA . ASN B 1 39 ? -28.078 -30.938 -1.088 1 96.44 39 ASN B CA 1
ATOM 5815 C C . ASN B 1 39 ? -28.469 -32.375 -1.451 1 96.44 39 ASN B C 1
ATOM 5817 O O . ASN B 1 39 ? -29.469 -32.906 -0.957 1 96.44 39 ASN B O 1
ATOM 5821 N N . PRO B 1 40 ? -27.812 -33.062 -2.311 1 96.38 40 PRO B N 1
ATOM 5822 C CA . PRO B 1 40 ? -26.609 -32.5 -2.939 1 96.38 40 PRO B CA 1
ATOM 5823 C C . PRO B 1 40 ? -26.938 -31.531 -4.066 1 96.38 40 PRO B C 1
ATOM 5825 O O . PRO B 1 40 ? -28.062 -31.531 -4.582 1 96.38 40 PRO B O 1
ATOM 5828 N N . PRO B 1 41 ? -25.922 -30.734 -4.395 1 96.88 41 PRO B N 1
ATOM 5829 C CA . PRO B 1 41 ? -26.172 -29.828 -5.52 1 96.88 41 PRO B CA 1
ATOM 5830 C C . PRO B 1 41 ? -26.359 -30.562 -6.84 1 96.88 41 PRO B C 1
ATOM 5832 O O . PRO B 1 41 ? -25.906 -31.703 -6.992 1 96.88 41 PRO B O 1
ATOM 5835 N N . PRO B 1 42 ? -26.984 -29.922 -7.816 1 95.56 42 PRO B N 1
ATOM 5836 C CA . PRO B 1 42 ? -27.328 -30.594 -9.07 1 95.56 42 PRO B CA 1
ATOM 5837 C C . PRO B 1 42 ? -26.094 -31.109 -9.82 1 95.56 42 PRO B C 1
ATOM 5839 O O . PRO B 1 42 ? -26.172 -32.125 -10.516 1 95.56 42 PRO B O 1
ATOM 5842 N N . TYR B 1 43 ? -25 -30.469 -9.68 1 97.5 43 TYR B N 1
ATOM 5843 C CA . TYR B 1 43 ? -23.812 -30.828 -10.438 1 97.5 43 TYR B CA 1
ATOM 5844 C C . TYR B 1 43 ? -23.078 -31.984 -9.789 1 97.5 43 TYR B C 1
ATOM 5846 O O . TYR B 1 43 ? -22.141 -32.531 -10.367 1 97.5 43 TYR B O 1
ATOM 5854 N N . TRP B 1 44 ? -23.438 -32.406 -8.602 1 97.94 44 TRP B N 1
ATOM 5855 C CA . TRP B 1 44 ? -22.688 -33.312 -7.746 1 97.94 44 TRP B CA 1
ATOM 5856 C C . TRP B 1 44 ? -22.406 -34.625 -8.453 1 97.94 44 TRP B C 1
ATOM 5858 O O . TRP B 1 44 ? -21.281 -35.125 -8.453 1 97.94 44 TRP B O 1
ATOM 5868 N N . GLN B 1 45 ? -23.422 -35.156 -9.109 1 95.69 45 GLN B N 1
ATOM 5869 C CA . GLN B 1 45 ? -23.297 -36.438 -9.781 1 95.69 45 GLN B CA 1
ATOM 5870 C C . GLN B 1 45 ? -22.406 -36.344 -11.023 1 95.69 45 GLN B C 1
ATOM 5872 O O . GLN B 1 45 ? -21.625 -37.219 -11.312 1 95.69 45 GLN B O 1
ATOM 5877 N N . ALA B 1 46 ? -22.594 -35.25 -11.734 1 96.88 46 ALA B N 1
ATOM 5878 C CA . ALA B 1 46 ? -21.766 -35.031 -12.914 1 96.88 46 ALA B CA 1
ATOM 5879 C C . ALA B 1 46 ? -20.281 -34.938 -12.531 1 96.88 46 ALA B C 1
ATOM 5881 O O . ALA B 1 46 ? -19.422 -35.469 -13.25 1 96.88 46 ALA B O 1
ATOM 5882 N N . ALA B 1 47 ? -20.016 -34.281 -11.422 1 98.06 47 ALA B N 1
ATOM 5883 C CA . ALA B 1 47 ? -18.641 -34.188 -10.938 1 98.06 47 ALA B CA 1
ATOM 5884 C C . ALA B 1 47 ? -18.094 -35.562 -10.523 1 98.06 47 ALA B C 1
ATOM 5886 O O . ALA B 1 47 ? -16.938 -35.875 -10.789 1 98.06 47 ALA B O 1
ATOM 5887 N N . ALA B 1 48 ? -18.906 -36.344 -9.898 1 97.12 48 ALA B N 1
ATOM 5888 C CA . ALA B 1 48 ? -18.516 -37.688 -9.477 1 97.12 48 ALA B CA 1
ATOM 5889 C C . ALA B 1 48 ? -18.234 -38.594 -10.68 1 97.12 48 ALA B C 1
ATOM 5891 O O . ALA B 1 48 ? -17.297 -39.375 -10.664 1 97.12 48 ALA B O 1
ATOM 5892 N N . GLU B 1 49 ? -19.078 -38.469 -11.695 1 96 49 GLU B N 1
ATOM 5893 C CA . GLU B 1 49 ? -18.922 -39.25 -12.906 1 96 49 GLU B CA 1
ATOM 5894 C C . GLU B 1 49 ? -17.609 -38.906 -13.625 1 96 49 GLU B C 1
ATOM 5896 O O . GLU B 1 49 ? -17 -39.781 -14.266 1 96 49 GLU B O 1
ATOM 5901 N N . GLN B 1 50 ? -17.25 -37.719 -13.438 1 97 50 GLN B N 1
ATOM 5902 C CA . GLN B 1 50 ? -15.977 -37.281 -14.016 1 97 50 GLN B CA 1
ATOM 5903 C C . GLN B 1 50 ? -14.812 -37.656 -13.102 1 97 50 GLN B C 1
ATOM 5905 O O . GLN B 1 50 ? -13.648 -37.438 -13.453 1 97 50 GLN B O 1
ATOM 5910 N N . GLY B 1 51 ? -15.117 -38.188 -11.898 1 97.62 51 GLY B N 1
ATOM 5911 C CA . GLY B 1 51 ? -14.102 -38.656 -10.961 1 97.62 51 GLY B CA 1
ATOM 5912 C C . GLY B 1 51 ? -13.477 -37.531 -10.148 1 97.62 51 GLY B C 1
ATOM 5913 O O . GLY B 1 51 ? -12.414 -37.719 -9.555 1 97.62 51 GLY B O 1
ATOM 5914 N N . LEU B 1 52 ? -14.031 -36.375 -10.039 1 98.31 52 LEU B N 1
ATOM 5915 C CA . LEU B 1 52 ? -13.398 -35.188 -9.453 1 98.31 52 LEU B CA 1
ATOM 5916 C C . LEU B 1 52 ? -13.352 -35.281 -7.934 1 98.31 52 LEU B C 1
ATOM 5918 O O . LEU B 1 52 ? -12.406 -34.812 -7.305 1 98.31 52 LEU B O 1
ATOM 5922 N N . GLN B 1 53 ? -14.352 -35.969 -7.289 1 97.5 53 GLN B N 1
ATOM 5923 C CA . GLN B 1 53 ? -14.367 -36.125 -5.84 1 97.5 53 GLN B CA 1
ATOM 5924 C C . GLN B 1 53 ? -13.203 -37 -5.371 1 97.5 53 GLN B C 1
ATOM 5926 O O . GLN B 1 53 ? -12.75 -36.875 -4.23 1 97.5 53 GLN B O 1
ATOM 5931 N N . GLY B 1 54 ? -12.773 -37.844 -6.246 1 97.75 54 GLY B N 1
ATOM 5932 C CA . GLY B 1 54 ? -11.75 -38.781 -5.844 1 97.75 54 GLY B CA 1
ATOM 5933 C C . GLY B 1 54 ? -10.461 -38.656 -6.633 1 97.75 54 GLY B C 1
ATOM 5934 O O . GLY B 1 54 ? -9.688 -39.625 -6.73 1 97.75 54 GLY B O 1
ATOM 5935 N N . VAL B 1 55 ? -10.242 -37.5 -7.203 1 98 55 VAL B N 1
ATOM 5936 C CA . VAL B 1 55 ? -9.07 -37.344 -8.055 1 98 55 VAL B CA 1
ATOM 5937 C C . VAL B 1 55 ? -7.805 -37.656 -7.273 1 98 55 VAL B C 1
ATOM 5939 O O . VAL B 1 55 ? -6.871 -38.25 -7.816 1 98 55 VAL B O 1
ATOM 5942 N N . HIS B 1 56 ? -7.73 -37.344 -5.969 1 97.88 56 HIS B N 1
ATOM 5943 C CA . HIS B 1 56 ? -6.551 -37.469 -5.125 1 97.88 56 HIS B CA 1
ATOM 5944 C C . HIS B 1 56 ? -6.594 -38.781 -4.312 1 97.88 56 HIS B C 1
ATOM 5946 O O . HIS B 1 56 ? -5.672 -39.062 -3.549 1 97.88 56 HIS B O 1
ATOM 5952 N N . LEU B 1 57 ? -7.648 -39.531 -4.457 1 98.5 57 LEU B N 1
ATOM 5953 C CA . LEU B 1 57 ? -7.828 -40.75 -3.648 1 98.5 57 LEU B CA 1
ATOM 5954 C C . LEU B 1 57 ? -7.305 -41.969 -4.379 1 98.5 57 LEU B C 1
ATOM 5956 O O . LEU B 1 57 ? -7.242 -42 -5.613 1 98.5 57 LEU B O 1
ATOM 5960 N N . ALA B 1 58 ? -7.008 -43 -3.613 1 97.88 58 ALA B N 1
ATOM 5961 C CA . ALA B 1 58 ? -6.422 -44.219 -4.148 1 97.88 58 ALA B CA 1
ATOM 5962 C C . ALA B 1 58 ? -7.414 -44.969 -5.043 1 97.88 58 ALA B C 1
ATOM 5964 O O . ALA B 1 58 ? -8.625 -44.875 -4.828 1 97.88 58 ALA B O 1
ATOM 5965 N N . GLU B 1 59 ? -6.93 -45.719 -5.938 1 97.69 59 GLU B N 1
ATOM 5966 C CA . GLU B 1 59 ? -7.773 -46.531 -6.812 1 97.69 59 GLU B CA 1
ATOM 5967 C C . GLU B 1 59 ? -8.508 -47.625 -6.027 1 97.69 59 GLU B C 1
ATOM 5969 O O . GLU B 1 59 ? -9.609 -48.031 -6.395 1 97.69 59 GLU B O 1
ATOM 5974 N N . SER B 1 60 ? -7.902 -48.062 -4.965 1 98 60 SER B N 1
ATOM 5975 C CA . SER B 1 60 ? -8.477 -49.125 -4.133 1 98 60 SER B CA 1
ATOM 5976 C C . SER B 1 60 ? -9.805 -48.688 -3.529 1 98 60 SER B C 1
ATOM 5978 O O . SER B 1 60 ? -10.633 -49.531 -3.168 1 98 60 SER B O 1
ATOM 5980 N N . VAL B 1 61 ? -10.039 -47.406 -3.479 1 98.25 61 VAL B N 1
ATOM 5981 C CA . VAL B 1 61 ? -11.289 -46.906 -2.904 1 98.25 61 VAL B CA 1
ATOM 5982 C C . VAL B 1 61 ? -12.117 -46.219 -3.986 1 98.25 61 VAL B C 1
ATOM 5984 O O . VAL B 1 61 ? -13.008 -45.406 -3.682 1 98.25 61 VAL B O 1
ATOM 5987 N N . GLY B 1 62 ? -11.727 -46.469 -5.246 1 97.44 62 GLY B N 1
ATOM 5988 C CA . GLY B 1 62 ? -12.484 -45.906 -6.363 1 97.44 62 GLY B CA 1
ATOM 5989 C C . GLY B 1 62 ? -11.984 -44.562 -6.82 1 97.44 62 GLY B C 1
ATOM 5990 O O . GLY B 1 62 ? -12.625 -43.906 -7.645 1 97.44 62 GLY B O 1
ATOM 5991 N N . GLY B 1 63 ? -10.93 -44.094 -6.281 1 97.88 63 GLY B N 1
ATOM 5992 C CA . GLY B 1 63 ? -10.336 -42.844 -6.707 1 97.88 63 GLY B CA 1
ATOM 5993 C C . GLY B 1 63 ? -9.539 -42.938 -7.992 1 97.88 63 GLY B C 1
ATOM 5994 O O . GLY B 1 63 ? -9.555 -44 -8.641 1 97.88 63 GLY B O 1
ATOM 5995 N N . GLN B 1 64 ? -8.898 -41.875 -8.367 1 97.12 64 GLN B N 1
ATOM 5996 C CA . GLN B 1 64 ? -8.164 -41.844 -9.633 1 97.12 64 GLN B CA 1
ATOM 5997 C C . GLN B 1 64 ? -6.664 -42.031 -9.391 1 97.12 64 GLN B C 1
ATOM 5999 O O . GLN B 1 64 ? -5.895 -42.188 -10.344 1 97.12 64 GLN B O 1
ATOM 6004 N N . GLY B 1 65 ? -6.227 -41.875 -8.195 1 96.62 65 GLY B N 1
ATOM 6005 C CA . GLY B 1 65 ? -4.859 -42.219 -7.84 1 96.62 65 GLY B CA 1
ATOM 6006 C C . GLY B 1 65 ? -3.889 -41.062 -8.047 1 96.62 65 GLY B C 1
ATOM 6007 O O . GLY B 1 65 ? -2.678 -41.25 -7.891 1 96.62 65 GLY B O 1
ATOM 6008 N N . PHE B 1 66 ? -4.348 -39.875 -8.375 1 96.5 66 PHE B N 1
ATOM 6009 C CA . PHE B 1 66 ? -3.475 -38.719 -8.523 1 96.5 66 PHE B CA 1
ATOM 6010 C C . PHE B 1 66 ? -3.146 -38.125 -7.168 1 96.5 66 PHE B C 1
ATOM 6012 O O . PHE B 1 66 ? -3.459 -38.688 -6.129 1 96.5 66 PHE B O 1
ATOM 6019 N N . GLY B 1 67 ? -2.469 -36.969 -7.16 1 97.06 67 GLY B N 1
ATOM 6020 C CA . GLY B 1 67 ? -2.014 -36.344 -5.918 1 97.06 67 GLY B CA 1
ATOM 6021 C C . GLY B 1 67 ? -2.727 -35.062 -5.586 1 97.06 67 GLY B C 1
ATOM 6022 O O . GLY B 1 67 ? -3.801 -34.781 -6.121 1 97.06 67 GLY B O 1
ATOM 6023 N N . ILE B 1 68 ? -2.146 -34.406 -4.645 1 98.06 68 ILE B N 1
ATOM 6024 C CA . ILE B 1 68 ? -2.719 -33.156 -4.129 1 98.06 68 ILE B CA 1
ATOM 6025 C C . ILE B 1 68 ? -2.564 -32.031 -5.16 1 98.06 68 ILE B C 1
ATOM 6027 O O . ILE B 1 68 ? -3.412 -31.156 -5.254 1 98.06 68 ILE B O 1
ATOM 6031 N N . LEU B 1 69 ? -1.54 -32.062 -5.969 1 97.88 69 LEU B N 1
ATOM 6032 C CA . LEU B 1 69 ? -1.368 -31.062 -7.02 1 97.88 69 LEU B CA 1
ATOM 6033 C C . LEU B 1 69 ? -2.529 -31.109 -8.008 1 97.88 69 LEU B C 1
ATOM 6035 O O . LEU B 1 69 ? -3.059 -30.062 -8.398 1 97.88 69 LEU B O 1
ATOM 6039 N N . GLU B 1 70 ? -2.934 -32.344 -8.461 1 98 70 GLU B N 1
ATOM 6040 C CA . GLU B 1 70 ? -4.078 -32.5 -9.352 1 98 70 GLU B CA 1
ATOM 6041 C C . GLU B 1 70 ? -5.363 -32 -8.688 1 98 70 GLU B C 1
ATOM 6043 O O . GLU B 1 70 ? -6.184 -31.344 -9.328 1 98 70 GLU B O 1
ATOM 6048 N N . LEU B 1 71 ? -5.504 -32.344 -7.418 1 98.75 71 LEU B N 1
ATOM 6049 C CA . LEU B 1 71 ? -6.672 -31.844 -6.703 1 98.75 71 LEU B CA 1
ATOM 6050 C C . LEU B 1 71 ? -6.648 -30.312 -6.645 1 98.75 71 LEU B C 1
ATOM 6052 O O . LEU B 1 71 ? -7.691 -29.672 -6.77 1 98.75 71 LEU B O 1
ATOM 6056 N N . ALA B 1 72 ? -5.453 -29.734 -6.379 1 98.75 72 ALA B N 1
ATOM 6057 C CA . ALA B 1 72 ? -5.32 -28.281 -6.355 1 98.75 72 ALA B CA 1
ATOM 6058 C C . ALA B 1 72 ? -5.742 -27.672 -7.688 1 98.75 72 ALA B C 1
ATOM 6060 O O . ALA B 1 72 ? -6.375 -26.609 -7.723 1 98.75 72 ALA B O 1
ATOM 6061 N N . VAL B 1 73 ? -5.398 -28.281 -8.805 1 98.44 73 VAL B N 1
ATOM 6062 C CA . VAL B 1 73 ? -5.812 -27.828 -10.125 1 98.44 73 VAL B CA 1
ATOM 6063 C C . VAL B 1 73 ? -7.336 -27.812 -10.211 1 98.44 73 VAL B C 1
ATOM 6065 O O . VAL B 1 73 ? -7.926 -26.844 -10.688 1 98.44 73 VAL B O 1
ATOM 6068 N N . VAL B 1 74 ? -7.949 -28.844 -9.742 1 98.69 74 VAL B N 1
ATOM 6069 C CA . VAL B 1 74 ? -9.406 -28.969 -9.766 1 98.69 74 VAL B CA 1
ATOM 6070 C C . VAL B 1 74 ? -10.031 -27.859 -8.922 1 98.69 74 VAL B C 1
ATOM 6072 O O . VAL B 1 74 ? -10.93 -27.156 -9.383 1 98.69 74 VAL B O 1
ATOM 6075 N N . LEU B 1 75 ? -9.547 -27.688 -7.715 1 98.75 75 LEU B N 1
ATOM 6076 C CA . LEU B 1 75 ? -10.148 -26.734 -6.777 1 98.75 75 LEU B CA 1
ATOM 6077 C C . LEU B 1 75 ? -9.938 -25.312 -7.25 1 98.75 75 LEU B C 1
ATOM 6079 O O . LEU B 1 75 ? -10.781 -24.438 -7 1 98.75 75 LEU B O 1
ATOM 6083 N N . ALA B 1 76 ? -8.812 -25.031 -7.91 1 98.69 76 ALA B N 1
ATOM 6084 C CA . ALA B 1 76 ? -8.609 -23.703 -8.492 1 98.69 76 ALA B CA 1
ATOM 6085 C C . ALA B 1 76 ? -9.688 -23.391 -9.523 1 98.69 76 ALA B C 1
ATOM 6087 O O . ALA B 1 76 ? -10.18 -22.25 -9.594 1 98.69 76 ALA B O 1
ATOM 6088 N N . GLU B 1 77 ? -10.047 -24.406 -10.344 1 98.44 77 GLU B N 1
ATOM 6089 C CA . GLU B 1 77 ? -11.094 -24.188 -11.336 1 98.44 77 GLU B CA 1
ATOM 6090 C C . GLU B 1 77 ? -12.461 -24.031 -10.672 1 98.44 77 GLU B C 1
ATOM 6092 O O . GLU B 1 77 ? -13.305 -23.281 -11.164 1 98.44 77 GLU B O 1
ATOM 6097 N N . PHE B 1 78 ? -12.68 -24.734 -9.586 1 98.69 78 PHE B N 1
ATOM 6098 C CA . PHE B 1 78 ? -13.914 -24.547 -8.828 1 98.69 78 PHE B CA 1
ATOM 6099 C C . PHE B 1 78 ? -13.961 -23.141 -8.234 1 98.69 78 PHE B C 1
ATOM 6101 O O . PHE B 1 78 ? -15.031 -22.547 -8.133 1 98.69 78 PHE B O 1
ATOM 6108 N N . GLY B 1 79 ? -12.797 -22.641 -7.77 1 98.69 79 GLY B N 1
ATOM 6109 C CA . GLY B 1 79 ? -12.711 -21.266 -7.32 1 98.69 79 GLY B CA 1
ATOM 6110 C C . GLY B 1 79 ? -12.977 -20.25 -8.422 1 98.69 79 GLY B C 1
ATOM 6111 O O . GLY B 1 79 ? -13.68 -19.266 -8.211 1 98.69 79 GLY B O 1
ATOM 6112 N N . TYR B 1 80 ? -12.438 -20.547 -9.625 1 98.56 80 TYR B N 1
ATOM 6113 C CA . TYR B 1 80 ? -12.648 -19.688 -10.781 1 98.56 80 TYR B CA 1
ATOM 6114 C C . TYR B 1 80 ? -14.125 -19.562 -11.117 1 98.56 80 TYR B C 1
ATOM 6116 O O . TYR B 1 80 ? -14.586 -18.516 -11.578 1 98.56 80 TYR B O 1
ATOM 6124 N N . GLY B 1 81 ? -14.867 -20.609 -10.805 1 98.5 81 GLY B N 1
ATOM 6125 C CA . GLY B 1 81 ? -16.297 -20.609 -11.102 1 98.5 81 GLY B CA 1
ATOM 6126 C C . GLY B 1 81 ? -17.156 -20.234 -9.906 1 98.5 81 GLY B C 1
ATOM 6127 O O . GLY B 1 81 ? -18.375 -20.219 -10 1 98.5 81 GLY B O 1
ATOM 6128 N N . ALA B 1 82 ? -16.547 -19.969 -8.711 1 98.5 82 ALA B N 1
ATOM 6129 C CA . ALA B 1 82 ? -17.266 -19.75 -7.465 1 98.5 82 ALA B CA 1
ATOM 6130 C C . ALA B 1 82 ? -18.375 -20.797 -7.277 1 98.5 82 ALA B C 1
ATOM 6132 O O . ALA B 1 82 ? -19.5 -20.453 -6.949 1 98.5 82 ALA B O 1
ATOM 6133 N N . VAL B 1 83 ? -18.062 -22.031 -7.527 1 98.62 83 VAL B N 1
ATOM 6134 C CA . VAL B 1 83 ? -19.047 -23.109 -7.566 1 98.62 83 VAL B CA 1
ATOM 6135 C C . VAL B 1 83 ? -19.719 -23.234 -6.203 1 98.62 83 VAL B C 1
ATOM 6137 O O . VAL B 1 83 ? -19.047 -23.344 -5.176 1 98.62 83 VAL B O 1
ATOM 6140 N N . PRO B 1 84 ? -21.062 -23.266 -6.164 1 98.19 84 PRO B N 1
ATOM 6141 C CA . PRO B 1 84 ? -21.766 -23.344 -4.883 1 98.19 84 PRO B CA 1
ATOM 6142 C C . PRO B 1 84 ? -21.656 -24.734 -4.25 1 98.19 84 PRO B C 1
ATOM 6144 O O . PRO B 1 84 ? -21.5 -25.734 -4.957 1 98.19 84 PRO B O 1
ATOM 6147 N N . GLY B 1 85 ? -21.812 -24.75 -2.951 1 97.56 85 GLY B N 1
ATOM 6148 C CA . GLY B 1 85 ? -22.031 -26.031 -2.275 1 97.56 85 GLY B CA 1
ATOM 6149 C C . GLY B 1 85 ? -20.781 -26.609 -1.665 1 97.56 85 GLY B C 1
ATOM 6150 O O . GLY B 1 85 ? -19.797 -25.891 -1.441 1 97.56 85 GLY B O 1
ATOM 6151 N N . PRO B 1 86 ? -20.75 -27.875 -1.341 1 98.31 86 PRO B N 1
ATOM 6152 C CA . PRO B 1 86 ? -19.781 -28.453 -0.402 1 98.31 86 PRO B CA 1
ATOM 6153 C C . PRO B 1 86 ? -18.594 -29.125 -1.104 1 98.31 86 PRO B C 1
ATOM 6155 O O . PRO B 1 86 ? -17.766 -29.75 -0.453 1 98.31 86 PRO B O 1
ATOM 6158 N N . PHE B 1 87 ? -18.438 -29.031 -2.377 1 98.62 87 PHE B N 1
ATOM 6159 C CA . PHE B 1 87 ? -17.438 -29.812 -3.09 1 98.62 87 PHE B CA 1
ATOM 6160 C C . PHE B 1 87 ? -16.062 -29.625 -2.471 1 98.62 87 PHE B C 1
ATOM 6162 O O . PHE B 1 87 ? -15.391 -30.609 -2.125 1 98.62 87 PHE B O 1
ATOM 6169 N N . VAL B 1 88 ? -15.609 -28.375 -2.264 1 98.62 88 VAL B N 1
ATOM 6170 C CA . VAL B 1 88 ? -14.25 -28.078 -1.831 1 98.62 88 VAL B CA 1
ATOM 6171 C C . VAL B 1 88 ? -14.039 -28.578 -0.404 1 98.62 88 VAL B C 1
ATOM 6173 O O . VAL B 1 88 ? -13.086 -29.312 -0.127 1 98.62 88 VAL B O 1
ATOM 6176 N N . PRO B 1 89 ? -14.961 -28.281 0.562 1 98.44 89 PRO B N 1
ATOM 6177 C CA . PRO B 1 89 ? -14.789 -28.828 1.906 1 98.44 89 PRO B CA 1
ATOM 6178 C C . PRO B 1 89 ? -14.766 -30.359 1.917 1 98.44 89 PRO B C 1
ATOM 6180 O O . PRO B 1 89 ? -13.992 -30.969 2.658 1 98.44 89 PRO B O 1
ATOM 6183 N N . SER B 1 90 ? -15.57 -30.953 1.072 1 98.75 90 SER B N 1
ATOM 6184 C CA . SER B 1 90 ? -15.641 -32.406 1.033 1 98.75 90 SER B CA 1
ATOM 6185 C C . SER B 1 90 ? -14.336 -33 0.502 1 98.75 90 SER B C 1
ATOM 6187 O O . SER B 1 90 ? -13.844 -34 1.031 1 98.75 90 SER B O 1
ATOM 6189 N N . ALA B 1 91 ? -13.844 -32.406 -0.525 1 98.75 91 ALA B N 1
ATOM 6190 C CA . ALA B 1 91 ? -12.578 -32.875 -1.095 1 98.75 91 ALA B CA 1
ATOM 6191 C C . ALA B 1 91 ? -11.445 -32.75 -0.079 1 98.75 91 ALA B C 1
ATOM 6193 O O . ALA B 1 91 ? -10.602 -33.656 0.019 1 98.75 91 ALA B O 1
ATOM 6194 N N . ILE B 1 92 ? -11.406 -31.672 0.68 1 98.75 92 ILE B N 1
ATOM 6195 C CA . ILE B 1 92 ? -10.367 -31.469 1.687 1 98.75 92 ILE B CA 1
ATOM 6196 C C . ILE B 1 92 ? -10.508 -32.5 2.795 1 98.75 92 ILE B C 1
ATOM 6198 O O . ILE B 1 92 ? -9.508 -33.094 3.242 1 98.75 92 ILE B O 1
ATOM 6202 N N . ALA B 1 93 ? -11.719 -32.75 3.199 1 98.75 93 ALA B N 1
ATOM 6203 C CA . ALA B 1 93 ? -11.953 -33.812 4.203 1 98.75 93 ALA B CA 1
ATOM 6204 C C . ALA B 1 93 ? -11.461 -35.156 3.713 1 98.75 93 ALA B C 1
ATOM 6206 O O . ALA B 1 93 ? -10.852 -35.906 4.473 1 98.75 93 ALA B O 1
ATOM 6207 N N . GLY B 1 94 ? -11.773 -35.469 2.48 1 98.75 94 GLY B N 1
ATOM 6208 C CA . GLY B 1 94 ? -11.273 -36.688 1.892 1 98.75 94 GLY B CA 1
ATOM 6209 C C . GLY B 1 94 ? -9.758 -36.812 1.912 1 98.75 94 GLY B C 1
ATOM 6210 O O . GLY B 1 94 ? -9.211 -37.875 2.172 1 98.75 94 GLY B O 1
ATOM 6211 N N . ALA B 1 95 ? -9.078 -35.688 1.64 1 98.75 95 ALA B N 1
ATOM 6212 C CA . ALA B 1 95 ? -7.613 -35.656 1.665 1 98.75 95 ALA B CA 1
ATOM 6213 C C . ALA B 1 95 ? -7.082 -35.938 3.068 1 98.75 95 ALA B C 1
ATOM 6215 O O . ALA B 1 95 ? -6.066 -36.625 3.232 1 98.75 95 ALA B O 1
ATOM 6216 N N . LEU B 1 96 ? -7.75 -35.375 4.09 1 98.44 96 LEU B N 1
ATOM 6217 C CA . LEU B 1 96 ? -7.348 -35.594 5.477 1 98.44 96 LEU B CA 1
ATOM 6218 C C . LEU B 1 96 ? -7.477 -37.062 5.867 1 98.44 96 LEU B C 1
ATOM 6220 O O . LEU B 1 96 ? -6.559 -37.625 6.457 1 98.44 96 LEU B O 1
ATOM 6224 N N . ILE B 1 97 ? -8.594 -37.656 5.508 1 98.62 97 ILE B N 1
ATOM 6225 C CA . ILE B 1 97 ? -8.828 -39.062 5.824 1 98.62 97 ILE B CA 1
ATOM 6226 C C . ILE B 1 97 ? -7.82 -39.938 5.082 1 98.62 97 ILE B C 1
ATOM 6228 O O . ILE B 1 97 ? -7.273 -40.906 5.652 1 98.62 97 ILE B O 1
ATOM 6232 N N . SER B 1 98 ? -7.594 -39.625 3.842 1 98.44 98 SER B N 1
ATOM 6233 C CA . SER B 1 98 ? -6.66 -40.406 3.018 1 98.44 98 SER B CA 1
ATOM 6234 C C . SER B 1 98 ? -5.246 -40.344 3.592 1 98.44 98 SER B C 1
ATOM 6236 O O . SER B 1 98 ? -4.496 -41.312 3.496 1 98.44 98 SER B O 1
ATOM 6238 N N . ALA B 1 99 ? -4.828 -39.188 4.129 1 97.81 99 ALA B N 1
ATOM 6239 C CA . ALA B 1 99 ? -3.504 -39.031 4.723 1 97.81 99 ALA B CA 1
ATOM 6240 C C . ALA B 1 99 ? -3.336 -39.969 5.922 1 97.81 99 ALA B C 1
ATOM 6242 O O . ALA B 1 99 ? -2.227 -40.406 6.215 1 97.81 99 ALA B O 1
ATOM 6243 N N . HIS B 1 100 ? -4.441 -40.219 6.59 1 97.31 100 HIS B N 1
ATOM 6244 C CA . HIS B 1 100 ? -4.438 -41.188 7.688 1 97.31 100 HIS B CA 1
ATOM 6245 C C . HIS B 1 100 ? -4.371 -42.625 7.164 1 97.31 100 HIS B C 1
ATOM 6247 O O . HIS B 1 100 ? -3.559 -43.406 7.633 1 97.31 100 HIS B O 1
ATOM 6253 N N . ASP B 1 101 ? -5.273 -42.969 6.277 1 97.31 101 ASP B N 1
ATOM 6254 C CA . ASP B 1 101 ? -5.406 -44.312 5.695 1 97.31 101 ASP B CA 1
ATOM 6255 C C . ASP B 1 101 ? -5.977 -44.25 4.281 1 97.31 101 ASP B C 1
ATOM 6257 O O . ASP B 1 101 ? -7.184 -44.062 4.098 1 97.31 101 ASP B O 1
ATOM 6261 N N . PRO B 1 102 ? -5.176 -44.438 3.27 1 97.25 102 PRO B N 1
ATOM 6262 C CA . PRO B 1 102 ? -5.625 -44.312 1.882 1 97.25 102 PRO B CA 1
ATOM 6263 C C . PRO B 1 102 ? -6.684 -45.344 1.501 1 97.25 102 PRO B C 1
ATOM 6265 O O . PRO B 1 102 ? -7.348 -45.219 0.471 1 97.25 102 PRO B O 1
ATOM 6268 N N . ASP B 1 103 ? -6.836 -46.344 2.377 1 97.44 103 ASP B N 1
ATOM 6269 C CA . ASP B 1 103 ? -7.777 -47.406 2.051 1 97.44 103 ASP B CA 1
ATOM 6270 C C . ASP B 1 103 ? -8.984 -47.375 2.982 1 97.44 103 ASP B C 1
ATOM 6272 O O . ASP B 1 103 ? -9.742 -48.344 3.057 1 97.44 103 ASP B O 1
ATOM 6276 N N . ALA B 1 104 ? -9.133 -46.312 3.727 1 97.5 104 ALA B N 1
ATOM 6277 C CA . ALA B 1 104 ? -10.273 -46.219 4.629 1 97.5 104 ALA B CA 1
ATOM 6278 C C . ALA B 1 104 ? -11.586 -46.406 3.877 1 97.5 104 ALA B C 1
ATOM 6280 O O . ALA B 1 104 ? -11.773 -45.875 2.779 1 97.5 104 ALA B O 1
ATOM 6281 N N . LYS B 1 105 ? -12.508 -47.062 4.391 1 95.94 105 LYS B N 1
ATOM 6282 C CA . LYS B 1 105 ? -13.758 -47.469 3.742 1 95.94 105 LYS B CA 1
ATOM 6283 C C . LYS B 1 105 ? -14.602 -46.25 3.375 1 95.94 105 LYS B C 1
ATOM 6285 O O . LYS B 1 105 ? -15.234 -46.219 2.32 1 95.94 105 LYS B O 1
ATOM 6290 N N . VAL B 1 106 ? -14.633 -45.281 4.215 1 97.56 106 VAL B N 1
ATOM 6291 C CA . VAL B 1 106 ? -15.461 -44.125 4.016 1 97.56 106 VAL B CA 1
ATOM 6292 C C . VAL B 1 106 ? -15.023 -43.375 2.752 1 97.56 106 VAL B C 1
ATOM 6294 O O . VAL B 1 106 ? -15.812 -42.656 2.133 1 97.56 106 VAL B O 1
ATOM 6297 N N . LEU B 1 107 ? -13.805 -43.562 2.324 1 98.56 107 LEU B N 1
ATOM 6298 C CA . LEU B 1 107 ? -13.273 -42.875 1.154 1 98.56 107 LEU B CA 1
ATOM 6299 C C . LEU B 1 107 ? -13.961 -43.344 -0.119 1 98.56 107 LEU B C 1
ATOM 6301 O O . LEU B 1 107 ? -14.078 -42.594 -1.091 1 98.56 107 LEU B O 1
ATOM 6305 N N . SER B 1 108 ? -14.398 -44.594 -0.122 1 98.25 108 SER B N 1
ATOM 6306 C CA . SER B 1 108 ? -15.133 -45.094 -1.275 1 98.25 108 SER B CA 1
ATOM 6307 C C . SER B 1 108 ? -16.453 -44.375 -1.463 1 98.25 108 SER B C 1
ATOM 6309 O O . SER B 1 108 ? -16.844 -44.062 -2.592 1 98.25 108 SER B O 1
ATOM 6311 N N . GLU B 1 109 ? -17.109 -44.062 -0.365 1 98 109 GLU B N 1
ATOM 6312 C CA . GLU B 1 109 ? -18.344 -43.281 -0.41 1 98 109 GLU B CA 1
ATOM 6313 C C . GLU B 1 109 ? -18.078 -41.875 -0.893 1 98 109 GLU B C 1
ATOM 6315 O O . GLU B 1 109 ? -18.859 -41.312 -1.655 1 98 109 GLU B O 1
ATOM 6320 N N . LEU B 1 110 ? -17 -41.344 -0.433 1 98.31 110 LEU B N 1
ATOM 6321 C CA . LEU B 1 110 ? -16.656 -39.969 -0.823 1 98.31 110 LEU B CA 1
ATOM 6322 C C . LEU B 1 110 ? -16.266 -39.906 -2.295 1 98.31 110 LEU B C 1
ATOM 6324 O O . LEU B 1 110 ? -16.656 -39 -3.012 1 98.31 110 LEU B O 1
ATOM 6328 N N . ALA B 1 111 ? -15.508 -40.875 -2.797 1 98.12 111 ALA B N 1
ATOM 6329 C CA . ALA B 1 111 ? -15.039 -40.906 -4.18 1 98.12 111 ALA B CA 1
ATOM 6330 C C . ALA B 1 111 ? -16.203 -41.031 -5.152 1 98.12 111 ALA B C 1
ATOM 6332 O O . ALA B 1 111 ? -16.203 -40.438 -6.227 1 98.12 111 ALA B O 1
ATOM 6333 N N . SER B 1 112 ? -17.219 -41.812 -4.781 1 97.19 112 SER B N 1
ATOM 6334 C CA . SER B 1 112 ? -18.359 -42.062 -5.66 1 97.19 112 SER B CA 1
ATOM 6335 C C . SER B 1 112 ? -19.375 -40.938 -5.582 1 97.19 112 SER B C 1
ATOM 6337 O O . SER B 1 112 ? -20.266 -40.844 -6.426 1 97.19 112 SER B O 1
ATOM 6339 N N . GLY B 1 113 ? -19.234 -40.125 -4.551 1 97.19 113 GLY B N 1
ATOM 6340 C CA . GLY B 1 113 ? -20.203 -39.062 -4.328 1 97.19 113 GLY B CA 1
ATOM 6341 C C . GLY B 1 113 ? -21.375 -39.5 -3.475 1 97.19 113 GLY B C 1
ATOM 6342 O O . GLY B 1 113 ? -22.312 -38.719 -3.26 1 97.19 113 GLY B O 1
ATOM 6343 N N . ALA B 1 114 ? -21.312 -40.656 -2.971 1 97.56 114 ALA B N 1
ATOM 6344 C CA . ALA B 1 114 ? -22.422 -41.188 -2.166 1 97.56 114 ALA B CA 1
ATOM 6345 C C . ALA B 1 114 ? -22.484 -40.5 -0.811 1 97.56 114 ALA B C 1
ATOM 6347 O O . ALA B 1 114 ? -23.531 -40.5 -0.15 1 97.56 114 ALA B O 1
ATOM 6348 N N . ALA B 1 115 ? -21.422 -39.906 -0.399 1 97.94 115 ALA B N 1
ATOM 6349 C CA . ALA B 1 115 ? -21.391 -39.125 0.842 1 97.94 115 ALA B CA 1
ATOM 6350 C C . ALA B 1 115 ? -20.719 -37.781 0.624 1 97.94 115 ALA B C 1
ATOM 6352 O O . ALA B 1 115 ? -19.938 -37.594 -0.315 1 97.94 115 ALA B O 1
ATOM 6353 N N . ILE B 1 116 ? -21.109 -36.844 1.395 1 98.56 116 ILE B N 1
ATOM 6354 C CA . ILE B 1 116 ? -20.5 -35.5 1.471 1 98.56 116 ILE B CA 1
ATOM 6355 C C . ILE B 1 116 ? -19.812 -35.344 2.822 1 98.56 116 ILE B C 1
ATOM 6357 O O . ILE B 1 116 ? -20.391 -35.688 3.863 1 98.56 116 ILE B O 1
ATOM 6361 N N . ALA B 1 117 ? -18.609 -34.875 2.783 1 98.75 117 ALA B N 1
ATOM 6362 C CA . ALA B 1 117 ? -17.875 -34.656 4.023 1 98.75 117 ALA B CA 1
ATOM 6363 C C . ALA B 1 117 ? -17.578 -33.156 4.227 1 98.75 117 ALA B C 1
ATOM 6365 O O . ALA B 1 117 ? -17.828 -32.344 3.332 1 98.75 117 ALA B O 1
ATOM 6366 N N . ALA B 1 118 ? -17.219 -32.75 5.406 1 98.38 118 ALA B N 1
ATOM 6367 C CA . ALA B 1 118 ? -16.734 -31.438 5.793 1 98.38 118 ALA B CA 1
ATOM 6368 C C . ALA B 1 118 ? -15.625 -31.547 6.84 1 98.38 118 ALA B C 1
ATOM 6370 O O . ALA B 1 118 ? -15.344 -32.656 7.34 1 98.38 118 ALA B O 1
ATOM 6371 N N . TYR B 1 119 ? -14.953 -30.5 7.109 1 98.19 119 TYR B N 1
ATOM 6372 C CA . TYR B 1 119 ? -13.883 -30.453 8.094 1 98.19 119 TYR B CA 1
ATOM 6373 C C . TYR B 1 119 ? -13.891 -29.141 8.859 1 98.19 119 TYR B C 1
ATOM 6375 O O . TYR B 1 119 ? -14.539 -28.172 8.438 1 98.19 119 TYR B O 1
ATOM 6383 N N . ALA B 1 120 ? -13.281 -29.125 9.969 1 96.56 120 ALA B N 1
ATOM 6384 C CA . ALA B 1 120 ? -13.047 -27.875 10.703 1 96.56 120 ALA B CA 1
ATOM 6385 C C . ALA B 1 120 ? -11.547 -27.609 10.836 1 96.56 120 ALA B C 1
ATOM 6387 O O . ALA B 1 120 ? -10.75 -28.531 11 1 96.56 120 ALA B O 1
ATOM 6388 N N . MET B 1 121 ? -11.195 -26.344 10.797 1 90.69 121 MET B N 1
ATOM 6389 C CA . MET B 1 121 ? -9.797 -25.922 10.828 1 90.69 121 MET B CA 1
ATOM 6390 C C . MET B 1 121 ? -9.328 -25.719 12.266 1 90.69 121 MET B C 1
ATOM 6392 O O . MET B 1 121 ? -8.211 -26.109 12.617 1 90.69 121 MET B O 1
ATOM 6396 N N . ASP B 1 122 ? -10.109 -25.016 13.086 1 77.31 122 ASP B N 1
ATOM 6397 C CA . ASP B 1 122 ? -9.68 -24.516 14.383 1 77.31 122 ASP B CA 1
ATOM 6398 C C . ASP B 1 122 ? -9.797 -25.578 15.461 1 77.31 122 ASP B C 1
ATOM 6400 O O . ASP B 1 122 ? -10.82 -26.25 15.57 1 77.31 122 ASP B O 1
ATOM 6404 N N . CYS B 1 123 ? -8.609 -25.531 16.109 1 67.69 123 CYS B N 1
ATOM 6405 C CA . CYS B 1 123 ? -8.586 -26.438 17.25 1 67.69 123 CYS B CA 1
ATOM 6406 C C . CYS B 1 123 ? -9.086 -25.75 18.5 1 67.69 123 CYS B C 1
ATOM 6408 O O . CYS B 1 123 ? -9.344 -24.531 18.5 1 67.69 123 CYS B O 1
ATOM 6410 N N . CYS B 1 124 ? -9.781 -26.281 19.328 1 69.75 124 CYS B N 1
ATOM 6411 C CA . CYS B 1 124 ? -9.992 -25.891 20.719 1 69.75 124 CYS B CA 1
ATOM 6412 C C . CYS B 1 124 ? -11.484 -25.719 21.016 1 69.75 124 CYS B C 1
ATOM 6414 O O . CYS B 1 124 ? -11.867 -25.531 22.172 1 69.75 124 CYS B O 1
ATOM 6416 N N . GLY B 1 125 ? -12.109 -25.75 19.875 1 89.62 125 GLY B N 1
ATOM 6417 C CA . GLY B 1 125 ? -13.531 -25.703 20.172 1 89.62 125 GLY B CA 1
ATOM 6418 C C . GLY B 1 125 ? -14.07 -27 20.734 1 89.62 125 GLY B C 1
ATOM 6419 O O . GLY B 1 125 ? -15.047 -27 21.484 1 89.62 125 GLY B O 1
ATOM 6420 N N . LEU B 1 126 ? -13.359 -28.062 20.312 1 95.56 126 LEU B N 1
ATOM 6421 C CA . LEU B 1 126 ? -13.734 -29.391 20.797 1 95.56 126 LEU B CA 1
ATOM 6422 C C . LEU B 1 126 ? -12.625 -29.984 21.672 1 95.56 126 LEU B C 1
ATOM 6424 O O . LEU B 1 126 ? -11.445 -29.844 21.359 1 95.56 126 LEU B O 1
ATOM 6428 N N . THR B 1 127 ? -13.023 -30.578 22.75 1 95.81 127 THR B N 1
ATOM 6429 C CA . THR B 1 127 ? -12.094 -31.266 23.641 1 95.81 127 THR B CA 1
ATOM 6430 C C . THR B 1 127 ? -12.461 -32.75 23.781 1 95.81 127 THR B C 1
ATOM 6432 O O . THR B 1 127 ? -13.641 -33.094 23.75 1 95.81 127 THR B O 1
ATOM 6435 N N . ALA B 1 128 ? -11.469 -33.562 23.844 1 94.44 128 ALA B N 1
ATOM 6436 C CA . ALA B 1 128 ? -11.664 -35 24.047 1 94.44 128 ALA B CA 1
ATOM 6437 C C . ALA B 1 128 ? -10.961 -35.469 25.312 1 94.44 128 ALA B C 1
ATOM 6439 O O . ALA B 1 128 ? -9.812 -35.125 25.562 1 94.44 128 ALA B O 1
ATOM 6440 N N . THR B 1 129 ? -11.656 -36.188 26.109 1 94.56 129 THR B N 1
ATOM 6441 C CA . THR B 1 129 ? -11.109 -36.781 27.312 1 94.56 129 THR B CA 1
ATOM 6442 C C . THR B 1 129 ? -11.219 -38.312 27.25 1 94.56 129 THR B C 1
ATOM 6444 O O . THR B 1 129 ? -12.25 -38.844 26.828 1 94.56 129 THR B O 1
ATOM 6447 N N . ARG B 1 130 ? -10.156 -38.906 27.578 1 91.12 130 ARG B N 1
ATOM 6448 C CA . ARG B 1 130 ? -10.156 -40.375 27.562 1 91.12 130 ARG B CA 1
ATOM 6449 C C . ARG B 1 130 ? -10.867 -40.938 28.781 1 91.12 130 ARG B C 1
ATOM 6451 O O . ARG B 1 130 ? -10.617 -40.5 29.906 1 91.12 130 ARG B O 1
ATOM 6458 N N . GLN B 1 131 ? -11.773 -41.781 28.609 1 91.12 131 GLN B N 1
ATOM 6459 C CA . GLN B 1 131 ? -12.469 -42.562 29.641 1 91.12 131 GLN B CA 1
ATOM 6460 C C . GLN B 1 131 ? -12.43 -44.031 29.328 1 91.12 131 GLN B C 1
ATOM 6462 O O . GLN B 1 131 ? -13.305 -44.562 28.625 1 91.12 131 GLN B O 1
ATOM 6467 N N . GLY B 1 132 ? -11.531 -44.812 30 1 88.31 132 GLY B N 1
ATOM 6468 C CA . GLY B 1 132 ? -11.312 -46.188 29.625 1 88.31 132 GLY B CA 1
ATOM 6469 C C . GLY B 1 132 ? -10.797 -46.344 28.203 1 88.31 132 GLY B C 1
ATOM 6470 O O . GLY B 1 132 ? -9.781 -45.781 27.844 1 88.31 132 GLY B O 1
ATOM 6471 N N . ASP B 1 133 ? -11.586 -47.062 27.453 1 87.31 133 ASP B N 1
ATOM 6472 C CA . ASP B 1 133 ? -11.18 -47.312 26.078 1 87.31 133 ASP B CA 1
ATOM 6473 C C . ASP B 1 133 ? -11.883 -46.375 25.094 1 87.31 133 ASP B C 1
ATOM 6475 O O . ASP B 1 133 ? -11.719 -46.5 23.875 1 87.31 133 ASP B O 1
ATOM 6479 N N . ALA B 1 134 ? -12.57 -45.406 25.688 1 91.75 134 ALA B N 1
ATOM 6480 C CA . ALA B 1 134 ? -13.344 -44.5 24.844 1 91.75 134 ALA B CA 1
ATOM 6481 C C . ALA B 1 134 ? -12.859 -43.062 24.984 1 91.75 134 ALA B C 1
ATOM 6483 O O . ALA B 1 134 ? -12.219 -42.688 25.984 1 91.75 134 ALA B O 1
ATOM 6484 N N . LEU B 1 135 ? -13.109 -42.281 23.938 1 93.81 135 LEU B N 1
ATOM 6485 C CA . LEU B 1 135 ? -12.945 -40.812 23.953 1 93.81 135 LEU B CA 1
ATOM 6486 C C . LEU B 1 135 ? -14.297 -40.125 24.078 1 93.81 135 LEU B C 1
ATOM 6488 O O . LEU B 1 135 ? -15.258 -40.5 23.406 1 93.81 135 LEU B O 1
ATOM 6492 N N . VAL B 1 136 ? -14.375 -39.219 24.984 1 97.19 136 VAL B N 1
ATOM 6493 C CA . VAL B 1 136 ? -15.578 -38.406 25.125 1 97.19 136 VAL B CA 1
ATOM 6494 C C . VAL B 1 136 ? -15.32 -37 24.625 1 97.19 136 VAL B C 1
ATOM 6496 O O . VAL B 1 136 ? -14.461 -36.281 25.141 1 97.19 136 VAL B O 1
ATOM 6499 N N . ILE B 1 137 ? -16.062 -36.625 23.609 1 96.69 137 ILE B N 1
ATOM 6500 C CA . ILE B 1 137 ? -15.82 -35.344 22.922 1 96.69 137 ILE B CA 1
ATOM 6501 C C . ILE B 1 137 ? -16.891 -34.344 23.328 1 96.69 137 ILE B C 1
ATOM 6503 O O . ILE B 1 137 ? -18.078 -34.656 23.359 1 96.69 137 ILE B O 1
ATOM 6507 N N . ARG B 1 138 ? -16.469 -33.125 23.703 1 97.12 138 ARG B N 1
ATOM 6508 C CA . ARG B 1 138 ? -17.344 -32 24.078 1 97.12 138 ARG B CA 1
ATOM 6509 C C . ARG B 1 138 ? -16.891 -30.719 23.422 1 97.12 138 ARG B C 1
ATOM 6511 O O . ARG B 1 138 ? -15.719 -30.562 23.078 1 97.12 138 ARG B O 1
ATOM 6518 N N . GLY B 1 139 ? -17.859 -29.797 23.234 1 96.88 139 GLY B N 1
ATOM 6519 C CA . GLY B 1 139 ? -17.516 -28.469 22.797 1 96.88 139 GLY B CA 1
ATOM 6520 C C . GLY B 1 139 ? -18.219 -28.047 21.516 1 96.88 139 GLY B C 1
ATOM 6521 O O . GLY B 1 139 ? -19.25 -28.625 21.156 1 96.88 139 GLY B O 1
ATOM 6522 N N . GLU B 1 140 ? -17.703 -26.984 20.906 1 96.69 140 GLU B N 1
ATOM 6523 C CA . GLU B 1 140 ? -18.328 -26.422 19.719 1 96.69 140 GLU B CA 1
ATOM 6524 C C . GLU B 1 140 ? -17.297 -25.812 18.781 1 96.69 140 GLU B C 1
ATOM 6526 O O . GLU B 1 140 ? -16.359 -25.156 19.25 1 96.69 140 GLU B O 1
ATOM 6531 N N . VAL B 1 141 ? -17.422 -26.125 17.562 1 96.38 141 VAL B N 1
ATOM 6532 C CA . VAL B 1 141 ? -16.703 -25.406 16.516 1 96.38 141 VAL B CA 1
ATOM 6533 C C . VAL B 1 141 ? -17.688 -24.562 15.703 1 96.38 141 VAL B C 1
ATOM 6535 O O . VAL B 1 141 ? -18.719 -25.078 15.234 1 96.38 141 VAL B O 1
ATOM 6538 N N . ARG B 1 142 ? -17.328 -23.297 15.539 1 95.19 142 ARG B N 1
ATOM 6539 C CA . ARG B 1 142 ? -18.266 -22.359 14.93 1 95.19 142 ARG B CA 1
ATOM 6540 C C . ARG B 1 142 ? -17.969 -22.188 13.445 1 95.19 142 ARG B C 1
ATOM 6542 O O . ARG B 1 142 ? -16.828 -22.312 13.008 1 95.19 142 ARG B O 1
ATOM 6549 N N . ALA B 1 143 ? -19 -21.938 12.688 1 96.31 143 ALA B N 1
ATOM 6550 C CA . ALA B 1 143 ? -18.953 -21.484 11.297 1 96.31 143 ALA B CA 1
ATOM 6551 C C . ALA B 1 143 ? -18.203 -22.469 10.414 1 96.31 143 ALA B C 1
ATOM 6553 O O . ALA B 1 143 ? -17.281 -22.078 9.688 1 96.31 143 ALA B O 1
ATOM 6554 N N . VAL B 1 144 ? -18.5 -23.688 10.5 1 97.56 144 VAL B N 1
ATOM 6555 C CA . VAL B 1 144 ? -17.859 -24.734 9.719 1 97.56 144 VAL B CA 1
ATOM 6556 C C . VAL B 1 144 ? -18.484 -24.812 8.328 1 97.56 144 VAL B C 1
ATOM 6558 O O . VAL B 1 144 ? -19.672 -25.109 8.195 1 97.56 144 VAL B O 1
ATOM 6561 N N . PRO B 1 145 ? -17.703 -24.609 7.273 1 97.56 145 PRO B N 1
ATOM 6562 C CA . PRO B 1 145 ? -18.266 -24.641 5.922 1 97.56 145 PRO B CA 1
ATOM 6563 C C . PRO B 1 145 ? -18.812 -26.031 5.551 1 97.56 145 PRO B C 1
ATOM 6565 O O . PRO B 1 145 ? -18.141 -27.031 5.789 1 97.56 145 PRO B O 1
ATOM 6568 N N . ALA B 1 146 ? -20.062 -26.109 5.062 1 97.44 146 ALA B N 1
ATOM 6569 C CA . ALA B 1 146 ? -20.719 -27.266 4.484 1 97.44 146 ALA B CA 1
ATOM 6570 C C . ALA B 1 146 ? -21.078 -28.297 5.559 1 97.44 146 ALA B C 1
ATOM 6572 O O . ALA B 1 146 ? -21.453 -29.438 5.246 1 97.44 146 ALA B O 1
ATOM 6573 N N . ALA B 1 147 ? -20.984 -27.938 6.828 1 97.88 147 ALA B N 1
ATOM 6574 C CA . ALA B 1 147 ? -21.219 -28.906 7.895 1 97.88 147 ALA B CA 1
ATOM 6575 C C . ALA B 1 147 ? -22.641 -29.453 7.844 1 97.88 147 ALA B C 1
ATOM 6577 O O . ALA B 1 147 ? -22.875 -30.641 8.094 1 97.88 147 ALA B O 1
ATOM 6578 N N . ALA B 1 148 ? -23.562 -28.625 7.504 1 97.62 148 ALA B N 1
ATOM 6579 C CA . ALA B 1 148 ? -24.953 -29.047 7.492 1 97.62 148 ALA B CA 1
ATOM 6580 C C . ALA B 1 148 ? -25.266 -29.906 6.277 1 97.62 148 ALA B C 1
ATOM 6582 O O . ALA B 1 148 ? -26.281 -30.609 6.242 1 97.62 148 ALA B O 1
ATOM 6583 N N . GLN B 1 149 ? -24.469 -29.891 5.289 1 97.69 149 GLN B N 1
ATOM 6584 C CA . GLN B 1 149 ? -24.656 -30.703 4.09 1 97.69 149 GLN B CA 1
ATOM 6585 C C . GLN B 1 149 ? -23.938 -32.031 4.223 1 97.69 149 GLN B C 1
ATOM 6587 O O . GLN B 1 149 ? -24.188 -32.969 3.445 1 97.69 149 GLN B O 1
ATOM 6592 N N . ALA B 1 150 ? -23.078 -32.156 5.184 1 98.56 150 ALA B N 1
ATOM 6593 C CA . ALA B 1 150 ? -22.156 -33.312 5.266 1 98.56 150 ALA B CA 1
ATOM 6594 C C . ALA B 1 150 ? -22.734 -34.406 6.137 1 98.56 150 ALA B C 1
ATOM 6596 O O . ALA B 1 150 ? -23.438 -34.156 7.117 1 98.56 150 ALA B O 1
ATOM 6597 N N . SER B 1 151 ? -22.406 -35.625 5.773 1 98.38 151 SER B N 1
ATOM 6598 C CA . SER B 1 151 ? -22.719 -36.781 6.605 1 98.38 151 SER B CA 1
ATOM 6599 C C . SER B 1 151 ? -21.516 -37.25 7.395 1 98.38 151 SER B C 1
ATOM 6601 O O . SER B 1 151 ? -21.641 -38.031 8.359 1 98.38 151 SER B O 1
ATOM 6603 N N . VAL B 1 152 ? -20.359 -36.844 6.953 1 98.44 152 VAL B N 1
ATOM 6604 C CA . VAL B 1 152 ? -19.094 -37.188 7.59 1 98.44 152 VAL B CA 1
ATOM 6605 C C . VAL B 1 152 ? -18.344 -35.906 7.938 1 98.44 152 VAL B C 1
ATOM 6607 O O . VAL B 1 152 ? -18.188 -35 7.102 1 98.44 152 VAL B O 1
ATOM 6610 N N . LEU B 1 153 ? -17.844 -35.75 9.156 1 98.5 153 LEU B N 1
ATOM 6611 C CA . LEU B 1 153 ? -17.094 -34.594 9.562 1 98.5 153 LEU B CA 1
ATOM 6612 C C . LEU B 1 153 ? -15.727 -34.969 10.125 1 98.5 153 LEU B C 1
ATOM 6614 O O . LEU B 1 153 ? -15.633 -35.875 10.977 1 98.5 153 LEU B O 1
ATOM 6618 N N . VAL B 1 154 ? -14.703 -34.406 9.594 1 98.44 154 VAL B N 1
ATOM 6619 C CA . VAL B 1 154 ? -13.359 -34.5 10.156 1 98.44 154 VAL B CA 1
ATOM 6620 C C . VAL B 1 154 ? -13.086 -33.344 11.086 1 98.44 154 VAL B C 1
ATOM 6622 O O . VAL B 1 154 ? -13.031 -32.188 10.641 1 98.44 154 VAL B O 1
ATOM 6625 N N . LEU B 1 155 ? -12.883 -33.594 12.367 1 97.5 155 LEU B N 1
ATOM 6626 C CA . LEU B 1 155 ? -12.828 -32.531 13.359 1 97.5 155 LEU B CA 1
ATOM 6627 C C . LEU B 1 155 ? -11.578 -32.625 14.227 1 97.5 155 LEU B C 1
ATOM 6629 O O . LEU B 1 155 ? -11.195 -33.75 14.617 1 97.5 155 LEU B O 1
ATOM 6633 N N . PRO B 1 156 ? -10.93 -31.516 14.461 1 96.06 156 PRO B N 1
ATOM 6634 C CA . PRO B 1 156 ? -9.844 -31.516 15.445 1 96.06 156 PRO B CA 1
ATOM 6635 C C . PRO B 1 156 ? -10.352 -31.484 16.875 1 96.06 156 PRO B C 1
ATOM 6637 O O . PRO B 1 156 ? -11.344 -30.812 17.188 1 96.06 156 PRO B O 1
ATOM 6640 N N . VAL B 1 157 ? -9.719 -32.219 17.734 1 94.94 157 VAL B N 1
ATOM 6641 C CA . VAL B 1 157 ? -10.078 -32.25 19.156 1 94.94 157 VAL B CA 1
ATOM 6642 C C . VAL B 1 157 ? -8.828 -32.031 20 1 94.94 157 VAL B C 1
ATOM 6644 O O . VAL B 1 157 ? -7.758 -32.562 19.688 1 94.94 157 VAL B O 1
ATOM 6647 N N . ALA B 1 158 ? -8.953 -31.203 21 1 93.94 158 ALA B N 1
ATOM 6648 C CA . ALA B 1 158 ? -7.863 -31.016 21.953 1 93.94 158 ALA B CA 1
ATOM 6649 C C . ALA B 1 158 ? -7.824 -32.156 22.969 1 93.94 158 ALA B C 1
ATOM 6651 O O . ALA B 1 158 ? -8.852 -32.5 23.562 1 93.94 158 ALA B O 1
ATOM 6652 N N . ILE B 1 159 ? -6.676 -32.75 23.062 1 89.44 159 ILE B N 1
ATOM 6653 C CA . ILE B 1 159 ? -6.449 -33.812 24.062 1 89.44 159 ILE B CA 1
ATOM 6654 C C . ILE B 1 159 ? -5.238 -33.438 24.922 1 89.44 159 ILE B C 1
ATOM 6656 O O . ILE B 1 159 ? -4.523 -32.469 24.625 1 89.44 159 ILE B O 1
ATOM 6660 N N . ASP B 1 160 ? -5.031 -34.062 26.078 1 83.12 160 ASP B N 1
ATOM 6661 C CA . ASP B 1 160 ? -3.943 -33.75 27 1 83.12 160 ASP B CA 1
ATOM 6662 C C . ASP B 1 160 ? -2.6 -33.719 26.266 1 83.12 160 ASP B C 1
ATOM 6664 O O . ASP B 1 160 ? -1.726 -32.938 26.609 1 83.12 160 ASP B O 1
ATOM 6668 N N . SER B 1 161 ? -2.531 -34.5 25.266 1 79.5 161 SER B N 1
ATOM 6669 C CA . SER B 1 161 ? -1.257 -34.625 24.562 1 79.5 161 SER B CA 1
ATOM 6670 C C . SER B 1 161 ? -1.175 -33.625 23.406 1 79.5 161 SER B C 1
ATOM 6672 O O . SER B 1 161 ? -0.138 -33.531 22.734 1 79.5 161 SER B O 1
ATOM 6674 N N . GLY B 1 162 ? -2.23 -32.938 23.219 1 86.12 162 GLY B N 1
ATOM 6675 C CA . GLY B 1 162 ? -2.184 -32 22.109 1 86.12 162 GLY B CA 1
ATOM 6676 C C . GLY B 1 162 ? -3.463 -31.969 21.297 1 86.12 162 GLY B C 1
ATOM 6677 O O . GLY B 1 162 ? -4.543 -31.719 21.828 1 86.12 162 GLY B O 1
ATOM 6678 N N . GLU B 1 163 ? -3.342 -32.125 19.969 1 89.88 163 GLU B N 1
ATOM 6679 C CA . GLU B 1 163 ? -4.457 -32.094 19.031 1 89.88 163 GLU B CA 1
ATOM 6680 C C . GLU B 1 163 ? -4.547 -33.406 18.234 1 89.88 163 GLU B C 1
ATOM 6682 O O . GLU B 1 163 ? -3.529 -33.938 17.781 1 89.88 163 GLU B O 1
ATOM 6687 N N . GLU B 1 164 ? -5.66 -33.969 18.188 1 92 164 GLU B N 1
ATOM 6688 C CA . GLU B 1 164 ? -5.949 -35.125 17.344 1 92 164 GLU B CA 1
ATOM 6689 C C . GLU B 1 164 ? -7.109 -34.844 16.406 1 92 164 GLU B C 1
ATOM 6691 O O . GLU B 1 164 ? -7.867 -33.906 16.609 1 92 164 GLU B O 1
ATOM 6696 N N . TRP B 1 165 ? -7.18 -35.594 15.391 1 96.06 165 TRP B N 1
ATOM 6697 C CA . TRP B 1 165 ? -8.273 -35.5 14.438 1 96.06 165 TRP B CA 1
ATOM 6698 C C . TRP B 1 165 ? -9.188 -36.719 14.508 1 96.06 165 TRP B C 1
ATOM 6700 O O . TRP B 1 165 ? -8.711 -37.844 14.68 1 96.06 165 TRP B O 1
ATOM 6710 N N . VAL B 1 166 ? -10.461 -36.5 14.43 1 96.44 166 VAL B N 1
ATOM 6711 C CA . VAL B 1 166 ? -11.414 -37.594 14.492 1 96.44 166 VAL B CA 1
ATOM 6712 C C . VAL B 1 166 ? -12.391 -37.5 13.328 1 96.44 166 VAL B C 1
ATOM 6714 O O . VAL B 1 166 ? -12.609 -36.406 12.781 1 96.44 166 VAL B O 1
ATOM 6717 N N . VAL B 1 167 ? -12.914 -38.594 12.891 1 98.12 167 VAL B N 1
ATOM 6718 C CA . VAL B 1 167 ? -14 -38.656 11.914 1 98.12 167 VAL B CA 1
ATOM 6719 C C . VAL B 1 167 ? -15.297 -39.031 12.609 1 98.12 167 VAL B C 1
ATOM 6721 O O . VAL B 1 167 ? -15.375 -40.094 13.25 1 98.12 167 VAL B O 1
ATOM 6724 N N . LEU B 1 168 ? -16.281 -38.156 12.516 1 97.56 168 LEU B N 1
ATOM 6725 C CA . LEU B 1 168 ? -17.578 -38.438 13.125 1 97.56 168 LEU B CA 1
ATOM 6726 C C . LEU B 1 168 ? -18.688 -38.344 12.086 1 97.56 168 LEU B C 1
ATOM 6728 O O . LEU B 1 168 ? -18.562 -37.656 11.078 1 97.56 168 LEU B O 1
ATOM 6732 N N . ARG B 1 169 ? -19.734 -39.062 12.328 1 97.62 169 ARG B N 1
ATOM 6733 C CA . ARG B 1 169 ? -20.938 -38.938 11.523 1 97.62 169 ARG B CA 1
ATOM 6734 C C . ARG B 1 169 ? -21.797 -37.75 12.008 1 97.62 169 ARG B C 1
ATOM 6736 O O . ARG B 1 169 ? -21.859 -37.5 13.211 1 97.62 169 ARG B O 1
ATOM 6743 N N . ALA B 1 170 ? -22.453 -37.156 11.141 1 97.88 170 ALA B N 1
ATOM 6744 C CA . ALA B 1 170 ? -23.234 -35.969 11.438 1 97.88 170 ALA B CA 1
ATOM 6745 C C . ALA B 1 170 ? -24.297 -36.25 12.492 1 97.88 170 ALA B C 1
ATOM 6747 O O . ALA B 1 170 ? -24.625 -35.406 13.312 1 97.88 170 ALA B O 1
ATOM 6748 N N . GLU B 1 171 ? -24.828 -37.469 12.5 1 96.81 171 GLU B N 1
ATOM 6749 C CA . GLU B 1 171 ? -25.906 -37.875 13.398 1 96.81 171 GLU B CA 1
ATOM 6750 C C . GLU B 1 171 ? -25.438 -37.906 14.852 1 96.81 171 GLU B C 1
ATOM 6752 O O . GLU B 1 171 ? -26.25 -37.812 15.773 1 96.81 171 GLU B O 1
ATOM 6757 N N . GLN B 1 172 ? -24.141 -37.938 15.031 1 97.19 172 GLN B N 1
ATOM 6758 C CA . GLN B 1 172 ? -23.562 -38 16.375 1 97.19 172 GLN B CA 1
ATOM 6759 C C . GLN B 1 172 ? -23.406 -36.594 16.938 1 97.19 172 GLN B C 1
ATOM 6761 O O . GLN B 1 172 ? -23.125 -36.406 18.125 1 97.19 172 GLN B O 1
ATOM 6766 N N . LEU B 1 173 ? -23.641 -35.594 16.141 1 98.25 173 LEU B N 1
ATOM 6767 C CA . LEU B 1 173 ? -23.344 -34.219 16.469 1 98.25 173 LEU B CA 1
ATOM 6768 C C . LEU B 1 173 ? -24.609 -33.344 16.375 1 98.25 173 LEU B C 1
ATOM 6770 O O . LEU B 1 173 ? -25.625 -33.781 15.828 1 98.25 173 LEU B O 1
ATOM 6774 N N . GLU B 1 174 ? -24.625 -32.219 17 1 98.31 174 GLU B N 1
ATOM 6775 C CA . GLU B 1 174 ? -25.594 -31.156 16.75 1 98.31 174 GLU B CA 1
ATOM 6776 C C . GLU B 1 174 ? -25.078 -30.141 15.727 1 98.31 174 GLU B C 1
ATOM 6778 O O . GLU B 1 174 ? -24.109 -29.422 16 1 98.31 174 GLU B O 1
ATOM 6783 N N . VAL B 1 175 ? -25.625 -30.125 14.586 1 98.31 175 VAL B N 1
ATOM 6784 C CA . VAL B 1 175 ? -25.219 -29.234 13.508 1 98.31 175 VAL B CA 1
ATOM 6785 C C . VAL B 1 175 ? -26.281 -28.172 13.289 1 98.31 175 VAL B C 1
ATOM 6787 O O . VAL B 1 175 ? -27.406 -28.469 12.867 1 98.31 175 VAL B O 1
ATOM 6790 N N . GLU B 1 176 ? -25.984 -26.906 13.57 1 97.94 176 GLU B N 1
ATOM 6791 C CA . GLU B 1 176 ? -26.938 -25.797 13.484 1 97.94 176 GLU B CA 1
ATOM 6792 C C . GLU B 1 176 ? -26.562 -24.828 12.367 1 97.94 176 GLU B C 1
ATOM 6794 O O . GLU B 1 176 ? -25.625 -24.031 12.516 1 97.94 176 GLU B O 1
ATOM 6799 N N . PRO B 1 177 ? -27.281 -24.875 11.273 1 97.5 177 PRO B N 1
ATOM 6800 C CA . PRO B 1 177 ? -27 -23.938 10.195 1 97.5 177 PRO B CA 1
ATOM 6801 C C . PRO B 1 177 ? -27.125 -22.484 10.641 1 97.5 177 PRO B C 1
ATOM 6803 O O . PRO B 1 177 ? -28.016 -22.141 11.422 1 97.5 177 PRO B O 1
ATOM 6806 N N . VAL B 1 178 ? -26.25 -21.625 10.219 1 96.69 178 VAL B N 1
ATOM 6807 C CA . VAL B 1 178 ? -26.281 -20.188 10.477 1 96.69 178 VAL B CA 1
ATOM 6808 C C . VAL B 1 178 ? -26.109 -19.422 9.164 1 96.69 178 VAL B C 1
ATOM 6810 O O . VAL B 1 178 ? -25.609 -19.984 8.18 1 96.69 178 VAL B O 1
ATOM 6813 N N . LYS B 1 179 ? -26.547 -18.188 9.141 1 97.19 179 LYS B N 1
ATOM 6814 C CA . LYS B 1 179 ? -26.469 -17.375 7.926 1 97.19 179 LYS B CA 1
ATOM 6815 C C . LYS B 1 179 ? -25.016 -17.109 7.539 1 97.19 179 LYS B C 1
ATOM 6817 O O . LYS B 1 179 ? -24.234 -16.594 8.344 1 97.19 179 LYS B O 1
ATOM 6822 N N . SER B 1 180 ? -24.734 -17.484 6.352 1 97.69 180 SER B N 1
ATOM 6823 C CA . SER B 1 180 ? -23.391 -17.297 5.828 1 97.69 180 SER B CA 1
ATOM 6824 C C . SER B 1 180 ? -23.234 -15.953 5.137 1 97.69 180 SER B C 1
ATOM 6826 O O . SER B 1 180 ? -24.188 -15.453 4.527 1 97.69 180 SER B O 1
ATOM 6828 N N . LEU B 1 181 ? -22.031 -15.383 5.25 1 97.5 181 LEU B N 1
ATOM 6829 C CA . LEU B 1 181 ? -21.703 -14.195 4.469 1 97.5 181 LEU B CA 1
ATOM 6830 C C . LEU B 1 181 ? -21.766 -14.492 2.975 1 97.5 181 LEU B C 1
ATOM 6832 O O . LEU B 1 181 ? -22.156 -13.625 2.182 1 97.5 181 LEU B O 1
ATOM 6836 N N . ASP B 1 182 ? -21.375 -15.664 2.543 1 98 182 ASP B N 1
ATOM 6837 C CA . ASP B 1 182 ? -21.484 -16.203 1.188 1 98 182 ASP B CA 1
ATOM 6838 C C . ASP B 1 182 ? -22.578 -17.25 1.099 1 98 182 ASP B C 1
ATOM 6840 O O . ASP B 1 182 ? -22.344 -18.438 1.382 1 98 182 ASP B O 1
ATOM 6844 N N . PRO B 1 183 ? -23.734 -16.875 0.641 1 97.19 183 PRO B N 1
ATOM 6845 C CA . PRO B 1 183 ? -24.828 -17.828 0.591 1 97.19 183 PRO B CA 1
ATOM 6846 C C . PRO B 1 183 ? -24.516 -19.062 -0.259 1 97.19 183 PRO B C 1
ATOM 6848 O O . PRO B 1 183 ? -25.172 -20.094 -0.123 1 97.19 183 PRO B O 1
ATOM 6851 N N . LEU B 1 184 ? -23.547 -18.953 -1.109 1 98.25 184 LEU B N 1
ATOM 6852 C CA . LEU B 1 184 ? -23.188 -20.094 -1.957 1 98.25 184 LEU B CA 1
ATOM 6853 C C . LEU B 1 184 ? -22.375 -21.109 -1.176 1 98.25 184 LEU B C 1
ATOM 6855 O O . LEU B 1 184 ? -22.188 -22.25 -1.636 1 98.25 184 LEU B O 1
ATOM 6859 N N . ARG B 1 185 ? -21.828 -20.734 -0.067 1 98 185 ARG B N 1
ATOM 6860 C CA . ARG B 1 185 ? -21.078 -21.594 0.846 1 98 185 ARG B CA 1
ATOM 6861 C C . ARG B 1 185 ? -21.719 -21.609 2.23 1 98 185 ARG B C 1
ATOM 6863 O O . ARG B 1 185 ? -21.219 -20.953 3.152 1 98 185 ARG B O 1
ATOM 6870 N N . PRO B 1 186 ? -22.703 -22.438 2.395 1 97.69 186 PRO B N 1
ATOM 6871 C CA . PRO B 1 186 ? -23.375 -22.453 3.697 1 97.69 186 PRO B CA 1
ATOM 6872 C C . PRO B 1 186 ? -22.453 -22.891 4.828 1 97.69 186 PRO B C 1
ATOM 6874 O O . PRO B 1 186 ? -21.5 -23.656 4.598 1 97.69 186 PRO B O 1
ATOM 6877 N N . ILE B 1 187 ? -22.719 -22.438 6.047 1 98 187 ILE B N 1
ATOM 6878 C CA . ILE B 1 187 ? -21.922 -22.766 7.223 1 98 187 ILE B CA 1
ATOM 6879 C C . ILE B 1 187 ? -22.828 -23.203 8.359 1 98 187 ILE B C 1
ATOM 6881 O O . ILE B 1 187 ? -24.047 -23 8.305 1 98 187 ILE B O 1
ATOM 6885 N N . ALA B 1 188 ? -22.25 -23.812 9.344 1 98 188 ALA B N 1
ATOM 6886 C CA . ALA B 1 188 ? -22.984 -24.234 10.523 1 98 188 ALA B CA 1
ATOM 6887 C C . ALA B 1 188 ? -22.078 -24.297 11.75 1 98 188 ALA B C 1
ATOM 6889 O O . ALA B 1 188 ? -20.859 -24.438 11.625 1 98 188 ALA B O 1
ATOM 6890 N N . HIS B 1 189 ? -22.672 -24.125 12.922 1 97.44 189 HIS B N 1
ATOM 6891 C CA . HIS B 1 189 ? -22.016 -24.484 14.172 1 97.44 189 HIS B CA 1
ATOM 6892 C C . HIS B 1 189 ? -22.109 -25.984 14.438 1 97.44 189 HIS B C 1
ATOM 6894 O O . HIS B 1 189 ? -23.156 -26.594 14.18 1 97.44 189 HIS B O 1
ATOM 6900 N N . VAL B 1 190 ? -21.047 -26.594 14.828 1 98 190 VAL B N 1
ATOM 6901 C CA . VAL B 1 190 ? -21 -28.016 15.133 1 98 190 VAL B CA 1
ATOM 6902 C C . VAL B 1 190 ? -20.719 -28.219 16.609 1 98 190 VAL B C 1
ATOM 6904 O O . VAL B 1 190 ? -19.688 -27.797 17.125 1 98 190 VAL B O 1
ATOM 6907 N N . ARG B 1 191 ? -21.625 -28.922 17.344 1 97.44 191 ARG B N 1
ATOM 6908 C CA . ARG B 1 191 ? -21.5 -29.125 18.781 1 97.44 191 ARG B CA 1
ATOM 6909 C C . ARG B 1 191 ? -21.469 -30.609 19.109 1 97.44 191 ARG B C 1
ATOM 6911 O O . ARG B 1 191 ? -22.219 -31.406 18.516 1 97.44 191 ARG B O 1
ATOM 6918 N N . ALA B 1 192 ? -20.594 -30.969 19.875 1 97.62 192 ALA B N 1
ATOM 6919 C CA . ALA B 1 192 ? -20.531 -32.312 20.469 1 97.62 192 ALA B CA 1
ATOM 6920 C C . ALA B 1 192 ? -20.859 -32.25 21.953 1 97.62 192 ALA B C 1
ATOM 6922 O O . ALA B 1 192 ? -20.219 -31.531 22.719 1 97.62 192 ALA B O 1
ATOM 6923 N N . ASN B 1 193 ? -21.844 -33 22.312 1 97 193 ASN B N 1
ATOM 6924 C CA . ASN B 1 193 ? -22.25 -33.062 23.719 1 97 193 ASN B CA 1
ATOM 6925 C C . ASN B 1 193 ? -21.922 -34.438 24.312 1 97 193 ASN B C 1
ATOM 6927 O O . ASN B 1 193 ? -22.781 -35.312 24.391 1 97 193 ASN B O 1
ATOM 6931 N N . ALA B 1 194 ? -20.828 -34.594 24.797 1 96.12 194 ALA B N 1
ATOM 6932 C CA . ALA B 1 194 ? -20.312 -35.812 25.422 1 96.12 194 ALA B CA 1
ATOM 6933 C C . ALA B 1 194 ? -20.469 -37 24.5 1 96.12 194 ALA B C 1
ATOM 6935 O O . ALA B 1 194 ? -21.031 -38.031 24.891 1 96.12 194 ALA B O 1
ATOM 6936 N N . VAL B 1 195 ? -20.047 -36.875 23.312 1 97.19 195 VAL B N 1
ATOM 6937 C CA . VAL B 1 195 ? -20.109 -37.938 22.312 1 97.19 195 VAL B CA 1
ATOM 6938 C C . VAL B 1 195 ? -19.016 -38.969 22.609 1 97.19 195 VAL B C 1
ATOM 6940 O O . VAL B 1 195 ? -17.828 -38.625 22.625 1 97.19 195 VAL B O 1
ATOM 6943 N N . GLU B 1 196 ? -19.375 -40.156 22.844 1 96.44 196 GLU B N 1
ATOM 6944 C CA . GLU B 1 196 ? -18.422 -41.219 23.141 1 96.44 196 GLU B CA 1
ATOM 6945 C C . GLU B 1 196 ? -18.047 -42 21.875 1 96.44 196 GLU B C 1
ATOM 6947 O O . GLU B 1 196 ? -18.922 -42.469 21.141 1 96.44 196 GLU B O 1
ATOM 6952 N N . VAL B 1 197 ? -16.797 -42.062 21.672 1 95.25 197 VAL B N 1
ATOM 6953 C CA . VAL B 1 197 ? -16.328 -42.75 20.469 1 95.25 197 VAL B CA 1
ATOM 6954 C C . VAL B 1 197 ? -15.148 -43.625 20.797 1 95.25 197 VAL B C 1
ATOM 6956 O O . VAL B 1 197 ? -14.492 -43.438 21.828 1 95.25 197 VAL B O 1
ATOM 6959 N N . GLY B 1 198 ? -14.867 -44.625 19.938 1 93.06 198 GLY B N 1
ATOM 6960 C CA . GLY B 1 198 ? -13.703 -45.5 20.062 1 93.06 198 GLY B CA 1
ATOM 6961 C C . GLY B 1 198 ? -12.492 -44.969 19.328 1 93.06 198 GLY B C 1
ATOM 6962 O O . GLY B 1 198 ? -12.562 -43.938 18.656 1 93.06 198 GLY B O 1
ATOM 6963 N N . ASP B 1 199 ? -11.43 -45.656 19.375 1 91.75 199 ASP B N 1
ATOM 6964 C CA . ASP B 1 199 ? -10.172 -45.281 18.75 1 91.75 199 ASP B CA 1
ATOM 6965 C C . ASP B 1 199 ? -10.242 -45.438 17.234 1 91.75 199 ASP B C 1
ATOM 6967 O O . ASP B 1 199 ? -9.398 -44.906 16.5 1 91.75 199 ASP B O 1
ATOM 6971 N N . ASP B 1 200 ? -11.25 -46.094 16.812 1 91.62 200 ASP B N 1
ATOM 6972 C CA . ASP B 1 200 ? -11.375 -46.406 15.391 1 91.62 200 ASP B CA 1
ATOM 6973 C C . ASP B 1 200 ? -11.688 -45.156 14.586 1 91.62 200 ASP B C 1
ATOM 6975 O O . ASP B 1 200 ? -11.477 -45.094 13.367 1 91.62 200 ASP B O 1
ATOM 6979 N N . VAL B 1 201 ? -12.148 -44.156 15.25 1 94.31 201 VAL B N 1
ATOM 6980 C CA . VAL B 1 201 ? -12.523 -42.938 14.531 1 94.31 201 VAL B CA 1
ATOM 6981 C C . VAL B 1 201 ? -11.359 -41.938 14.562 1 94.31 201 VAL B C 1
ATOM 6983 O O . VAL B 1 201 ? -11.414 -40.906 13.906 1 94.31 201 VAL B O 1
ATOM 6986 N N . VAL B 1 202 ? -10.375 -42.188 15.391 1 95.25 202 VAL B N 1
ATOM 6987 C CA . VAL B 1 202 ? -9.227 -41.312 15.531 1 95.25 202 VAL B CA 1
ATOM 6988 C C . VAL B 1 202 ? -8.297 -41.469 14.328 1 95.25 202 VAL B C 1
ATOM 6990 O O . VAL B 1 202 ? -7.926 -42.594 13.977 1 95.25 202 VAL B O 1
ATOM 6993 N N . LEU B 1 203 ? -7.941 -40.438 13.727 1 96.88 203 LEU B N 1
ATOM 6994 C CA . LEU B 1 203 ? -6.988 -40.469 12.617 1 96.88 203 LEU B CA 1
ATOM 6995 C C . LEU B 1 203 ? -5.555 -40.406 13.133 1 96.88 203 LEU B C 1
ATOM 6997 O O . LEU B 1 203 ? -4.891 -39.344 13.008 1 96.88 203 LEU B O 1
ATOM 7001 N N . SER B 1 204 ? -5.016 -41.406 13.562 1 94.12 204 SER B N 1
ATOM 7002 C CA . SER B 1 204 ? -3.787 -41.5 14.344 1 94.12 204 SER B CA 1
ATOM 7003 C C . SER B 1 204 ? -2.564 -41.188 13.477 1 94.12 204 SER B C 1
ATOM 7005 O O . SER B 1 204 ? -1.525 -40.781 13.977 1 94.12 204 SER B O 1
ATOM 7007 N N . ASN B 1 205 ? -2.666 -41.406 12.164 1 95.31 205 ASN B N 1
ATOM 7008 C CA . ASN B 1 205 ? -1.522 -41.188 11.289 1 95.31 205 ASN B CA 1
ATOM 7009 C C . ASN B 1 205 ? -1.532 -39.781 10.719 1 95.31 205 ASN B C 1
ATOM 7011 O O . ASN B 1 205 ? -0.651 -39.406 9.938 1 95.31 205 ASN B O 1
ATOM 7015 N N . LEU B 1 206 ? -2.512 -39.031 11.062 1 96.12 206 LEU B N 1
ATOM 7016 C CA . LEU B 1 206 ? -2.613 -37.625 10.594 1 96.12 206 LEU B CA 1
ATOM 7017 C C . LEU B 1 206 ? -2.049 -36.656 11.625 1 96.12 206 LEU B C 1
ATOM 7019 O O . LEU B 1 206 ? -2.711 -36.344 12.617 1 96.12 206 LEU B O 1
ATOM 7023 N N . SER B 1 207 ? -0.88 -36.188 11.344 1 93.5 207 SER B N 1
ATOM 7024 C CA . SER B 1 207 ? -0.29 -35.219 12.25 1 93.5 207 SER B CA 1
ATOM 7025 C C . SER B 1 207 ? -0.934 -33.844 12.078 1 93.5 207 SER B C 1
ATOM 7027 O O . SER B 1 207 ? -1.556 -33.562 11.047 1 93.5 207 SER B O 1
ATOM 7029 N N . ARG B 1 208 ? -0.796 -33.031 13.078 1 91.81 208 ARG B N 1
ATOM 7030 C CA . ARG B 1 208 ? -1.299 -31.656 13.023 1 91.81 208 ARG B CA 1
ATOM 7031 C C . ARG B 1 208 ? -0.695 -30.891 11.844 1 91.81 208 ARG B C 1
ATOM 7033 O O . ARG B 1 208 ? -1.401 -30.172 11.133 1 91.81 208 ARG B O 1
ATOM 7040 N N . SER B 1 209 ? 0.582 -31.031 11.633 1 92.62 209 SER B N 1
ATOM 7041 C CA . SER B 1 209 ? 1.284 -30.328 10.562 1 92.62 209 SER B CA 1
ATOM 7042 C C . SER B 1 209 ? 0.761 -30.75 9.195 1 92.62 209 SER B C 1
ATOM 7044 O O . SER B 1 209 ? 0.555 -29.906 8.312 1 92.62 209 SER B O 1
ATOM 7046 N N . THR B 1 210 ? 0.566 -32.062 9.07 1 96.19 210 THR B N 1
ATOM 7047 C CA . THR B 1 210 ? 0.067 -32.562 7.797 1 96.19 210 THR B CA 1
ATOM 7048 C C . THR B 1 210 ? -1.357 -32.094 7.539 1 96.19 210 THR B C 1
ATOM 7050 O O . THR B 1 210 ? -1.687 -31.672 6.426 1 96.19 210 THR B O 1
ATOM 7053 N N . ALA B 1 211 ? -2.16 -32.156 8.562 1 96.62 211 ALA B N 1
ATOM 7054 C CA . ALA B 1 211 ? -3.549 -31.719 8.43 1 96.62 211 ALA B CA 1
ATOM 7055 C C . ALA B 1 211 ? -3.629 -30.25 8 1 96.62 211 ALA B C 1
ATOM 7057 O O . ALA B 1 211 ? -4.336 -29.922 7.047 1 96.62 211 ALA B O 1
ATOM 7058 N N . HIS B 1 212 ? -2.902 -29.438 8.656 1 95.44 212 HIS B N 1
ATOM 7059 C CA . HIS B 1 212 ? -2.932 -28.016 8.359 1 95.44 212 HIS B CA 1
ATOM 7060 C C . HIS B 1 212 ? -2.369 -27.734 6.969 1 95.44 212 HIS B C 1
ATOM 7062 O O . HIS B 1 212 ? -2.879 -26.859 6.254 1 95.44 212 HIS B O 1
ATOM 7068 N N . ALA B 1 213 ? -1.33 -28.406 6.621 1 97.19 213 ALA B N 1
ATOM 7069 C CA . ALA B 1 213 ? -0.745 -28.219 5.293 1 97.19 213 ALA B CA 1
ATOM 7070 C C . ALA B 1 213 ? -1.746 -28.578 4.199 1 97.19 213 ALA B C 1
ATOM 7072 O O . ALA B 1 213 ? -1.856 -27.859 3.197 1 97.19 213 ALA B O 1
ATOM 7073 N N . LEU B 1 214 ? -2.439 -29.656 4.391 1 98.31 214 LEU B N 1
ATOM 7074 C CA . LEU B 1 214 ? -3.441 -30.078 3.418 1 98.31 214 LEU B CA 1
ATOM 7075 C C . LEU B 1 214 ? -4.566 -29.047 3.312 1 98.31 214 LEU B C 1
ATOM 7077 O O . LEU B 1 214 ? -4.918 -28.625 2.211 1 98.31 214 LEU B O 1
ATOM 7081 N N . MET B 1 215 ? -5.059 -28.625 4.449 1 98.06 215 MET B N 1
ATOM 7082 C CA . MET B 1 215 ? -6.191 -27.703 4.473 1 98.06 215 MET B CA 1
ATOM 7083 C C . MET B 1 215 ? -5.816 -26.375 3.844 1 98.06 215 MET B C 1
ATOM 7085 O O . MET B 1 215 ? -6.523 -25.875 2.967 1 98.06 215 MET B O 1
ATOM 7089 N N . THR B 1 216 ? -4.684 -25.828 4.238 1 98.19 216 THR B N 1
ATOM 7090 C CA . THR B 1 216 ? -4.32 -24.484 3.797 1 98.19 216 THR B CA 1
ATOM 7091 C C . THR B 1 216 ? -3.906 -24.484 2.328 1 98.19 216 THR B C 1
ATOM 7093 O O . THR B 1 216 ? -4.223 -23.562 1.586 1 98.19 216 THR B O 1
ATOM 7096 N N . THR B 1 217 ? -3.225 -25.531 1.891 1 98.69 217 THR B N 1
ATOM 7097 C CA . THR B 1 217 ? -2.822 -25.625 0.492 1 98.69 217 THR B CA 1
ATOM 7098 C C . THR B 1 217 ? -4.047 -25.703 -0.417 1 98.69 217 THR B C 1
ATOM 7100 O O . THR B 1 217 ? -4.125 -25 -1.423 1 98.69 217 THR B O 1
ATOM 7103 N N . LEU B 1 218 ? -4.977 -26.5 -0.055 1 98.88 218 LEU B N 1
ATOM 7104 C CA . LEU B 1 218 ? -6.133 -26.734 -0.912 1 98.88 218 LEU B CA 1
ATOM 7105 C C . LEU B 1 218 ? -7.098 -25.547 -0.864 1 98.88 218 LEU B C 1
ATOM 7107 O O . LEU B 1 218 ? -7.715 -25.203 -1.874 1 98.88 218 LEU B O 1
ATOM 7111 N N . LEU B 1 219 ? -7.246 -24.906 0.312 1 98.56 219 LEU B N 1
ATOM 7112 C CA . LEU B 1 219 ? -7.996 -23.656 0.379 1 98.56 219 LEU B CA 1
ATOM 7113 C C . LEU B 1 219 ? -7.34 -22.578 -0.481 1 98.56 219 LEU B C 1
ATOM 7115 O O . LEU B 1 219 ? -8.031 -21.797 -1.146 1 98.56 219 LEU B O 1
ATOM 7119 N N . ALA B 1 220 ? -6.016 -22.531 -0.407 1 98.88 220 ALA B N 1
ATOM 7120 C CA . ALA B 1 220 ? -5.27 -21.562 -1.21 1 98.88 220 ALA B CA 1
ATOM 7121 C C . ALA B 1 220 ? -5.504 -21.797 -2.701 1 98.88 220 ALA B C 1
ATOM 7123 O O . ALA B 1 220 ? -5.559 -20.828 -3.479 1 98.88 220 ALA B O 1
ATOM 7124 N N . ALA B 1 221 ? -5.637 -23.016 -3.066 1 98.88 221 ALA B N 1
ATOM 7125 C CA . ALA B 1 221 ? -5.906 -23.344 -4.465 1 98.88 221 ALA B CA 1
ATOM 7126 C C . ALA B 1 221 ? -7.23 -22.734 -4.922 1 98.88 221 ALA B C 1
ATOM 7128 O O . ALA B 1 221 ? -7.305 -22.125 -5.996 1 98.88 221 ALA B O 1
ATOM 7129 N N . GLU B 1 222 ? -8.258 -22.906 -4.133 1 98.88 222 GLU B N 1
ATOM 7130 C CA . GLU B 1 222 ? -9.531 -22.266 -4.477 1 98.88 222 GLU B CA 1
ATOM 7131 C C . GLU B 1 222 ? -9.391 -20.75 -4.535 1 98.88 222 GLU B C 1
ATOM 7133 O O . GLU B 1 222 ? -9.969 -20.109 -5.414 1 98.88 222 GLU B O 1
ATOM 7138 N N . ALA B 1 223 ? -8.641 -20.203 -3.602 1 98.88 223 ALA B N 1
ATOM 7139 C CA . ALA B 1 223 ? -8.469 -18.766 -3.506 1 98.88 223 ALA B CA 1
ATOM 7140 C C . ALA B 1 223 ? -7.82 -18.203 -4.77 1 98.88 223 ALA B C 1
ATOM 7142 O O . ALA B 1 223 ? -8.227 -17.141 -5.266 1 98.88 223 ALA B O 1
ATOM 7143 N N . VAL B 1 224 ? -6.789 -18.891 -5.312 1 98.69 224 VAL B N 1
ATOM 7144 C CA . VAL B 1 224 ? -6.117 -18.344 -6.484 1 98.69 224 VAL B CA 1
ATOM 7145 C C . VAL B 1 224 ? -7.031 -18.453 -7.707 1 98.69 224 VAL B C 1
ATOM 7147 O O . VAL B 1 224 ? -6.93 -17.672 -8.641 1 98.69 224 VAL B O 1
ATOM 7150 N N . GLY B 1 225 ? -7.969 -19.422 -7.711 1 98.81 225 GLY B N 1
ATOM 7151 C CA . GLY B 1 225 ? -8.992 -19.453 -8.742 1 98.81 225 GLY B CA 1
ATOM 7152 C C . GLY B 1 225 ? -9.875 -18.219 -8.734 1 98.81 225 GLY B C 1
ATOM 7153 O O . GLY B 1 225 ? -10.164 -17.641 -9.789 1 98.81 225 GLY B O 1
ATOM 7154 N N . VAL B 1 226 ? -10.273 -17.812 -7.527 1 98.88 226 VAL B N 1
ATOM 7155 C CA . VAL B 1 226 ? -11.094 -16.625 -7.355 1 98.88 226 VAL B CA 1
ATOM 7156 C C . VAL B 1 226 ? -10.312 -15.383 -7.809 1 98.88 226 VAL B C 1
ATOM 7158 O O . VAL B 1 226 ? -10.852 -14.523 -8.508 1 98.88 226 VAL B O 1
ATOM 7161 N N . ALA B 1 227 ? -9.055 -15.305 -7.441 1 98.81 227 ALA B N 1
ATOM 7162 C CA . ALA B 1 227 ? -8.211 -14.188 -7.84 1 98.81 227 ALA B CA 1
ATOM 7163 C C . ALA B 1 227 ? -8.078 -14.109 -9.359 1 98.81 227 ALA B C 1
ATOM 7165 O O . ALA B 1 227 ? -8.102 -13.023 -9.938 1 98.81 227 ALA B O 1
ATOM 7166 N N . ARG B 1 228 ? -7.918 -15.266 -9.969 1 98.25 228 ARG B N 1
ATOM 7167 C CA . ARG B 1 228 ? -7.781 -15.32 -11.422 1 98.25 228 ARG B CA 1
ATOM 7168 C C . ARG B 1 228 ? -9.055 -14.828 -12.109 1 98.25 228 ARG B C 1
ATOM 7170 O O . ARG B 1 228 ? -8.984 -14.07 -13.078 1 98.25 228 ARG B O 1
ATOM 7177 N N . TRP B 1 229 ? -10.188 -15.242 -11.656 1 98.62 229 TRP B N 1
ATOM 7178 C CA . TRP B 1 229 ? -11.438 -14.758 -12.227 1 98.62 229 TRP B CA 1
ATOM 7179 C C . TRP B 1 229 ? -11.523 -13.242 -12.141 1 98.62 229 TRP B C 1
ATOM 7181 O O . TRP B 1 229 ? -11.867 -12.578 -13.117 1 98.62 229 TRP B O 1
ATOM 7191 N N . ALA B 1 230 ? -11.273 -12.727 -10.922 1 98.81 230 ALA B N 1
ATOM 7192 C CA . ALA B 1 230 ? -11.352 -11.281 -10.703 1 98.81 230 ALA B CA 1
ATOM 7193 C C . ALA B 1 230 ? -10.422 -10.531 -11.648 1 98.81 230 ALA B C 1
ATOM 7195 O O . ALA B 1 230 ? -10.797 -9.5 -12.203 1 98.81 230 ALA B O 1
ATOM 7196 N N . THR B 1 231 ? -9.195 -11.023 -11.812 1 98.44 231 THR B N 1
ATOM 7197 C CA . THR B 1 231 ? -8.203 -10.406 -12.68 1 98.44 231 THR B CA 1
ATOM 7198 C C . THR B 1 231 ? -8.664 -10.43 -14.141 1 98.44 231 THR B C 1
ATOM 7200 O O . THR B 1 231 ? -8.617 -9.406 -14.828 1 98.44 231 THR B O 1
ATOM 7203 N N . ASP B 1 232 ? -9.109 -11.562 -14.594 1 98.06 232 ASP B N 1
ATOM 7204 C CA . ASP B 1 232 ? -9.594 -11.711 -15.961 1 98.06 232 ASP B CA 1
ATOM 7205 C C . ASP B 1 232 ? -10.789 -10.797 -16.219 1 98.06 232 ASP B C 1
ATOM 7207 O O . ASP B 1 232 ? -10.836 -10.117 -17.25 1 98.06 232 ASP B O 1
ATOM 7211 N N . THR B 1 233 ? -11.711 -10.797 -15.297 1 98.56 233 THR B N 1
ATOM 7212 C CA . THR B 1 233 ? -12.953 -10.047 -15.445 1 98.56 233 THR B CA 1
ATOM 7213 C C . THR B 1 233 ? -12.68 -8.547 -15.453 1 98.56 233 THR B C 1
ATOM 7215 O O . THR B 1 233 ? -13.227 -7.812 -16.281 1 98.56 233 THR B O 1
ATOM 7218 N N . ALA B 1 234 ? -11.867 -8.094 -14.562 1 98.69 234 ALA B N 1
ATOM 7219 C CA . ALA B 1 234 ? -11.508 -6.68 -14.516 1 98.69 234 ALA B CA 1
ATOM 7220 C C . ALA B 1 234 ? -10.82 -6.254 -15.812 1 98.69 234 ALA B C 1
ATOM 7222 O O . ALA B 1 234 ? -11.133 -5.199 -16.375 1 98.69 234 ALA B O 1
ATOM 7223 N N . SER B 1 235 ? -9.859 -7.051 -16.281 1 98.19 235 SER B N 1
ATOM 7224 C CA . SER B 1 235 ? -9.117 -6.727 -17.484 1 98.19 235 SER B CA 1
ATOM 7225 C C . SER B 1 235 ? -10.023 -6.711 -18.703 1 98.19 235 SER B C 1
ATOM 7227 O O . SER B 1 235 ? -9.898 -5.836 -19.578 1 98.19 235 SER B O 1
ATOM 7229 N N . HIS B 1 236 ? -10.891 -7.668 -18.812 1 98.19 236 HIS B N 1
ATOM 7230 C CA . HIS B 1 236 ? -11.828 -7.719 -19.922 1 98.19 236 HIS B CA 1
ATOM 7231 C C . HIS B 1 236 ? -12.727 -6.484 -19.953 1 98.19 236 HIS B C 1
ATOM 7233 O O . HIS B 1 236 ? -12.922 -5.875 -21 1 98.19 236 HIS B O 1
ATOM 7239 N N . TYR B 1 237 ? -13.234 -6.129 -18.781 1 98.31 237 TYR B N 1
ATOM 7240 C CA . TYR B 1 237 ? -14.094 -4.961 -18.672 1 98.31 237 TYR B CA 1
ATOM 7241 C C . TYR B 1 237 ? -13.336 -3.689 -19.047 1 98.31 237 TYR B C 1
ATOM 7243 O O . TYR B 1 237 ? -13.859 -2.818 -19.734 1 98.31 237 TYR B O 1
ATOM 7251 N N . ALA B 1 238 ? -12.133 -3.562 -18.609 1 98.19 238 ALA B N 1
ATOM 7252 C CA . ALA B 1 238 ? -11.312 -2.377 -18.828 1 98.19 238 ALA B CA 1
ATOM 7253 C C . ALA B 1 238 ? -11.031 -2.176 -20.312 1 98.19 238 ALA B C 1
ATOM 7255 O O . ALA B 1 238 ? -10.805 -1.05 -20.766 1 98.19 238 ALA B O 1
ATOM 7256 N N . LYS B 1 239 ? -11.078 -3.219 -21.125 1 97.56 239 LYS B N 1
ATOM 7257 C CA . LYS B 1 239 ? -10.805 -3.158 -22.562 1 97.56 239 LYS B CA 1
ATOM 7258 C C . LYS B 1 239 ? -11.984 -2.568 -23.312 1 97.56 239 LYS B C 1
ATOM 7260 O O . LYS B 1 239 ? -11.805 -1.994 -24.391 1 97.56 239 LYS B O 1
ATOM 7265 N N . ILE B 1 240 ? -13.18 -2.635 -22.719 1 96.31 240 ILE B N 1
ATOM 7266 C CA . ILE B 1 240 ? -14.352 -2.332 -23.531 1 96.31 240 ILE B CA 1
ATOM 7267 C C . ILE B 1 240 ? -15.078 -1.114 -22.969 1 96.31 240 ILE B C 1
ATOM 7269 O O . ILE B 1 240 ? -15.688 -0.346 -23.703 1 96.31 240 ILE B O 1
ATOM 7273 N N . ARG B 1 241 ? -15.086 -0.961 -21.625 1 96.19 241 ARG B N 1
ATOM 7274 C CA . ARG B 1 241 ? -15.75 0.186 -21.016 1 96.19 241 ARG B CA 1
ATOM 7275 C C . ARG B 1 241 ? -15.07 1.49 -21.422 1 96.19 241 ARG B C 1
ATOM 7277 O O . ARG B 1 241 ? -13.852 1.625 -21.297 1 96.19 241 ARG B O 1
ATOM 7284 N N . GLU B 1 242 ? -15.867 2.469 -21.875 1 94.56 242 GLU B N 1
ATOM 7285 C CA . GLU B 1 242 ? -15.289 3.727 -22.344 1 94.56 242 GLU B CA 1
ATOM 7286 C C . GLU B 1 242 ? -15.727 4.891 -21.453 1 94.56 242 GLU B C 1
ATOM 7288 O O . GLU B 1 242 ? -16.875 4.945 -21 1 94.56 242 GLU B O 1
ATOM 7293 N N . GLN B 1 243 ? -14.898 5.707 -21.062 1 92.31 243 GLN B N 1
ATOM 7294 C CA . GLN B 1 243 ? -15.062 7.027 -20.469 1 92.31 243 GLN B CA 1
ATOM 7295 C C . GLN B 1 243 ? -14.078 8.031 -21.062 1 92.31 243 GLN B C 1
ATOM 7297 O O . GLN B 1 243 ? -12.969 7.668 -21.438 1 92.31 243 GLN B O 1
ATOM 7302 N N . PHE B 1 244 ? -14.516 9.289 -21.156 1 91.25 244 PHE B N 1
ATOM 7303 C CA . PHE B 1 244 ? -13.703 10.367 -21.719 1 91.25 244 PHE B CA 1
ATOM 7304 C C . PHE B 1 244 ? -13.25 10.031 -23.141 1 91.25 244 PHE B C 1
ATOM 7306 O O . PHE B 1 244 ? -12.117 10.328 -23.516 1 91.25 244 PHE B O 1
ATOM 7313 N N . GLY B 1 245 ? -13.961 9.234 -23.828 1 89.69 245 GLY B N 1
ATOM 7314 C CA . GLY B 1 245 ? -13.773 9.008 -25.25 1 89.69 245 GLY B CA 1
ATOM 7315 C C . GLY B 1 245 ? -12.828 7.863 -25.547 1 89.69 245 GLY B C 1
ATOM 7316 O O . GLY B 1 245 ? -12.453 7.641 -26.703 1 89.69 245 GLY B O 1
ATOM 7317 N N . ARG B 1 246 ? -12.398 7.094 -24.531 1 92.88 246 ARG B N 1
ATOM 7318 C CA . ARG B 1 246 ? -11.5 5.965 -24.766 1 92.88 246 ARG B CA 1
ATOM 7319 C C . ARG B 1 246 ? -11.742 4.863 -23.734 1 92.88 246 ARG B C 1
ATOM 7321 O O . ARG B 1 246 ? -12.367 5.098 -22.703 1 92.88 246 ARG B O 1
ATOM 7328 N N . PRO B 1 247 ? -11.281 3.611 -24.016 1 96.12 247 PRO B N 1
ATOM 7329 C CA . PRO B 1 247 ? -11.422 2.545 -23.031 1 96.12 247 PRO B CA 1
ATOM 7330 C C . PRO B 1 247 ? -10.734 2.879 -21.703 1 96.12 247 PRO B C 1
ATOM 7332 O O . PRO B 1 247 ? -9.641 3.443 -21.688 1 96.12 247 PRO B O 1
ATOM 7335 N N . ILE B 1 248 ? -11.359 2.555 -20.656 1 96.75 248 ILE B N 1
ATOM 7336 C CA . ILE B 1 248 ? -10.82 2.963 -19.359 1 96.75 248 ILE B CA 1
ATOM 7337 C C . ILE B 1 248 ? -9.492 2.252 -19.109 1 96.75 248 ILE B C 1
ATOM 7339 O O . ILE B 1 248 ? -8.656 2.736 -18.344 1 96.75 248 ILE B O 1
ATOM 7343 N N . GLY B 1 249 ? -9.242 1.035 -19.797 1 97.62 249 GLY B N 1
ATOM 7344 C CA . GLY B 1 249 ? -7.988 0.305 -19.672 1 97.62 249 GLY B CA 1
ATOM 7345 C C . GLY B 1 249 ? -6.809 1.036 -20.281 1 97.62 249 GLY B C 1
ATOM 7346 O O . GLY B 1 249 ? -5.656 0.641 -20.078 1 97.62 249 GLY B O 1
ATOM 7347 N N . GLN B 1 250 ? -7.051 2.123 -21 1 96.44 250 GLN B N 1
ATOM 7348 C CA . GLN B 1 250 ? -5.98 2.928 -21.578 1 96.44 250 GLN B CA 1
ATOM 7349 C C . GLN B 1 250 ? -5.402 3.896 -20.547 1 96.44 250 GLN B C 1
ATOM 7351 O O . GLN B 1 250 ? -4.266 4.355 -20.703 1 96.44 250 GLN B O 1
ATOM 7356 N N . PHE B 1 251 ? -6.223 4.281 -19.531 1 96 251 PHE B N 1
ATOM 7357 C CA . PHE B 1 251 ? -5.734 5.137 -18.453 1 96 251 PHE B CA 1
ATOM 7358 C C . PHE B 1 251 ? -4.812 4.355 -17.516 1 96 251 PHE B C 1
ATOM 7360 O O . PHE B 1 251 ? -5.18 3.287 -17.031 1 96 251 PHE B O 1
ATOM 7367 N N . GLN B 1 252 ? -3.627 4.93 -17.25 1 96.31 252 GLN B N 1
ATOM 7368 C CA . GLN B 1 252 ? -2.619 4.199 -16.484 1 96.31 252 GLN B CA 1
ATOM 7369 C C . GLN B 1 252 ? -3.137 3.834 -15.102 1 96.31 252 GLN B C 1
ATOM 7371 O O . GLN B 1 252 ? -2.75 2.807 -14.539 1 96.31 252 GLN B O 1
ATOM 7376 N N . ALA B 1 253 ? -4.059 4.641 -14.547 1 96.12 253 ALA B N 1
ATOM 7377 C CA . ALA B 1 253 ? -4.594 4.348 -13.219 1 96.12 253 ALA B CA 1
ATOM 7378 C C . ALA B 1 253 ? -5.289 2.988 -13.203 1 96.12 253 ALA B C 1
ATOM 7380 O O . ALA B 1 253 ? -5.121 2.213 -12.258 1 96.12 253 ALA B O 1
ATOM 7381 N N . ILE B 1 254 ? -6.117 2.701 -14.219 1 97.88 254 ILE B N 1
ATOM 7382 C CA . ILE B 1 254 ? -6.84 1.438 -14.32 1 97.88 254 ILE B CA 1
ATOM 7383 C C . ILE B 1 254 ? -5.902 0.344 -14.828 1 97.88 254 ILE B C 1
ATOM 7385 O O . ILE B 1 254 ? -5.906 -0.774 -14.305 1 97.88 254 ILE B O 1
ATOM 7389 N N . LYS B 1 255 ? -5.086 0.714 -15.836 1 97.31 255 LYS B N 1
ATOM 7390 C CA . LYS B 1 255 ? -4.145 -0.212 -16.453 1 97.31 255 LYS B CA 1
ATOM 7391 C C . LYS B 1 255 ? -3.203 -0.814 -15.422 1 97.31 255 LYS B C 1
ATOM 7393 O O . LYS B 1 255 ? -3.01 -2.031 -15.383 1 97.31 255 LYS B O 1
ATOM 7398 N N . HIS B 1 256 ? -2.615 0.048 -14.594 1 98.19 256 HIS B N 1
ATOM 7399 C CA . HIS B 1 256 ? -1.668 -0.401 -13.578 1 98.19 256 HIS B CA 1
ATOM 7400 C C . HIS B 1 256 ? -2.365 -1.217 -12.492 1 98.19 256 HIS B C 1
ATOM 7402 O O . HIS B 1 256 ? -1.782 -2.152 -11.945 1 98.19 256 HIS B O 1
ATOM 7408 N N . ARG B 1 257 ? -3.602 -0.884 -12.148 1 98.38 257 ARG B N 1
ATOM 7409 C CA . ARG B 1 257 ? -4.363 -1.687 -11.195 1 98.38 257 ARG B CA 1
ATOM 7410 C C . ARG B 1 257 ? -4.523 -3.119 -11.695 1 98.38 257 ARG B C 1
ATOM 7412 O O . ARG B 1 257 ? -4.309 -4.07 -10.945 1 98.38 257 ARG B O 1
ATOM 7419 N N . CYS B 1 258 ? -4.891 -3.268 -12.93 1 98.56 258 CYS B N 1
ATOM 7420 C CA . CYS B 1 258 ? -5.043 -4.594 -13.516 1 98.56 258 CYS B CA 1
ATOM 7421 C C . CYS B 1 258 ? -3.709 -5.332 -13.555 1 98.56 258 CYS B C 1
ATOM 7423 O O . CYS B 1 258 ? -3.654 -6.539 -13.32 1 98.56 258 CYS B O 1
ATOM 7425 N N . ALA B 1 259 ? -2.637 -4.586 -13.852 1 97.88 259 ALA B N 1
ATOM 7426 C CA . ALA B 1 259 ? -1.302 -5.18 -13.867 1 97.88 259 ALA B CA 1
ATOM 7427 C C . ALA B 1 259 ? -0.917 -5.695 -12.484 1 97.88 259 ALA B C 1
ATOM 7429 O O . ALA B 1 259 ? -0.332 -6.773 -12.359 1 97.88 259 ALA B O 1
ATOM 7430 N N . GLU B 1 260 ? -1.241 -4.938 -11.445 1 98.25 260 GLU B N 1
ATOM 7431 C CA . GLU B 1 260 ? -0.981 -5.371 -10.078 1 98.25 260 GLU B CA 1
ATOM 7432 C C . GLU B 1 260 ? -1.776 -6.625 -9.734 1 98.25 260 GLU B C 1
ATOM 7434 O O . GLU B 1 260 ? -1.284 -7.504 -9.023 1 98.25 260 GLU B O 1
ATOM 7439 N N . MET B 1 261 ? -3.01 -6.707 -10.203 1 98.44 261 MET B N 1
ATOM 7440 C CA . MET B 1 261 ? -3.857 -7.867 -9.953 1 98.44 261 MET B CA 1
ATOM 7441 C C . MET B 1 261 ? -3.219 -9.141 -10.508 1 98.44 261 MET B C 1
ATOM 7443 O O . MET B 1 261 ? -3.131 -10.148 -9.812 1 98.44 261 MET B O 1
ATOM 7447 N N . ILE B 1 262 ? -2.725 -9.039 -11.727 1 97.62 262 ILE B N 1
ATOM 7448 C CA . ILE B 1 262 ? -2.176 -10.258 -12.328 1 97.62 262 ILE B CA 1
ATOM 7449 C C . ILE B 1 262 ? -0.852 -10.609 -11.656 1 97.62 262 ILE B C 1
ATOM 7451 O O . ILE B 1 262 ? -0.521 -11.789 -11.508 1 97.62 262 ILE B O 1
ATOM 7455 N N . ALA B 1 263 ? -0.071 -9.633 -11.273 1 97.06 263 ALA B N 1
ATOM 7456 C CA . ALA B 1 263 ? 1.173 -9.898 -10.555 1 97.06 263 ALA B CA 1
ATOM 7457 C C . ALA B 1 263 ? 0.905 -10.641 -9.25 1 97.06 263 ALA B C 1
ATOM 7459 O O . ALA B 1 263 ? 1.577 -11.625 -8.938 1 97.06 263 ALA B O 1
ATOM 7460 N N . ASP B 1 264 ? -0.096 -10.203 -8.492 1 97.25 264 ASP B N 1
ATOM 7461 C CA . ASP B 1 264 ? -0.472 -10.836 -7.23 1 97.25 264 ASP B CA 1
ATOM 7462 C C . ASP B 1 264 ? -1.005 -12.25 -7.469 1 97.25 264 ASP B C 1
ATOM 7464 O O . ASP B 1 264 ? -0.669 -13.18 -6.73 1 97.25 264 ASP B O 1
ATOM 7468 N N . THR B 1 265 ? -1.847 -12.359 -8.461 1 97.69 265 THR B N 1
ATOM 7469 C CA . THR B 1 265 ? -2.459 -13.648 -8.773 1 97.69 265 THR B CA 1
ATOM 7470 C C . THR B 1 265 ? -1.397 -14.672 -9.172 1 97.69 265 THR B C 1
ATOM 7472 O O . THR B 1 265 ? -1.401 -15.797 -8.672 1 97.69 265 THR B O 1
ATOM 7475 N N . GLU B 1 266 ? -0.444 -14.242 -9.992 1 95.81 266 GLU B N 1
ATOM 7476 C CA . GLU B 1 266 ? 0.596 -15.156 -10.461 1 95.81 266 GLU B CA 1
ATOM 7477 C C . GLU B 1 266 ? 1.525 -15.562 -9.32 1 95.81 266 GLU B C 1
ATOM 7479 O O . GLU B 1 266 ? 1.921 -16.719 -9.219 1 95.81 266 GLU B O 1
ATOM 7484 N N . ARG B 1 267 ? 1.892 -14.641 -8.516 1 96.38 267 ARG B N 1
ATOM 7485 C CA . ARG B 1 267 ? 2.76 -14.953 -7.387 1 96.38 267 ARG B CA 1
ATOM 7486 C C . ARG B 1 267 ? 2.086 -15.93 -6.43 1 96.38 267 ARG B C 1
ATOM 7488 O O . ARG B 1 267 ? 2.711 -16.891 -5.977 1 96.38 267 ARG B O 1
ATOM 7495 N N . ALA B 1 268 ? 0.825 -15.664 -6.082 1 98.25 268 ALA B N 1
ATOM 7496 C CA . ALA B 1 268 ? 0.084 -16.547 -5.191 1 98.25 268 ALA B CA 1
ATOM 7497 C C . ALA B 1 268 ? -0.082 -17.938 -5.812 1 98.25 268 ALA B C 1
ATOM 7499 O O . ALA B 1 268 ? 0.025 -18.953 -5.117 1 98.25 268 ALA B O 1
ATOM 7500 N N . THR B 1 269 ? -0.356 -17.938 -7.129 1 97.56 269 THR B N 1
ATOM 7501 C CA . THR B 1 269 ? -0.516 -19.203 -7.828 1 97.56 269 THR B CA 1
ATOM 7502 C C . THR B 1 269 ? 0.77 -20.016 -7.766 1 97.56 269 THR B C 1
ATOM 7504 O O . THR B 1 269 ? 0.728 -21.234 -7.562 1 97.56 269 THR B O 1
ATOM 7507 N N . ALA B 1 270 ? 1.86 -19.344 -7.91 1 95.94 270 ALA B N 1
ATOM 7508 C CA . ALA B 1 270 ? 3.15 -20.031 -7.805 1 95.94 270 ALA B CA 1
ATOM 7509 C C . ALA B 1 270 ? 3.338 -20.625 -6.418 1 95.94 270 ALA B C 1
ATOM 7511 O O . ALA B 1 270 ? 3.811 -21.766 -6.285 1 95.94 270 ALA B O 1
ATOM 7512 N N . ALA B 1 271 ? 2.988 -19.906 -5.41 1 98.06 271 ALA B N 1
ATOM 7513 C CA . ALA B 1 271 ? 3.105 -20.391 -4.035 1 98.06 271 ALA B CA 1
ATOM 7514 C C . ALA B 1 271 ? 2.238 -21.625 -3.811 1 98.06 271 ALA B C 1
ATOM 7516 O O . ALA B 1 271 ? 2.662 -22.578 -3.156 1 98.06 271 ALA B O 1
ATOM 7517 N N . VAL B 1 272 ? 1.026 -21.594 -4.34 1 98.62 272 VAL B N 1
ATOM 7518 C CA . VAL B 1 272 ? 0.099 -22.719 -4.172 1 98.62 272 VAL B CA 1
ATOM 7519 C C . VAL B 1 272 ? 0.628 -23.938 -4.902 1 98.62 272 VAL B C 1
ATOM 7521 O O . VAL B 1 272 ? 0.569 -25.062 -4.379 1 98.62 272 VAL B O 1
ATOM 7524 N N . TRP B 1 273 ? 1.097 -23.719 -6.113 1 97 273 TRP B N 1
ATOM 7525 C CA . TRP B 1 273 ? 1.694 -24.797 -6.895 1 97 273 TRP B CA 1
ATOM 7526 C C . TRP B 1 273 ? 2.828 -25.469 -6.125 1 97 273 TRP B C 1
ATOM 7528 O O . TRP B 1 273 ? 2.906 -26.703 -6.062 1 97 273 TRP B O 1
ATOM 7538 N N . ASP B 1 274 ? 3.629 -24.688 -5.523 1 96.19 274 ASP B N 1
ATOM 7539 C CA . ASP B 1 274 ? 4.766 -25.203 -4.762 1 96.19 274 ASP B CA 1
ATOM 7540 C C . ASP B 1 274 ? 4.297 -25.953 -3.516 1 96.19 274 ASP B C 1
ATOM 7542 O O . ASP B 1 274 ? 4.855 -27 -3.164 1 96.19 274 ASP B O 1
ATOM 7546 N N . ALA B 1 275 ? 3.367 -25.391 -2.803 1 98.19 275 ALA B N 1
ATOM 7547 C CA . ALA B 1 275 ? 2.826 -26.031 -1.604 1 98.19 275 ALA B CA 1
ATOM 7548 C C . ALA B 1 275 ? 2.23 -27.406 -1.932 1 98.19 275 ALA B C 1
ATOM 7550 O O . ALA B 1 275 ? 2.439 -28.375 -1.197 1 98.19 275 ALA B O 1
ATOM 7551 N N . ALA B 1 276 ? 1.465 -27.484 -3.029 1 98.06 276 ALA B N 1
ATOM 7552 C CA . ALA B 1 276 ? 0.857 -28.75 -3.434 1 98.06 276 ALA B CA 1
ATOM 7553 C C . ALA B 1 276 ? 1.924 -29.781 -3.754 1 98.06 276 ALA B C 1
ATOM 7555 O O . ALA B 1 276 ? 1.799 -30.953 -3.365 1 98.06 276 ALA B O 1
ATOM 7556 N N . ARG B 1 277 ? 2.93 -29.391 -4.398 1 95.06 277 ARG B N 1
ATOM 7557 C CA . ARG B 1 277 ? 4.031 -30.297 -4.711 1 95.06 277 ARG B CA 1
ATOM 7558 C C . ARG B 1 277 ? 4.723 -30.781 -3.439 1 95.06 277 ARG B C 1
ATOM 7560 O O . ARG B 1 277 ? 5.105 -31.953 -3.34 1 95.06 277 ARG B O 1
ATOM 7567 N N . ALA B 1 278 ? 4.922 -29.844 -2.535 1 96.12 278 ALA B N 1
ATOM 7568 C CA . ALA B 1 278 ? 5.555 -30.203 -1.269 1 96.12 278 ALA B CA 1
ATOM 7569 C C . ALA B 1 278 ? 4.742 -31.266 -0.526 1 96.12 278 ALA B C 1
ATOM 7571 O O . ALA B 1 278 ? 5.305 -32.188 0.053 1 96.12 278 ALA B O 1
ATOM 7572 N N . VAL B 1 279 ? 3.457 -31.109 -0.531 1 97.56 279 VAL B N 1
ATOM 7573 C CA . VAL B 1 279 ? 2.578 -32.062 0.132 1 97.56 279 VAL B CA 1
ATOM 7574 C C . VAL B 1 279 ? 2.691 -33.438 -0.548 1 97.56 279 VAL B C 1
ATOM 7576 O O . VAL B 1 279 ? 2.764 -34.469 0.122 1 97.56 279 VAL B O 1
ATOM 7579 N N . ASP B 1 280 ? 2.668 -33.438 -1.846 1 96.31 280 ASP B N 1
ATOM 7580 C CA . ASP B 1 280 ? 2.805 -34.688 -2.592 1 96.31 280 ASP B CA 1
ATOM 7581 C C . ASP B 1 280 ? 4.141 -35.375 -2.291 1 96.31 280 ASP B C 1
ATOM 7583 O O . ASP B 1 280 ? 4.203 -36.594 -2.15 1 96.31 280 ASP B O 1
ATOM 7587 N N . GLU B 1 281 ? 5.188 -34.594 -2.23 1 93.19 281 GLU B N 1
ATOM 7588 C CA . GLU B 1 281 ? 6.504 -35.156 -1.9 1 93.19 281 GLU B CA 1
ATOM 7589 C C . GLU B 1 281 ? 6.512 -35.75 -0.506 1 93.19 281 GLU B C 1
ATOM 7591 O O . GLU B 1 281 ? 7.078 -36.844 -0.305 1 93.19 281 GLU B O 1
ATOM 7596 N N . ALA B 1 282 ? 5.922 -35.062 0.407 1 95.12 282 ALA B N 1
ATOM 7597 C CA . ALA B 1 282 ? 5.824 -35.594 1.763 1 95.12 282 ALA B CA 1
ATOM 7598 C C . ALA B 1 282 ? 5.055 -36.906 1.776 1 95.12 282 ALA B C 1
ATOM 7600 O O . ALA B 1 282 ? 5.449 -37.844 2.457 1 95.12 282 ALA B O 1
ATOM 7601 N N . SER B 1 283 ? 3.955 -36.906 1.099 1 95.44 283 SER B N 1
ATOM 7602 C CA . SER B 1 283 ? 3.123 -38.094 1.029 1 95.44 283 SER B CA 1
ATOM 7603 C C . SER B 1 283 ? 3.902 -39.281 0.461 1 95.44 283 SER B C 1
ATOM 7605 O O . SER B 1 283 ? 3.814 -40.375 0.979 1 95.44 283 SER B O 1
ATOM 7607 N N . ARG B 1 284 ? 4.695 -39.125 -0.545 1 92.88 284 ARG B N 1
ATOM 7608 C CA . ARG B 1 284 ? 5.484 -40.156 -1.177 1 92.88 284 ARG B CA 1
ATOM 7609 C C . ARG B 1 284 ? 6.59 -40.656 -0.247 1 92.88 284 ARG B C 1
ATOM 7611 O O . ARG B 1 284 ? 7.07 -41.781 -0.386 1 92.88 284 ARG B O 1
ATOM 7618 N N . ASN B 1 285 ? 6.906 -39.781 0.606 1 92.94 285 ASN B N 1
ATOM 7619 C CA . ASN B 1 285 ? 7.969 -40.125 1.543 1 92.94 285 ASN B CA 1
ATOM 7620 C C . ASN B 1 285 ? 7.418 -40.406 2.938 1 92.94 285 ASN B C 1
ATOM 7622 O O . ASN B 1 285 ? 7.973 -39.938 3.936 1 92.94 285 ASN B O 1
ATOM 7626 N N . ASN B 1 286 ? 6.32 -41.031 3.047 1 92.06 286 ASN B N 1
ATOM 7627 C CA . ASN B 1 286 ? 5.684 -41.469 4.281 1 92.06 286 ASN B CA 1
ATOM 7628 C C . ASN B 1 286 ? 5.398 -40.312 5.215 1 92.06 286 ASN B C 1
ATOM 7630 O O . ASN B 1 286 ? 5.664 -40.375 6.414 1 92.06 286 ASN B O 1
ATOM 7634 N N . TRP B 1 287 ? 5.059 -39.156 4.609 1 92.88 287 TRP B N 1
ATOM 7635 C CA . TRP B 1 287 ? 4.633 -37.938 5.281 1 92.88 287 TRP B CA 1
ATOM 7636 C C . TRP B 1 287 ? 5.762 -37.375 6.133 1 92.88 287 TRP B C 1
ATOM 7638 O O . TRP B 1 287 ? 5.535 -36.906 7.258 1 92.88 287 TRP B O 1
ATOM 7648 N N . ASP B 1 288 ? 6.957 -37.438 5.605 1 90.12 288 ASP B N 1
ATOM 7649 C CA . ASP B 1 288 ? 8.086 -36.688 6.137 1 90.12 288 ASP B CA 1
ATOM 7650 C C . ASP B 1 288 ? 7.953 -35.219 5.816 1 90.12 288 ASP B C 1
ATOM 7652 O O . ASP B 1 288 ? 8.477 -34.75 4.801 1 90.12 288 ASP B O 1
ATOM 7656 N N . THR B 1 289 ? 7.398 -34.5 6.727 1 87.75 289 THR B N 1
ATOM 7657 C CA . THR B 1 289 ? 7.07 -33.094 6.48 1 87.75 289 THR B CA 1
ATOM 7658 C C . THR B 1 289 ? 8.312 -32.219 6.641 1 87.75 289 THR B C 1
ATOM 7660 O O . THR B 1 289 ? 8.352 -31.109 6.125 1 87.75 289 THR B O 1
ATOM 7663 N N . THR B 1 290 ? 9.273 -32.688 7.289 1 87.88 290 THR B N 1
ATOM 7664 C CA . THR B 1 290 ? 10.484 -31.906 7.516 1 87.88 290 THR B CA 1
ATOM 7665 C C . THR B 1 290 ? 11.336 -31.844 6.25 1 87.88 290 THR B C 1
ATOM 7667 O O . THR B 1 290 ? 11.703 -30.75 5.797 1 87.88 290 THR B O 1
ATOM 7670 N N . SER B 1 291 ? 11.539 -33 5.629 1 85.06 291 SER B N 1
ATOM 7671 C CA . SER B 1 291 ? 12.406 -33.062 4.453 1 85.06 291 SER B CA 1
ATOM 7672 C C . SER B 1 291 ? 11.766 -32.344 3.268 1 85.06 291 SER B C 1
ATOM 7674 O O . SER B 1 291 ? 12.469 -31.797 2.418 1 85.06 291 SER B O 1
ATOM 7676 N N . SER B 1 292 ? 10.516 -32.312 3.213 1 86.81 292 SER B N 1
ATOM 7677 C CA . SER B 1 292 ? 9.805 -31.719 2.094 1 86.81 292 SER B CA 1
ATOM 7678 C C . SER B 1 292 ? 9.531 -30.234 2.344 1 86.81 292 SER B C 1
ATOM 7680 O O . SER B 1 292 ? 9.078 -29.531 1.448 1 86.81 292 SER B O 1
ATOM 7682 N N . HIS B 1 293 ? 9.742 -29.797 3.543 1 94.94 293 HIS B N 1
ATOM 7683 C CA . HIS B 1 293 ? 9.492 -28.422 3.951 1 94.94 293 HIS B CA 1
ATOM 7684 C C . HIS B 1 293 ? 8.039 -28.031 3.711 1 94.94 293 HIS B C 1
ATOM 7686 O O . HIS B 1 293 ? 7.762 -26.922 3.238 1 94.94 293 HIS B O 1
ATOM 7692 N N . VAL B 1 294 ? 7.141 -28.969 3.955 1 96.12 294 VAL B N 1
ATOM 7693 C CA . VAL B 1 294 ? 5.715 -28.812 3.688 1 96.12 294 VAL B CA 1
ATOM 7694 C C . VAL B 1 294 ? 5.164 -27.641 4.496 1 96.12 294 VAL B C 1
ATOM 7696 O O . VAL B 1 294 ? 4.375 -26.844 3.988 1 96.12 294 VAL B O 1
ATOM 7699 N N . GLU B 1 295 ? 5.582 -27.531 5.742 1 96.38 295 GLU B N 1
ATOM 7700 C CA . GLU B 1 295 ? 5.066 -26.469 6.602 1 96.38 295 GLU B CA 1
ATOM 7701 C C . GLU B 1 295 ? 5.418 -25.094 6.055 1 96.38 295 GLU B C 1
ATOM 7703 O O . GLU B 1 295 ? 4.586 -24.172 6.07 1 96.38 295 GLU B O 1
ATOM 7708 N N . PHE B 1 296 ? 6.66 -24.938 5.551 1 97.81 296 PHE B N 1
ATOM 7709 C CA . PHE B 1 296 ? 7.09 -23.672 4.973 1 97.81 296 PHE B CA 1
ATOM 7710 C C . PHE B 1 296 ? 6.273 -23.344 3.729 1 97.81 296 PHE B C 1
ATOM 7712 O O . PHE B 1 296 ? 5.695 -22.266 3.629 1 97.81 296 PHE B O 1
ATOM 7719 N N . ALA B 1 297 ? 6.18 -24.266 2.83 1 98.06 297 ALA B N 1
ATOM 7720 C CA . ALA B 1 297 ? 5.508 -24.031 1.555 1 98.06 297 ALA B CA 1
ATOM 7721 C C . ALA B 1 297 ? 4.023 -23.734 1.762 1 98.06 297 ALA B C 1
ATOM 7723 O O . ALA B 1 297 ? 3.479 -22.812 1.144 1 98.06 297 ALA B O 1
ATOM 7724 N N . ALA B 1 298 ? 3.4 -24.5 2.611 1 98.25 298 ALA B N 1
ATOM 7725 C CA . ALA B 1 298 ? 1.979 -24.312 2.889 1 98.25 298 ALA B CA 1
ATOM 7726 C C . ALA B 1 298 ? 1.719 -22.953 3.545 1 98.25 298 ALA B C 1
ATOM 7728 O O . ALA B 1 298 ? 0.716 -22.297 3.254 1 98.25 298 ALA B O 1
ATOM 7729 N N . SER B 1 299 ? 2.621 -22.547 4.449 1 98.38 299 SER B N 1
ATOM 7730 C CA . SER B 1 299 ? 2.473 -21.266 5.125 1 98.38 299 SER B CA 1
ATOM 7731 C C . SER B 1 299 ? 2.645 -20.094 4.148 1 98.38 299 SER B C 1
ATOM 7733 O O . SER B 1 299 ? 1.975 -19.062 4.273 1 98.38 299 SER B O 1
ATOM 7735 N N . VAL B 1 300 ? 3.525 -20.25 3.186 1 98.75 300 VAL B N 1
ATOM 7736 C CA . VAL B 1 300 ? 3.721 -19.234 2.156 1 98.75 300 VAL B CA 1
ATOM 7737 C C . VAL B 1 300 ? 2.439 -19.062 1.341 1 98.75 300 VAL B C 1
ATOM 7739 O O . VAL B 1 300 ? 1.963 -17.953 1.137 1 98.75 300 VAL B O 1
ATOM 7742 N N . ALA B 1 301 ? 1.879 -20.172 0.927 1 98.75 301 ALA B N 1
ATOM 7743 C CA . ALA B 1 301 ? 0.639 -20.141 0.156 1 98.75 301 ALA B CA 1
ATOM 7744 C C . ALA B 1 301 ? -0.499 -19.531 0.97 1 98.75 301 ALA B C 1
ATOM 7746 O O . ALA B 1 301 ? -1.28 -18.734 0.453 1 98.75 301 ALA B O 1
ATOM 7747 N N . ALA B 1 302 ? -0.54 -19.922 2.24 1 98.56 302 ALA B N 1
ATOM 7748 C CA . ALA B 1 302 ? -1.604 -19.453 3.123 1 98.56 302 ALA B CA 1
ATOM 7749 C C . ALA B 1 302 ? -1.48 -17.953 3.385 1 98.56 302 ALA B C 1
ATOM 7751 O O . ALA B 1 302 ? -2.48 -17.281 3.631 1 98.56 302 ALA B O 1
ATOM 7752 N N . THR B 1 303 ? -0.271 -17.453 3.32 1 98.56 303 THR B N 1
ATOM 7753 C CA . THR B 1 303 ? -0.02 -16.031 3.529 1 98.56 303 THR B CA 1
ATOM 7754 C C . THR B 1 303 ? -0.452 -15.227 2.312 1 98.56 303 THR B C 1
ATOM 7756 O O . THR B 1 303 ? -1.02 -14.141 2.451 1 98.56 303 THR B O 1
ATOM 7759 N N . LEU B 1 304 ? -0.324 -15.742 1.13 1 98.69 304 LEU B N 1
ATOM 7760 C CA . LEU B 1 304 ? -0.409 -14.922 -0.071 1 98.69 304 LEU B CA 1
ATOM 7761 C C . LEU B 1 304 ? -1.746 -15.125 -0.774 1 98.69 304 LEU B C 1
ATOM 7763 O O . LEU B 1 304 ? -2.322 -14.172 -1.307 1 98.69 304 LEU B O 1
ATOM 7767 N N . ALA B 1 305 ? -2.275 -16.312 -0.793 1 98.69 305 ALA B N 1
ATOM 7768 C CA . ALA B 1 305 ? -3.387 -16.672 -1.672 1 98.69 305 ALA B CA 1
ATOM 7769 C C . ALA B 1 305 ? -4.68 -15.992 -1.221 1 98.69 305 ALA B C 1
ATOM 7771 O O . ALA B 1 305 ? -5.375 -15.367 -2.025 1 98.69 305 ALA B O 1
ATOM 7772 N N . PRO B 1 306 ? -5.082 -16.156 0.087 1 98.44 306 PRO B N 1
ATOM 7773 C CA . PRO B 1 306 ? -6.328 -15.484 0.47 1 98.44 306 PRO B CA 1
ATOM 7774 C C . PRO B 1 306 ? -6.254 -13.969 0.315 1 98.44 306 PRO B C 1
ATOM 7776 O O . PRO B 1 306 ? -7.254 -13.328 -0.03 1 98.44 306 PRO B O 1
ATOM 7779 N N . ALA B 1 307 ? -5.078 -13.422 0.546 1 98 307 ALA B N 1
ATOM 7780 C CA . ALA B 1 307 ? -4.887 -11.984 0.367 1 98 307 ALA B CA 1
ATOM 7781 C C . ALA B 1 307 ? -5.051 -11.586 -1.099 1 98 307 ALA B C 1
ATOM 7783 O O . ALA B 1 307 ? -5.648 -10.555 -1.406 1 98 307 ALA B O 1
ATOM 7784 N N . ALA B 1 308 ? -4.484 -12.375 -1.987 1 98.5 308 ALA B N 1
ATOM 7785 C CA . ALA B 1 308 ? -4.617 -12.109 -3.418 1 98.5 308 ALA B CA 1
ATOM 7786 C C . ALA B 1 308 ? -6.078 -12.156 -3.852 1 98.5 308 ALA B C 1
ATOM 7788 O O . ALA B 1 308 ? -6.535 -11.305 -4.617 1 98.5 308 ALA B O 1
ATOM 7789 N N . ALA B 1 309 ? -6.797 -13.133 -3.363 1 98.75 309 ALA B N 1
ATOM 7790 C CA . ALA B 1 309 ? -8.211 -13.266 -3.717 1 98.75 309 ALA B CA 1
ATOM 7791 C C . ALA B 1 309 ? -9.008 -12.055 -3.254 1 98.75 309 ALA B C 1
ATOM 7793 O O . ALA B 1 309 ? -9.797 -11.492 -4.02 1 98.75 309 ALA B O 1
ATOM 7794 N N . GLN B 1 310 ? -8.805 -11.68 -2.041 1 98.5 310 GLN B N 1
ATOM 7795 C CA . GLN B 1 310 ? -9.547 -10.555 -1.488 1 98.5 310 GLN B CA 1
ATOM 7796 C C . GLN B 1 310 ? -9.203 -9.258 -2.213 1 98.5 310 GLN B C 1
ATOM 7798 O O . GLN B 1 310 ? -10.094 -8.508 -2.617 1 98.5 310 GLN B O 1
ATOM 7803 N N . ARG B 1 311 ? -7.949 -8.977 -2.426 1 98.31 311 ARG B N 1
ATOM 7804 C CA . ARG B 1 311 ? -7.523 -7.746 -3.078 1 98.31 311 ARG B CA 1
ATOM 7805 C C . ARG B 1 311 ? -8.008 -7.688 -4.52 1 98.31 311 ARG B C 1
ATOM 7807 O O . ARG B 1 311 ? -8.477 -6.648 -4.984 1 98.31 311 ARG B O 1
ATOM 7814 N N . CYS B 1 312 ? -7.848 -8.781 -5.219 1 98.75 312 CYS B N 1
ATOM 7815 C CA . CYS B 1 312 ? -8.219 -8.797 -6.629 1 98.75 312 CYS B CA 1
ATOM 7816 C C . CYS B 1 312 ? -9.727 -8.633 -6.801 1 98.75 312 CYS B C 1
ATOM 7818 O O . CYS B 1 312 ? -10.18 -7.984 -7.746 1 98.75 312 CYS B O 1
ATOM 7820 N N . THR B 1 313 ? -10.531 -9.195 -5.914 1 98.88 313 THR B N 1
ATOM 7821 C CA . THR B 1 313 ? -11.977 -9.023 -6.016 1 98.88 313 THR B CA 1
ATOM 7822 C C . THR B 1 313 ? -12.383 -7.602 -5.645 1 98.88 313 THR B C 1
ATOM 7824 O O . THR B 1 313 ? -13.312 -7.043 -6.23 1 98.88 313 THR B O 1
ATOM 7827 N N . GLN B 1 314 ? -11.727 -6.988 -4.676 1 98.62 314 GLN B N 1
ATOM 7828 C CA . GLN B 1 314 ? -11.953 -5.586 -4.344 1 98.62 314 GLN B CA 1
ATOM 7829 C C . GLN B 1 314 ? -11.625 -4.68 -5.523 1 98.62 314 GLN B C 1
ATOM 7831 O O . GLN B 1 314 ? -12.398 -3.779 -5.855 1 98.62 314 GLN B O 1
ATOM 7836 N N . ASP B 1 315 ? -10.5 -4.938 -6.121 1 98.69 315 ASP B N 1
ATOM 7837 C CA . ASP B 1 315 ? -10.07 -4.129 -7.258 1 98.69 315 ASP B CA 1
ATOM 7838 C C . ASP B 1 315 ? -10.984 -4.352 -8.461 1 98.69 315 ASP B C 1
ATOM 7840 O O . ASP B 1 315 ? -11.219 -3.428 -9.25 1 98.69 315 ASP B O 1
ATOM 7844 N N . CYS B 1 316 ? -11.469 -5.566 -8.602 1 98.81 316 CYS B N 1
ATOM 7845 C CA . CYS B 1 316 ? -12.414 -5.848 -9.672 1 98.81 316 CYS B CA 1
ATOM 7846 C C . CYS B 1 316 ? -13.664 -4.992 -9.531 1 98.81 316 CYS B C 1
ATOM 7848 O O . CYS B 1 316 ? -14.156 -4.438 -10.516 1 98.81 316 CYS B O 1
ATOM 7850 N N . ILE B 1 317 ? -14.164 -4.855 -8.305 1 98.69 317 ILE B N 1
ATOM 7851 C CA . ILE B 1 317 ? -15.305 -3.99 -8.039 1 98.69 317 ILE B CA 1
ATOM 7852 C C . ILE B 1 317 ? -14.953 -2.547 -8.383 1 98.69 317 ILE B C 1
ATOM 7854 O O . ILE B 1 317 ? -15.734 -1.846 -9.031 1 98.69 317 ILE B O 1
ATOM 7858 N N . GLN B 1 318 ? -13.82 -2.145 -8.047 1 98.5 318 GLN B N 1
ATOM 7859 C CA . GLN B 1 318 ? -13.383 -0.776 -8.305 1 98.5 318 GLN B CA 1
ATOM 7860 C C . GLN B 1 318 ? -13.305 -0.498 -9.805 1 98.5 318 GLN B C 1
ATOM 7862 O O . GLN B 1 318 ? -13.711 0.571 -10.266 1 98.5 318 GLN B O 1
ATOM 7867 N N . VAL B 1 319 ? -12.766 -1.409 -10.57 1 98.5 319 VAL B N 1
ATOM 7868 C CA . VAL B 1 319 ? -12.625 -1.254 -12.008 1 98.5 319 VAL B CA 1
ATOM 7869 C C . VAL B 1 319 ? -14.016 -1.159 -12.648 1 98.5 319 VAL B C 1
ATOM 7871 O O . VAL B 1 319 ? -14.219 -0.378 -13.586 1 98.5 319 VAL B O 1
ATOM 7874 N N . HIS B 1 320 ? -14.969 -1.878 -12.125 1 97.94 320 HIS B N 1
ATOM 7875 C CA . HIS B 1 320 ? -16.312 -1.897 -12.695 1 97.94 320 HIS B CA 1
ATOM 7876 C C . HIS B 1 320 ? -17.109 -0.666 -12.273 1 97.94 320 HIS B C 1
ATOM 7878 O O . HIS B 1 320 ? -18.094 -0.309 -12.914 1 97.94 320 HIS B O 1
ATOM 7884 N N . GLY B 1 321 ? -16.734 -0.012 -11.141 1 96.19 321 GLY B N 1
ATOM 7885 C CA . GLY B 1 321 ? -17.469 1.157 -10.672 1 96.19 321 GLY B CA 1
ATOM 7886 C C . GLY B 1 321 ? -18.828 0.826 -10.109 1 96.19 321 GLY B C 1
ATOM 7887 O O . GLY B 1 321 ? -18.984 -0.119 -9.336 1 96.19 321 GLY B O 1
ATOM 7888 N N . GLY B 1 322 ? -19.828 1.589 -10.43 1 95.19 322 GLY B N 1
ATOM 7889 C CA . GLY B 1 322 ? -21.172 1.447 -9.891 1 95.19 322 GLY B CA 1
ATOM 7890 C C . GLY B 1 322 ? -21.766 0.078 -10.133 1 95.19 322 GLY B C 1
ATOM 7891 O O . GLY B 1 322 ? -22.359 -0.517 -9.234 1 95.19 322 GLY B O 1
ATOM 7892 N N . ILE B 1 323 ? -21.547 -0.445 -11.32 1 95.69 323 ILE B N 1
ATOM 7893 C CA . ILE B 1 323 ? -22.188 -1.707 -11.664 1 95.69 323 ILE B CA 1
ATOM 7894 C C . ILE B 1 323 ? -21.594 -2.84 -10.836 1 95.69 323 ILE B C 1
ATOM 7896 O O . ILE B 1 323 ? -22.281 -3.809 -10.508 1 95.69 323 ILE B O 1
ATOM 7900 N N . GLY B 1 324 ? -20.312 -2.697 -10.492 1 97.12 324 GLY B N 1
ATOM 7901 C CA . GLY B 1 324 ? -19.656 -3.699 -9.664 1 97.12 324 GLY B CA 1
ATOM 7902 C C . GLY B 1 324 ? -20.203 -3.748 -8.242 1 97.12 324 GLY B C 1
ATOM 7903 O O . GLY B 1 324 ? -19.969 -4.719 -7.52 1 97.12 324 GLY B O 1
ATOM 7904 N N . PHE B 1 325 ? -20.906 -2.717 -7.844 1 97.25 325 PHE B N 1
ATOM 7905 C CA . PHE B 1 325 ? -21.469 -2.623 -6.504 1 97.25 325 PHE B CA 1
ATOM 7906 C C . PHE B 1 325 ? -22.969 -2.928 -6.535 1 97.25 325 PHE B C 1
ATOM 7908 O O . PHE B 1 325 ? -23.75 -2.289 -5.828 1 97.25 325 PHE B O 1
ATOM 7915 N N . THR B 1 326 ? -23.375 -3.781 -7.359 1 97 326 THR B N 1
ATOM 7916 C CA . THR B 1 326 ? -24.781 -4.18 -7.434 1 97 326 THR B CA 1
ATOM 7917 C C . THR B 1 326 ? -24.938 -5.652 -7.066 1 97 326 THR B C 1
ATOM 7919 O O . THR B 1 326 ? -24 -6.43 -7.164 1 97 326 THR B O 1
ATOM 7922 N N . TRP B 1 327 ? -26.078 -6.004 -6.688 1 96.12 327 TRP B N 1
ATOM 7923 C CA . TRP B 1 327 ? -26.406 -7.348 -6.23 1 96.12 327 TRP B CA 1
ATOM 7924 C C . TRP B 1 327 ? -26.344 -8.344 -7.383 1 96.12 327 TRP B C 1
ATOM 7926 O O . TRP B 1 327 ? -25.938 -9.5 -7.188 1 96.12 327 TRP B O 1
ATOM 7936 N N . GLU B 1 328 ? -26.656 -7.848 -8.586 1 93.56 328 GLU B N 1
ATOM 7937 C CA . GLU B 1 328 ? -26.859 -8.75 -9.719 1 93.56 328 GLU B CA 1
ATOM 7938 C C . GLU B 1 328 ? -25.547 -8.992 -10.469 1 93.56 328 GLU B C 1
ATOM 7940 O O . GLU B 1 328 ? -25.484 -9.867 -11.336 1 93.56 328 GLU B O 1
ATOM 7945 N N . HIS B 1 329 ? -24.594 -8.266 -10.125 1 96.44 329 HIS B N 1
ATOM 7946 C CA . HIS B 1 329 ? -23.328 -8.461 -10.828 1 96.44 329 HIS B CA 1
ATOM 7947 C C . HIS B 1 329 ? -22.5 -9.555 -10.156 1 96.44 329 HIS B C 1
ATOM 7949 O O . HIS B 1 329 ? -22.469 -9.656 -8.93 1 96.44 329 HIS B O 1
ATOM 7955 N N . ASP B 1 330 ? -21.688 -10.266 -10.891 1 98.38 330 ASP B N 1
ATOM 7956 C CA . ASP B 1 330 ? -20.906 -11.398 -10.406 1 98.38 330 ASP B CA 1
ATOM 7957 C C . ASP B 1 330 ? -19.828 -10.938 -9.43 1 98.38 330 ASP B C 1
ATOM 7959 O O . ASP B 1 330 ? -19.359 -11.727 -8.609 1 98.38 330 ASP B O 1
ATOM 7963 N N . THR B 1 331 ? -19.391 -9.68 -9.492 1 98.44 331 THR B N 1
ATOM 7964 C CA . THR B 1 331 ? -18.391 -9.18 -8.562 1 98.44 331 THR B CA 1
ATOM 7965 C C . THR B 1 331 ? -18.844 -9.375 -7.117 1 98.44 331 THR B C 1
ATOM 7967 O O . THR B 1 331 ? -18.016 -9.617 -6.23 1 98.44 331 THR B O 1
ATOM 7970 N N . ASN B 1 332 ? -20.141 -9.289 -6.879 1 98.19 332 ASN B N 1
ATOM 7971 C CA . ASN B 1 332 ? -20.703 -9.508 -5.555 1 98.19 332 ASN B CA 1
ATOM 7972 C C . ASN B 1 332 ? -20.469 -10.938 -5.074 1 98.19 332 ASN B C 1
ATOM 7974 O O . ASN B 1 332 ? -20.016 -11.156 -3.941 1 98.19 332 ASN B O 1
ATOM 7978 N N . VAL B 1 333 ? -20.688 -11.875 -5.949 1 98.56 333 VAL B N 1
ATOM 7979 C CA . VAL B 1 333 ? -20.531 -13.289 -5.641 1 98.56 333 VAL B CA 1
ATOM 7980 C C . VAL B 1 333 ? -19.062 -13.578 -5.285 1 98.56 333 VAL B C 1
ATOM 7982 O O . VAL B 1 333 ? -18.781 -14.203 -4.258 1 98.56 333 VAL B O 1
ATOM 7985 N N . TYR B 1 334 ? -18.203 -13.117 -6.105 1 98.88 334 TYR B N 1
ATOM 7986 C CA . TYR B 1 334 ? -16.797 -13.469 -5.973 1 98.88 334 TYR B CA 1
ATOM 7987 C C . TYR B 1 334 ? -16.172 -12.742 -4.793 1 98.88 334 TYR B C 1
ATOM 7989 O O . TYR B 1 334 ? -15.273 -13.273 -4.133 1 98.88 334 TYR B O 1
ATOM 7997 N N . TYR B 1 335 ? -16.594 -11.508 -4.523 1 98.75 335 TYR B N 1
ATOM 7998 C CA . TYR B 1 335 ? -16.078 -10.812 -3.35 1 98.75 335 TYR B CA 1
ATOM 7999 C C . TYR B 1 335 ? -16.484 -11.523 -2.068 1 98.75 335 TYR B C 1
ATOM 8001 O O . TYR B 1 335 ? -15.656 -11.719 -1.17 1 98.75 335 TYR B O 1
ATOM 8009 N N . ARG B 1 336 ? -17.719 -11.938 -1.943 1 98.62 336 ARG B N 1
ATOM 8010 C CA . ARG B 1 336 ? -18.172 -12.703 -0.794 1 98.62 336 ARG B CA 1
ATOM 8011 C C . ARG B 1 336 ? -17.406 -14.008 -0.656 1 98.62 336 ARG B C 1
ATOM 8013 O O . ARG B 1 336 ? -17.031 -14.406 0.452 1 98.62 336 ARG B O 1
ATOM 8020 N N . ARG B 1 337 ? -17.188 -14.664 -1.779 1 98.75 337 ARG B N 1
ATOM 8021 C CA . ARG B 1 337 ? -16.406 -15.906 -1.749 1 98.75 337 ARG B CA 1
ATOM 8022 C C . ARG B 1 337 ? -15 -15.656 -1.226 1 98.75 337 ARG B C 1
ATOM 8024 O O . ARG B 1 337 ? -14.469 -16.453 -0.454 1 98.75 337 ARG B O 1
ATOM 8031 N N . ALA B 1 338 ? -14.383 -14.586 -1.704 1 98.81 338 ALA B N 1
ATOM 8032 C CA . ALA B 1 338 ? -13.039 -14.25 -1.233 1 98.81 338 ALA B CA 1
ATOM 8033 C C . ALA B 1 338 ? -13.023 -14.039 0.278 1 98.81 338 ALA B C 1
ATOM 8035 O O . ALA B 1 338 ? -12.102 -14.492 0.965 1 98.81 338 ALA B O 1
ATOM 8036 N N . LEU B 1 339 ? -14.023 -13.367 0.808 1 98.31 339 LEU B N 1
ATOM 8037 C CA . LEU B 1 339 ? -14.109 -13.117 2.242 1 98.31 339 LEU B CA 1
ATOM 8038 C C . LEU B 1 339 ? -14.344 -14.414 3.006 1 98.31 339 LEU B C 1
ATOM 8040 O O . LEU B 1 339 ? -13.773 -14.625 4.078 1 98.31 339 LEU B O 1
ATOM 8044 N N . MET B 1 340 ? -15.188 -15.258 2.457 1 97.94 340 MET B N 1
ATOM 8045 C CA . MET B 1 340 ? -15.438 -16.562 3.039 1 97.94 340 MET B CA 1
ATOM 8046 C C . MET B 1 340 ? -14.156 -17.391 3.094 1 97.94 340 MET B C 1
ATOM 8048 O O . MET B 1 340 ? -13.867 -18.031 4.109 1 97.94 340 MET B O 1
ATOM 8052 N N . LEU B 1 341 ? -13.414 -17.375 2.055 1 98.31 341 LEU B N 1
ATOM 8053 C CA . LEU B 1 341 ? -12.164 -18.125 1.992 1 98.31 341 LEU B CA 1
ATOM 8054 C C . LEU B 1 341 ? -11.156 -17.578 3 1 98.31 341 LEU B C 1
ATOM 8056 O O . LEU B 1 341 ? -10.484 -18.344 3.693 1 98.31 341 LEU B O 1
ATOM 8060 N N . ALA B 1 342 ? -11.07 -16.266 3.068 1 97.69 342 ALA B N 1
ATOM 8061 C CA . ALA B 1 342 ? -10.18 -15.672 4.062 1 97.69 342 ALA B CA 1
ATOM 8062 C C . ALA B 1 342 ? -10.555 -16.125 5.473 1 97.69 342 ALA B C 1
ATOM 8064 O O . ALA B 1 342 ? -9.68 -16.469 6.273 1 97.69 342 ALA B O 1
ATOM 8065 N N . ALA B 1 343 ? -11.797 -16.172 5.777 1 96.81 343 ALA B N 1
ATOM 8066 C CA . ALA B 1 343 ? -12.281 -16.594 7.09 1 96.81 343 ALA B CA 1
ATOM 8067 C C . ALA B 1 343 ? -11.938 -18.062 7.348 1 96.81 343 ALA B C 1
ATOM 8069 O O . ALA B 1 343 ? -11.656 -18.453 8.484 1 96.81 343 ALA B O 1
ATOM 8070 N N . SER B 1 344 ? -11.93 -18.828 6.293 1 96.88 344 SER B N 1
ATOM 8071 C CA . SER B 1 344 ? -11.727 -20.266 6.402 1 96.88 344 SER B CA 1
ATOM 8072 C C . SER B 1 344 ? -10.289 -20.594 6.816 1 96.88 344 SER B C 1
ATOM 8074 O O . SER B 1 344 ? -10 -21.719 7.234 1 96.88 344 SER B O 1
ATOM 8076 N N . PHE B 1 345 ? -9.414 -19.625 6.73 1 96.19 345 PHE B N 1
ATOM 8077 C CA . PHE B 1 345 ? -8.039 -19.828 7.16 1 96.19 345 PHE B CA 1
ATOM 8078 C C . PHE B 1 345 ? -7.891 -19.531 8.648 1 96.19 345 PHE B C 1
ATOM 8080 O O . PHE B 1 345 ? -6.82 -19.75 9.227 1 96.19 345 PHE B O 1
ATOM 8087 N N . GLY B 1 346 ? -8.992 -19.109 9.258 1 92.38 346 GLY B N 1
ATOM 8088 C CA . GLY B 1 346 ? -8.875 -18.703 10.641 1 92.38 346 GLY B CA 1
ATOM 8089 C C . GLY B 1 346 ? -8.18 -17.359 10.812 1 92.38 346 GLY B C 1
ATOM 8090 O O . GLY B 1 346 ? -8.523 -16.391 10.133 1 92.38 346 GLY B O 1
ATOM 8091 N N . ARG B 1 347 ? -7.25 -17.312 11.68 1 86.88 347 ARG B N 1
ATOM 8092 C CA . ARG B 1 347 ? -6.531 -16.062 11.906 1 86.88 347 ARG B CA 1
ATOM 8093 C C . ARG B 1 347 ? -5.383 -15.898 10.922 1 86.88 347 ARG B C 1
ATOM 8095 O O . ARG B 1 347 ? -4.309 -16.469 11.102 1 86.88 347 ARG B O 1
ATOM 8102 N N . ALA B 1 348 ? -5.574 -14.945 10.062 1 85.94 348 ALA B N 1
ATOM 8103 C CA . ALA B 1 348 ? -4.652 -14.75 8.953 1 85.94 348 ALA B CA 1
ATOM 8104 C C . ALA B 1 348 ? -3.27 -14.336 9.445 1 85.94 348 ALA B C 1
ATOM 8106 O O . ALA B 1 348 ? -2.256 -14.641 8.812 1 85.94 348 ALA B O 1
ATOM 8107 N N . SER B 1 349 ? -3.189 -13.75 10.594 1 87.31 349 SER B N 1
ATOM 8108 C CA . SER B 1 349 ? -1.939 -13.18 11.078 1 87.31 349 SER B CA 1
ATOM 8109 C C . SER B 1 349 ? -0.966 -14.266 11.523 1 87.31 349 SER B C 1
ATOM 8111 O O . SER B 1 349 ? 0.224 -14 11.703 1 87.31 349 SER B O 1
ATOM 8113 N N . GLN B 1 350 ? -1.43 -15.477 11.664 1 92.31 350 GLN B N 1
ATOM 8114 C CA . GLN B 1 350 ? -0.563 -16.531 12.18 1 92.31 350 GLN B CA 1
ATOM 8115 C C . GLN B 1 350 ? 0.367 -17.062 11.094 1 92.31 350 GLN B C 1
ATOM 8117 O O . GLN B 1 350 ? 1.44 -17.594 11.391 1 92.31 350 GLN B O 1
ATOM 8122 N N . TYR B 1 351 ? -0.026 -16.922 9.867 1 96.94 351 TYR B N 1
ATOM 8123 C CA . TYR B 1 351 ? 0.667 -17.625 8.797 1 96.94 351 TYR B CA 1
ATOM 8124 C C . TYR B 1 351 ? 2.021 -16.984 8.5 1 96.94 351 TYR B C 1
ATOM 8126 O O . TYR B 1 351 ? 3.018 -17.688 8.32 1 96.94 351 TYR B O 1
ATOM 8134 N N . PRO B 1 352 ? 2.152 -15.625 8.508 1 97.94 352 PRO B N 1
ATOM 8135 C CA . PRO B 1 352 ? 3.494 -15.055 8.375 1 97.94 352 PRO B CA 1
ATOM 8136 C C . PRO B 1 352 ? 4.441 -15.5 9.484 1 97.94 352 PRO B C 1
ATOM 8138 O O . PRO B 1 352 ? 5.633 -15.695 9.242 1 97.94 352 PRO B O 1
ATOM 8141 N N . GLN B 1 353 ? 3.916 -15.633 10.727 1 97.06 353 GLN B N 1
ATOM 8142 C CA . GLN B 1 353 ? 4.75 -16.125 11.82 1 97.06 353 GLN B CA 1
ATOM 8143 C C . GLN B 1 353 ? 5.234 -17.547 11.539 1 97.06 353 GLN B C 1
ATOM 8145 O O . GLN B 1 353 ? 6.391 -17.875 11.82 1 97.06 353 GLN B O 1
ATOM 8150 N N . LYS B 1 354 ? 4.348 -18.391 11 1 97.19 354 LYS B N 1
ATOM 8151 C CA . LYS B 1 354 ? 4.73 -19.766 10.648 1 97.19 354 LYS B CA 1
ATOM 8152 C C . LYS B 1 354 ? 5.805 -19.781 9.562 1 97.19 354 LYS B C 1
ATOM 8154 O O . LYS B 1 354 ? 6.68 -20.641 9.562 1 97.19 354 LYS B O 1
ATOM 8159 N N . VAL B 1 355 ? 5.73 -18.812 8.633 1 98.44 355 VAL B N 1
ATOM 8160 C CA . VAL B 1 355 ? 6.754 -18.688 7.598 1 98.44 355 VAL B CA 1
ATOM 8161 C C . VAL B 1 355 ? 8.109 -18.406 8.242 1 98.44 355 VAL B C 1
ATOM 8163 O O . VAL B 1 355 ? 9.109 -19.047 7.906 1 98.44 355 VAL B O 1
ATOM 8166 N N . VAL B 1 356 ? 8.133 -17.453 9.195 1 98.12 356 VAL B N 1
ATOM 8167 C CA . VAL B 1 356 ? 9.367 -17.094 9.883 1 98.12 356 VAL B CA 1
ATOM 8168 C C . VAL B 1 356 ? 9.906 -18.312 10.648 1 98.12 356 VAL B C 1
ATOM 8170 O O . VAL B 1 356 ? 11.094 -18.625 10.562 1 98.12 356 VAL B O 1
ATOM 8173 N N . ASP B 1 357 ? 8.984 -18.953 11.391 1 97.19 357 ASP B N 1
ATOM 8174 C CA . ASP B 1 357 ? 9.391 -20.109 12.203 1 97.19 357 ASP B CA 1
ATOM 8175 C C . ASP B 1 357 ? 10.031 -21.188 11.344 1 97.19 357 ASP B C 1
ATOM 8177 O O . ASP B 1 357 ? 11.117 -21.688 11.672 1 97.19 357 ASP B O 1
ATOM 8181 N N . ALA B 1 358 ? 9.375 -21.5 10.281 1 97.12 358 ALA B N 1
ATOM 8182 C CA . ALA B 1 358 ? 9.875 -22.562 9.414 1 97.12 358 ALA B CA 1
ATOM 8183 C C . ALA B 1 358 ? 11.172 -22.141 8.727 1 97.12 358 ALA B C 1
ATOM 8185 O O . ALA B 1 358 ? 12.133 -22.906 8.664 1 97.12 358 ALA B O 1
ATOM 8186 N N . ALA B 1 359 ? 11.219 -20.906 8.188 1 97.44 359 ALA B N 1
ATOM 8187 C CA . ALA B 1 359 ? 12.375 -20.422 7.438 1 97.44 359 ALA B CA 1
ATOM 8188 C C . ALA B 1 359 ? 13.617 -20.375 8.32 1 97.44 359 ALA B C 1
ATOM 8190 O O . ALA B 1 359 ? 14.727 -20.625 7.84 1 97.44 359 ALA B O 1
ATOM 8191 N N . THR B 1 360 ? 13.461 -20.062 9.617 1 96.75 360 THR B N 1
ATOM 8192 C CA . THR B 1 360 ? 14.602 -19.828 10.492 1 96.75 360 THR B CA 1
ATOM 8193 C C . THR B 1 360 ? 14.961 -21.094 11.273 1 96.75 360 THR B C 1
ATOM 8195 O O . THR B 1 360 ? 15.961 -21.125 11.984 1 96.75 360 THR B O 1
ATOM 8198 N N . THR B 1 361 ? 14.188 -22.141 11.227 1 94.5 361 THR B N 1
ATOM 8199 C CA . THR B 1 361 ? 14.5 -23.375 11.938 1 94.5 361 THR B CA 1
ATOM 8200 C C . THR B 1 361 ? 14.773 -24.5 10.961 1 94.5 361 THR B C 1
ATOM 8202 O O . THR B 1 361 ? 15.938 -24.828 10.695 1 94.5 361 THR B O 1
ATOM 8205 N N . THR B 1 362 ? 13.703 -24.938 10.172 1 91.5 362 THR B N 1
ATOM 8206 C CA . THR B 1 362 ? 13.844 -26.062 9.242 1 91.5 362 THR B CA 1
ATOM 8207 C C . THR B 1 362 ? 14.352 -25.578 7.887 1 91.5 362 THR B C 1
ATOM 8209 O O . THR B 1 362 ? 14.805 -26.391 7.07 1 91.5 362 THR B O 1
ATOM 8212 N N . GLY B 1 363 ? 14.258 -24.281 7.66 1 92.5 363 GLY B N 1
ATOM 8213 C CA . GLY B 1 363 ? 14.742 -23.734 6.41 1 92.5 363 GLY B CA 1
ATOM 8214 C C . GLY B 1 363 ? 13.648 -23.5 5.391 1 92.5 363 GLY B C 1
ATOM 8215 O O . GLY B 1 363 ? 12.5 -23.891 5.605 1 92.5 363 GLY B O 1
ATOM 8216 N N . MET B 1 364 ? 13.977 -22.812 4.344 1 94.12 364 MET B N 1
ATOM 8217 C CA . MET B 1 364 ? 13.062 -22.609 3.223 1 94.12 364 MET B CA 1
ATOM 8218 C C . MET B 1 364 ? 13.086 -23.797 2.27 1 94.12 364 MET B C 1
ATOM 8220 O O . MET B 1 364 ? 14.047 -24.562 2.258 1 94.12 364 MET B O 1
ATOM 8224 N N . ARG B 1 365 ? 12.047 -23.922 1.606 1 92.94 365 ARG B N 1
ATOM 8225 C CA . ARG B 1 365 ? 12.008 -24.953 0.588 1 92.94 365 ARG B CA 1
ATOM 8226 C C . ARG B 1 365 ? 12.898 -24.609 -0.595 1 92.94 365 ARG B C 1
ATOM 8228 O O . ARG B 1 365 ? 12.93 -23.453 -1.039 1 92.94 365 ARG B O 1
ATOM 8235 N N . SER B 1 366 ? 13.617 -25.609 -1.071 1 87.44 366 SER B N 1
ATOM 8236 C CA . SER B 1 366 ? 14.508 -25.391 -2.211 1 87.44 366 SER B CA 1
ATOM 8237 C C . SER B 1 366 ? 13.711 -25.172 -3.494 1 87.44 366 SER B C 1
ATOM 8239 O O . SER B 1 366 ? 12.695 -25.828 -3.717 1 87.44 366 SER B O 1
ATOM 8241 N N . VAL B 1 367 ? 14.133 -24.266 -4.254 1 84 367 VAL B N 1
ATOM 8242 C CA . VAL B 1 367 ? 13.531 -23.984 -5.555 1 84 367 VAL B CA 1
ATOM 8243 C C . VAL B 1 367 ? 14.305 -24.719 -6.648 1 84 367 VAL B C 1
ATOM 8245 O O . VAL B 1 367 ? 15.219 -24.156 -7.254 1 84 367 VAL B O 1
ATOM 8248 N N . ASP B 1 368 ? 13.945 -25.969 -6.715 1 79.5 368 ASP B N 1
ATOM 8249 C CA . ASP B 1 368 ? 14.688 -26.812 -7.648 1 79.5 368 ASP B CA 1
ATOM 8250 C C . ASP B 1 368 ? 13.758 -27.422 -8.688 1 79.5 368 ASP B C 1
ATOM 8252 O O . ASP B 1 368 ? 12.562 -27.609 -8.43 1 79.5 368 ASP B O 1
ATOM 8256 N N . ILE B 1 369 ? 14.281 -27.594 -9.781 1 75.06 369 ILE B N 1
ATOM 8257 C CA . ILE B 1 369 ? 13.547 -28.234 -10.859 1 75.06 369 ILE B CA 1
ATOM 8258 C C . ILE B 1 369 ? 13.859 -29.734 -10.867 1 75.06 369 ILE B C 1
ATOM 8260 O O . ILE B 1 369 ? 15.016 -30.125 -11.008 1 75.06 369 ILE B O 1
ATOM 8264 N N . ASP B 1 370 ? 12.844 -30.484 -10.523 1 71.81 370 ASP B N 1
ATOM 8265 C CA . ASP B 1 370 ? 13 -31.922 -10.633 1 71.81 370 ASP B CA 1
ATOM 8266 C C . ASP B 1 370 ? 12.758 -32.406 -12.07 1 71.81 370 ASP B C 1
ATOM 8268 O O . ASP B 1 370 ? 11.648 -32.25 -12.594 1 71.81 370 ASP B O 1
ATOM 8272 N N . LEU B 1 371 ? 13.836 -32.812 -12.594 1 76.06 371 LEU B N 1
ATOM 8273 C CA . LEU B 1 371 ? 13.742 -33.219 -13.992 1 76.06 371 LEU B CA 1
ATOM 8274 C C . LEU B 1 371 ? 13.461 -34.688 -14.102 1 76.06 371 LEU B C 1
ATOM 8276 O O . LEU B 1 371 ? 13.688 -35.469 -13.148 1 76.06 371 LEU B O 1
ATOM 8280 N N . ASP B 1 372 ? 12.93 -35.125 -15.148 1 74.44 372 ASP B N 1
ATOM 8281 C CA . ASP B 1 372 ? 12.609 -36.531 -15.445 1 74.44 372 ASP B CA 1
ATOM 8282 C C . ASP B 1 372 ? 13.836 -37.406 -15.297 1 74.44 372 ASP B C 1
ATOM 8284 O O . ASP B 1 372 ? 14.945 -37.031 -15.648 1 74.44 372 ASP B O 1
ATOM 8288 N N . PRO B 1 373 ? 13.586 -38.562 -14.719 1 77.25 373 PRO B N 1
ATOM 8289 C CA . PRO B 1 373 ? 14.688 -39.5 -14.555 1 77.25 373 PRO B CA 1
ATOM 8290 C C . PRO B 1 373 ? 15.43 -39.781 -15.859 1 77.25 373 PRO B C 1
ATOM 8292 O O . PRO B 1 373 ? 16.609 -40.125 -15.844 1 77.25 373 PRO B O 1
ATOM 8295 N N . ASP B 1 374 ? 14.727 -39.594 -16.922 1 81.25 374 ASP B N 1
ATOM 8296 C CA . ASP B 1 374 ? 15.328 -39.844 -18.234 1 81.25 374 ASP B CA 1
ATOM 8297 C C . ASP B 1 374 ? 16.469 -38.875 -18.516 1 81.25 374 ASP B C 1
ATOM 8299 O O . ASP B 1 374 ? 17.266 -39.094 -19.422 1 81.25 374 ASP B O 1
ATOM 8303 N N . THR B 1 375 ? 16.516 -37.906 -17.594 1 87.31 375 THR B N 1
ATOM 8304 C CA . THR B 1 375 ? 17.531 -36.875 -17.828 1 87.31 375 THR B CA 1
ATOM 8305 C C . THR B 1 375 ? 18.797 -37.188 -17.047 1 87.31 375 THR B C 1
ATOM 8307 O O . THR B 1 375 ? 19.797 -36.469 -17.141 1 87.31 375 THR B O 1
ATOM 8310 N N . GLU B 1 376 ? 18.781 -38.25 -16.328 1 89 376 GLU B N 1
ATOM 8311 C CA . GLU B 1 376 ? 19.875 -38.594 -15.414 1 89 376 GLU B CA 1
ATOM 8312 C C . GLU B 1 376 ? 21.172 -38.844 -16.172 1 89 376 GLU B C 1
ATOM 8314 O O . GLU B 1 376 ? 22.266 -38.531 -15.688 1 89 376 GLU B O 1
ATOM 8319 N N . LYS B 1 377 ? 21.016 -39.5 -17.281 1 92.19 377 LYS B N 1
ATOM 8320 C CA . LYS B 1 377 ? 22.203 -39.75 -18.078 1 92.19 377 LYS B CA 1
ATOM 8321 C C . LYS B 1 377 ? 22.875 -38.406 -18.453 1 92.19 377 LYS B C 1
ATOM 8323 O O . LYS B 1 377 ? 24.094 -38.281 -18.328 1 92.19 377 LYS B O 1
ATOM 8328 N N . LEU B 1 378 ? 22.047 -37.562 -18.938 1 93.81 378 LEU B N 1
ATOM 8329 C CA . LEU B 1 378 ? 22.547 -36.25 -19.297 1 93.81 378 LEU B CA 1
ATOM 8330 C C . LEU B 1 378 ? 23.156 -35.562 -18.078 1 93.81 378 LEU B C 1
ATOM 8332 O O . LEU B 1 378 ? 24.188 -34.906 -18.172 1 93.81 378 LEU B O 1
ATOM 8336 N N . ARG B 1 379 ? 22.562 -35.656 -16.984 1 93.62 379 ARG B N 1
ATOM 8337 C CA . ARG B 1 379 ? 23.062 -35.062 -15.742 1 93.62 379 ARG B CA 1
ATOM 8338 C C . ARG B 1 379 ? 24.422 -35.625 -15.375 1 93.62 379 ARG B C 1
ATOM 8340 O O . ARG B 1 379 ? 25.328 -34.875 -14.984 1 93.62 379 ARG B O 1
ATOM 8347 N N . ASP B 1 380 ? 24.516 -36.906 -15.477 1 94.62 380 ASP B N 1
ATOM 8348 C CA . ASP B 1 380 ? 25.781 -37.531 -15.156 1 94.62 380 ASP B CA 1
ATOM 8349 C C . ASP B 1 380 ? 26.891 -37.031 -16.062 1 94.62 380 ASP B C 1
ATOM 8351 O O . ASP B 1 380 ? 28.031 -36.844 -15.609 1 94.62 380 ASP B O 1
ATOM 8355 N N . GLU B 1 381 ? 26.547 -36.969 -17.281 1 95.31 381 GLU B N 1
ATOM 8356 C CA . GLU B 1 381 ? 27.516 -36.469 -18.234 1 95.31 381 GLU B CA 1
ATOM 8357 C C . GLU B 1 381 ? 27.969 -35.062 -17.875 1 95.31 381 GLU B C 1
ATOM 8359 O O . GLU B 1 381 ? 29.156 -34.75 -17.891 1 95.31 381 GLU B O 1
ATOM 8364 N N . ILE B 1 382 ? 27.031 -34.25 -17.609 1 96.25 382 ILE B N 1
ATOM 8365 C CA . ILE B 1 382 ? 27.312 -32.844 -17.297 1 96.25 382 ILE B CA 1
ATOM 8366 C C . ILE B 1 382 ? 28.062 -32.781 -15.961 1 96.25 382 ILE B C 1
ATOM 8368 O O . ILE B 1 382 ? 28.984 -31.969 -15.805 1 96.25 382 ILE B O 1
ATOM 8372 N N . ARG B 1 383 ? 27.703 -33.531 -15.031 1 95.88 383 ARG B N 1
ATOM 8373 C CA . ARG B 1 383 ? 28.391 -33.625 -13.742 1 95.88 383 ARG B CA 1
ATOM 8374 C C . ARG B 1 383 ? 29.859 -33.969 -13.93 1 95.88 383 ARG B C 1
ATOM 8376 O O . ARG B 1 383 ? 30.734 -33.406 -13.266 1 95.88 383 ARG B O 1
ATOM 8383 N N . ALA B 1 384 ? 30.031 -34.938 -14.75 1 96.12 384 ALA B N 1
ATOM 8384 C CA . ALA B 1 384 ? 31.406 -35.344 -15.039 1 96.12 384 ALA B CA 1
ATOM 8385 C C . ALA B 1 384 ? 32.219 -34.219 -15.656 1 96.12 384 ALA B C 1
ATOM 8387 O O . ALA B 1 384 ? 33.375 -34.031 -15.344 1 96.12 384 ALA B O 1
ATOM 8388 N N . GLU B 1 385 ? 31.609 -33.531 -16.594 1 96 385 GLU B N 1
ATOM 8389 C CA . GLU B 1 385 ? 32.281 -32.375 -17.188 1 96 385 GLU B CA 1
ATOM 8390 C C . GLU B 1 385 ? 32.594 -31.328 -16.125 1 96 385 GLU B C 1
ATOM 8392 O O . GLU B 1 385 ? 33.688 -30.766 -16.125 1 96 385 GLU B O 1
ATOM 8397 N N . VAL B 1 386 ? 31.672 -31.016 -15.273 1 96.69 386 VAL B N 1
ATOM 8398 C CA . VAL B 1 386 ? 31.844 -30.016 -14.227 1 96.69 386 VAL B CA 1
ATOM 8399 C C . VAL B 1 386 ? 32.969 -30.438 -13.297 1 96.69 386 VAL B C 1
ATOM 8401 O O . VAL B 1 386 ? 33.781 -29.594 -12.867 1 96.69 386 VAL B O 1
ATOM 8404 N N . ALA B 1 387 ? 33 -31.719 -12.992 1 96.06 387 ALA B N 1
ATOM 8405 C CA . ALA B 1 387 ? 34.062 -32.25 -12.164 1 96.06 387 ALA B CA 1
ATOM 8406 C C . ALA B 1 387 ? 35.438 -32.062 -12.844 1 96.06 387 ALA B C 1
ATOM 8408 O O . ALA B 1 387 ? 36.438 -31.766 -12.172 1 96.06 387 ALA B O 1
ATOM 8409 N N . ALA B 1 388 ? 35.469 -32.312 -14.062 1 96 388 ALA B N 1
ATOM 8410 C CA . ALA B 1 388 ? 36.688 -32.094 -14.836 1 96 388 ALA B CA 1
ATOM 8411 C C . ALA B 1 388 ? 37.125 -30.641 -14.789 1 96 388 ALA B C 1
ATOM 8413 O O . ALA B 1 388 ? 38.312 -30.344 -14.688 1 96 388 ALA B O 1
ATOM 8414 N N . PHE B 1 389 ? 36.219 -29.734 -14.961 1 96.38 389 PHE B N 1
ATOM 8415 C CA . PHE B 1 389 ? 36.531 -28.312 -14.867 1 96.38 389 PHE B CA 1
ATOM 8416 C C . PHE B 1 389 ? 37.062 -27.969 -13.484 1 96.38 389 PHE B C 1
ATOM 8418 O O . PHE B 1 389 ? 37.969 -27.156 -13.359 1 96.38 389 PHE B O 1
ATOM 8425 N N . LYS B 1 390 ? 36.406 -28.516 -12.461 1 95.25 390 LYS B N 1
ATOM 8426 C CA . LYS B 1 390 ? 36.812 -28.266 -11.086 1 95.25 390 LYS B CA 1
ATOM 8427 C C . LYS B 1 390 ? 38.281 -28.641 -10.867 1 95.25 390 LYS B C 1
ATOM 8429 O O . LYS B 1 390 ? 39 -28 -10.094 1 95.25 390 LYS B O 1
ATOM 8434 N N . ALA B 1 391 ? 38.688 -29.641 -11.539 1 94.81 391 ALA B N 1
ATOM 8435 C CA . ALA B 1 391 ? 40.062 -30.156 -11.391 1 94.81 391 ALA B CA 1
ATOM 8436 C C . ALA B 1 391 ? 41.062 -29.312 -12.156 1 94.81 391 ALA B C 1
ATOM 8438 O O . ALA B 1 391 ? 42.25 -29.406 -11.914 1 94.81 391 ALA B O 1
ATOM 8439 N N . MET B 1 392 ? 40.625 -28.438 -12.977 1 94.69 392 MET B N 1
ATOM 8440 C CA . MET B 1 392 ? 41.5 -27.594 -13.789 1 94.69 392 MET B CA 1
ATOM 8441 C C . MET B 1 392 ? 41.938 -26.359 -13.008 1 94.69 392 MET B C 1
ATOM 8443 O O . MET B 1 392 ? 41.25 -25.922 -12.086 1 94.69 392 MET B O 1
ATOM 8447 N N . GLU B 1 393 ? 43.125 -25.906 -13.414 1 92.19 393 GLU B N 1
ATOM 8448 C CA . GLU B 1 393 ? 43.531 -24.609 -12.891 1 92.19 393 GLU B CA 1
ATOM 8449 C C . GLU B 1 393 ? 42.656 -23.5 -13.414 1 92.19 393 GLU B C 1
ATOM 8451 O O . GLU B 1 393 ? 41.969 -23.656 -14.422 1 92.19 393 GLU B O 1
ATOM 8456 N N . ARG B 1 394 ? 42.719 -22.406 -12.734 1 85.75 394 ARG B N 1
ATOM 8457 C CA . ARG B 1 394 ? 41.781 -21.312 -12.961 1 85.75 394 ARG B CA 1
ATOM 8458 C C . ARG B 1 394 ? 41.844 -20.828 -14.406 1 85.75 394 ARG B C 1
ATOM 8460 O O . ARG B 1 394 ? 40.812 -20.75 -15.078 1 85.75 394 ARG B O 1
ATOM 8467 N N . GLU B 1 395 ? 43 -20.562 -14.906 1 86.75 395 GLU B N 1
ATOM 8468 C CA . GLU B 1 395 ? 43.125 -19.969 -16.234 1 86.75 395 GLU B CA 1
ATOM 8469 C C . GLU B 1 395 ? 42.719 -20.953 -17.328 1 86.75 395 GLU B C 1
ATOM 8471 O O . GLU B 1 395 ? 41.875 -20.641 -18.172 1 86.75 395 GLU B O 1
ATOM 8476 N N . PRO B 1 396 ? 43.25 -22.156 -17.328 1 91.38 396 PRO B N 1
ATOM 8477 C CA . PRO B 1 396 ? 42.812 -23.141 -18.328 1 91.38 396 PRO B CA 1
ATOM 8478 C C . PRO B 1 396 ? 41.344 -23.484 -18.203 1 91.38 396 PRO B C 1
ATOM 8480 O O . PRO B 1 396 ? 40.688 -23.797 -19.203 1 91.38 396 PRO B O 1
ATOM 8483 N N . ARG B 1 397 ? 40.844 -23.406 -17.016 1 93.19 397 ARG B N 1
ATOM 8484 C CA . ARG B 1 397 ? 39.406 -23.672 -16.797 1 93.19 397 ARG B CA 1
ATOM 8485 C C . ARG B 1 397 ? 38.531 -22.688 -17.562 1 93.19 397 ARG B C 1
ATOM 8487 O O . ARG B 1 397 ? 37.594 -23.078 -18.219 1 93.19 397 ARG B O 1
ATOM 8494 N N . GLY B 1 398 ? 38.938 -21.422 -17.5 1 91.31 398 GLY B N 1
ATOM 8495 C CA . GLY B 1 398 ? 38.188 -20.391 -18.203 1 91.31 398 GLY B CA 1
ATOM 8496 C C . GLY B 1 398 ? 38.125 -20.609 -19.703 1 91.31 398 GLY B C 1
ATOM 8497 O O . GLY B 1 398 ? 37.094 -20.422 -20.328 1 91.31 398 GLY B O 1
ATOM 8498 N N . VAL B 1 399 ? 39.188 -21 -20.188 1 92.19 399 VAL B N 1
ATOM 8499 C CA . VAL B 1 399 ? 39.312 -21.234 -21.625 1 92.19 399 VAL B CA 1
ATOM 8500 C C . VAL B 1 399 ? 38.469 -22.453 -22.016 1 92.19 399 VAL B C 1
ATOM 8502 O O . VAL B 1 399 ? 37.75 -22.438 -23.016 1 92.19 399 VAL B O 1
ATOM 8505 N N . ALA B 1 400 ? 38.562 -23.469 -21.25 1 94.75 400 ALA B N 1
ATOM 8506 C CA . ALA B 1 400 ? 37.812 -24.688 -21.516 1 94.75 400 ALA B CA 1
ATOM 8507 C C . ALA B 1 400 ? 36.312 -24.453 -21.469 1 94.75 400 ALA B C 1
ATOM 8509 O O . ALA B 1 400 ? 35.562 -24.984 -22.297 1 94.75 400 ALA B O 1
ATOM 8510 N N . LEU B 1 401 ? 35.938 -23.703 -20.516 1 95.56 401 LEU B N 1
ATOM 8511 C CA . LEU B 1 401 ? 34.5 -23.359 -20.391 1 95.56 401 LEU B CA 1
ATOM 8512 C C . LEU B 1 401 ? 34.031 -22.562 -21.594 1 95.56 401 LEU B C 1
ATOM 8514 O O . LEU B 1 401 ? 32.938 -22.828 -22.125 1 95.56 401 LEU B O 1
ATOM 8518 N N . ALA B 1 402 ? 34.812 -21.641 -22.016 1 93.75 402 ALA B N 1
ATOM 8519 C CA . ALA B 1 402 ? 34.469 -20.781 -23.156 1 93.75 402 ALA B CA 1
ATOM 8520 C C . ALA B 1 402 ? 34.406 -21.594 -24.453 1 93.75 402 ALA B C 1
ATOM 8522 O O . ALA B 1 402 ? 33.438 -21.516 -25.203 1 93.75 402 ALA B O 1
ATOM 8523 N N . GLU B 1 403 ? 35.312 -22.406 -24.672 1 92.94 403 GLU B N 1
ATOM 8524 C CA . GLU B 1 403 ? 35.438 -23.156 -25.922 1 92.94 403 GLU B CA 1
ATOM 8525 C C . GLU B 1 403 ? 34.406 -24.297 -25.953 1 92.94 403 GLU B C 1
ATOM 8527 O O . GLU B 1 403 ? 33.969 -24.703 -27.031 1 92.94 403 GLU B O 1
ATOM 8532 N N . GLY B 1 404 ? 34.125 -24.734 -24.812 1 94.19 404 GLY B N 1
ATOM 8533 C CA . GLY B 1 404 ? 33.156 -25.828 -24.719 1 94.19 404 GLY B CA 1
ATOM 8534 C C . GLY B 1 404 ? 31.719 -25.359 -24.781 1 94.19 404 GLY B C 1
ATOM 8535 O O . GLY B 1 404 ? 30.781 -26.172 -24.766 1 94.19 404 GLY B O 1
ATOM 8536 N N . GLY B 1 405 ? 31.516 -24.078 -24.797 1 95 405 GLY B N 1
ATOM 8537 C CA . GLY B 1 405 ? 30.172 -23.531 -24.891 1 95 405 GLY B CA 1
ATOM 8538 C C . GLY B 1 405 ? 29.438 -23.5 -23.562 1 95 405 GLY B C 1
ATOM 8539 O O . GLY B 1 405 ? 28.203 -23.5 -23.547 1 95 405 GLY B O 1
ATOM 8540 N N . TRP B 1 406 ? 30.125 -23.406 -22.453 1 95.25 406 TRP B N 1
ATOM 8541 C CA . TRP B 1 406 ? 29.5 -23.547 -21.141 1 95.25 406 TRP B CA 1
ATOM 8542 C C . TRP B 1 406 ? 29.172 -22.188 -20.547 1 95.25 406 TRP B C 1
ATOM 8544 O O . TRP B 1 406 ? 28.453 -22.094 -19.547 1 95.25 406 TRP B O 1
ATOM 8554 N N . VAL B 1 407 ? 29.578 -21.109 -21.188 1 94 407 VAL B N 1
ATOM 8555 C CA . VAL B 1 407 ? 29.359 -19.766 -20.641 1 94 407 VAL B CA 1
ATOM 8556 C C . VAL B 1 407 ? 27.906 -19.359 -20.844 1 94 407 VAL B C 1
ATOM 8558 O O . VAL B 1 407 ? 27.234 -18.953 -19.891 1 94 407 VAL B O 1
ATOM 8561 N N . LEU B 1 408 ? 27.406 -19.531 -22.047 1 92.88 408 LEU B N 1
ATOM 8562 C CA . LEU B 1 408 ? 26 -19.391 -22.391 1 92.88 408 LEU B CA 1
ATOM 8563 C C . LEU B 1 408 ? 25.5 -20.594 -23.172 1 92.88 408 LEU B C 1
ATOM 8565 O O . LEU B 1 408 ? 25.328 -20.547 -24.391 1 92.88 408 LEU B O 1
ATOM 8569 N N . PRO B 1 409 ? 25.125 -21.547 -22.375 1 93.31 409 PRO B N 1
ATOM 8570 C CA . PRO B 1 409 ? 24.859 -22.844 -23 1 93.31 409 PRO B CA 1
ATOM 8571 C C . PRO B 1 409 ? 23.672 -22.812 -23.953 1 93.31 409 PRO B C 1
ATOM 8573 O O . PRO B 1 409 ? 23.609 -23.625 -24.891 1 93.31 409 PRO B O 1
ATOM 8576 N N . TYR B 1 410 ? 22.75 -21.922 -23.828 1 89.75 410 TYR B N 1
ATOM 8577 C CA . TYR B 1 410 ? 21.547 -21.906 -24.641 1 89.75 410 TYR B CA 1
ATOM 8578 C C . TYR B 1 410 ? 21.828 -21.375 -26.047 1 89.75 410 TYR B C 1
ATOM 8580 O O . TYR B 1 410 ? 21.016 -21.547 -26.953 1 89.75 410 TYR B O 1
ATOM 8588 N N . LEU B 1 411 ? 22.953 -20.75 -26.234 1 93.81 411 LEU B N 1
ATOM 8589 C CA . LEU B 1 411 ? 23.312 -20.234 -27.547 1 93.81 411 LEU B CA 1
ATOM 8590 C C . LEU B 1 411 ? 23.562 -21.375 -28.531 1 93.81 411 LEU B C 1
ATOM 8592 O O . LEU B 1 411 ? 23.906 -22.484 -28.125 1 93.81 411 LEU B O 1
ATOM 8596 N N . PRO B 1 412 ? 23.422 -21.125 -29.828 1 94.69 412 PRO B N 1
ATOM 8597 C CA . PRO B 1 412 ? 23.719 -22.156 -30.812 1 94.69 412 PRO B CA 1
ATOM 8598 C C . PRO B 1 412 ? 25.188 -22.531 -30.875 1 94.69 412 PRO B C 1
ATOM 8600 O O . PRO B 1 412 ? 26.047 -21.719 -30.5 1 94.69 412 PRO B O 1
ATOM 8603 N N . LYS B 1 413 ? 25.438 -23.75 -31.234 1 94.38 413 LYS B N 1
ATOM 8604 C CA . LYS B 1 413 ? 26.812 -24.125 -31.531 1 94.38 413 LYS B CA 1
ATOM 8605 C C . LYS B 1 413 ? 27.391 -23.281 -32.656 1 94.38 413 LYS B C 1
ATOM 8607 O O . LYS B 1 413 ? 26.672 -22.953 -33.625 1 94.38 413 LYS B O 1
ATOM 8612 N N . PRO B 1 414 ? 28.594 -22.906 -32.625 1 94.69 414 PRO B N 1
ATOM 8613 C CA . PRO B 1 414 ? 29.609 -23.359 -31.672 1 94.69 414 PRO B CA 1
ATOM 8614 C C . PRO B 1 414 ? 29.75 -22.422 -30.484 1 94.69 414 PRO B C 1
ATOM 8616 O O . PRO B 1 414 ? 30.656 -22.594 -29.656 1 94.69 414 PRO B O 1
ATOM 8619 N N . TRP B 1 415 ? 28.969 -21.453 -30.422 1 95.38 415 TRP B N 1
ATOM 8620 C CA . TRP B 1 415 ? 29.141 -20.422 -29.406 1 95.38 415 TRP B CA 1
ATOM 8621 C C . TRP B 1 415 ? 28.578 -20.891 -28.062 1 95.38 415 TRP B C 1
ATOM 8623 O O . TRP B 1 415 ? 28.953 -20.375 -27 1 95.38 415 TRP B O 1
ATOM 8633 N N . GLY B 1 416 ? 27.719 -21.781 -28.125 1 95.31 416 GLY B N 1
ATOM 8634 C CA . GLY B 1 416 ? 27.141 -22.5 -27 1 95.31 416 GLY B CA 1
ATOM 8635 C C . GLY B 1 416 ? 26.953 -23.984 -27.25 1 95.31 416 GLY B C 1
ATOM 8636 O O . GLY B 1 416 ? 27.719 -24.578 -28.016 1 95.31 416 GLY B O 1
ATOM 8637 N N . ARG B 1 417 ? 25.953 -24.453 -26.578 1 94.94 417 ARG B N 1
ATOM 8638 C CA . ARG B 1 417 ? 25.703 -25.891 -26.688 1 94.94 417 ARG B CA 1
ATOM 8639 C C . ARG B 1 417 ? 24.344 -26.172 -27.297 1 94.94 417 ARG B C 1
ATOM 8641 O O . ARG B 1 417 ? 23.922 -27.328 -27.391 1 94.94 417 ARG B O 1
ATOM 8648 N N . ALA B 1 418 ? 23.688 -25.047 -27.688 1 94.44 418 ALA B N 1
ATOM 8649 C CA . ALA B 1 418 ? 22.297 -25.203 -28.141 1 94.44 418 ALA B CA 1
ATOM 8650 C C . ALA B 1 418 ? 21.484 -26 -27.125 1 94.44 418 ALA B C 1
ATOM 8652 O O . ALA B 1 418 ? 20.656 -26.828 -27.516 1 94.44 418 ALA B O 1
ATOM 8653 N N . SER B 1 419 ? 21.812 -25.75 -25.953 1 92.56 419 SER B N 1
ATOM 8654 C CA . SER B 1 419 ? 21.156 -26.5 -24.891 1 92.56 419 SER B CA 1
ATOM 8655 C C . SER B 1 419 ? 19.672 -26.156 -24.812 1 92.56 419 SER B C 1
ATOM 8657 O O . SER B 1 419 ? 19.297 -24.984 -24.75 1 92.56 419 SER B O 1
ATOM 8659 N N . GLY B 1 420 ? 18.891 -27.172 -24.906 1 84.62 420 GLY B N 1
ATOM 8660 C CA . GLY B 1 420 ? 17.469 -26.969 -24.625 1 84.62 420 GLY B CA 1
ATOM 8661 C C . GLY B 1 420 ? 17.203 -26.656 -23.156 1 84.62 420 GLY B C 1
ATOM 8662 O O . GLY B 1 420 ? 18.125 -26.625 -22.344 1 84.62 420 GLY B O 1
ATOM 8663 N N . PRO B 1 421 ? 15.992 -26.312 -22.844 1 80.19 421 PRO B N 1
ATOM 8664 C CA . PRO B 1 421 ? 15.641 -25.875 -21.5 1 80.19 421 PRO B CA 1
ATOM 8665 C C . PRO B 1 421 ? 16.031 -26.891 -20.422 1 80.19 421 PRO B C 1
ATOM 8667 O O . PRO B 1 421 ? 16.547 -26.516 -19.375 1 80.19 421 PRO B O 1
ATOM 8670 N N . VAL B 1 422 ? 15.812 -28.125 -20.625 1 83.19 422 VAL B N 1
ATOM 8671 C CA . VAL B 1 422 ? 16.125 -29.172 -19.656 1 83.19 422 VAL B CA 1
ATOM 8672 C C . VAL B 1 422 ? 17.641 -29.203 -19.406 1 83.19 422 VAL B C 1
ATOM 8674 O O . VAL B 1 422 ? 18.078 -29.25 -18.266 1 83.19 422 VAL B O 1
ATOM 8677 N N . GLU B 1 423 ? 18.312 -29.219 -20.469 1 89.81 423 GLU B N 1
ATOM 8678 C CA . GLU B 1 423 ? 19.766 -29.234 -20.344 1 89.81 423 GLU B CA 1
ATOM 8679 C C . GLU B 1 423 ? 20.281 -28 -19.609 1 89.81 423 GLU B C 1
ATOM 8681 O O . GLU B 1 423 ? 21.219 -28.094 -18.828 1 89.81 423 GLU B O 1
ATOM 8686 N N . GLN B 1 424 ? 19.688 -26.922 -19.859 1 88.06 424 GLN B N 1
ATOM 8687 C CA . GLN B 1 424 ? 20.094 -25.688 -19.188 1 88.06 424 GLN B CA 1
ATOM 8688 C C . GLN B 1 424 ? 19.906 -25.797 -17.672 1 88.06 424 GLN B C 1
ATOM 8690 O O . GLN B 1 424 ? 20.75 -25.312 -16.906 1 88.06 424 GLN B O 1
ATOM 8695 N N . VAL B 1 425 ? 18.859 -26.328 -17.297 1 84.56 425 VAL B N 1
ATOM 8696 C CA . VAL B 1 425 ? 18.562 -26.516 -15.875 1 84.56 425 VAL B CA 1
ATOM 8697 C C . VAL B 1 425 ? 19.625 -27.422 -15.25 1 84.56 425 VAL B C 1
ATOM 8699 O O . VAL B 1 425 ? 20.141 -27.125 -14.164 1 84.56 425 VAL B O 1
ATOM 8702 N N . ILE B 1 426 ? 19.875 -28.516 -15.891 1 89.12 426 ILE B N 1
ATOM 8703 C CA . ILE B 1 426 ? 20.859 -29.469 -15.383 1 89.12 426 ILE B CA 1
ATOM 8704 C C . ILE B 1 426 ? 22.219 -28.797 -15.266 1 89.12 426 ILE B C 1
ATOM 8706 O O . ILE B 1 426 ? 22.922 -28.969 -14.273 1 89.12 426 ILE B O 1
ATOM 8710 N N . ILE B 1 427 ? 22.547 -28.062 -16.266 1 92.94 427 ILE B N 1
ATOM 8711 C CA . ILE B 1 427 ? 23.828 -27.344 -16.266 1 92.94 427 ILE B CA 1
ATOM 8712 C C . ILE B 1 427 ? 23.891 -26.422 -15.055 1 92.94 427 ILE B C 1
ATOM 8714 O O . ILE B 1 427 ? 24.875 -26.438 -14.297 1 92.94 427 ILE B O 1
ATOM 8718 N N . ALA B 1 428 ? 22.875 -25.625 -14.883 1 86.5 428 ALA B N 1
ATOM 8719 C CA . ALA B 1 428 ? 22.859 -24.688 -13.766 1 86.5 428 ALA B CA 1
ATOM 8720 C C . ALA B 1 428 ? 22.984 -25.422 -12.43 1 86.5 428 ALA B C 1
ATOM 8722 O O . ALA B 1 428 ? 23.734 -24.984 -11.547 1 86.5 428 ALA B O 1
ATOM 8723 N N . GLN B 1 429 ? 22.281 -26.438 -12.289 1 86.5 429 GLN B N 1
ATOM 8724 C CA . GLN B 1 429 ? 22.281 -27.203 -11.047 1 86.5 429 GLN B CA 1
ATOM 8725 C C . GLN B 1 429 ? 23.656 -27.828 -10.789 1 86.5 429 GLN B C 1
ATOM 8727 O O . GLN B 1 429 ? 24.188 -27.734 -9.68 1 86.5 429 GLN B O 1
ATOM 8732 N N . GLU B 1 430 ? 24.172 -28.438 -11.766 1 92.06 430 GLU B N 1
ATOM 8733 C CA . GLU B 1 430 ? 25.422 -29.156 -11.602 1 92.06 430 GLU B CA 1
ATOM 8734 C C . GLU B 1 430 ? 26.594 -28.203 -11.414 1 92.06 430 GLU B C 1
ATOM 8736 O O . GLU B 1 430 ? 27.547 -28.516 -10.695 1 92.06 430 GLU B O 1
ATOM 8741 N N . PHE B 1 431 ? 26.562 -27.078 -12.055 1 92.38 431 PHE B N 1
ATOM 8742 C CA . PHE B 1 431 ? 27.594 -26.078 -11.828 1 92.38 431 PHE B CA 1
ATOM 8743 C C . PHE B 1 431 ? 27.516 -25.531 -10.406 1 92.38 431 PHE B C 1
ATOM 8745 O O . PHE B 1 431 ? 28.547 -25.281 -9.781 1 92.38 431 PHE B O 1
ATOM 8752 N N . SER B 1 432 ? 26.312 -25.328 -9.93 1 87 432 SER B N 1
ATOM 8753 C CA . SER B 1 432 ? 26.125 -24.891 -8.547 1 87 432 SER B CA 1
ATOM 8754 C C . SER B 1 432 ? 26.625 -25.938 -7.562 1 87 432 SER B C 1
ATOM 8756 O O . SER B 1 432 ? 27.359 -25.641 -6.633 1 87 432 SER B O 1
ATOM 8758 N N . ALA B 1 433 ? 26.219 -27.156 -7.754 1 87.88 433 ALA B N 1
ATOM 8759 C CA . ALA B 1 433 ? 26.609 -28.266 -6.875 1 87.88 433 ALA B CA 1
ATOM 8760 C C . ALA B 1 433 ? 28.109 -28.5 -6.906 1 87.88 433 ALA B C 1
ATOM 8762 O O . ALA B 1 433 ? 28.719 -28.797 -5.883 1 87.88 433 ALA B O 1
ATOM 8763 N N . GLY B 1 434 ? 28.625 -28.344 -8.07 1 92.56 434 GLY B N 1
ATOM 8764 C CA . GLY B 1 434 ? 30.047 -28.562 -8.258 1 92.56 434 GLY B CA 1
ATOM 8765 C C . GLY B 1 434 ? 30.906 -27.391 -7.844 1 92.56 434 GLY B C 1
ATOM 8766 O O . GLY B 1 434 ? 32.125 -27.484 -7.773 1 92.56 434 GLY B O 1
ATOM 8767 N N . ARG B 1 435 ? 30.344 -26.234 -7.57 1 87.94 435 ARG B N 1
ATOM 8768 C CA . ARG B 1 435 ? 31 -25.016 -7.125 1 87.94 435 ARG B CA 1
ATOM 8769 C C . ARG B 1 435 ? 32.062 -24.547 -8.141 1 87.94 435 ARG B C 1
ATOM 8771 O O . ARG B 1 435 ? 33.188 -24.297 -7.781 1 87.94 435 ARG B O 1
ATOM 8778 N N . VAL B 1 436 ? 31.625 -24.734 -9.305 1 91.81 436 VAL B N 1
ATOM 8779 C CA . VAL B 1 436 ? 32.438 -24.188 -10.383 1 91.81 436 VAL B CA 1
ATOM 8780 C C . VAL B 1 436 ? 31.812 -22.906 -10.906 1 91.81 436 VAL B C 1
ATOM 8782 O O . VAL B 1 436 ? 30.641 -22.891 -11.289 1 91.81 436 VAL B O 1
ATOM 8785 N N . LYS B 1 437 ? 32.531 -21.875 -10.828 1 86.12 437 LYS B N 1
ATOM 8786 C CA . LYS B 1 437 ? 32.031 -20.578 -11.297 1 86.12 437 LYS B CA 1
ATOM 8787 C C . LYS B 1 437 ? 32.281 -20.406 -12.797 1 86.12 437 LYS B C 1
ATOM 8789 O O . LYS B 1 437 ? 33.375 -20.688 -13.289 1 86.12 437 LYS B O 1
ATOM 8794 N N . ARG B 1 438 ? 31.25 -20.062 -13.516 1 84.06 438 ARG B N 1
ATOM 8795 C CA . ARG B 1 438 ? 31.375 -19.672 -14.914 1 84.06 438 ARG B CA 1
ATOM 8796 C C . ARG B 1 438 ? 31.844 -18.219 -15.039 1 84.06 438 ARG B C 1
ATOM 8798 O O . ARG B 1 438 ? 31.641 -17.422 -14.133 1 84.06 438 ARG B O 1
ATOM 8805 N N . PRO B 1 439 ? 32.562 -17.984 -16.125 1 84.25 439 PRO B N 1
ATOM 8806 C CA . PRO B 1 439 ? 33 -16.594 -16.312 1 84.25 439 PRO B CA 1
ATOM 8807 C C . PRO B 1 439 ? 31.859 -15.594 -16.234 1 84.25 439 PRO B C 1
ATOM 8809 O O . PRO B 1 439 ? 30.766 -15.859 -16.734 1 84.25 439 PRO B O 1
ATOM 8812 N N . GLN B 1 440 ? 32.156 -14.516 -15.531 1 80.44 440 GLN B N 1
ATOM 8813 C CA . GLN B 1 440 ? 31.156 -13.445 -15.422 1 80.44 440 GLN B CA 1
ATOM 8814 C C . GLN B 1 440 ? 31.141 -12.594 -16.688 1 80.44 440 GLN B C 1
ATOM 8816 O O . GLN B 1 440 ? 32.188 -12.102 -17.125 1 80.44 440 GLN B O 1
ATOM 8821 N N . MET B 1 441 ? 30.062 -12.5 -17.234 1 87.31 441 MET B N 1
ATOM 8822 C CA . MET B 1 441 ? 29.922 -11.812 -18.516 1 87.31 441 MET B CA 1
ATOM 8823 C C . MET B 1 441 ? 29.406 -10.398 -18.328 1 87.31 441 MET B C 1
ATOM 8825 O O . MET B 1 441 ? 29.578 -9.539 -19.188 1 87.31 441 MET B O 1
ATOM 8829 N N . GLY B 1 442 ? 28.844 -10.07 -17.156 1 86.81 442 GLY B N 1
ATOM 8830 C CA . GLY B 1 442 ? 28.266 -8.75 -16.938 1 86.81 442 GLY B CA 1
ATOM 8831 C C . GLY B 1 442 ? 27.312 -8.32 -18.031 1 86.81 442 GLY B C 1
ATOM 8832 O O . GLY B 1 442 ? 26.391 -9.062 -18.375 1 86.81 442 GLY B O 1
ATOM 8833 N N . ILE B 1 443 ? 27.531 -7.184 -18.578 1 92.12 443 ILE B N 1
ATOM 8834 C CA . ILE B 1 443 ? 26.672 -6.57 -19.578 1 92.12 443 ILE B CA 1
ATOM 8835 C C . ILE B 1 443 ? 26.734 -7.363 -20.875 1 92.12 443 ILE B C 1
ATOM 8837 O O . ILE B 1 443 ? 25.797 -7.344 -21.672 1 92.12 443 ILE B O 1
ATOM 8841 N N . ALA B 1 444 ? 27.797 -8.094 -21.078 1 94.12 444 ALA B N 1
ATOM 8842 C CA . ALA B 1 444 ? 27.953 -8.906 -22.281 1 94.12 444 ALA B CA 1
ATOM 8843 C C . ALA B 1 444 ? 26.812 -9.914 -22.391 1 94.12 444 ALA B C 1
ATOM 8845 O O . ALA B 1 444 ? 26.406 -10.281 -23.5 1 94.12 444 ALA B O 1
ATOM 8846 N N . THR B 1 445 ? 26.25 -10.289 -21.328 1 91.25 445 THR B N 1
ATOM 8847 C CA . THR B 1 445 ? 25.141 -11.242 -21.328 1 91.25 445 THR B CA 1
ATOM 8848 C C . THR B 1 445 ? 23.953 -10.672 -22.094 1 91.25 445 THR B C 1
ATOM 8850 O O . THR B 1 445 ? 23.141 -11.43 -22.656 1 91.25 445 THR B O 1
ATOM 8853 N N . TRP B 1 446 ? 23.891 -9.391 -22.156 1 93.12 446 TRP B N 1
ATOM 8854 C CA . TRP B 1 446 ? 22.781 -8.727 -22.844 1 93.12 446 TRP B CA 1
ATOM 8855 C C . TRP B 1 446 ? 23.094 -8.57 -24.344 1 93.12 446 TRP B C 1
ATOM 8857 O O . TRP B 1 446 ? 22.188 -8.656 -25.172 1 93.12 446 TRP B O 1
ATOM 8867 N N . ILE B 1 447 ? 24.328 -8.398 -24.672 1 96.06 447 ILE B N 1
ATOM 8868 C CA . ILE B 1 447 ? 24.75 -7.945 -25.984 1 96.06 447 ILE B CA 1
ATOM 8869 C C . ILE B 1 447 ? 25.078 -9.148 -26.875 1 96.06 447 ILE B C 1
ATOM 8871 O O . ILE B 1 447 ? 24.75 -9.164 -28.062 1 96.06 447 ILE B O 1
ATOM 8875 N N . ILE B 1 448 ? 25.594 -10.18 -26.344 1 95.44 448 ILE B N 1
ATOM 8876 C CA . ILE B 1 448 ? 26.141 -11.312 -27.078 1 95.44 448 ILE B CA 1
ATOM 8877 C C . ILE B 1 448 ? 25.047 -12.031 -27.844 1 95.44 448 ILE B C 1
ATOM 8879 O O . ILE B 1 448 ? 25.219 -12.398 -29.016 1 95.44 448 ILE B O 1
ATOM 8883 N N . PRO B 1 449 ? 23.859 -12.203 -27.25 1 94.31 449 PRO B N 1
ATOM 8884 C CA . PRO B 1 449 ? 22.797 -12.836 -28.031 1 94.31 449 PRO B CA 1
ATOM 8885 C C . PRO B 1 449 ? 22.469 -12.078 -29.312 1 94.31 449 PRO B C 1
ATOM 8887 O O . PRO B 1 449 ? 22.109 -12.688 -30.312 1 94.31 449 PRO B O 1
ATOM 8890 N N . SER B 1 450 ? 22.594 -10.812 -29.281 1 96.69 450 SER B N 1
ATOM 8891 C CA . SER B 1 450 ? 22.328 -10.008 -30.469 1 96.69 450 SER B CA 1
ATOM 8892 C C . SER B 1 450 ? 23.422 -10.203 -31.516 1 96.69 450 SER B C 1
ATOM 8894 O O . SER B 1 450 ? 23.141 -10.242 -32.719 1 96.69 450 SER B O 1
ATOM 8896 N N . ILE B 1 451 ? 24.656 -10.328 -31.109 1 98 451 ILE B N 1
ATOM 8897 C CA . ILE B 1 451 ? 25.75 -10.562 -32.062 1 98 451 ILE B CA 1
ATOM 8898 C C . ILE B 1 451 ? 25.609 -11.945 -32.688 1 98 451 ILE B C 1
ATOM 8900 O O . ILE B 1 451 ? 25.859 -12.125 -33.875 1 98 451 ILE B O 1
ATOM 8904 N N . VAL B 1 452 ? 25.188 -12.891 -31.906 1 96.88 452 VAL B N 1
ATOM 8905 C CA . VAL B 1 452 ? 24.984 -14.25 -32.375 1 96.88 452 VAL B CA 1
ATOM 8906 C C . VAL B 1 452 ? 23.844 -14.266 -33.406 1 96.88 452 VAL B C 1
ATOM 8908 O O . VAL B 1 452 ? 23.953 -14.938 -34.438 1 96.88 452 VAL B O 1
ATOM 8911 N N . ALA B 1 453 ? 22.797 -13.5 -33.156 1 95.69 453 ALA B N 1
ATOM 8912 C CA . ALA B 1 453 ? 21.578 -13.547 -33.969 1 95.69 453 ALA B CA 1
ATOM 8913 C C . ALA B 1 453 ? 21.734 -12.695 -35.25 1 95.69 453 ALA B C 1
ATOM 8915 O O . ALA B 1 453 ? 21.219 -13.055 -36.312 1 95.69 453 ALA B O 1
ATOM 8916 N N . PHE B 1 454 ? 22.422 -11.555 -35.125 1 97.38 454 PHE B N 1
ATOM 8917 C CA . PHE B 1 454 ? 22.359 -10.586 -36.219 1 97.38 454 PHE B CA 1
ATOM 8918 C C . PHE B 1 454 ? 23.75 -10.344 -36.781 1 97.38 454 PHE B C 1
ATOM 8920 O O . PHE B 1 454 ? 23.891 -9.695 -37.844 1 97.38 454 PHE B O 1
ATOM 8927 N N . GLY B 1 455 ? 24.797 -10.859 -36.219 1 97.75 455 GLY B N 1
ATOM 8928 C CA . GLY B 1 455 ? 26.156 -10.562 -36.625 1 97.75 455 GLY B CA 1
ATOM 8929 C C . GLY B 1 455 ? 26.609 -11.375 -37.844 1 97.75 455 GLY B C 1
ATOM 8930 O O . GLY B 1 455 ? 26.078 -12.461 -38.094 1 97.75 455 GLY B O 1
ATOM 8931 N N . THR B 1 456 ? 27.609 -10.859 -38.562 1 97.19 456 THR B N 1
ATOM 8932 C CA . THR B 1 456 ? 28.297 -11.609 -39.594 1 97.19 456 THR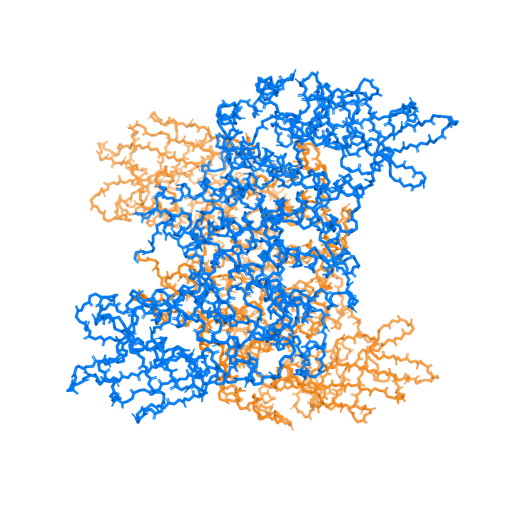 B CA 1
ATOM 8933 C C . THR B 1 456 ? 29.266 -12.625 -39 1 97.19 456 THR B C 1
ATOM 8935 O O . THR B 1 456 ? 29.578 -12.555 -37.812 1 97.19 456 THR B O 1
ATOM 8938 N N . ASP B 1 457 ? 29.75 -13.484 -39.844 1 96.69 457 ASP B N 1
ATOM 8939 C CA . ASP B 1 457 ? 30.734 -14.469 -39.375 1 96.69 457 ASP B CA 1
ATOM 8940 C C . ASP B 1 457 ? 31.984 -13.781 -38.844 1 96.69 457 ASP B C 1
ATOM 8942 O O . ASP B 1 457 ? 32.562 -14.211 -37.844 1 96.69 457 ASP B O 1
ATOM 8946 N N . GLU B 1 458 ? 32.375 -12.789 -39.531 1 97.5 458 GLU B N 1
ATOM 8947 C CA . GLU B 1 458 ? 33.562 -12.047 -39.125 1 97.5 458 GLU B CA 1
ATOM 8948 C C . GLU B 1 458 ? 33.375 -11.383 -37.75 1 97.5 458 GLU B C 1
ATOM 8950 O O . GLU B 1 458 ? 34.25 -11.406 -36.906 1 97.5 458 GLU B O 1
ATOM 8955 N N . GLN B 1 459 ? 32.25 -10.781 -37.562 1 97.94 459 GLN B N 1
ATOM 8956 C CA . GLN B 1 459 ? 31.922 -10.148 -36.281 1 97.94 459 GLN B CA 1
ATOM 8957 C C . GLN B 1 459 ? 31.891 -11.172 -35.156 1 97.94 459 GLN B C 1
ATOM 8959 O O . GLN B 1 459 ? 32.438 -10.93 -34.094 1 97.94 459 GLN B O 1
ATOM 8964 N N . GLN B 1 460 ? 31.219 -12.281 -35.375 1 97.75 460 GLN B N 1
ATOM 8965 C CA . GLN B 1 460 ? 31.109 -13.32 -34.344 1 97.75 460 GLN B CA 1
ATOM 8966 C C . GLN B 1 460 ? 32.5 -13.844 -33.969 1 97.75 460 GLN B C 1
ATOM 8968 O O . GLN B 1 460 ? 32.812 -13.969 -32.781 1 97.75 460 GLN B O 1
ATOM 8973 N N . GLN B 1 461 ? 33.312 -14.094 -34.969 1 96.31 461 GLN B N 1
ATOM 8974 C CA . GLN B 1 461 ? 34.656 -14.609 -34.719 1 96.31 461 GLN B CA 1
ATOM 8975 C C . GLN B 1 461 ? 35.5 -13.578 -33.969 1 96.31 461 GLN B C 1
ATOM 8977 O O . GLN B 1 461 ? 36.344 -13.938 -33.125 1 96.31 461 GLN B O 1
ATOM 8982 N N . ARG B 1 462 ? 35.312 -12.414 -34.25 1 97.12 462 ARG B N 1
ATOM 8983 C CA . ARG B 1 462 ? 36.125 -11.336 -33.656 1 97.12 462 ARG B CA 1
ATOM 8984 C C . ARG B 1 462 ? 35.719 -11.102 -32.188 1 97.12 462 ARG B C 1
ATOM 8986 O O . ARG B 1 462 ? 36.594 -10.875 -31.344 1 97.12 462 ARG B O 1
ATOM 8993 N N . PHE B 1 463 ? 34.5 -11.141 -31.891 1 97.75 463 PHE B N 1
ATOM 8994 C CA . PHE B 1 463 ? 34.031 -10.594 -30.609 1 97.75 463 PHE B CA 1
ATOM 8995 C C . PHE B 1 463 ? 33.656 -11.711 -29.641 1 97.75 463 PHE B C 1
ATOM 8997 O O . PHE B 1 463 ? 33.781 -11.555 -28.438 1 97.75 463 PHE B O 1
ATOM 9004 N N . LEU B 1 464 ? 33.156 -12.852 -30.078 1 97.12 464 LEU B N 1
ATOM 9005 C CA . LEU B 1 464 ? 32.562 -13.828 -29.188 1 97.12 464 LEU B CA 1
ATOM 9006 C C . LEU B 1 464 ? 33.625 -14.586 -28.406 1 97.12 464 LEU B C 1
ATOM 9008 O O . LEU B 1 464 ? 33.562 -14.656 -27.172 1 97.12 464 LEU B O 1
ATOM 9012 N N . PRO B 1 465 ? 34.625 -15.156 -29.047 1 94.56 465 PRO B N 1
ATOM 9013 C CA . PRO B 1 465 ? 35.594 -15.961 -28.281 1 94.56 465 PRO B CA 1
ATOM 9014 C C . PRO B 1 465 ? 36.281 -15.164 -27.172 1 94.56 465 PRO B C 1
ATOM 9016 O O . PRO B 1 465 ? 36.281 -15.586 -26.016 1 94.56 465 PRO B O 1
ATOM 9019 N N . PRO B 1 466 ? 36.844 -13.969 -27.453 1 94.56 466 PRO B N 1
ATOM 9020 C CA . PRO B 1 466 ? 37.469 -13.227 -26.359 1 94.56 466 PRO B CA 1
ATOM 9021 C C . PRO B 1 466 ? 36.5 -12.836 -25.266 1 94.56 466 PRO B C 1
ATOM 9023 O O . PRO B 1 466 ? 36.875 -12.758 -24.094 1 94.56 466 PRO B O 1
ATOM 9026 N N . THR B 1 467 ? 35.25 -12.531 -25.641 1 96.25 467 THR B N 1
ATOM 9027 C CA . THR B 1 467 ? 34.25 -12.188 -24.641 1 96.25 467 THR B CA 1
ATOM 9028 C C . THR B 1 467 ? 33.938 -13.375 -23.734 1 96.25 467 THR B C 1
ATOM 9030 O O . THR B 1 467 ? 33.906 -13.227 -22.516 1 96.25 467 THR B O 1
ATOM 9033 N N . PHE B 1 468 ? 33.75 -14.562 -24.297 1 95.25 468 PHE B N 1
ATOM 9034 C CA . PHE B 1 468 ? 33.469 -15.766 -23.531 1 95.25 468 PHE B CA 1
ATOM 9035 C C . PHE B 1 468 ? 34.625 -16.109 -22.594 1 95.25 468 PHE B C 1
ATOM 9037 O O . PHE B 1 468 ? 34.406 -16.672 -21.516 1 95.25 468 PHE B O 1
ATOM 9044 N N . ARG B 1 469 ? 35.844 -15.742 -23 1 91 469 ARG B N 1
ATOM 9045 C CA . ARG B 1 469 ? 37 -16.016 -22.172 1 91 469 ARG B CA 1
ATOM 9046 C C . ARG B 1 469 ? 37.188 -14.961 -21.094 1 91 469 ARG B C 1
ATOM 9048 O O . ARG B 1 469 ? 38.062 -15.062 -20.25 1 91 469 ARG B O 1
ATOM 9055 N N . GLY B 1 470 ? 36.375 -13.922 -21.125 1 89.75 470 GLY B N 1
ATOM 9056 C CA . GLY B 1 470 ? 36.438 -12.883 -20.109 1 89.75 470 GLY B CA 1
ATOM 9057 C C . GLY B 1 470 ? 37.438 -11.797 -20.406 1 89.75 470 GLY B C 1
ATOM 9058 O O . GLY B 1 470 ? 37.75 -10.961 -19.547 1 89.75 470 GLY B O 1
ATOM 9059 N N . GLU B 1 471 ? 37.938 -11.742 -21.625 1 90.31 471 GLU B N 1
ATOM 9060 C CA . GLU B 1 471 ? 39 -10.812 -22 1 90.31 471 GLU B CA 1
ATOM 9061 C C . GLU B 1 471 ? 38.438 -9.484 -22.484 1 90.31 471 GLU B C 1
ATOM 9063 O O . GLU B 1 471 ? 39.156 -8.484 -22.562 1 90.31 471 GLU B O 1
ATOM 9068 N N . MET B 1 472 ? 37.219 -9.523 -22.75 1 94.5 472 MET B N 1
ATOM 9069 C CA . MET B 1 472 ? 36.562 -8.344 -23.328 1 94.5 472 MET B CA 1
ATOM 9070 C C . MET B 1 472 ? 35.344 -7.945 -22.5 1 94.5 472 MET B C 1
ATOM 9072 O O . MET B 1 472 ? 34.406 -8.734 -22.328 1 94.5 472 MET B O 1
ATOM 9076 N N . ILE B 1 473 ? 35.375 -6.711 -21.969 1 95.94 473 ILE B N 1
ATOM 9077 C CA . ILE B 1 473 ? 34.281 -6.152 -21.188 1 95.94 473 ILE B CA 1
ATOM 9078 C C . ILE B 1 473 ? 33.438 -5.223 -22.047 1 95.94 473 ILE B C 1
ATOM 9080 O O . ILE B 1 473 ? 34 -4.469 -22.859 1 95.94 473 ILE B O 1
ATOM 9084 N N . TRP B 1 474 ? 32.125 -5.383 -21.875 1 97.56 474 TRP B N 1
ATOM 9085 C CA . TRP B 1 474 ? 31.188 -4.629 -22.719 1 97.56 474 TRP B CA 1
ATOM 9086 C C . TRP B 1 474 ? 30.375 -3.648 -21.875 1 97.56 474 TRP B C 1
ATOM 9088 O O . TRP B 1 474 ? 30.219 -3.834 -20.672 1 97.56 474 TRP B O 1
ATOM 9098 N N . CYS B 1 475 ? 29.906 -2.564 -22.469 1 97.56 475 CYS B N 1
ATOM 9099 C CA . CYS B 1 475 ? 28.922 -1.653 -21.906 1 97.56 475 CYS B CA 1
ATOM 9100 C C . CYS B 1 475 ? 27.812 -1.351 -22.906 1 97.56 475 CYS B C 1
ATOM 9102 O O . CYS B 1 475 ? 27.938 -1.671 -24.094 1 97.56 475 CYS B O 1
ATOM 9104 N N . GLN B 1 476 ? 26.719 -0.912 -22.438 1 97.44 476 GLN B N 1
ATOM 9105 C CA . GLN B 1 476 ? 25.562 -0.578 -23.266 1 97.44 476 GLN B CA 1
ATOM 9106 C C . GLN B 1 476 ? 25.406 0.934 -23.406 1 97.44 476 GLN B C 1
ATOM 9108 O O . GLN B 1 476 ? 25.281 1.645 -22.406 1 97.44 476 GLN B O 1
ATOM 9113 N N . LEU B 1 477 ? 25.469 1.444 -24.594 1 98.31 477 LEU B N 1
ATOM 9114 C CA . LEU B 1 477 ? 25.391 2.871 -24.891 1 98.31 477 LEU B CA 1
ATOM 9115 C C . LEU B 1 477 ? 24.047 3.219 -25.547 1 98.31 477 LEU B C 1
ATOM 9117 O O . LEU B 1 477 ? 24.016 3.66 -26.703 1 98.31 477 LEU B O 1
ATOM 9121 N N . PHE B 1 478 ? 22.953 3.129 -24.719 1 97.31 478 PHE B N 1
ATOM 9122 C CA . PHE B 1 478 ? 21.594 3.342 -25.219 1 97.31 478 PHE B CA 1
ATOM 9123 C C . PHE B 1 478 ? 21.031 4.648 -24.688 1 97.31 478 PHE B C 1
ATOM 9125 O O . PHE B 1 478 ? 20.812 5.598 -25.438 1 97.31 478 PHE B O 1
ATOM 9132 N N . SER B 1 479 ? 20.938 4.828 -23.391 1 96.25 479 SER B N 1
ATOM 9133 C CA . SER B 1 479 ? 20.25 5.945 -22.75 1 96.25 479 SER B CA 1
ATOM 9134 C C . SER B 1 479 ? 21.016 7.254 -22.969 1 96.25 479 SER B C 1
ATOM 9136 O O . SER B 1 479 ? 22.25 7.262 -23.031 1 96.25 479 SER B O 1
ATOM 9138 N N . GLU B 1 480 ? 20.234 8.266 -23.156 1 96.5 480 GLU B N 1
ATOM 9139 C CA . GLU B 1 480 ? 20.703 9.641 -23.266 1 96.5 480 GLU B CA 1
ATOM 9140 C C . GLU B 1 480 ? 19.984 10.555 -22.281 1 96.5 480 GLU B C 1
ATOM 9142 O O . GLU B 1 480 ? 18.953 10.172 -21.703 1 96.5 480 GLU B O 1
ATOM 9147 N N . PRO B 1 481 ? 20.453 11.703 -22 1 91.5 481 PRO B N 1
ATOM 9148 C CA . PRO B 1 481 ? 19.781 12.609 -21.078 1 91.5 481 PRO B CA 1
ATOM 9149 C C . PRO B 1 481 ? 18.312 12.82 -21.422 1 91.5 481 PRO B C 1
ATOM 9151 O O . PRO B 1 481 ? 17.453 12.859 -20.516 1 91.5 481 PRO B O 1
ATOM 9154 N N . GLY B 1 482 ? 18 12.883 -22.609 1 91.31 482 GLY B N 1
ATOM 9155 C CA . GLY B 1 482 ? 16.609 13.117 -23.031 1 91.31 482 GLY B CA 1
ATOM 9156 C C . GLY B 1 482 ? 15.875 11.844 -23.391 1 91.31 482 GLY B C 1
ATOM 9157 O O . GLY B 1 482 ? 14.688 11.883 -23.703 1 91.31 482 GLY B O 1
ATOM 9158 N N . ALA B 1 483 ? 16.562 10.68 -23.344 1 93.44 483 ALA B N 1
ATOM 9159 C CA . ALA B 1 483 ? 15.984 9.414 -23.766 1 93.44 483 ALA B CA 1
ATOM 9160 C C . ALA B 1 483 ? 16.328 8.289 -22.797 1 93.44 483 ALA B C 1
ATOM 9162 O O . ALA B 1 483 ? 17.391 7.664 -22.906 1 93.44 483 ALA B O 1
ATOM 9163 N N . GLY B 1 484 ? 15.484 8.055 -21.875 1 92.75 484 GLY B N 1
ATOM 9164 C CA . GLY B 1 484 ? 15.57 6.934 -20.953 1 92.75 484 GLY B CA 1
ATOM 9165 C C . GLY B 1 484 ? 14.484 5.895 -21.188 1 92.75 484 GLY B C 1
ATOM 9166 O O . GLY B 1 484 ? 14.648 4.984 -22 1 92.75 484 GLY B O 1
ATOM 9167 N N . SER B 1 485 ? 13.328 6.164 -20.656 1 90.12 485 SER B N 1
ATOM 9168 C CA . SER B 1 485 ? 12.188 5.289 -20.906 1 90.12 485 SER B CA 1
ATOM 9169 C C . SER B 1 485 ? 11.758 5.34 -22.359 1 90.12 485 SER B C 1
ATOM 9171 O O . SER B 1 485 ? 11.328 4.328 -22.922 1 90.12 485 SER B O 1
ATOM 9173 N N . ASP B 1 486 ? 11.828 6.52 -22.922 1 91.19 486 ASP B N 1
ATOM 9174 C CA . ASP B 1 486 ? 11.602 6.691 -24.359 1 91.19 486 ASP B CA 1
ATOM 9175 C C . ASP B 1 486 ? 12.898 6.551 -25.141 1 91.19 486 ASP B C 1
ATOM 9177 O O . ASP B 1 486 ? 13.352 7.504 -25.781 1 91.19 486 ASP B O 1
ATOM 9181 N N . LEU B 1 487 ? 13.391 5.383 -25.234 1 92.25 487 LEU B N 1
ATOM 9182 C CA . LEU B 1 487 ? 14.703 5.129 -25.828 1 92.25 487 LEU B CA 1
ATOM 9183 C C . LEU B 1 487 ? 14.703 5.477 -27.312 1 92.25 487 LEU B C 1
ATOM 9185 O O . LEU B 1 487 ? 15.711 5.965 -27.828 1 92.25 487 LEU B O 1
ATOM 9189 N N . ALA B 1 488 ? 13.594 5.281 -27.953 1 90.88 488 ALA B N 1
ATOM 9190 C CA . ALA B 1 488 ? 13.523 5.508 -29.391 1 90.88 488 ALA B CA 1
ATOM 9191 C C . ALA B 1 488 ? 13.672 6.988 -29.734 1 90.88 488 ALA B C 1
ATOM 9193 O O . ALA B 1 488 ? 13.922 7.352 -30.875 1 90.88 488 ALA B O 1
ATOM 9194 N N . GLY B 1 489 ? 13.602 7.855 -28.719 1 91.88 489 GLY B N 1
ATOM 9195 C CA . GLY B 1 489 ? 13.766 9.281 -28.922 1 91.88 489 GLY B CA 1
ATOM 9196 C C . GLY B 1 489 ? 15.219 9.727 -28.891 1 91.88 489 GLY B C 1
ATOM 9197 O O . GLY B 1 489 ? 15.508 10.922 -28.828 1 91.88 489 GLY B O 1
ATOM 9198 N N . LEU B 1 490 ? 16.125 8.797 -28.953 1 95.75 490 LEU B N 1
ATOM 9199 C CA . LEU B 1 490 ? 17.547 9.117 -28.875 1 95.75 490 LEU B CA 1
ATOM 9200 C C . LEU B 1 490 ? 17.969 10.055 -30 1 95.75 490 LEU B C 1
ATOM 9202 O O . LEU B 1 490 ? 17.391 10.031 -31.078 1 95.75 490 LEU B O 1
ATOM 9206 N N . THR B 1 491 ? 19.047 10.883 -29.734 1 95.31 491 THR B N 1
ATOM 9207 C CA . THR B 1 491 ? 19.438 11.93 -30.672 1 95.31 491 THR B CA 1
ATOM 9208 C C . THR B 1 491 ? 20.891 11.766 -31.094 1 95.31 491 THR B C 1
ATOM 9210 O O . THR B 1 491 ? 21.359 12.453 -32 1 95.31 491 THR B O 1
ATOM 9213 N N . THR B 1 492 ? 21.641 10.859 -30.422 1 98.06 492 THR B N 1
ATOM 9214 C CA . THR B 1 492 ? 22.984 10.57 -30.938 1 98.06 492 THR B CA 1
ATOM 9215 C C . THR B 1 492 ? 22.922 10.32 -32.438 1 98.06 492 THR B C 1
ATOM 9217 O O . THR B 1 492 ? 22.141 9.5 -32.906 1 98.06 492 THR B O 1
ATOM 9220 N N . LYS B 1 493 ? 23.844 10.984 -33.156 1 98.12 493 LYS B N 1
ATOM 9221 C CA . LYS B 1 493 ? 23.719 11.016 -34.625 1 98.12 493 LYS B CA 1
ATOM 9222 C C . LYS B 1 493 ? 24.891 10.305 -35.281 1 98.12 493 LYS B C 1
ATOM 9224 O O . LYS B 1 493 ? 26.047 10.453 -34.875 1 98.12 493 LYS B O 1
ATOM 9229 N N . ALA B 1 494 ? 24.531 9.523 -36.281 1 98.62 494 ALA B N 1
ATOM 9230 C CA . ALA B 1 494 ? 25.531 8.891 -37.156 1 98.62 494 ALA B CA 1
ATOM 9231 C C . ALA B 1 494 ? 25.359 9.352 -38.594 1 98.62 494 ALA B C 1
ATOM 9233 O O . ALA B 1 494 ? 24.281 9.195 -39.188 1 98.62 494 ALA B O 1
ATOM 9234 N N . THR B 1 495 ? 26.406 9.898 -39.125 1 98.25 495 THR B N 1
ATOM 9235 C CA . THR B 1 495 ? 26.391 10.367 -40.5 1 98.25 495 THR B CA 1
ATOM 9236 C C . THR B 1 495 ? 27.328 9.523 -41.375 1 98.25 495 THR B C 1
ATOM 9238 O O . THR B 1 495 ? 28.422 9.164 -40.938 1 98.25 495 THR B O 1
ATOM 9241 N N . ARG B 1 496 ? 26.875 9.273 -42.594 1 97.75 496 ARG B N 1
ATOM 9242 C CA . ARG B 1 496 ? 27.672 8.453 -43.5 1 97.75 496 ARG B CA 1
ATOM 9243 C C . ARG B 1 496 ? 29 9.109 -43.812 1 97.75 496 ARG B C 1
ATOM 9245 O O . ARG B 1 496 ? 29.078 10.328 -44 1 97.75 496 ARG B O 1
ATOM 9252 N N . ALA B 1 497 ? 30.047 8.336 -43.812 1 97.94 497 ALA B N 1
ATOM 9253 C CA . ALA B 1 497 ? 31.406 8.734 -44.188 1 97.94 497 ALA B CA 1
ATOM 9254 C C . ALA B 1 497 ? 32.062 7.684 -45.094 1 97.94 497 ALA B C 1
ATOM 9256 O O . ALA B 1 497 ? 31.484 6.605 -45.312 1 97.94 497 ALA B O 1
ATOM 9257 N N . ASP B 1 498 ? 33.219 7.988 -45.594 1 97.38 498 ASP B N 1
ATOM 9258 C CA . ASP B 1 498 ? 33.938 7.027 -46.438 1 97.38 498 ASP B CA 1
ATOM 9259 C C . ASP B 1 498 ? 34.281 5.773 -45.625 1 97.38 498 ASP B C 1
ATOM 9261 O O . ASP B 1 498 ? 35.062 5.848 -44.688 1 97.38 498 ASP B O 1
ATOM 9265 N N . GLY B 1 499 ? 33.688 4.73 -45.938 1 97.5 499 GLY B N 1
ATOM 9266 C CA . GLY B 1 499 ? 34 3.439 -45.344 1 97.5 499 GLY B CA 1
ATOM 9267 C C . GLY B 1 499 ? 33.281 3.184 -44.062 1 97.5 499 GLY B C 1
ATOM 9268 O O . GLY B 1 499 ? 33.5 2.162 -43.406 1 97.5 499 GLY B O 1
ATOM 9269 N N . GLY B 1 500 ? 32.375 4.133 -43.719 1 98.38 500 GLY B N 1
ATOM 9270 C CA . GLY B 1 500 ? 31.688 3.938 -42.438 1 98.38 500 GLY B CA 1
ATOM 9271 C C . GLY B 1 500 ? 30.828 5.121 -42.031 1 98.38 500 GLY B C 1
ATOM 9272 O O . GLY B 1 500 ? 30.062 5.645 -42.844 1 98.38 500 GLY B O 1
ATOM 9273 N N . TRP B 1 501 ? 30.906 5.422 -40.719 1 98.62 501 TRP B N 1
ATOM 9274 C CA . TRP B 1 501 ? 30.047 6.445 -40.125 1 98.62 501 TRP B CA 1
ATOM 9275 C C . TRP B 1 501 ? 30.828 7.328 -39.156 1 98.62 501 TRP B C 1
ATOM 9277 O O . TRP B 1 501 ? 31.828 6.891 -38.562 1 98.62 501 TRP B O 1
ATOM 9287 N N . ARG B 1 502 ? 30.422 8.547 -39.062 1 98.62 502 ARG B N 1
ATOM 9288 C CA . ARG B 1 502 ? 30.875 9.438 -38 1 98.62 502 ARG B CA 1
ATOM 9289 C C . ARG B 1 502 ? 29.766 9.695 -36.969 1 98.62 502 ARG B C 1
ATOM 9291 O O . ARG B 1 502 ? 28.672 10.125 -37.344 1 98.62 502 ARG B O 1
ATOM 9298 N N . ILE B 1 503 ? 30.078 9.398 -35.719 1 98.75 503 ILE B N 1
ATOM 9299 C CA . ILE B 1 503 ? 29.031 9.43 -34.688 1 98.75 503 ILE B CA 1
ATOM 9300 C C . ILE B 1 503 ? 29.344 10.523 -33.688 1 98.75 503 ILE B C 1
ATOM 9302 O O . ILE B 1 503 ? 30.484 10.68 -33.25 1 98.75 503 ILE B O 1
ATOM 9306 N N . THR B 1 504 ? 28.359 11.352 -33.344 1 98.69 504 THR B N 1
ATOM 9307 C CA . THR B 1 504 ? 28.422 12.398 -32.344 1 98.69 504 THR B CA 1
ATOM 9308 C C . THR B 1 504 ? 27.203 12.352 -31.422 1 98.69 504 THR B C 1
ATOM 9310 O O . THR B 1 504 ? 26.078 12.25 -31.906 1 98.69 504 THR B O 1
ATOM 9313 N N . GLY B 1 505 ? 27.469 12.375 -30.156 1 98.31 505 GLY B N 1
ATOM 9314 C CA . GLY B 1 505 ? 26.375 12.367 -29.203 1 98.31 505 GLY B CA 1
ATOM 9315 C C . GLY B 1 505 ? 26.844 12.164 -27.766 1 98.31 505 GLY B C 1
ATOM 9316 O O . GLY B 1 505 ? 28.016 12.359 -27.469 1 98.31 505 GLY B O 1
ATOM 9317 N N . GLN B 1 506 ? 25.891 11.906 -26.891 1 98.25 506 GLN B N 1
ATOM 9318 C CA . GLN B 1 506 ? 26.141 11.68 -25.484 1 98.25 506 GLN B CA 1
ATOM 9319 C C . GLN B 1 506 ? 25.25 10.578 -24.922 1 98.25 506 GLN B C 1
ATOM 9321 O O . GLN B 1 506 ? 24.047 10.555 -25.203 1 98.25 506 GLN B O 1
ATOM 9326 N N . LYS B 1 507 ? 25.891 9.656 -24.312 1 98.25 507 LYS B N 1
ATOM 9327 C CA . LYS B 1 507 ? 25.156 8.617 -23.578 1 98.25 507 LYS B CA 1
ATOM 9328 C C . LYS B 1 507 ? 25.328 8.789 -22.078 1 98.25 507 LYS B C 1
ATOM 9330 O O . LYS B 1 507 ? 26.234 9.484 -21.625 1 98.25 507 LYS B O 1
ATOM 9335 N N . ILE B 1 508 ? 24.375 8.227 -21.344 1 97.12 508 ILE B N 1
ATOM 9336 C CA . ILE B 1 508 ? 24.453 8.367 -19.891 1 97.12 508 ILE B CA 1
ATOM 9337 C C . ILE B 1 508 ? 23.922 7.105 -19.219 1 97.12 508 ILE B C 1
ATOM 9339 O O . ILE B 1 508 ? 23.297 6.262 -19.875 1 97.12 508 ILE B O 1
ATOM 9343 N N . TRP B 1 509 ? 24.234 6.902 -17.906 1 96.12 509 TRP B N 1
ATOM 9344 C CA . TRP B 1 509 ? 23.844 5.785 -17.062 1 96.12 509 TRP B CA 1
ATOM 9345 C C . TRP B 1 509 ? 24.469 4.48 -17.547 1 96.12 509 TRP B C 1
ATOM 9347 O O . TRP B 1 509 ? 23.859 3.412 -17.422 1 96.12 509 TRP B O 1
ATOM 9357 N N . THR B 1 510 ? 25.531 4.574 -18.234 1 96.75 510 THR B N 1
ATOM 9358 C CA . THR B 1 510 ? 26.172 3.402 -18.812 1 96.75 510 THR B CA 1
ATOM 9359 C C . THR B 1 510 ? 27.016 2.688 -17.75 1 96.75 510 THR B C 1
ATOM 9361 O O . THR B 1 510 ? 28.094 3.17 -17.375 1 96.75 510 THR B O 1
ATOM 9364 N N . THR B 1 511 ? 26.609 1.57 -17.375 1 94 511 THR B N 1
ATOM 9365 C CA . THR B 1 511 ? 27.266 0.807 -16.312 1 94 511 THR B CA 1
ATOM 9366 C C . THR B 1 511 ? 28.625 0.302 -16.781 1 94 511 THR B C 1
ATOM 9368 O O . THR B 1 511 ? 28.734 -0.265 -17.875 1 94 511 THR B O 1
ATOM 9371 N N . ALA B 1 512 ? 29.703 0.562 -16.109 1 94.25 512 ALA B N 1
ATOM 9372 C CA . ALA B 1 512 ? 31.047 -0.009 -16.234 1 94.25 512 ALA B CA 1
ATOM 9373 C C . ALA B 1 512 ? 31.719 0.432 -17.531 1 94.25 512 ALA B C 1
ATOM 9375 O O . ALA B 1 512 ? 32.625 -0.234 -18.016 1 94.25 512 ALA B O 1
ATOM 9376 N N . ALA B 1 513 ? 31.234 1.515 -18.109 1 97.38 513 ALA B N 1
ATOM 9377 C CA . ALA B 1 513 ? 31.844 2.012 -19.344 1 97.38 513 ALA B CA 1
ATOM 9378 C C . ALA B 1 513 ? 33.344 2.275 -19.141 1 97.38 513 ALA B C 1
ATOM 9380 O O . ALA B 1 513 ? 34.125 2.08 -20.062 1 97.38 513 ALA B O 1
ATOM 9381 N N . GLN B 1 514 ? 33.719 2.67 -17.984 1 96.31 514 GLN B N 1
ATOM 9382 C CA . GLN B 1 514 ? 35.125 3.021 -17.688 1 96.31 514 GLN B CA 1
ATOM 9383 C C . GLN B 1 514 ? 36.031 1.796 -17.766 1 96.31 514 GLN B C 1
ATOM 9385 O O . GLN B 1 514 ? 37.25 1.928 -17.891 1 96.31 514 GLN B O 1
ATOM 9390 N N . TYR B 1 515 ? 35.5 0.664 -17.719 1 95.81 515 TYR B N 1
ATOM 9391 C CA . TYR B 1 515 ? 36.281 -0.569 -17.75 1 95.81 515 TYR B CA 1
ATOM 9392 C C . TYR B 1 515 ? 36.094 -1.31 -19.062 1 95.81 515 TYR B C 1
ATOM 9394 O O . TYR B 1 515 ? 36.688 -2.354 -19.297 1 95.81 515 TYR B O 1
ATOM 9402 N N . SER B 1 516 ? 35.312 -0.808 -19.969 1 97.56 516 SER B N 1
ATOM 9403 C CA . SER B 1 516 ? 34.875 -1.567 -21.125 1 97.56 516 SER B CA 1
ATOM 9404 C C . SER B 1 516 ? 35.781 -1.327 -22.328 1 97.56 516 SER B C 1
ATOM 9406 O O . SER B 1 516 ? 36.219 -0.2 -22.562 1 97.56 516 SER B O 1
ATOM 9408 N N . GLN B 1 517 ? 35.969 -2.373 -23.062 1 97.69 517 GLN B N 1
ATOM 9409 C CA . GLN B 1 517 ? 36.719 -2.256 -24.312 1 97.69 517 GLN B CA 1
ATOM 9410 C C . GLN B 1 517 ? 35.781 -1.952 -25.469 1 97.69 517 GLN B C 1
ATOM 9412 O O . GLN B 1 517 ? 36.156 -1.273 -26.438 1 97.69 517 GLN B O 1
ATOM 9417 N N . TRP B 1 518 ? 34.594 -2.496 -25.438 1 98.31 518 TRP B N 1
ATOM 9418 C CA . TRP B 1 518 ? 33.625 -2.309 -26.5 1 98.31 518 TRP B CA 1
ATOM 9419 C C . TRP B 1 518 ? 32.25 -1.912 -25.938 1 98.31 518 TRP B C 1
ATOM 9421 O O . TRP B 1 518 ? 31.953 -2.219 -24.781 1 98.31 518 TRP B O 1
ATOM 9431 N N . GLY B 1 519 ? 31.516 -1.236 -26.734 1 98.44 519 GLY B N 1
ATOM 9432 C CA . GLY B 1 519 ? 30.172 -0.85 -26.359 1 98.44 519 GLY B CA 1
ATOM 9433 C C . GLY B 1 519 ? 29.156 -1.072 -27.469 1 98.44 519 GLY B C 1
ATOM 9434 O O . GLY B 1 519 ? 29.469 -0.904 -28.641 1 98.44 519 GLY B O 1
ATOM 9435 N N . ALA B 1 520 ? 27.969 -1.533 -27.094 1 98.5 520 ALA B N 1
ATOM 9436 C CA . ALA B 1 520 ? 26.828 -1.554 -28.016 1 98.5 520 ALA B CA 1
ATOM 9437 C C . ALA B 1 520 ? 26.141 -0.194 -28.062 1 98.5 520 ALA B C 1
ATOM 9439 O O . ALA B 1 520 ? 25.625 0.282 -27.047 1 98.5 520 ALA B O 1
ATOM 9440 N N . LEU B 1 521 ? 26.078 0.428 -29.234 1 98.69 521 LEU B N 1
ATOM 9441 C CA . LEU B 1 521 ? 25.656 1.818 -29.344 1 98.69 521 LEU B CA 1
ATOM 9442 C C . LEU B 1 521 ? 24.484 1.948 -30.312 1 98.69 521 LEU B C 1
ATOM 9444 O O . LEU B 1 521 ? 24.5 1.374 -31.406 1 98.69 521 LEU B O 1
ATOM 9448 N N . LEU B 1 522 ? 23.453 2.643 -29.906 1 98.31 522 LEU B N 1
ATOM 9449 C CA . LEU B 1 522 ? 22.375 3.043 -30.797 1 98.31 522 LEU B CA 1
ATOM 9450 C C . LEU B 1 522 ? 22.531 4.496 -31.219 1 98.31 522 LEU B C 1
ATOM 9452 O O . LEU B 1 522 ? 22.812 5.367 -30.406 1 98.31 522 LEU B O 1
ATOM 9456 N N . ALA B 1 523 ? 22.391 4.723 -32.5 1 98.44 523 ALA B N 1
ATOM 9457 C CA . ALA B 1 523 ? 22.438 6.082 -33.031 1 98.44 523 ALA B CA 1
ATOM 9458 C C . ALA B 1 523 ? 21.438 6.273 -34.156 1 98.44 523 ALA B C 1
ATOM 9460 O O . ALA B 1 523 ? 21.094 5.316 -34.875 1 98.44 523 ALA B O 1
ATOM 9461 N N . ARG B 1 524 ? 20.984 7.461 -34.25 1 98 524 ARG B N 1
ATOM 9462 C CA . ARG B 1 524 ? 20.078 7.82 -35.344 1 98 524 ARG B CA 1
ATOM 9463 C C . ARG B 1 524 ? 20.812 7.988 -36.656 1 98 524 ARG B C 1
ATOM 9465 O O . ARG B 1 524 ? 21.75 8.789 -36.75 1 98 524 ARG B O 1
ATOM 9472 N N . THR B 1 525 ? 20.391 7.277 -37.719 1 97.75 525 THR B N 1
ATOM 9473 C CA . THR B 1 525 ? 21.047 7.324 -39 1 97.75 525 THR B CA 1
ATOM 9474 C C . THR B 1 525 ? 20.125 7.961 -40.062 1 97.75 525 THR B C 1
ATOM 9476 O O . THR B 1 525 ? 20.578 8.406 -41.094 1 97.75 525 THR B O 1
ATOM 9479 N N . ASP B 1 526 ? 18.844 7.953 -39.75 1 96.38 526 ASP B N 1
ATOM 9480 C CA . ASP B 1 526 ? 17.875 8.633 -40.594 1 96.38 526 ASP B CA 1
ATOM 9481 C C . ASP B 1 526 ? 16.922 9.492 -39.781 1 96.38 526 ASP B C 1
ATOM 9483 O O . ASP B 1 526 ? 15.875 9.016 -39.344 1 96.38 526 ASP B O 1
ATOM 9487 N N . PRO B 1 527 ? 17.234 10.703 -39.656 1 92.06 527 PRO B N 1
ATOM 9488 C CA . PRO B 1 527 ? 16.422 11.578 -38.812 1 92.06 527 PRO B CA 1
ATOM 9489 C C . PRO B 1 527 ? 15.023 11.82 -39.375 1 92.06 527 PRO B C 1
ATOM 9491 O O . PRO B 1 527 ? 14.141 12.305 -38.688 1 92.06 527 PRO B O 1
ATOM 9494 N N . ASN B 1 528 ? 14.812 11.438 -40.625 1 91.94 528 ASN B N 1
ATOM 9495 C CA . ASN B 1 528 ? 13.531 11.711 -41.281 1 91.94 528 ASN B CA 1
ATOM 9496 C C . ASN B 1 528 ? 12.586 10.516 -41.188 1 91.94 528 ASN B C 1
ATOM 9498 O O . ASN B 1 528 ? 11.406 10.617 -41.531 1 91.94 528 ASN B O 1
ATOM 9502 N N . ALA B 1 529 ? 13.023 9.469 -40.75 1 91.19 529 ALA B N 1
ATOM 9503 C CA . ALA B 1 529 ? 12.188 8.281 -40.562 1 91.19 529 ALA B CA 1
ATOM 9504 C C . ALA B 1 529 ? 11.438 8.344 -39.219 1 91.19 529 ALA B C 1
ATOM 9506 O O . ALA B 1 529 ? 11.836 9.062 -38.312 1 91.19 529 ALA B O 1
ATOM 9507 N N . PRO B 1 530 ? 10.344 7.566 -39.219 1 87.25 530 PRO B N 1
ATOM 9508 C CA . PRO B 1 530 ? 9.703 7.426 -37.906 1 87.25 530 PRO B CA 1
ATOM 9509 C C . PRO B 1 530 ? 10.664 6.953 -36.812 1 87.25 530 PRO B C 1
ATOM 9511 O O . PRO B 1 530 ? 11.672 6.305 -37.125 1 87.25 530 PRO B O 1
ATOM 9514 N N . LYS B 1 531 ? 10.375 7.219 -35.625 1 84.69 531 LYS B N 1
ATOM 9515 C CA . LYS B 1 531 ? 11.25 7.113 -34.469 1 84.69 531 LYS B CA 1
ATOM 9516 C C . LYS B 1 531 ? 11.945 5.754 -34.438 1 84.69 531 LYS B C 1
ATOM 9518 O O . LYS B 1 531 ? 13.156 5.676 -34.25 1 84.69 531 LYS B O 1
ATOM 9523 N N . HIS B 1 532 ? 11.305 4.66 -34.688 1 87.75 532 HIS B N 1
ATOM 9524 C CA . HIS B 1 532 ? 11.867 3.326 -34.5 1 87.75 532 HIS B CA 1
ATOM 9525 C C . HIS B 1 532 ? 12.594 2.863 -35.781 1 87.75 532 HIS B C 1
ATOM 9527 O O . HIS B 1 532 ? 13.375 1.912 -35.719 1 87.75 532 HIS B O 1
ATOM 9533 N N . ASN B 1 533 ? 12.484 3.576 -36.938 1 90.19 533 ASN B N 1
ATOM 9534 C CA . ASN B 1 533 ? 13.016 3.119 -38.219 1 90.19 533 ASN B CA 1
ATOM 9535 C C . ASN B 1 533 ? 14.281 3.871 -38.625 1 90.19 533 ASN B C 1
ATOM 9537 O O . ASN B 1 533 ? 14.922 3.551 -39.625 1 90.19 533 ASN B O 1
ATOM 9541 N N . GLY B 1 534 ? 14.75 4.73 -37.969 1 93.81 534 GLY B N 1
ATOM 9542 C CA . GLY B 1 534 ? 15.914 5.527 -38.281 1 93.81 534 GLY B CA 1
ATOM 9543 C C . GLY B 1 534 ? 17.078 5.324 -37.344 1 93.81 534 GLY B C 1
ATOM 9544 O O . GLY B 1 534 ? 17.891 6.227 -37.125 1 93.81 534 GLY B O 1
ATOM 9545 N N . ILE B 1 535 ? 17.109 4.121 -36.719 1 97.25 535 ILE B N 1
ATOM 9546 C CA . ILE B 1 535 ? 18.125 3.844 -35.719 1 97.25 535 ILE B CA 1
ATOM 9547 C C . ILE B 1 535 ? 18.984 2.67 -36.188 1 97.25 535 ILE B C 1
ATOM 9549 O O . ILE B 1 535 ? 18.484 1.694 -36.719 1 97.25 535 ILE B O 1
ATOM 9553 N N . THR B 1 536 ? 20.25 2.764 -36.031 1 98.31 536 THR B N 1
ATOM 9554 C CA . THR B 1 536 ? 21.188 1.694 -36.375 1 98.31 536 THR B CA 1
ATOM 9555 C C . THR B 1 536 ? 21.953 1.245 -35.125 1 98.31 536 THR B C 1
ATOM 9557 O O . THR B 1 536 ? 22.219 2.051 -34.25 1 98.31 536 THR B O 1
ATOM 9560 N N . TYR B 1 537 ? 22.25 -0.04 -35.031 1 98.62 537 TYR B N 1
ATOM 9561 C CA . TYR B 1 537 ? 23 -0.676 -33.969 1 98.62 537 TYR B CA 1
ATOM 9562 C C . TYR B 1 537 ? 24.484 -0.785 -34.312 1 98.62 537 TYR B C 1
ATOM 9564 O O . TYR B 1 537 ? 24.844 -1.404 -35.312 1 98.62 537 TYR B O 1
ATOM 9572 N N . PHE B 1 538 ? 25.375 -0.137 -33.5 1 98.75 538 PHE B N 1
ATOM 9573 C CA . PHE B 1 538 ? 26.812 -0.125 -33.781 1 98.75 538 PHE B CA 1
ATOM 9574 C C . PHE B 1 538 ? 27.578 -0.819 -32.656 1 98.75 538 PHE B C 1
ATOM 9576 O O . PHE B 1 538 ? 27.141 -0.826 -31.516 1 98.75 538 PHE B O 1
ATOM 9583 N N . LEU B 1 539 ? 28.688 -1.397 -33 1 98.75 539 LEU B N 1
ATOM 9584 C CA . LEU B 1 539 ? 29.703 -1.835 -32.031 1 98.75 539 LEU B CA 1
ATOM 9585 C C . LEU B 1 539 ? 30.844 -0.83 -31.953 1 98.75 539 LEU B C 1
ATOM 9587 O O . LEU B 1 539 ? 31.562 -0.624 -32.938 1 98.75 539 LEU B O 1
ATOM 9591 N N . LEU B 1 540 ? 31.016 -0.226 -30.859 1 98.69 540 LEU B N 1
ATOM 9592 C CA . LEU B 1 540 ? 31.953 0.894 -30.719 1 98.69 540 LEU B CA 1
ATOM 9593 C C . LEU B 1 540 ? 33.188 0.483 -29.922 1 98.69 540 LEU B C 1
ATOM 9595 O O . LEU B 1 540 ? 33.062 -0.063 -28.828 1 98.69 540 LEU B O 1
ATOM 9599 N N . ASP B 1 541 ? 34.312 0.731 -30.438 1 98.56 541 ASP B N 1
ATOM 9600 C CA . ASP B 1 541 ? 35.562 0.643 -29.703 1 98.56 541 ASP B CA 1
ATOM 9601 C C . ASP B 1 541 ? 35.688 1.786 -28.688 1 98.56 541 ASP B C 1
ATOM 9603 O O . ASP B 1 541 ? 35.844 2.947 -29.078 1 98.56 541 ASP B O 1
ATOM 9607 N N . MET B 1 542 ? 35.719 1.483 -27.438 1 98.56 542 MET B N 1
ATOM 9608 C CA . MET B 1 542 ? 35.656 2.49 -26.375 1 98.56 542 MET B CA 1
ATOM 9609 C C . MET B 1 542 ? 36.969 3.271 -26.266 1 98.56 542 MET B C 1
ATOM 9611 O O . MET B 1 542 ? 37 4.324 -25.625 1 98.56 542 MET B O 1
ATOM 9615 N N . LYS B 1 543 ? 37.969 2.793 -26.953 1 97.31 543 LYS B N 1
ATOM 9616 C CA . LYS B 1 543 ? 39.25 3.465 -26.922 1 97.31 543 LYS B CA 1
ATOM 9617 C C . LYS B 1 543 ? 39.438 4.371 -28.125 1 97.31 543 LYS B C 1
ATOM 9619 O O . LYS B 1 543 ? 40.469 5.051 -28.25 1 97.31 543 LYS B O 1
ATOM 9624 N N . SER B 1 544 ? 38.5 4.379 -28.922 1 98.06 544 SER B N 1
ATOM 9625 C CA . SER B 1 544 ? 38.594 5.242 -30.094 1 98.06 544 SER B CA 1
ATOM 9626 C C . SER B 1 544 ? 38.781 6.699 -29.703 1 98.06 544 SER B C 1
ATOM 9628 O O . SER B 1 544 ? 38.25 7.152 -28.672 1 98.06 544 SER B O 1
ATOM 9630 N N . GLU B 1 545 ? 39.531 7.434 -30.547 1 97.31 545 GLU B N 1
ATOM 9631 C CA . GLU B 1 545 ? 39.656 8.875 -30.359 1 97.31 545 GLU B CA 1
ATOM 9632 C C . GLU B 1 545 ? 38.312 9.562 -30.438 1 97.31 545 GLU B C 1
ATOM 9634 O O . GLU B 1 545 ? 37.5 9.281 -31.344 1 97.31 545 GLU B O 1
ATOM 9639 N N . GLY B 1 546 ? 38.062 10.414 -29.469 1 98.38 546 GLY B N 1
ATOM 9640 C CA . GLY B 1 546 ? 36.812 11.125 -29.438 1 98.38 546 GLY B CA 1
ATOM 9641 C C . GLY B 1 546 ? 35.844 10.562 -28.406 1 98.38 546 GLY B C 1
ATOM 9642 O O . GLY B 1 546 ? 34.812 11.188 -28.094 1 98.38 546 GLY B O 1
ATOM 9643 N N . VAL B 1 547 ? 36.125 9.336 -27.875 1 98.69 547 VAL B N 1
ATOM 9644 C CA . VAL B 1 547 ? 35.312 8.766 -26.812 1 98.69 547 VAL B CA 1
ATOM 9645 C C . VAL B 1 547 ? 35.844 9.211 -25.453 1 98.69 547 VAL B C 1
ATOM 9647 O O . VAL B 1 547 ? 37.031 9.031 -25.156 1 98.69 547 VAL B O 1
ATOM 9650 N N . GLU B 1 548 ? 35 9.836 -24.672 1 98.5 548 GLU B N 1
ATOM 9651 C CA . GLU B 1 548 ? 35.344 10.227 -23.312 1 98.5 548 GLU B CA 1
ATOM 9652 C C . GLU B 1 548 ? 34.344 9.656 -22.297 1 98.5 548 GLU B C 1
ATOM 9654 O O . GLU B 1 548 ? 33.156 9.867 -22.406 1 98.5 548 GLU B O 1
ATOM 9659 N N . VAL B 1 549 ? 34.875 8.883 -21.344 1 98.44 549 VAL B N 1
ATOM 9660 C CA . VAL B 1 549 ? 34.062 8.266 -20.312 1 98.44 549 VAL B CA 1
ATOM 9661 C C . VAL B 1 549 ? 34.219 9.031 -19 1 98.44 549 VAL B C 1
ATOM 9663 O O . VAL B 1 549 ? 35.344 9.234 -18.531 1 98.44 549 VAL B O 1
ATOM 9666 N N . ARG B 1 550 ? 33.156 9.453 -18.406 1 97.62 550 ARG B N 1
ATOM 9667 C CA . ARG B 1 550 ? 33.156 10.148 -17.125 1 97.62 550 ARG B CA 1
ATOM 9668 C C . ARG B 1 550 ? 32.312 9.414 -16.094 1 97.62 550 ARG B C 1
ATOM 9670 O O . ARG B 1 550 ? 31.078 9.461 -16.156 1 97.62 550 ARG B O 1
ATOM 9677 N N . PRO B 1 551 ? 32.875 8.836 -15.141 1 96.62 551 PRO B N 1
ATOM 9678 C CA . PRO B 1 551 ? 32.094 8.164 -14.102 1 96.62 551 PRO B CA 1
ATOM 9679 C C . PRO B 1 551 ? 31.188 9.117 -13.336 1 96.62 551 PRO B C 1
ATOM 9681 O O . PRO B 1 551 ? 31.578 10.258 -13.055 1 96.62 551 PRO B O 1
ATOM 9684 N N . LEU B 1 552 ? 30 8.688 -13.031 1 95.5 552 LEU B N 1
ATOM 9685 C CA . LEU B 1 552 ? 29.031 9.406 -12.211 1 95.5 552 LEU B CA 1
ATOM 9686 C C . LEU B 1 552 ? 28.938 8.789 -10.82 1 95.5 552 LEU B C 1
ATOM 9688 O O . LEU B 1 552 ? 28.781 7.574 -10.68 1 95.5 552 LEU B O 1
ATOM 9692 N N . ARG B 1 553 ? 29.047 9.586 -9.82 1 95.62 553 ARG B N 1
ATOM 9693 C CA . ARG B 1 553 ? 28.938 9.078 -8.453 1 95.62 553 ARG B CA 1
ATOM 9694 C C . ARG B 1 553 ? 27.484 8.805 -8.094 1 95.62 553 ARG B C 1
ATOM 9696 O O . ARG B 1 553 ? 26.625 9.68 -8.25 1 95.62 553 ARG B O 1
ATOM 9703 N N . GLU B 1 554 ? 27.141 7.648 -7.602 1 96 554 GLU B N 1
ATOM 9704 C CA . GLU B 1 554 ? 25.797 7.211 -7.23 1 96 554 GLU B CA 1
ATOM 9705 C C . GLU B 1 554 ? 25.422 7.719 -5.844 1 96 554 GLU B C 1
ATOM 9707 O O . GLU B 1 554 ? 26.281 8.203 -5.094 1 96 554 GLU B O 1
ATOM 9712 N N . LEU B 1 555 ? 24.141 7.559 -5.559 1 95.56 555 LEU B N 1
ATOM 9713 C CA . LEU B 1 555 ? 23.609 7.887 -4.246 1 95.56 555 LEU B CA 1
ATOM 9714 C C . LEU B 1 555 ? 24.391 7.184 -3.143 1 95.56 555 LEU B C 1
ATOM 9716 O O . LEU B 1 555 ? 24.578 7.742 -2.061 1 95.56 555 LEU B O 1
ATOM 9720 N N . THR B 1 556 ? 24.984 6.031 -3.326 1 94.06 556 THR B N 1
ATOM 9721 C CA . THR B 1 556 ? 25.719 5.227 -2.348 1 94.06 556 THR B CA 1
ATOM 9722 C C . THR B 1 556 ? 27.141 5.723 -2.203 1 94.06 556 THR B C 1
ATOM 9724 O O . THR B 1 556 ? 27.844 5.363 -1.248 1 94.06 556 THR B O 1
ATOM 9727 N N . GLY B 1 557 ? 27.594 6.48 -3.145 1 93.56 557 GLY B N 1
ATOM 9728 C CA . GLY B 1 557 ? 28.984 6.91 -3.174 1 93.56 557 GLY B CA 1
ATOM 9729 C C . GLY B 1 557 ? 29.828 6.141 -4.172 1 93.56 557 GLY B C 1
ATOM 9730 O O . GLY B 1 557 ? 30.906 6.594 -4.562 1 93.56 557 GLY B O 1
ATOM 9731 N N . ASN B 1 558 ? 29.266 5.051 -4.633 1 91.94 558 ASN B N 1
ATOM 9732 C CA . ASN B 1 558 ? 29.953 4.297 -5.676 1 91.94 558 ASN B CA 1
ATOM 9733 C C . ASN B 1 558 ? 29.828 4.969 -7.039 1 91.94 558 ASN B C 1
ATOM 9735 O O . ASN B 1 558 ? 29.047 5.914 -7.191 1 91.94 558 ASN B O 1
ATOM 9739 N N . ALA B 1 559 ? 30.688 4.574 -7.992 1 94 559 ALA B N 1
ATOM 9740 C CA . ALA B 1 559 ? 30.656 5.164 -9.328 1 94 559 ALA B CA 1
ATOM 9741 C C . ALA B 1 559 ? 30.703 4.082 -10.406 1 94 559 ALA B C 1
ATOM 9743 O O . ALA B 1 559 ? 31.703 3.957 -11.117 1 94 559 ALA B O 1
ATOM 9744 N N . MET B 1 560 ? 29.562 3.467 -10.547 1 90.5 560 MET B N 1
ATOM 9745 C CA . MET B 1 560 ? 29.562 2.348 -11.484 1 90.5 560 MET B CA 1
ATOM 9746 C C . MET B 1 560 ? 28.922 2.744 -12.805 1 90.5 560 MET B C 1
ATOM 9748 O O . MET B 1 560 ? 29.109 2.07 -13.82 1 90.5 560 MET B O 1
ATOM 9752 N N . PHE B 1 561 ? 28.125 3.764 -12.859 1 93.06 561 PHE B N 1
ATOM 9753 C CA . PHE B 1 561 ? 27.578 4.211 -14.141 1 93.06 561 PHE B CA 1
ATOM 9754 C C . PHE B 1 561 ? 28.266 5.492 -14.594 1 93.06 561 PHE B C 1
ATOM 9756 O O . PHE B 1 561 ? 28.969 6.137 -13.82 1 93.06 561 PHE B O 1
ATOM 9763 N N . ASN B 1 562 ? 28.125 5.809 -15.938 1 97.19 562 ASN B N 1
ATOM 9764 C CA . ASN B 1 562 ? 28.953 6.824 -16.578 1 97.19 562 ASN B CA 1
ATOM 9765 C C . ASN B 1 562 ? 28.156 7.656 -17.578 1 97.19 562 ASN B C 1
ATOM 9767 O O . ASN B 1 562 ? 27.141 7.191 -18.094 1 97.19 562 ASN B O 1
ATOM 9771 N N . THR B 1 563 ? 28.625 8.82 -17.75 1 97.56 563 THR B N 1
ATOM 9772 C CA . THR B 1 563 ? 28.344 9.562 -18.969 1 97.56 563 THR B CA 1
ATOM 9773 C C . THR B 1 563 ? 29.422 9.297 -20.016 1 97.56 563 THR B C 1
ATOM 9775 O O . THR B 1 563 ? 30.609 9.258 -19.703 1 97.56 563 THR B O 1
ATOM 9778 N N . VAL B 1 564 ? 29.031 9.031 -21.203 1 98.56 564 VAL B N 1
ATOM 9779 C CA . VAL B 1 564 ? 29.969 8.797 -22.297 1 98.56 564 VAL B CA 1
ATOM 9780 C C . VAL B 1 564 ? 29.75 9.82 -23.406 1 98.56 564 VAL B C 1
ATOM 9782 O O . VAL B 1 564 ? 28.656 9.898 -23.969 1 98.56 564 VAL B O 1
ATOM 9785 N N . TYR B 1 565 ? 30.75 10.578 -23.688 1 98.56 565 TYR B N 1
ATOM 9786 C CA . TYR B 1 565 ? 30.719 11.555 -24.781 1 98.56 565 TYR B CA 1
ATOM 9787 C C . TYR B 1 565 ? 31.344 10.984 -26.047 1 98.56 565 TYR B C 1
ATOM 9789 O O . TYR B 1 565 ? 32.375 10.32 -25.984 1 98.56 565 TYR B O 1
ATOM 9797 N N . ILE B 1 566 ? 30.703 11.18 -27.078 1 98.75 566 ILE B N 1
ATOM 9798 C CA . ILE B 1 566 ? 31.156 10.734 -28.391 1 98.75 566 ILE B CA 1
ATOM 9799 C C . ILE B 1 566 ? 31.266 11.938 -29.328 1 98.75 566 ILE B C 1
ATOM 9801 O O . ILE B 1 566 ? 30.266 12.523 -29.719 1 98.75 566 ILE B O 1
ATOM 9805 N N . ASP B 1 567 ? 32.5 12.203 -29.688 1 98.56 567 ASP B N 1
ATOM 9806 C CA . ASP B 1 567 ? 32.719 13.398 -30.484 1 98.56 567 ASP B CA 1
ATOM 9807 C C . ASP B 1 567 ? 33.344 13.031 -31.844 1 98.56 567 ASP B C 1
ATOM 9809 O O . ASP B 1 567 ? 34.562 12.906 -31.953 1 98.56 567 ASP B O 1
ATOM 9813 N N . ASP B 1 568 ? 32.562 12.953 -32.812 1 98.44 568 ASP B N 1
ATOM 9814 C CA . ASP B 1 568 ? 32.969 12.703 -34.188 1 98.44 568 ASP B CA 1
ATOM 9815 C C . ASP B 1 568 ? 33.812 11.445 -34.312 1 98.44 568 ASP B C 1
ATOM 9817 O O . ASP B 1 568 ? 34.906 11.477 -34.906 1 98.44 568 ASP B O 1
ATOM 9821 N N . VAL B 1 569 ? 33.375 10.414 -33.812 1 98.75 569 VAL B N 1
ATOM 9822 C CA . VAL B 1 569 ? 34.094 9.156 -33.781 1 98.75 569 VAL B CA 1
ATOM 9823 C C . VAL B 1 569 ? 33.812 8.359 -35.031 1 98.75 569 VAL B C 1
ATOM 9825 O O . VAL B 1 569 ? 32.656 8.172 -35.406 1 98.75 569 VAL B O 1
ATOM 9828 N N . PHE B 1 570 ? 34.812 7.883 -35.656 1 98.56 570 PHE B N 1
ATOM 9829 C CA . PHE B 1 570 ? 34.656 7.062 -36.844 1 98.56 570 PHE B CA 1
ATOM 9830 C C . PHE B 1 570 ? 34.375 5.609 -36.469 1 98.56 570 PHE B C 1
ATOM 9832 O O . PHE B 1 570 ? 35.125 5.02 -35.688 1 98.56 570 PHE B O 1
ATOM 9839 N N . VAL B 1 571 ? 33.344 5.047 -37.031 1 98.62 571 VAL B N 1
ATOM 9840 C CA . VAL B 1 571 ? 33 3.639 -36.875 1 98.62 571 VAL B CA 1
ATOM 9841 C C . VAL B 1 571 ? 32.875 2.98 -38.25 1 98.62 571 VAL B C 1
ATOM 9843 O O . VAL B 1 571 ? 32.031 3.359 -39.062 1 98.62 571 VAL B O 1
ATOM 9846 N N . PRO B 1 572 ? 33.656 2.041 -38.562 1 98.31 572 PRO B N 1
ATOM 9847 C CA . PRO B 1 572 ? 33.625 1.413 -39.906 1 98.31 572 PRO B CA 1
ATOM 9848 C C . PRO B 1 572 ? 32.344 0.604 -40.156 1 98.31 572 PRO B C 1
ATOM 9850 O O . PRO B 1 572 ? 31.688 0.182 -39.188 1 98.31 572 PRO B O 1
ATOM 9853 N N . ASP B 1 573 ? 32.031 0.284 -41.406 1 97.88 573 ASP B N 1
ATOM 9854 C CA . ASP B 1 573 ? 30.828 -0.455 -41.812 1 97.88 573 ASP B CA 1
ATOM 9855 C C . ASP B 1 573 ? 30.797 -1.844 -41.188 1 97.88 573 ASP B C 1
ATOM 9857 O O . ASP B 1 573 ? 29.734 -2.365 -40.875 1 97.88 573 ASP B O 1
ATOM 9861 N N . GLU B 1 574 ? 31.891 -2.379 -40.969 1 97.62 574 GLU B N 1
ATOM 9862 C CA . GLU B 1 574 ? 31.984 -3.732 -40.438 1 97.62 574 GLU B CA 1
ATOM 9863 C C . GLU B 1 574 ? 31.562 -3.768 -38.969 1 97.62 574 GLU B C 1
ATOM 9865 O O . GLU B 1 574 ? 31.375 -4.844 -38.406 1 97.62 574 GLU B O 1
ATOM 9870 N N . CYS B 1 575 ? 31.312 -2.58 -38.344 1 98.25 575 CYS B N 1
ATOM 9871 C CA . CYS B 1 575 ? 30.891 -2.51 -36.938 1 98.25 575 CYS B CA 1
ATOM 9872 C C . CYS B 1 575 ? 29.406 -2.162 -36.844 1 98.25 575 CYS B C 1
ATOM 9874 O O . CYS B 1 575 ? 28.906 -1.858 -35.75 1 98.25 575 CYS B O 1
ATOM 9876 N N . VAL B 1 576 ? 28.75 -2.17 -37.938 1 98.56 576 VAL B N 1
ATOM 9877 C CA . VAL B 1 576 ? 27.281 -2.133 -37.938 1 98.56 576 VAL B CA 1
ATOM 9878 C C . VAL B 1 576 ? 26.734 -3.535 -37.688 1 98.56 576 VAL B C 1
ATOM 9880 O O . VAL B 1 576 ? 27.047 -4.477 -38.406 1 98.56 576 VAL B O 1
ATOM 9883 N N . LEU B 1 577 ? 26.031 -3.723 -36.656 1 98.5 577 LEU B N 1
ATOM 9884 C CA . LEU B 1 577 ? 25.391 -5.004 -36.375 1 98.5 577 LEU B CA 1
ATOM 9885 C C . LEU B 1 577 ? 23.969 -5.047 -36.938 1 98.5 577 LEU B C 1
ATOM 9887 O O . LEU B 1 577 ? 23.125 -4.234 -36.562 1 98.5 577 LEU B O 1
ATOM 9891 N N . GLY B 1 578 ? 23.688 -5.992 -37.75 1 97.25 578 GLY B N 1
ATOM 9892 C CA . GLY B 1 578 ? 22.438 -6 -38.469 1 97.25 578 GLY B CA 1
ATOM 9893 C C . GLY B 1 578 ? 22.422 -5.051 -39.656 1 97.25 578 GLY B C 1
ATOM 9894 O O . GLY B 1 578 ? 23.438 -4.883 -40.344 1 97.25 578 GLY B O 1
ATOM 9895 N N . GLU B 1 579 ? 21.172 -4.48 -39.906 1 96.88 579 GLU B N 1
ATOM 9896 C CA . GLU B 1 579 ? 21.031 -3.615 -41.062 1 96.88 579 GLU B CA 1
ATOM 9897 C C . GLU B 1 579 ? 20.891 -2.152 -40.656 1 96.88 579 GLU B C 1
ATOM 9899 O O . GLU B 1 579 ? 20.344 -1.851 -39.594 1 96.88 579 GLU B O 1
ATOM 9904 N N . VAL B 1 580 ? 21.422 -1.311 -41.531 1 97.38 580 VAL B N 1
ATOM 9905 C CA . VAL B 1 580 ? 21.266 0.126 -41.312 1 97.38 580 VAL B CA 1
ATOM 9906 C C . VAL B 1 580 ? 19.781 0.484 -41.219 1 97.38 580 VAL B C 1
ATOM 9908 O O . VAL B 1 580 ? 18.969 -0.031 -42 1 97.38 580 VAL B O 1
ATOM 9911 N N . ASN B 1 581 ? 19.438 1.218 -40.25 1 96.81 581 ASN B N 1
ATOM 9912 C CA . ASN B 1 581 ? 18.094 1.739 -40 1 96.81 581 ASN B CA 1
ATOM 9913 C C . ASN B 1 581 ? 17.172 0.667 -39.438 1 96.81 581 ASN B C 1
ATOM 9915 O O . ASN B 1 581 ? 15.984 0.905 -39.219 1 96.81 581 ASN B O 1
ATOM 9919 N N . ARG B 1 582 ? 17.719 -0.492 -39.094 1 96.12 582 ARG B N 1
ATOM 9920 C CA . ARG B 1 582 ? 16.938 -1.555 -38.469 1 96.12 582 ARG B CA 1
ATOM 9921 C C . ARG B 1 582 ? 17.5 -1.923 -37.094 1 96.12 582 ARG B C 1
ATOM 9923 O O . ARG B 1 582 ? 17.391 -3.07 -36.656 1 96.12 582 ARG B O 1
ATOM 9930 N N . GLY B 1 583 ? 18.172 -0.974 -36.562 1 96.19 583 GLY B N 1
ATOM 9931 C CA . GLY B 1 583 ? 18.797 -1.191 -35.281 1 96.19 583 GLY B CA 1
ATOM 9932 C C . GLY B 1 583 ? 17.797 -1.426 -34.156 1 96.19 583 GLY B C 1
ATOM 9933 O O . GLY B 1 583 ? 18.125 -2.033 -33.125 1 96.19 583 GLY B O 1
ATOM 9934 N N . TRP B 1 584 ? 16.609 -0.945 -34.344 1 94.5 584 TRP B N 1
ATOM 9935 C CA . TRP B 1 584 ? 15.586 -1.114 -33.312 1 94.5 584 TRP B CA 1
ATOM 9936 C C . TRP B 1 584 ? 15.25 -2.588 -33.094 1 94.5 584 TRP B C 1
ATOM 9938 O O . TRP B 1 584 ? 15.008 -3.031 -31.984 1 94.5 584 TRP B O 1
ATOM 9948 N N . GLU B 1 585 ? 15.211 -3.318 -34.125 1 93.94 585 GLU B N 1
ATOM 9949 C CA . GLU B 1 585 ? 14.984 -4.758 -34.031 1 93.94 585 GLU B CA 1
ATOM 9950 C C . GLU B 1 585 ? 16.078 -5.449 -33.25 1 93.94 585 GLU B C 1
ATOM 9952 O O . GLU B 1 585 ? 15.805 -6.297 -32.406 1 93.94 585 GLU B O 1
ATOM 9957 N N . VAL B 1 586 ? 17.281 -5.07 -33.5 1 95.56 586 VAL B N 1
ATOM 9958 C CA . VAL B 1 586 ? 18.438 -5.629 -32.781 1 95.56 586 VAL B CA 1
ATOM 9959 C C . VAL B 1 586 ? 18.359 -5.238 -31.297 1 95.56 586 VAL B C 1
ATOM 9961 O O . VAL B 1 586 ? 18.625 -6.066 -30.422 1 95.56 586 VAL B O 1
ATOM 9964 N N . SER B 1 587 ? 18.031 -4.008 -31.094 1 95.38 587 SER B N 1
ATOM 9965 C CA . SER B 1 587 ? 17.984 -3.502 -29.719 1 95.38 587 SER B CA 1
ATOM 9966 C C . SER B 1 587 ? 16.922 -4.223 -28.906 1 95.38 587 SER B C 1
ATOM 9968 O O . SER B 1 587 ? 17.094 -4.434 -27.703 1 95.38 587 SER B O 1
ATOM 9970 N N . ARG B 1 588 ? 15.805 -4.539 -29.484 1 89.44 588 ARG B N 1
ATOM 9971 C CA . ARG B 1 588 ? 14.758 -5.273 -28.781 1 89.44 588 ARG B CA 1
ATOM 9972 C C . ARG B 1 588 ? 15.289 -6.605 -28.266 1 89.44 588 ARG B C 1
ATOM 9974 O O . ARG B 1 588 ? 14.914 -7.039 -27.172 1 89.44 588 ARG B O 1
ATOM 9981 N N . ASN B 1 589 ? 16.094 -7.219 -29.062 1 90.19 589 ASN B N 1
ATOM 9982 C CA . ASN B 1 589 ? 16.734 -8.461 -28.641 1 90.19 589 ASN B CA 1
ATOM 9983 C C . ASN B 1 589 ? 17.641 -8.234 -27.422 1 90.19 589 ASN B C 1
ATOM 9985 O O . ASN B 1 589 ? 17.594 -9 -26.453 1 90.19 589 ASN B O 1
ATOM 9989 N N . THR B 1 590 ? 18.375 -7.215 -27.438 1 92.38 590 THR B N 1
ATOM 9990 C CA . THR B 1 590 ? 19.281 -6.863 -26.344 1 92.38 590 THR B CA 1
ATOM 9991 C C . THR B 1 590 ? 18.484 -6.52 -25.078 1 92.38 590 THR B C 1
ATOM 9993 O O . THR B 1 590 ? 18.828 -6.984 -24 1 92.38 590 THR B O 1
ATOM 9996 N N . LEU B 1 591 ? 17.469 -5.75 -25.312 1 87.44 591 LEU B N 1
ATOM 9997 C CA . LEU B 1 591 ? 16.672 -5.289 -24.188 1 87.44 591 LEU B CA 1
ATOM 9998 C C . LEU B 1 591 ? 15.922 -6.449 -23.547 1 87.44 591 LEU B C 1
ATOM 10000 O O . LEU B 1 591 ? 15.711 -6.465 -22.328 1 87.44 591 LEU B O 1
ATOM 10004 N N . THR B 1 592 ? 15.516 -7.395 -24.312 1 80.38 592 THR B N 1
ATOM 10005 C CA . THR B 1 592 ? 14.875 -8.594 -23.781 1 80.38 592 THR B CA 1
ATOM 10006 C C . THR B 1 592 ? 15.852 -9.398 -22.938 1 80.38 592 THR B C 1
ATOM 10008 O O . THR B 1 592 ? 15.508 -9.859 -21.844 1 80.38 592 THR B O 1
ATOM 10011 N N . ALA B 1 593 ? 17.047 -9.578 -23.406 1 84.25 593 ALA B N 1
ATOM 10012 C CA . ALA B 1 593 ? 18.078 -10.297 -22.656 1 84.25 593 ALA B CA 1
ATOM 10013 C C . ALA B 1 593 ? 18.422 -9.578 -21.359 1 84.25 593 ALA B C 1
ATOM 10015 O O . ALA B 1 593 ? 18.672 -10.219 -20.344 1 84.25 593 ALA B O 1
ATOM 10016 N N . GLU B 1 594 ? 18.422 -8.305 -21.422 1 86.81 594 GLU B N 1
ATOM 10017 C CA . GLU B 1 594 ? 18.672 -7.484 -20.25 1 86.81 594 GLU B CA 1
ATOM 10018 C C . GLU B 1 594 ? 17.625 -7.723 -19.172 1 86.81 594 GLU B C 1
ATOM 10020 O O . GLU B 1 594 ? 17.953 -7.949 -18 1 86.81 594 GLU B O 1
ATOM 10025 N N . ARG B 1 595 ? 16.438 -7.699 -19.484 1 76 595 ARG B N 1
ATOM 10026 C CA . ARG B 1 595 ? 15.328 -7.859 -18.547 1 76 595 ARG B CA 1
ATOM 10027 C C . ARG B 1 595 ? 15.375 -9.227 -17.875 1 76 595 ARG B C 1
ATOM 10029 O O . ARG B 1 595 ? 15.133 -9.328 -16.672 1 76 595 ARG B O 1
ATOM 10036 N N . VAL B 1 596 ? 15.688 -10.188 -18.672 1 72.19 596 VAL B N 1
ATOM 10037 C CA . VAL B 1 596 ? 15.766 -11.547 -18.141 1 72.19 596 VAL B CA 1
ATOM 10038 C C . VAL B 1 596 ? 16.922 -11.648 -17.156 1 72.19 596 VAL B C 1
ATOM 10040 O O . VAL B 1 596 ? 16.797 -12.234 -16.078 1 72.19 596 VAL B O 1
ATOM 10043 N N . SER B 1 597 ? 17.984 -11.031 -17.547 1 76.19 597 SER B N 1
ATOM 10044 C CA . SER B 1 597 ? 19.172 -11.062 -16.703 1 76.19 597 SER B CA 1
ATOM 10045 C C . SER B 1 597 ? 18.938 -10.344 -15.375 1 76.19 597 SER B C 1
ATOM 10047 O O . SER B 1 597 ? 19.297 -10.859 -14.312 1 76.19 597 SER B O 1
ATOM 10049 N N . ILE B 1 598 ? 18.375 -9.211 -15.422 1 74.44 598 ILE B N 1
ATOM 10050 C CA . ILE B 1 598 ? 18.125 -8.391 -14.242 1 74.44 598 ILE B CA 1
ATOM 10051 C C . ILE B 1 598 ? 17.109 -9.094 -13.336 1 74.44 598 ILE B C 1
ATOM 10053 O O . ILE B 1 598 ? 17.281 -9.133 -12.117 1 74.44 598 ILE B O 1
ATOM 10057 N N . GLY B 1 599 ? 16.125 -9.68 -13.812 1 69.06 599 GLY B N 1
ATOM 10058 C CA . GLY B 1 599 ? 15.086 -10.336 -13.047 1 69.06 599 GLY B CA 1
ATOM 10059 C C . GLY B 1 599 ? 15.539 -11.625 -12.391 1 69.06 599 GLY B C 1
ATOM 10060 O O . GLY B 1 599 ? 14.953 -12.062 -11.398 1 69.06 599 GLY B O 1
ATOM 10061 N N . SER B 1 600 ? 16.625 -12.164 -12.891 1 67.12 600 SER B N 1
ATOM 10062 C CA . SER B 1 600 ? 17.016 -13.492 -12.43 1 67.12 600 SER B CA 1
ATOM 10063 C C . SER B 1 600 ? 18.297 -13.43 -11.594 1 67.12 600 SER B C 1
ATOM 10065 O O . SER B 1 600 ? 18.688 -14.43 -10.992 1 67.12 600 SER B O 1
ATOM 10067 N N . SER B 1 601 ? 18.875 -12.258 -11.523 1 64.12 601 SER B N 1
ATOM 10068 C CA . SER B 1 601 ? 20.188 -12.188 -10.867 1 64.12 601 SER B CA 1
ATOM 10069 C C . SER B 1 601 ? 20.078 -11.492 -9.516 1 64.12 601 SER B C 1
ATOM 10071 O O . SER B 1 601 ? 19.188 -10.672 -9.297 1 64.12 601 SER B O 1
ATOM 10073 N N . GLU B 1 602 ? 20.875 -12.078 -8.641 1 67.44 602 GLU B N 1
ATOM 10074 C CA . GLU B 1 602 ? 21.031 -11.414 -7.352 1 67.44 602 GLU B CA 1
ATOM 10075 C C . GLU B 1 602 ? 22.297 -10.562 -7.332 1 67.44 602 GLU B C 1
ATOM 10077 O O . GLU B 1 602 ? 23.406 -11.07 -7.484 1 67.44 602 GLU B O 1
ATOM 10082 N N . ALA B 1 603 ? 22.031 -9.289 -7.215 1 73.56 603 ALA B N 1
ATOM 10083 C CA . ALA B 1 603 ? 23.156 -8.375 -7.148 1 73.56 603 ALA B CA 1
ATOM 10084 C C . ALA B 1 603 ? 23.781 -8.367 -5.75 1 73.56 603 ALA B C 1
ATOM 10086 O O . ALA B 1 603 ? 23.062 -8.438 -4.75 1 73.56 603 ALA B O 1
ATOM 10087 N N . ASN B 1 604 ? 25.062 -8.297 -5.758 1 73.94 604 ASN B N 1
ATOM 10088 C CA . ASN B 1 604 ? 25.812 -8.375 -4.5 1 73.94 604 ASN B CA 1
ATOM 10089 C C . ASN B 1 604 ? 25.562 -7.148 -3.633 1 73.94 604 ASN B C 1
ATOM 10091 O O . ASN B 1 604 ? 25.812 -7.176 -2.426 1 73.94 604 ASN B O 1
ATOM 10095 N N . PHE B 1 605 ? 25.172 -6.078 -4.238 1 83.38 605 PHE B N 1
ATOM 10096 C CA . PHE B 1 605 ? 25.016 -4.852 -3.463 1 83.38 605 PHE B CA 1
ATOM 10097 C C . PHE B 1 605 ? 23.594 -4.703 -2.949 1 83.38 605 PHE B C 1
ATOM 10099 O O . PHE B 1 605 ? 23.234 -3.672 -2.373 1 83.38 605 PHE B O 1
ATOM 10106 N N . LEU B 1 606 ? 22.844 -5.75 -3.127 1 91.5 606 LEU B N 1
ATOM 10107 C CA . LEU B 1 606 ? 21.469 -5.773 -2.633 1 91.5 606 LEU B CA 1
ATOM 10108 C C . LEU B 1 606 ? 21.266 -6.914 -1.641 1 91.5 606 LEU B C 1
ATOM 10110 O O . LEU B 1 606 ? 21.969 -7.93 -1.704 1 91.5 606 LEU B O 1
ATOM 10114 N N . ALA B 1 607 ? 20.359 -6.723 -0.733 1 94.12 607 ALA B N 1
ATOM 10115 C CA . ALA B 1 607 ? 20 -7.801 0.187 1 94.12 607 ALA B CA 1
ATOM 10116 C C . ALA B 1 607 ? 19.266 -8.922 -0.54 1 94.12 607 ALA B C 1
ATOM 10118 O O . ALA B 1 607 ? 18.391 -8.672 -1.371 1 94.12 607 ALA B O 1
ATOM 10119 N N . THR B 1 608 ? 19.688 -10.141 -0.323 1 94.06 608 THR B N 1
ATOM 10120 C CA . THR B 1 608 ? 19.016 -11.305 -0.895 1 94.06 608 THR B CA 1
ATOM 10121 C C . THR B 1 608 ? 18.047 -11.914 0.107 1 94.06 608 THR B C 1
ATOM 10123 O O . THR B 1 608 ? 18.094 -11.602 1.297 1 94.06 608 THR B O 1
ATOM 10126 N N . LEU B 1 609 ? 17.172 -12.766 -0.346 1 95.38 609 LEU B N 1
ATOM 10127 C CA . LEU B 1 609 ? 16.25 -13.461 0.533 1 95.38 609 LEU B CA 1
ATOM 10128 C C . LEU B 1 609 ? 16.984 -14.281 1.578 1 95.38 609 LEU B C 1
ATOM 10130 O O . LEU B 1 609 ? 16.609 -14.281 2.754 1 95.38 609 LEU B O 1
ATOM 10134 N N . GLY B 1 610 ? 18.031 -15.016 1.195 1 94.75 610 GLY B N 1
ATOM 10135 C CA . GLY B 1 610 ? 18.828 -15.789 2.139 1 94.75 610 GLY B CA 1
ATOM 10136 C C . GLY B 1 610 ? 19.438 -14.945 3.244 1 94.75 610 GLY B C 1
ATOM 10137 O O . GLY B 1 610 ? 19.375 -15.32 4.418 1 94.75 610 GLY B O 1
ATOM 10138 N N . GLN B 1 611 ? 20.031 -13.797 2.822 1 95.12 611 GLN B N 1
ATOM 10139 C CA . GLN B 1 611 ? 20.609 -12.883 3.797 1 95.12 611 GLN B CA 1
ATOM 10140 C C . GLN B 1 611 ? 19.531 -12.336 4.742 1 95.12 611 GLN B C 1
ATOM 10142 O O . GLN B 1 611 ? 19.797 -12.148 5.934 1 95.12 611 GLN B O 1
ATOM 10147 N N . PHE B 1 612 ? 18.406 -12.039 4.211 1 97.38 612 PHE B N 1
ATOM 10148 C CA . PHE B 1 612 ? 17.297 -11.516 5.008 1 97.38 612 PHE B CA 1
ATOM 10149 C C . PHE B 1 612 ? 16.828 -12.539 6.031 1 97.38 612 PHE B C 1
ATOM 10151 O O . PHE B 1 612 ? 16.578 -12.203 7.191 1 97.38 612 PHE B O 1
ATOM 10158 N N . VAL B 1 613 ? 16.703 -13.797 5.641 1 97.88 613 VAL B N 1
ATOM 10159 C CA . VAL B 1 613 ? 16.297 -14.859 6.551 1 97.88 613 VAL B CA 1
ATOM 10160 C C . VAL B 1 613 ? 17.328 -15.016 7.66 1 97.88 613 VAL B C 1
ATOM 10162 O O . VAL B 1 613 ? 16.969 -15.219 8.828 1 97.88 613 VAL B O 1
ATOM 10165 N N . GLU B 1 614 ? 18.594 -14.961 7.309 1 97.31 614 GLU B N 1
ATOM 10166 C CA . GLU B 1 614 ? 19.656 -15.008 8.312 1 97.31 614 GLU B CA 1
ATOM 10167 C C . GLU B 1 614 ? 19.531 -13.852 9.297 1 97.31 614 GLU B C 1
ATOM 10169 O O . GLU B 1 614 ? 19.703 -14.039 10.508 1 97.31 614 GLU B O 1
ATOM 10174 N N . PHE B 1 615 ? 19.328 -12.703 8.75 1 97.56 615 PHE B N 1
ATOM 10175 C CA . PHE B 1 615 ? 19.141 -11.523 9.578 1 97.56 615 PHE B CA 1
ATOM 10176 C C . PHE B 1 615 ? 18 -11.727 10.562 1 97.56 615 PHE B C 1
ATOM 10178 O O . PHE B 1 615 ? 18.125 -11.406 11.75 1 97.56 615 PHE B O 1
ATOM 10185 N N . VAL B 1 616 ? 16.859 -12.219 10.078 1 97.94 616 VAL B N 1
ATOM 10186 C CA . VAL B 1 616 ? 15.68 -12.445 10.898 1 97.94 616 VAL B CA 1
ATOM 10187 C C . VAL B 1 616 ? 15.977 -13.5 11.953 1 97.94 616 VAL B C 1
ATOM 10189 O O . VAL B 1 616 ? 15.602 -13.352 13.117 1 97.94 616 VAL B O 1
ATOM 10192 N N . ARG B 1 617 ? 16.594 -14.539 11.578 1 97.06 617 ARG B N 1
ATOM 10193 C CA . ARG B 1 617 ? 16.938 -15.633 12.469 1 97.06 617 ARG B CA 1
ATOM 10194 C C . ARG B 1 617 ? 17.797 -15.141 13.633 1 97.06 617 ARG B C 1
ATOM 10196 O O . ARG B 1 617 ? 17.578 -15.508 14.781 1 97.06 617 ARG B O 1
ATOM 10203 N N . ASP B 1 618 ? 18.703 -14.305 13.352 1 95.5 618 ASP B N 1
ATOM 10204 C CA . ASP B 1 618 ? 19.719 -13.891 14.328 1 95.5 618 ASP B CA 1
ATOM 10205 C C . ASP B 1 618 ? 19.234 -12.68 15.125 1 95.5 618 ASP B C 1
ATOM 10207 O O . ASP B 1 618 ? 19.844 -12.32 16.141 1 95.5 618 ASP B O 1
ATOM 10211 N N . GLY B 1 619 ? 18.188 -12.086 14.641 1 91.31 619 GLY B N 1
ATOM 10212 C CA . GLY B 1 619 ? 17.734 -10.859 15.273 1 91.31 619 GLY B CA 1
ATOM 10213 C C . GLY B 1 619 ? 16.734 -11.102 16.391 1 91.31 619 GLY B C 1
ATOM 10214 O O . GLY B 1 619 ? 16.125 -12.172 16.469 1 91.31 619 GLY B O 1
ATOM 10215 N N . GLN B 1 620 ? 16.734 -10.172 17.359 1 87.94 620 GLN B N 1
ATOM 10216 C CA . GLN B 1 620 ? 15.703 -10.156 18.391 1 87.94 620 GLN B CA 1
ATOM 10217 C C . GLN B 1 620 ? 14.523 -9.281 17.984 1 87.94 620 GLN B C 1
ATOM 10219 O O . GLN B 1 620 ? 14.453 -8.109 18.359 1 87.94 620 GLN B O 1
ATOM 10224 N N . LEU B 1 621 ? 13.586 -9.844 17.312 1 93.62 621 LEU B N 1
ATOM 10225 C CA . LEU B 1 621 ? 12.484 -9.102 16.703 1 93.62 621 LEU B CA 1
ATOM 10226 C C . LEU B 1 621 ? 11.195 -9.305 17.5 1 93.62 621 LEU B C 1
ATOM 10228 O O . LEU B 1 621 ? 10.93 -10.398 18 1 93.62 621 LEU B O 1
ATOM 10232 N N . ASP B 1 622 ? 10.445 -8.297 17.719 1 92.94 622 ASP B N 1
ATOM 10233 C CA . ASP B 1 622 ? 9.141 -8.383 18.359 1 92.94 622 ASP B CA 1
ATOM 10234 C C . ASP B 1 622 ? 8.094 -8.984 17.422 1 92.94 622 ASP B C 1
ATOM 10236 O O . ASP B 1 622 ? 8.383 -9.219 16.25 1 92.94 622 ASP B O 1
ATOM 10240 N N . PRO B 1 623 ? 6.934 -9.289 17.891 1 93.31 623 PRO B N 1
ATOM 10241 C CA . PRO B 1 623 ? 5.93 -9.977 17.078 1 93.31 623 PRO B CA 1
ATOM 10242 C C . PRO B 1 623 ? 5.527 -9.188 15.844 1 93.31 623 PRO B C 1
ATOM 10244 O O . PRO B 1 623 ? 5.262 -9.773 14.789 1 93.31 623 PRO B O 1
ATOM 10247 N N . VAL B 1 624 ? 5.43 -7.91 15.969 1 94.62 624 VAL B N 1
ATOM 10248 C CA . VAL B 1 624 ? 5.059 -7.066 14.836 1 94.62 624 VAL B CA 1
ATOM 10249 C C . VAL B 1 624 ? 6.105 -7.195 13.727 1 94.62 624 VAL B C 1
ATOM 10251 O O . VAL B 1 624 ? 5.762 -7.367 12.555 1 94.62 624 VAL B O 1
ATOM 10254 N N . ALA B 1 625 ? 7.371 -7.113 14.156 1 95.62 625 ALA B N 1
ATOM 10255 C CA . ALA B 1 625 ? 8.477 -7.246 13.203 1 95.62 625 ALA B CA 1
ATOM 10256 C C . ALA B 1 625 ? 8.516 -8.648 12.602 1 95.62 625 ALA B C 1
ATOM 10258 O O . ALA B 1 625 ? 8.781 -8.812 11.414 1 95.62 625 ALA B O 1
ATOM 10259 N N . GLN B 1 626 ? 8.289 -9.633 13.398 1 96.44 626 GLN B N 1
ATOM 10260 C CA . GLN B 1 626 ? 8.281 -11 12.906 1 96.44 626 GLN B CA 1
ATOM 10261 C C . GLN B 1 626 ? 7.191 -11.203 11.852 1 96.44 626 GLN B C 1
ATOM 10263 O O . GLN B 1 626 ? 7.414 -11.867 10.836 1 96.44 626 GLN B O 1
ATOM 10268 N N . HIS B 1 627 ? 6.039 -10.648 12.141 1 96.62 627 HIS B N 1
ATOM 10269 C CA . HIS B 1 627 ? 4.934 -10.742 11.188 1 96.62 627 HIS B CA 1
ATOM 10270 C C . HIS B 1 627 ? 5.309 -10.133 9.844 1 96.62 627 HIS B C 1
ATOM 10272 O O . HIS B 1 627 ? 5.086 -10.742 8.797 1 96.62 627 HIS B O 1
ATOM 10278 N N . ARG B 1 628 ? 5.883 -8.977 9.867 1 97.06 628 ARG B N 1
ATOM 10279 C CA . ARG B 1 628 ? 6.297 -8.305 8.641 1 97.06 628 ARG B CA 1
ATOM 10280 C C . ARG B 1 628 ? 7.395 -9.094 7.93 1 97.06 628 ARG B C 1
ATOM 10282 O O . ARG B 1 628 ? 7.391 -9.203 6.703 1 97.06 628 ARG B O 1
ATOM 10289 N N . ALA B 1 629 ? 8.312 -9.602 8.703 1 98.25 629 ALA B N 1
ATOM 10290 C CA . ALA B 1 629 ? 9.375 -10.43 8.125 1 98.25 629 ALA B CA 1
ATOM 10291 C C . ALA B 1 629 ? 8.797 -11.641 7.406 1 98.25 629 ALA B C 1
ATOM 10293 O O . ALA B 1 629 ? 9.242 -11.992 6.312 1 98.25 629 ALA B O 1
ATOM 10294 N N . GLY B 1 630 ? 7.805 -12.281 8.047 1 98.56 630 GLY B N 1
ATOM 10295 C CA . GLY B 1 630 ? 7.164 -13.438 7.434 1 98.56 630 GLY B CA 1
ATOM 10296 C C . GLY B 1 630 ? 6.5 -13.117 6.105 1 98.56 630 GLY B C 1
ATOM 10297 O O . GLY B 1 630 ? 6.566 -13.906 5.164 1 98.56 630 GLY B O 1
ATOM 10298 N N . GLN B 1 631 ? 5.863 -11.945 6.023 1 98.44 631 GLN B N 1
ATOM 10299 C CA . GLN B 1 631 ? 5.262 -11.5 4.77 1 98.44 631 GLN B CA 1
ATOM 10300 C C . GLN B 1 631 ? 6.32 -11.336 3.68 1 98.44 631 GLN B C 1
ATOM 10302 O O . GLN B 1 631 ? 6.125 -11.789 2.549 1 98.44 631 GLN B O 1
ATOM 10307 N N . LEU B 1 632 ? 7.434 -10.719 4.027 1 98.56 632 LEU B N 1
ATOM 10308 C CA . LEU B 1 632 ? 8.5 -10.453 3.064 1 98.56 632 LEU B CA 1
ATOM 10309 C C . LEU B 1 632 ? 9.148 -11.758 2.604 1 98.56 632 LEU B C 1
ATOM 10311 O O . LEU B 1 632 ? 9.461 -11.914 1.421 1 98.56 632 LEU B O 1
ATOM 10315 N N . ILE B 1 633 ? 9.336 -12.672 3.543 1 98.62 633 ILE B N 1
ATOM 10316 C CA . ILE B 1 633 ? 9.914 -13.961 3.193 1 98.62 633 ILE B CA 1
ATOM 10317 C C . ILE B 1 633 ? 8.984 -14.703 2.24 1 98.62 633 ILE B C 1
ATOM 10319 O O . ILE B 1 633 ? 9.43 -15.25 1.229 1 98.62 633 ILE B O 1
ATOM 10323 N N . ALA B 1 634 ? 7.695 -14.695 2.553 1 98.75 634 ALA B N 1
ATOM 10324 C CA . ALA B 1 634 ? 6.715 -15.359 1.698 1 98.75 634 ALA B CA 1
ATOM 10325 C C . ALA B 1 634 ? 6.711 -14.758 0.296 1 98.75 634 ALA B C 1
ATOM 10327 O O . ALA B 1 634 ? 6.723 -15.484 -0.699 1 98.75 634 ALA B O 1
ATOM 10328 N N . GLU B 1 635 ? 6.73 -13.469 0.228 1 98.25 635 GLU B N 1
ATOM 10329 C CA . GLU B 1 635 ? 6.723 -12.773 -1.056 1 98.25 635 GLU B CA 1
ATOM 10330 C C . GLU B 1 635 ? 7.988 -13.078 -1.854 1 98.25 635 GLU B C 1
ATOM 10332 O O . GLU B 1 635 ? 7.922 -13.352 -3.053 1 98.25 635 GLU B O 1
ATOM 10337 N N . GLY B 1 636 ? 9.117 -13 -1.18 1 96.38 636 GLY B N 1
ATOM 10338 C CA . GLY B 1 636 ? 10.383 -13.281 -1.84 1 96.38 636 GLY B CA 1
ATOM 10339 C C . GLY B 1 636 ? 10.492 -14.703 -2.361 1 96.38 636 GLY B C 1
ATOM 10340 O O . GLY B 1 636 ? 10.914 -14.922 -3.498 1 96.38 636 GLY B O 1
ATOM 10341 N N . HIS B 1 637 ? 10.062 -15.617 -1.541 1 96.81 637 HIS B N 1
ATOM 10342 C CA . HIS B 1 637 ? 10.117 -17.016 -1.944 1 96.81 637 HIS B CA 1
ATOM 10343 C C . HIS B 1 637 ? 9.172 -17.297 -3.111 1 96.81 637 HIS B C 1
ATOM 10345 O O . HIS B 1 637 ? 9.547 -17.984 -4.066 1 96.81 637 HIS B O 1
ATOM 10351 N N . ALA B 1 638 ? 7.988 -16.781 -3.045 1 96.75 638 ALA B N 1
ATOM 10352 C CA . ALA B 1 638 ? 6.992 -17 -4.086 1 96.75 638 ALA B CA 1
ATOM 10353 C C . ALA B 1 638 ? 7.441 -16.406 -5.418 1 96.75 638 ALA B C 1
ATOM 10355 O O . ALA B 1 638 ? 7.137 -16.953 -6.484 1 96.75 638 ALA B O 1
ATOM 10356 N N . ALA B 1 639 ? 8.156 -15.305 -5.359 1 93.44 639 ALA B N 1
ATOM 10357 C CA . ALA B 1 639 ? 8.703 -14.727 -6.59 1 93.44 639 ALA B CA 1
ATOM 10358 C C . ALA B 1 639 ? 9.711 -15.672 -7.23 1 93.44 639 ALA B C 1
ATOM 10360 O O . ALA B 1 639 ? 9.773 -15.789 -8.461 1 93.44 639 ALA B O 1
ATOM 10361 N N . LYS B 1 640 ? 10.523 -16.312 -6.441 1 90.81 640 LYS B N 1
ATOM 10362 C CA . LYS B 1 640 ? 11.477 -17.297 -6.961 1 90.81 640 LYS B CA 1
ATOM 10363 C C . LYS B 1 640 ? 10.75 -18.5 -7.566 1 90.81 640 LYS B C 1
ATOM 10365 O O . LYS B 1 640 ? 11.156 -19.016 -8.609 1 90.81 640 LYS B O 1
ATOM 10370 N N . VAL B 1 641 ? 9.703 -18.922 -6.898 1 92.5 641 VAL B N 1
ATOM 10371 C CA . VAL B 1 641 ? 8.914 -20.047 -7.395 1 92.5 641 VAL B CA 1
ATOM 10372 C C . VAL B 1 641 ? 8.227 -19.672 -8.703 1 92.5 641 VAL B C 1
ATOM 10374 O O . VAL B 1 641 ? 8.086 -20.5 -9.602 1 92.5 641 VAL B O 1
ATOM 10377 N N . LEU B 1 642 ? 7.762 -18.469 -8.805 1 91.69 642 LEU B N 1
ATOM 10378 C CA . LEU B 1 642 ? 7.16 -17.953 -10.031 1 91.69 642 LEU B CA 1
ATOM 10379 C C . LEU B 1 642 ? 8.133 -18.078 -11.203 1 91.69 642 LEU B C 1
ATOM 10381 O O . LEU B 1 642 ? 7.738 -18.469 -12.305 1 91.69 642 LEU B O 1
ATOM 10385 N N . ASN B 1 643 ? 9.383 -17.734 -10.953 1 84.56 643 ASN B N 1
ATOM 10386 C CA . ASN B 1 643 ? 10.406 -17.859 -11.984 1 84.56 643 ASN B CA 1
ATOM 10387 C C . ASN B 1 643 ? 10.633 -19.328 -12.367 1 84.56 643 ASN B C 1
ATOM 10389 O O . ASN B 1 643 ? 10.859 -19.625 -13.539 1 84.56 643 ASN B O 1
ATOM 10393 N N . LEU B 1 644 ? 10.625 -20.188 -11.375 1 84.06 644 LEU B N 1
ATOM 10394 C CA . LEU B 1 644 ? 10.742 -21.625 -11.625 1 84.06 644 LEU B CA 1
ATOM 10395 C C . LEU B 1 644 ? 9.609 -22.109 -12.516 1 84.06 644 LEU B C 1
ATOM 10397 O O . LEU B 1 644 ? 9.836 -22.859 -13.477 1 84.06 644 LEU B O 1
ATOM 10401 N N . ARG B 1 645 ? 8.438 -21.734 -12.219 1 86.62 645 ARG B N 1
ATOM 10402 C CA . ARG B 1 645 ? 7.262 -22.125 -12.992 1 86.62 645 ARG B CA 1
ATOM 10403 C C . ARG B 1 645 ? 7.363 -21.625 -14.43 1 86.62 645 ARG B C 1
ATOM 10405 O O . ARG B 1 645 ? 7.012 -22.344 -15.367 1 86.62 645 ARG B O 1
ATOM 10412 N N . SER B 1 646 ? 7.789 -20.391 -14.539 1 82.19 646 SER B N 1
ATOM 10413 C CA . SER B 1 646 ? 7.965 -19.828 -15.867 1 82.19 646 SER B CA 1
ATOM 10414 C C . SER B 1 646 ? 8.922 -20.672 -16.703 1 82.19 646 SER B C 1
ATOM 10416 O O . SER B 1 646 ? 8.719 -20.844 -17.906 1 82.19 646 SER B O 1
ATOM 10418 N N . THR B 1 647 ? 10 -21.078 -16.062 1 78.62 647 THR B N 1
ATOM 10419 C CA . THR B 1 647 ? 10.961 -21.953 -16.734 1 78.62 647 THR B CA 1
ATOM 10420 C C . THR B 1 647 ? 10.312 -23.266 -17.141 1 78.62 647 THR B C 1
ATOM 10422 O O . THR B 1 647 ? 10.516 -23.75 -18.25 1 78.62 647 THR B O 1
ATOM 10425 N N . LEU B 1 648 ? 9.516 -23.828 -16.281 1 80.19 648 LEU B N 1
ATOM 10426 C CA . LEU B 1 648 ? 8.859 -25.109 -16.547 1 80.19 648 LEU B CA 1
ATOM 10427 C C . LEU B 1 648 ? 7.828 -24.984 -17.656 1 80.19 648 LEU B C 1
ATOM 10429 O O . LEU B 1 648 ? 7.68 -25.875 -18.484 1 80.19 648 LEU B O 1
ATOM 10433 N N . LEU B 1 649 ? 7.145 -23.891 -17.625 1 79.25 649 LEU B N 1
ATOM 10434 C CA . LEU B 1 649 ? 6.172 -23.625 -18.688 1 79.25 649 LEU B CA 1
ATOM 10435 C C . LEU B 1 649 ? 6.863 -23.516 -20.047 1 79.25 649 LEU B C 1
ATOM 10437 O O . LEU B 1 649 ? 6.352 -24.016 -21.047 1 79.25 649 LEU B O 1
ATOM 10441 N N . THR B 1 650 ? 8.008 -22.844 -20.016 1 73.06 650 THR B N 1
ATOM 10442 C CA . THR B 1 650 ? 8.789 -22.719 -21.25 1 73.06 650 THR B CA 1
ATOM 10443 C C . THR B 1 650 ? 9.234 -24.094 -21.734 1 73.06 650 THR B C 1
ATOM 10445 O O . THR B 1 650 ? 9.195 -24.375 -22.938 1 73.06 650 THR B O 1
ATOM 10448 N N . LEU B 1 651 ? 9.617 -24.969 -20.812 1 72.88 651 LEU B N 1
ATOM 10449 C CA . LEU B 1 651 ? 10.039 -26.328 -21.125 1 72.88 651 LEU B CA 1
ATOM 10450 C C . LEU B 1 651 ? 8.883 -27.156 -21.688 1 72.88 651 LEU B C 1
ATOM 10452 O O . LEU B 1 651 ? 9.086 -28.031 -22.516 1 72.88 651 LEU B O 1
ATOM 10456 N N . ALA B 1 652 ? 7.734 -26.719 -21.266 1 69.56 652 ALA B N 1
ATOM 10457 C CA . ALA B 1 652 ? 6.539 -27.438 -21.703 1 69.56 652 ALA B CA 1
ATOM 10458 C C . ALA B 1 652 ? 6.016 -26.844 -23.016 1 69.56 652 ALA B C 1
ATOM 10460 O O . ALA B 1 652 ? 4.98 -27.281 -23.531 1 69.56 652 ALA B O 1
ATOM 10461 N N . GLY B 1 653 ? 6.715 -25.812 -23.625 1 65.5 653 GLY B N 1
ATOM 10462 C CA . GLY B 1 653 ? 6.375 -25.234 -24.922 1 65.5 653 GLY B CA 1
ATOM 10463 C C . GLY B 1 653 ? 5.59 -23.938 -24.812 1 65.5 653 GLY B C 1
ATOM 10464 O O . GLY B 1 653 ? 5.094 -23.422 -25.812 1 65.5 653 GLY B O 1
ATOM 10465 N N . GLY B 1 654 ? 5.43 -23.484 -23.609 1 63.81 654 GLY B N 1
ATOM 10466 C CA . GLY B 1 654 ? 4.711 -22.234 -23.438 1 63.81 654 GLY B CA 1
ATOM 10467 C C . GLY B 1 654 ? 5.602 -21.016 -23.562 1 63.81 654 GLY B C 1
ATOM 10468 O O . GLY B 1 654 ? 6.82 -21.141 -23.703 1 63.81 654 GLY B O 1
ATOM 10469 N N . ASP B 1 655 ? 4.996 -19.688 -23.828 1 60.06 655 ASP B N 1
ATOM 10470 C CA . ASP B 1 655 ? 5.715 -18.422 -23.906 1 60.06 655 ASP B CA 1
ATOM 10471 C C . ASP B 1 655 ? 6.18 -17.953 -22.531 1 60.06 655 ASP B C 1
ATOM 10473 O O . ASP B 1 655 ? 5.398 -17.953 -21.578 1 60.06 655 ASP B O 1
ATOM 10477 N N . ALA B 1 656 ? 7.488 -17.719 -22.375 1 57.91 656 ALA B N 1
ATOM 10478 C CA . ALA B 1 656 ? 8.133 -17.297 -21.125 1 57.91 656 ALA B CA 1
ATOM 10479 C C . ALA B 1 656 ? 7.891 -15.812 -20.859 1 57.91 656 ALA B C 1
ATOM 10481 O O . ALA B 1 656 ? 7.977 -15.359 -19.719 1 57.91 656 ALA B O 1
ATOM 10482 N N . MET B 1 657 ? 7.758 -14.883 -21.75 1 54.94 657 MET B N 1
ATOM 10483 C CA . MET B 1 657 ? 7.973 -13.438 -21.734 1 54.94 657 MET B CA 1
ATOM 10484 C C . MET B 1 657 ? 7.18 -12.781 -20.609 1 54.94 657 MET B C 1
ATOM 10486 O O . MET B 1 657 ? 7.723 -11.992 -19.844 1 54.94 657 MET B O 1
ATOM 10490 N N . PRO B 1 658 ? 5.91 -13.016 -20.484 1 58.75 658 PRO B N 1
ATOM 10491 C CA . PRO B 1 658 ? 5.117 -12.242 -19.531 1 58.75 658 PRO B CA 1
ATOM 10492 C C . PRO B 1 658 ? 5.527 -12.492 -18.078 1 58.75 658 PRO B C 1
ATOM 10494 O O . PRO B 1 658 ? 5.465 -11.586 -17.25 1 58.75 658 PRO B O 1
ATOM 10497 N N . SER B 1 659 ? 6.391 -13.336 -17.969 1 74.19 659 SER B N 1
ATOM 10498 C CA . SER B 1 659 ? 6.742 -13.727 -16.609 1 74.19 659 SER B CA 1
ATOM 10499 C C . SER B 1 659 ? 7.957 -12.953 -16.109 1 74.19 659 SER B C 1
ATOM 10501 O O . SER B 1 659 ? 8.047 -12.625 -14.922 1 74.19 659 SER B O 1
ATOM 10503 N N . ALA B 1 660 ? 8.719 -12.375 -17.094 1 77.81 660 ALA B N 1
ATOM 10504 C CA . ALA B 1 660 ? 9.938 -11.688 -16.672 1 77.81 660 ALA B CA 1
ATOM 10505 C C . ALA B 1 660 ? 9.625 -10.312 -16.078 1 77.81 660 ALA B C 1
ATOM 10507 O O . ALA B 1 660 ? 10.234 -9.898 -15.094 1 77.81 660 ALA B O 1
ATOM 10508 N N . ALA B 1 661 ? 8.633 -9.617 -16.703 1 85.88 661 ALA B N 1
ATOM 10509 C CA . ALA B 1 661 ? 8.25 -8.305 -16.203 1 85.88 661 ALA B CA 1
ATOM 10510 C C . ALA B 1 661 ? 7.637 -8.398 -14.812 1 85.88 661 ALA B C 1
ATOM 10512 O O . ALA B 1 661 ? 7.902 -7.551 -13.953 1 85.88 661 ALA B O 1
ATOM 10513 N N . ILE B 1 662 ? 6.84 -9.453 -14.602 1 91.75 662 ILE B N 1
ATOM 10514 C CA . ILE B 1 662 ? 6.227 -9.648 -13.289 1 91.75 662 ILE B CA 1
ATOM 10515 C C . ILE B 1 662 ? 7.309 -9.969 -12.258 1 91.75 662 ILE B C 1
ATOM 10517 O O . ILE B 1 662 ? 7.293 -9.43 -11.148 1 91.75 662 ILE B O 1
ATOM 10521 N N . SER B 1 663 ? 8.227 -10.766 -12.672 1 89.06 663 SER B N 1
ATOM 10522 C CA . SER B 1 663 ? 9.312 -11.164 -11.781 1 89.06 663 SER B CA 1
ATOM 10523 C C . SER B 1 663 ? 10.141 -9.953 -11.352 1 89.06 663 SER B C 1
ATOM 10525 O O . SER B 1 663 ? 10.461 -9.797 -10.172 1 89.06 663 SER B O 1
ATOM 10527 N N . LYS B 1 664 ? 10.523 -9.156 -12.297 1 88.94 664 LYS B N 1
ATOM 10528 C CA . LYS B 1 664 ? 11.305 -7.969 -11.977 1 88.94 664 LYS B CA 1
ATOM 10529 C C . LYS B 1 664 ? 10.539 -7.047 -11.031 1 88.94 664 LYS B C 1
ATOM 10531 O O . LYS B 1 664 ? 11.086 -6.59 -10.023 1 88.94 664 LYS B O 1
ATOM 10536 N N . LEU B 1 665 ? 9.266 -6.773 -11.406 1 93.94 665 LEU B N 1
ATOM 10537 C CA . LEU B 1 665 ? 8.438 -5.875 -10.609 1 93.94 665 LEU B CA 1
ATOM 10538 C C . LEU B 1 665 ? 8.359 -6.348 -9.156 1 93.94 665 LEU B C 1
ATOM 10540 O O . LEU B 1 665 ? 8.617 -5.57 -8.234 1 93.94 665 LEU B O 1
ATOM 10544 N N . LEU B 1 666 ? 8.086 -7.617 -8.945 1 94.62 666 LEU B N 1
ATOM 10545 C CA . LEU B 1 666 ? 7.855 -8.164 -7.613 1 94.62 666 LEU B CA 1
ATOM 10546 C C . LEU B 1 666 ? 9.172 -8.312 -6.855 1 94.62 666 LEU B C 1
ATOM 10548 O O . LEU B 1 666 ? 9.242 -8.008 -5.664 1 94.62 666 LEU B O 1
ATOM 10552 N N . SER B 1 667 ? 10.219 -8.758 -7.508 1 91.94 667 SER B N 1
ATOM 10553 C CA . SER B 1 667 ? 11.492 -9.008 -6.848 1 91.94 667 SER B CA 1
ATOM 10554 C C . SER B 1 667 ? 12.141 -7.703 -6.387 1 91.94 667 SER B C 1
ATOM 10556 O O . SER B 1 667 ? 12.727 -7.641 -5.305 1 91.94 667 SER B O 1
ATOM 10558 N N . MET B 1 668 ? 12.031 -6.711 -7.254 1 92.69 668 MET B N 1
ATOM 10559 C CA . MET B 1 668 ? 12.648 -5.434 -6.898 1 92.69 668 MET B CA 1
ATOM 10560 C C . MET B 1 668 ? 11.914 -4.785 -5.73 1 92.69 668 MET B C 1
ATOM 10562 O O . MET B 1 668 ? 12.539 -4.234 -4.824 1 92.69 668 MET B O 1
ATOM 10566 N N . ARG B 1 669 ? 10.602 -4.91 -5.785 1 93.81 669 ARG B N 1
ATOM 10567 C CA . ARG B 1 669 ? 9.797 -4.371 -4.695 1 93.81 669 ARG B CA 1
ATOM 10568 C C . ARG B 1 669 ? 10.094 -5.086 -3.383 1 93.81 669 ARG B C 1
ATOM 10570 O O . ARG B 1 669 ? 10.305 -4.441 -2.352 1 93.81 669 ARG B O 1
ATOM 10577 N N . THR B 1 670 ? 10.156 -6.367 -3.395 1 95.31 670 THR B N 1
ATOM 10578 C CA . THR B 1 670 ? 10.391 -7.156 -2.191 1 95.31 670 THR B CA 1
ATOM 10579 C C . THR B 1 670 ? 11.828 -6.973 -1.698 1 95.31 670 THR B C 1
ATOM 10581 O O . THR B 1 670 ? 12.078 -6.945 -0.491 1 95.31 670 THR B O 1
ATOM 10584 N N . GLY B 1 671 ? 12.773 -6.867 -2.639 1 94.88 671 GLY B N 1
ATOM 10585 C CA . GLY B 1 671 ? 14.164 -6.617 -2.268 1 94.88 671 GLY B CA 1
ATOM 10586 C C . GLY B 1 671 ? 14.352 -5.316 -1.512 1 94.88 671 GLY B C 1
ATOM 10587 O O . GLY B 1 671 ? 15.109 -5.262 -0.541 1 94.88 671 GLY B O 1
ATOM 10588 N N . GLN B 1 672 ? 13.672 -4.258 -2 1 96.88 672 GLN B N 1
ATOM 10589 C CA . GLN B 1 672 ? 13.688 -3.002 -1.259 1 96.88 672 GLN B CA 1
ATOM 10590 C C . GLN B 1 672 ? 13.086 -3.176 0.132 1 96.88 672 GLN B C 1
ATOM 10592 O O . GLN B 1 672 ? 13.547 -2.561 1.096 1 96.88 672 GLN B O 1
ATOM 10597 N N . GLY B 1 673 ? 12.086 -4.066 0.209 1 97.56 673 GLY B N 1
ATOM 10598 C CA . GLY B 1 673 ? 11.422 -4.34 1.475 1 97.56 673 GLY B CA 1
ATOM 10599 C C . GLY B 1 673 ? 12.344 -4.977 2.502 1 97.56 673 GLY B C 1
ATOM 10600 O O . GLY B 1 673 ? 12.25 -4.676 3.693 1 97.56 673 GLY B O 1
ATOM 10601 N N . TYR B 1 674 ? 13.281 -5.867 2.09 1 97.56 674 TYR B N 1
ATOM 10602 C CA . TYR B 1 674 ? 14.234 -6.484 3.002 1 97.56 674 TYR B CA 1
ATOM 10603 C C . TYR B 1 674 ? 15.078 -5.43 3.707 1 97.56 674 TYR B C 1
ATOM 10605 O O . TYR B 1 674 ? 15.203 -5.441 4.934 1 97.56 674 TYR B O 1
ATOM 10613 N N . ALA B 1 675 ? 15.594 -4.555 2.852 1 97.81 675 ALA B N 1
ATOM 10614 C CA . ALA B 1 675 ? 16.5 -3.539 3.375 1 97.81 675 ALA B CA 1
ATOM 10615 C C . ALA B 1 675 ? 15.766 -2.545 4.266 1 97.81 675 ALA B C 1
ATOM 10617 O O . ALA B 1 675 ? 16.266 -2.158 5.324 1 97.81 675 ALA B O 1
ATOM 10618 N N . GLU B 1 676 ? 14.617 -2.113 3.814 1 97.38 676 GLU B N 1
ATOM 10619 C CA . GLU B 1 676 ? 13.82 -1.182 4.602 1 97.38 676 GLU B CA 1
ATOM 10620 C C . GLU B 1 676 ? 13.453 -1.777 5.961 1 97.38 676 GLU B C 1
ATOM 10622 O O . GLU B 1 676 ? 13.5 -1.086 6.98 1 97.38 676 GLU B O 1
ATOM 10627 N N . PHE B 1 677 ? 13.062 -3.025 5.965 1 97.5 677 PHE B N 1
ATOM 10628 C CA . PHE B 1 677 ? 12.734 -3.73 7.199 1 97.5 677 PHE B CA 1
ATOM 10629 C C . PHE B 1 677 ? 13.93 -3.756 8.141 1 97.5 677 PHE B C 1
ATOM 10631 O O . PHE B 1 677 ? 13.812 -3.418 9.32 1 97.5 677 PHE B O 1
ATOM 10638 N N . ALA B 1 678 ? 15.047 -4.191 7.641 1 97.62 678 ALA B N 1
ATOM 10639 C CA . ALA B 1 678 ? 16.234 -4.32 8.469 1 97.62 678 ALA B CA 1
ATOM 10640 C C . ALA B 1 678 ? 16.625 -2.979 9.086 1 97.62 678 ALA B C 1
ATOM 10642 O O . ALA B 1 678 ? 16.844 -2.877 10.297 1 97.62 678 ALA B O 1
ATOM 10643 N N . VAL B 1 679 ? 16.656 -1.96 8.289 1 97.12 679 VAL B N 1
ATOM 10644 C CA . VAL B 1 679 ? 17.062 -0.64 8.758 1 97.12 679 VAL B CA 1
ATOM 10645 C C . VAL B 1 679 ? 16.094 -0.142 9.82 1 97.12 679 VAL B C 1
ATOM 10647 O O . VAL B 1 679 ? 16.5 0.399 10.844 1 97.12 679 VAL B O 1
ATOM 10650 N N . SER B 1 680 ? 14.836 -0.376 9.57 1 95.69 680 SER B N 1
ATOM 10651 C CA . SER B 1 680 ? 13.82 0.083 10.516 1 95.69 680 SER B CA 1
ATOM 10652 C C . SER B 1 680 ? 13.922 -0.663 11.844 1 95.69 680 SER B C 1
ATOM 10654 O O . SER B 1 680 ? 13.484 -0.158 12.883 1 95.69 680 SER B O 1
ATOM 10656 N N . SER B 1 681 ? 14.477 -1.832 11.844 1 95.19 681 SER B N 1
ATOM 10657 C CA . SER B 1 681 ? 14.523 -2.662 13.047 1 95.19 681 SER B CA 1
ATOM 10658 C C . SER B 1 681 ? 15.68 -2.254 13.953 1 95.19 681 SER B C 1
ATOM 10660 O O . SER B 1 681 ? 15.734 -2.658 15.117 1 95.19 681 SER B O 1
ATOM 10662 N N . PHE B 1 682 ? 16.594 -1.376 13.492 1 94.94 682 PHE B N 1
ATOM 10663 C CA . PHE B 1 682 ? 17.797 -1.048 14.25 1 94.94 682 PHE B CA 1
ATOM 10664 C C . PHE B 1 682 ? 17.516 0.081 15.234 1 94.94 682 PHE B C 1
ATOM 10666 O O . PHE B 1 682 ? 18.359 0.399 16.078 1 94.94 682 PHE B O 1
ATOM 10673 N N . GLY B 1 683 ? 16.359 0.727 15.195 1 92.88 683 GLY B N 1
ATOM 10674 C CA . GLY B 1 683 ? 16.109 1.877 16.047 1 92.88 683 GLY B CA 1
ATOM 10675 C C . GLY B 1 683 ? 17.094 3.004 15.828 1 92.88 683 GLY B C 1
ATOM 10676 O O . GLY B 1 683 ? 17.359 3.391 14.695 1 92.88 683 GLY B O 1
ATOM 10677 N N . ALA B 1 684 ? 17.656 3.486 16.859 1 94.75 684 ALA B N 1
ATOM 10678 C CA . ALA B 1 684 ? 18.578 4.617 16.797 1 94.75 684 ALA B CA 1
ATOM 10679 C C . ALA B 1 684 ? 19.844 4.246 16.031 1 94.75 684 ALA B C 1
ATOM 10681 O O . ALA B 1 684 ? 20.438 5.09 15.344 1 94.75 684 ALA B O 1
ATOM 10682 N N . ASP B 1 685 ? 20.219 2.973 16.031 1 95.62 685 ASP B N 1
ATOM 10683 C CA . ASP B 1 685 ? 21.438 2.51 15.383 1 95.62 685 ASP B CA 1
ATOM 10684 C C . ASP B 1 685 ? 21.328 2.623 13.859 1 95.62 685 ASP B C 1
ATOM 10686 O O . ASP B 1 685 ? 22.328 2.564 13.148 1 95.62 685 ASP B O 1
ATOM 10690 N N . ALA B 1 686 ? 20.125 2.787 13.375 1 97.12 686 ALA B N 1
ATOM 10691 C CA . ALA B 1 686 ? 19.938 2.961 11.938 1 97.12 686 ALA B CA 1
ATOM 10692 C C . ALA B 1 686 ? 20.609 4.238 11.445 1 97.12 686 ALA B C 1
ATOM 10694 O O . ALA B 1 686 ? 20.828 4.41 10.242 1 97.12 686 ALA B O 1
ATOM 10695 N N . ALA B 1 687 ? 20.969 5.121 12.352 1 97.38 687 ALA B N 1
ATOM 10696 C CA . ALA B 1 687 ? 21.609 6.383 12.016 1 97.38 687 ALA B CA 1
ATOM 10697 C C . ALA B 1 687 ? 23.094 6.168 11.703 1 97.38 687 ALA B C 1
ATOM 10699 O O . ALA B 1 687 ? 23.75 7.051 11.141 1 97.38 687 ALA B O 1
ATOM 10700 N N . ILE B 1 688 ? 23.625 5.039 12.016 1 97.94 688 ILE B N 1
ATOM 10701 C CA . ILE B 1 688 ? 25.047 4.77 11.844 1 97.94 688 ILE B CA 1
ATOM 10702 C C . ILE B 1 688 ? 25.344 4.438 10.383 1 97.94 688 ILE B C 1
ATOM 10704 O O . ILE B 1 688 ? 24.719 3.543 9.812 1 97.94 688 ILE B O 1
ATOM 10708 N N . GLY B 1 689 ? 26.328 5.137 9.789 1 97.12 689 GLY B N 1
ATOM 10709 C CA . GLY B 1 689 ? 26.641 5.004 8.375 1 97.12 689 GLY B CA 1
ATOM 10710 C C . GLY B 1 689 ? 27.875 4.164 8.117 1 97.12 689 GLY B C 1
ATOM 10711 O O . GLY B 1 689 ? 28.266 3.961 6.961 1 97.12 689 GLY B O 1
ATOM 10712 N N . ASP B 1 690 ? 28.516 3.594 9.164 1 96.5 690 ASP B N 1
ATOM 10713 C CA . ASP B 1 690 ? 29.688 2.752 9.008 1 96.5 690 ASP B CA 1
ATOM 10714 C C . ASP B 1 690 ? 29.312 1.381 8.445 1 96.5 690 ASP B C 1
ATOM 10716 O O . ASP B 1 690 ? 28.719 0.56 9.148 1 96.5 690 ASP B O 1
ATOM 10720 N N . THR B 1 691 ? 29.719 1.095 7.27 1 94.12 691 THR B N 1
ATOM 10721 C CA . THR B 1 691 ? 29.297 -0.11 6.562 1 94.12 691 THR B CA 1
ATOM 10722 C C . THR B 1 691 ? 30 -1.341 7.121 1 94.12 691 THR B C 1
ATOM 10724 O O . THR B 1 691 ? 29.672 -2.471 6.754 1 94.12 691 THR B O 1
ATOM 10727 N N . ASP B 1 692 ? 30.984 -1.129 8.008 1 95.19 692 ASP B N 1
ATOM 10728 C CA . ASP B 1 692 ? 31.625 -2.256 8.688 1 95.19 692 ASP B CA 1
ATOM 10729 C C . ASP B 1 692 ? 30.734 -2.797 9.805 1 95.19 692 ASP B C 1
ATOM 10731 O O . ASP B 1 692 ? 30.953 -3.908 10.289 1 95.19 692 ASP B O 1
ATOM 10735 N N . GLU B 1 693 ? 29.781 -1.947 10.211 1 95.94 693 GLU B N 1
ATOM 10736 C CA . GLU B 1 693 ? 28.766 -2.389 11.164 1 95.94 693 GLU B CA 1
ATOM 10737 C C . GLU B 1 693 ? 27.516 -2.916 10.453 1 95.94 693 GLU B C 1
ATOM 10739 O O . GLU B 1 693 ? 27.219 -2.502 9.328 1 95.94 693 GLU B O 1
ATOM 10744 N N . LEU B 1 694 ? 26.828 -3.832 11.133 1 95.94 694 LEU B N 1
ATOM 10745 C CA . LEU B 1 694 ? 25.656 -4.465 10.547 1 95.94 694 LEU B CA 1
ATOM 10746 C C . LEU B 1 694 ? 24.641 -3.418 10.109 1 95.94 694 LEU B C 1
ATOM 10748 O O . LEU B 1 694 ? 24.078 -3.514 9.016 1 95.94 694 LEU B O 1
ATOM 10752 N N . CYS B 1 695 ? 24.375 -2.438 10.953 1 96.25 695 CYS B N 1
ATOM 10753 C CA . CYS B 1 695 ? 23.391 -1.41 10.641 1 96.25 695 CYS B CA 1
ATOM 10754 C C . CYS B 1 695 ? 23.828 -0.587 9.43 1 96.25 695 CYS B C 1
ATOM 10756 O O . CYS B 1 695 ? 23 -0.229 8.594 1 96.25 695 CYS B O 1
ATOM 10758 N N . GLY B 1 696 ? 25.109 -0.268 9.359 1 96.69 696 GLY B N 1
ATOM 10759 C CA . GLY B 1 696 ? 25.625 0.469 8.219 1 96.69 696 GLY B CA 1
ATOM 10760 C C . GLY B 1 696 ? 25.562 -0.32 6.922 1 96.69 696 GLY B C 1
ATOM 10761 O O . GLY B 1 696 ? 25.297 0.241 5.859 1 96.69 696 GLY B O 1
ATOM 10762 N N . LYS B 1 697 ? 25.844 -1.596 7 1 96.31 697 LYS B N 1
ATOM 10763 C CA . LYS B 1 697 ? 25.766 -2.465 5.828 1 96.31 697 LYS B CA 1
ATOM 10764 C C . LYS B 1 697 ? 24.359 -2.492 5.254 1 96.31 697 LYS B C 1
ATOM 10766 O O . LYS B 1 697 ? 24.172 -2.355 4.043 1 96.31 697 LYS B O 1
ATOM 10771 N N . TRP B 1 698 ? 23.391 -2.672 6.094 1 97.5 698 TRP B N 1
ATOM 10772 C CA . TRP B 1 698 ? 22.016 -2.723 5.637 1 97.5 698 TRP B CA 1
ATOM 10773 C C . TRP B 1 698 ? 21.531 -1.343 5.203 1 97.5 698 TRP B C 1
ATOM 10775 O O . TRP B 1 698 ? 20.672 -1.226 4.328 1 97.5 698 TRP B O 1
ATOM 10785 N N . GLY B 1 699 ? 22.094 -0.277 5.855 1 97.5 699 GLY B N 1
ATOM 10786 C CA . GLY B 1 699 ? 21.844 1.064 5.348 1 97.5 699 GLY B CA 1
ATOM 10787 C C . GLY B 1 699 ? 22.297 1.25 3.908 1 97.5 699 GLY B C 1
ATOM 10788 O O . GLY B 1 699 ? 21.594 1.878 3.113 1 97.5 699 GLY B O 1
ATOM 10789 N N . GLU B 1 700 ? 23.406 0.69 3.588 1 96.56 700 GLU B N 1
ATOM 10790 C CA . GLU B 1 700 ? 23.906 0.755 2.219 1 96.56 700 GLU B CA 1
ATOM 10791 C C . GLU B 1 700 ? 23.016 -0.024 1.262 1 96.56 700 GLU B C 1
ATOM 10793 O O . GLU B 1 700 ? 22.797 0.397 0.124 1 96.56 700 GLU B O 1
ATOM 10798 N N . TYR B 1 701 ? 22.531 -1.239 1.715 1 97 701 TYR B N 1
ATOM 10799 C CA . TYR B 1 701 ? 21.578 -1.991 0.919 1 97 701 TYR B CA 1
ATOM 10800 C C . TYR B 1 701 ? 20.344 -1.147 0.612 1 97 701 TYR B C 1
ATOM 10802 O O . TYR B 1 701 ? 19.828 -1.168 -0.511 1 97 701 TYR B O 1
ATOM 10810 N N . LEU B 1 702 ? 19.891 -0.427 1.626 1 97.94 702 LEU B N 1
ATOM 10811 C CA . LEU B 1 702 ? 18.672 0.371 1.465 1 97.94 702 LEU B CA 1
ATOM 10812 C C . LEU B 1 702 ? 18.891 1.5 0.464 1 97.94 702 LEU B C 1
ATOM 10814 O O . LEU B 1 702 ? 18.078 1.711 -0.432 1 97.94 702 LEU B O 1
ATOM 10818 N N . LEU B 1 703 ? 19.984 2.207 0.603 1 97.69 703 LEU B N 1
ATOM 10819 C CA . LEU B 1 703 ? 20.312 3.275 -0.339 1 97.69 703 LEU B CA 1
ATOM 10820 C C . LEU B 1 703 ? 20.453 2.729 -1.754 1 97.69 703 LEU B C 1
ATOM 10822 O O . LEU B 1 703 ? 19.906 3.289 -2.701 1 97.69 703 LEU B O 1
ATOM 10826 N N . ALA B 1 704 ? 21.141 1.601 -1.911 1 96.38 704 ALA B N 1
ATOM 10827 C CA . ALA B 1 704 ? 21.406 0.996 -3.215 1 96.38 704 ALA B CA 1
ATOM 10828 C C . ALA B 1 704 ? 20.109 0.502 -3.857 1 96.38 704 ALA B C 1
ATOM 10830 O O . ALA B 1 704 ? 19.953 0.55 -5.078 1 96.38 704 ALA B O 1
ATOM 10831 N N . SER B 1 705 ? 19.219 0.071 -3.059 1 96.25 705 SER B N 1
ATOM 10832 C CA . SER B 1 705 ? 18.016 -0.582 -3.559 1 96.25 705 SER B CA 1
ATOM 10833 C C . SER B 1 705 ? 17.141 0.397 -4.324 1 96.25 705 SER B C 1
ATOM 10835 O O . SER B 1 705 ? 16.297 -0.014 -5.129 1 96.25 705 SER B O 1
ATOM 10837 N N . ARG B 1 706 ? 17.281 1.704 -4.156 1 96.69 706 ARG B N 1
ATOM 10838 C CA . ARG B 1 706 ? 16.438 2.707 -4.812 1 96.69 706 ARG B CA 1
ATOM 10839 C C . ARG B 1 706 ? 16.594 2.631 -6.328 1 96.69 706 ARG B C 1
ATOM 10841 O O . ARG B 1 706 ? 15.648 2.92 -7.062 1 96.69 706 ARG B O 1
ATOM 10848 N N . ALA B 1 707 ? 17.703 2.156 -6.816 1 95.19 707 ALA B N 1
ATOM 10849 C CA . ALA B 1 707 ? 17.984 2.105 -8.25 1 95.19 707 ALA B CA 1
ATOM 10850 C C . ALA B 1 707 ? 17.188 0.984 -8.922 1 95.19 707 ALA B C 1
ATOM 10852 O O . ALA B 1 707 ? 16.938 1.03 -10.125 1 95.19 707 ALA B O 1
ATOM 10853 N N . THR B 1 708 ? 16.766 -0.016 -8.125 1 94 708 THR B N 1
ATOM 10854 C CA . THR B 1 708 ? 16.25 -1.26 -8.688 1 94 708 THR B CA 1
ATOM 10855 C C . THR B 1 708 ? 14.898 -1.026 -9.359 1 94 708 THR B C 1
ATOM 10857 O O . THR B 1 708 ? 14.523 -1.761 -10.273 1 94 708 THR B O 1
ATOM 10860 N N . THR B 1 709 ? 14.172 -0.016 -8.984 1 95.38 709 THR B N 1
ATOM 10861 C CA . THR B 1 709 ? 12.867 0.265 -9.562 1 95.38 709 THR B CA 1
ATOM 10862 C C . THR B 1 709 ? 12.984 1.302 -10.68 1 95.38 709 THR B C 1
ATOM 10864 O O . THR B 1 709 ? 11.977 1.774 -11.203 1 95.38 709 THR B O 1
ATOM 10867 N N . ILE B 1 710 ? 14.234 1.657 -11.047 1 94.94 710 ILE B N 1
ATOM 10868 C CA . ILE B 1 710 ? 14.477 2.689 -12.055 1 94.94 710 ILE B CA 1
ATOM 10869 C C . ILE B 1 710 ? 15.141 2.07 -13.281 1 94.94 710 ILE B C 1
ATOM 10871 O O . ILE B 1 710 ? 14.648 2.215 -14.398 1 94.94 710 ILE B O 1
ATOM 10875 N N . TYR B 1 711 ? 16.25 1.334 -13.055 1 91.81 711 TYR B N 1
ATOM 10876 C CA . TYR B 1 711 ? 17 0.83 -14.203 1 91.81 711 TYR B CA 1
ATOM 10877 C C . TYR B 1 711 ? 16.281 -0.347 -14.852 1 91.81 711 TYR B C 1
ATOM 10879 O O . TYR B 1 711 ? 15.43 -0.981 -14.227 1 91.81 711 TYR B O 1
ATOM 10887 N N . GLY B 1 712 ? 16.594 -0.653 -16.125 1 87.94 712 GLY B N 1
ATOM 10888 C CA . GLY B 1 712 ? 15.977 -1.753 -16.859 1 87.94 712 GLY B CA 1
ATOM 10889 C C . GLY B 1 712 ? 14.492 -1.559 -17.094 1 87.94 712 GLY B C 1
ATOM 10890 O O . GLY B 1 712 ? 13.742 -2.531 -17.219 1 87.94 712 GLY B O 1
ATOM 10891 N N . GLY B 1 713 ? 14.078 -0.28 -17.109 1 90.38 713 GLY B N 1
ATOM 10892 C CA . GLY B 1 713 ? 12.656 0.046 -17.156 1 90.38 713 GLY B CA 1
ATOM 10893 C C . GLY B 1 713 ? 12.055 0.257 -15.773 1 90.38 713 GLY B C 1
ATOM 10894 O O . GLY B 1 713 ? 12.047 -0.657 -14.945 1 90.38 713 GLY B O 1
ATOM 10895 N N . THR B 1 714 ? 11.594 1.429 -15.523 1 94.12 714 THR B N 1
ATOM 10896 C CA . THR B 1 714 ? 11.039 1.767 -14.219 1 94.12 714 THR B CA 1
ATOM 10897 C C . THR B 1 714 ? 9.867 0.852 -13.875 1 94.12 714 THR B C 1
ATOM 10899 O O . THR B 1 714 ? 9.336 0.158 -14.75 1 94.12 714 THR B O 1
ATOM 10902 N N . SER B 1 715 ? 9.469 0.784 -12.641 1 95.75 715 SER B N 1
ATOM 10903 C CA . SER B 1 715 ? 8.305 0.02 -12.219 1 95.75 715 SER B CA 1
ATOM 10904 C C . SER B 1 715 ? 7.062 0.422 -13.008 1 95.75 715 SER B C 1
ATOM 10906 O O . SER B 1 715 ? 6.227 -0.424 -13.336 1 95.75 715 SER B O 1
ATOM 10908 N N . GLU B 1 716 ? 6.91 1.7 -13.328 1 96.19 716 GLU B N 1
ATOM 10909 C CA . GLU B 1 716 ? 5.773 2.201 -14.094 1 96.19 716 GLU B CA 1
ATOM 10910 C C . GLU B 1 716 ? 5.773 1.631 -15.516 1 96.19 716 GLU B C 1
ATOM 10912 O O . GLU B 1 716 ? 4.719 1.26 -16.031 1 96.19 716 GLU B O 1
ATOM 10917 N N . VAL B 1 717 ? 6.969 1.563 -16.094 1 93.62 717 VAL B N 1
ATOM 10918 C CA . VAL B 1 717 ? 7.098 0.99 -17.438 1 93.62 717 VAL B CA 1
ATOM 10919 C C . VAL B 1 717 ? 6.797 -0.506 -17.375 1 93.62 717 VAL B C 1
ATOM 10921 O O . VAL B 1 717 ? 6.129 -1.04 -18.266 1 93.62 717 VAL B O 1
ATOM 10924 N N . GLN B 1 718 ? 7.305 -1.191 -16.328 1 93.31 718 GLN B N 1
ATOM 10925 C CA . GLN B 1 718 ? 7.012 -2.613 -16.188 1 93.31 718 GLN B CA 1
ATOM 10926 C C . GLN B 1 718 ? 5.512 -2.859 -16.062 1 93.31 718 GLN B C 1
ATOM 10928 O O . GLN B 1 718 ? 4.988 -3.816 -16.641 1 93.31 718 GLN B O 1
ATOM 10933 N N . LEU B 1 719 ? 4.816 -2.039 -15.32 1 96.81 719 LEU B N 1
ATOM 10934 C CA . LEU B 1 719 ? 3.371 -2.174 -15.172 1 96.81 719 LEU B CA 1
ATOM 10935 C C . LEU B 1 719 ? 2.668 -1.995 -16.516 1 96.81 719 LEU B C 1
ATOM 10937 O O . LEU B 1 719 ? 1.705 -2.703 -16.812 1 96.81 719 LEU B O 1
ATOM 10941 N N . ASN B 1 720 ? 3.104 -1.043 -17.328 1 95.19 720 ASN B N 1
ATOM 10942 C CA . ASN B 1 720 ? 2.561 -0.895 -18.672 1 95.19 720 ASN B CA 1
ATOM 10943 C C . ASN B 1 720 ? 2.75 -2.164 -19.5 1 95.19 720 ASN B C 1
ATOM 10945 O O . ASN B 1 720 ? 1.82 -2.623 -20.172 1 95.19 720 ASN B O 1
ATOM 10949 N N . ILE B 1 721 ? 3.969 -2.672 -19.422 1 91.69 721 ILE B N 1
ATOM 10950 C CA . ILE B 1 721 ? 4.305 -3.854 -20.203 1 91.69 721 ILE B CA 1
ATOM 10951 C C . ILE B 1 721 ? 3.42 -5.023 -19.781 1 91.69 721 ILE B C 1
ATOM 10953 O O . ILE B 1 721 ? 2.855 -5.727 -20.625 1 91.69 721 ILE B O 1
ATOM 10957 N N . ILE B 1 722 ? 3.273 -5.246 -18.516 1 94.12 722 ILE B N 1
ATOM 10958 C CA . ILE B 1 722 ? 2.467 -6.336 -17.984 1 94.12 722 ILE B CA 1
ATOM 10959 C C . ILE B 1 722 ? 1.02 -6.184 -18.453 1 94.12 722 ILE B C 1
ATOM 10961 O O . ILE B 1 722 ? 0.421 -7.137 -18.953 1 94.12 722 ILE B O 1
ATOM 10965 N N . ALA B 1 723 ? 0.477 -5.016 -18.328 1 96.75 723 ALA B N 1
ATOM 10966 C CA . ALA B 1 723 ? -0.921 -4.773 -18.672 1 96.75 723 ALA B CA 1
ATOM 10967 C C . ALA B 1 723 ? -1.157 -4.949 -20.156 1 96.75 723 ALA B C 1
ATOM 10969 O O . ALA B 1 723 ? -2.156 -5.543 -20.578 1 96.75 723 ALA B O 1
ATOM 10970 N N . GLU B 1 724 ? -0.278 -4.402 -20.984 1 95.06 724 GLU B N 1
ATOM 10971 C CA . GLU B 1 724 ? -0.472 -4.383 -22.422 1 95.06 724 GLU B CA 1
ATOM 10972 C C . GLU B 1 724 ? -0.155 -5.742 -23.047 1 95.06 724 GLU B C 1
ATOM 10974 O O . GLU B 1 724 ? -0.904 -6.234 -23.891 1 95.06 724 GLU B O 1
ATOM 10979 N N . ARG B 1 725 ? 0.851 -6.375 -22.562 1 89.69 725 ARG B N 1
ATOM 10980 C CA . ARG B 1 725 ? 1.312 -7.59 -23.219 1 89.69 725 ARG B CA 1
ATOM 10981 C C . ARG B 1 725 ? 0.634 -8.82 -22.641 1 89.69 725 ARG B C 1
ATOM 10983 O O . ARG B 1 725 ? 0.344 -9.781 -23.359 1 89.69 725 ARG B O 1
ATOM 10990 N N . LEU B 1 726 ? 0.436 -8.844 -21.359 1 90.75 726 LEU B N 1
ATOM 10991 C CA . LEU B 1 726 ? -0.127 -10.031 -20.734 1 90.75 726 LEU B CA 1
ATOM 10992 C C . LEU B 1 726 ? -1.65 -9.961 -20.703 1 90.75 726 LEU B C 1
ATOM 10994 O O . LEU B 1 726 ? -2.324 -10.984 -20.844 1 90.75 726 LEU B O 1
ATOM 10998 N N . LEU B 1 727 ? -2.168 -8.773 -20.484 1 95.25 727 LEU B N 1
ATOM 10999 C CA . LEU B 1 727 ? -3.613 -8.656 -20.312 1 95.25 727 LEU B CA 1
ATOM 11000 C C . LEU B 1 727 ? -4.266 -8.086 -21.578 1 95.25 727 LEU B C 1
ATOM 11002 O O . LEU B 1 727 ? -5.492 -8.078 -21.688 1 95.25 727 LEU B O 1
ATOM 11006 N N . GLY B 1 728 ? -3.455 -7.566 -22.5 1 95.19 728 GLY B N 1
ATOM 11007 C CA . GLY B 1 728 ? -3.969 -7.07 -23.766 1 95.19 728 GLY B CA 1
ATOM 11008 C C . GLY B 1 728 ? -4.66 -5.727 -23.656 1 95.19 728 GLY B C 1
ATOM 11009 O O . GLY B 1 728 ? -5.535 -5.398 -24.453 1 95.19 728 GLY B O 1
ATOM 11010 N N . LEU B 1 729 ? -4.363 -4.953 -22.641 1 97 729 LEU B N 1
ATOM 11011 C CA . LEU B 1 729 ? -4.965 -3.633 -22.484 1 97 729 LEU B CA 1
ATOM 11012 C C . LEU B 1 729 ? -4.387 -2.646 -23.484 1 97 729 LEU B C 1
ATOM 11014 O O . LEU B 1 729 ? -3.252 -2.809 -23.938 1 97 729 LEU B O 1
ATOM 11018 N N . PRO B 1 730 ? -5.102 -1.703 -23.812 1 95.44 730 PRO B N 1
ATOM 11019 C CA . PRO B 1 730 ? -4.66 -0.782 -24.859 1 95.44 730 PRO B CA 1
ATOM 11020 C C . PRO B 1 730 ? -3.482 0.088 -24.422 1 95.44 730 PRO B C 1
ATOM 11022 O O . PRO B 1 730 ? -3.387 0.461 -23.25 1 95.44 730 PRO B O 1
ATOM 11025 N N . ARG B 1 731 ? -2.715 0.528 -25.453 1 90.69 731 ARG B N 1
ATOM 11026 C CA . ARG B 1 731 ? -1.539 1.358 -25.219 1 90.69 731 ARG B CA 1
ATOM 11027 C C . ARG B 1 731 ? -1.929 2.824 -25.047 1 90.69 731 ARG B C 1
ATOM 11029 O O . ARG B 1 731 ? -2.971 3.256 -25.547 1 90.69 731 ARG B O 1
ATOM 11036 N N . ASP B 1 732 ? -1.091 3.451 -24.281 1 79.94 732 ASP B N 1
ATOM 11037 C CA . ASP B 1 732 ? -1.264 4.895 -24.141 1 79.94 732 ASP B CA 1
ATOM 11038 C C . ASP B 1 732 ? -1.165 5.59 -25.5 1 79.94 732 ASP B C 1
ATOM 11040 O O . ASP B 1 732 ? -0.359 5.195 -26.344 1 79.94 732 ASP B O 1
ATOM 11044 N N . PRO B 1 733 ? -2.037 6.562 -25.828 1 71.38 733 PRO B N 1
ATOM 11045 C CA . PRO B 1 733 ? -1.992 7.238 -27.125 1 71.38 733 PRO B CA 1
ATOM 11046 C C . PRO B 1 733 ? -0.652 7.918 -27.391 1 71.38 733 PRO B C 1
ATOM 11048 O O . PRO B 1 733 ? 0.033 8.328 -26.453 1 71.38 733 PRO B O 1
#

Solvent-accessible surface area (backbone atoms only — not comparable to full-atom values): 70912 Å² total; per-residue (Å²): 116,70,64,45,63,51,70,68,43,41,51,50,38,52,54,46,40,53,50,35,58,69,67,35,36,70,69,52,51,55,48,25,68,76,37,82,65,58,83,74,42,89,53,49,61,61,40,20,76,70,35,61,54,7,32,50,31,36,54,91,26,63,20,66,52,45,44,49,45,59,40,28,31,49,35,16,38,40,21,44,40,62,53,64,50,43,62,66,41,20,40,48,28,52,52,51,50,35,60,38,39,56,72,43,70,67,47,32,34,36,13,63,50,79,42,41,27,7,40,49,81,67,68,66,30,23,37,38,44,80,57,90,80,28,36,34,28,33,43,44,41,68,51,23,48,26,43,70,70,19,51,34,36,36,38,38,27,30,36,97,90,40,70,47,36,32,56,43,48,42,88,70,40,49,67,45,71,48,55,29,50,25,49,39,48,44,21,8,34,40,32,33,80,66,36,74,40,54,69,85,37,44,35,85,62,40,46,66,66,57,46,50,30,53,49,35,23,44,52,19,18,22,23,32,14,36,11,44,39,24,35,53,51,33,41,56,46,26,57,66,45,56,47,84,89,38,36,43,17,37,39,46,64,49,24,38,50,47,23,51,31,46,45,41,31,40,32,22,28,26,20,24,45,49,16,22,47,21,46,40,50,10,54,76,52,77,58,38,44,72,86,38,23,22,60,24,32,13,21,30,10,48,48,37,8,34,52,28,12,38,50,19,24,53,48,25,23,59,71,53,33,72,60,24,47,16,52,86,30,65,46,35,58,49,35,31,46,23,49,38,51,37,11,65,66,28,54,64,74,51,26,19,41,45,25,40,52,26,44,54,67,82,29,67,60,80,90,70,82,86,68,60,76,86,46,46,64,59,43,50,53,50,41,51,50,43,51,54,44,59,73,39,55,70,70,64,30,41,47,51,35,29,68,63,4,61,65,47,32,62,37,56,70,75,66,9,56,47,34,50,65,68,53,46,51,44,48,53,49,39,31,58,75,58,70,46,83,66,70,76,50,71,54,33,62,20,49,49,61,36,41,70,75,45,37,52,72,67,50,39,66,66,50,47,59,47,32,49,52,55,75,46,40,38,19,57,38,65,31,24,93,75,5,59,91,34,48,61,64,50,71,28,34,36,43,83,46,94,70,26,28,35,30,38,40,56,30,35,75,17,50,45,48,86,70,23,50,34,26,46,31,56,29,30,62,34,88,83,43,60,63,62,49,10,19,25,28,34,56,39,60,49,76,41,72,46,51,45,73,42,73,39,50,24,55,75,65,49,59,56,29,16,37,35,38,34,50,66,25,78,43,49,55,86,32,48,44,56,46,86,33,44,12,44,65,49,46,51,51,24,53,52,39,40,43,48,49,60,44,71,53,82,56,86,66,40,61,46,70,68,58,45,47,51,51,57,56,73,45,91,67,53,68,51,53,39,34,53,49,10,48,49,51,33,54,48,50,18,42,53,38,32,53,50,49,37,52,50,29,35,64,67,72,44,89,47,67,70,49,42,47,44,36,33,52,51,46,41,54,45,36,38,47,49,20,51,50,55,35,53,71,47,15,32,47,33,27,34,39,43,56,91,38,74,47,10,37,35,42,49,20,38,57,47,36,65,49,57,52,39,56,92,54,28,50,70,52,36,29,50,48,41,18,36,71,66,63,61,28,53,72,69,131,117,71,66,46,63,50,70,67,44,41,51,50,38,51,54,46,39,54,49,35,57,68,67,35,36,71,68,52,51,55,48,26,67,76,37,83,67,56,82,74,43,88,52,50,60,61,40,21,76,70,35,62,53,7,31,51,31,36,54,90,26,63,19,66,53,43,43,51,45,60,39,27,32,50,35,16,39,41,20,46,38,61,53,63,50,43,63,65,42,20,41,49,29,50,51,50,49,34,62,39,39,56,72,44,69,68,49,31,36,36,12,64,50,77,42,41,29,7,43,50,82,65,70,65,30,23,39,37,44,80,57,89,82,30,36,33,29,33,42,43,42,67,51,23,49,24,44,70,70,19,52,35,36,36,37,39,27,31,36,98,90,41,71,46,37,33,55,43,49,43,88,70,40,50,67,45,71,49,57,30,51,25,47,41,48,44,23,8,34,39,31,33,80,64,37,74,41,56,68,84,37,44,36,85,62,39,47,66,66,57,47,50,31,52,49,36,24,44,51,19,18,22,23,33,14,36,11,44,38,24,34,54,51,34,42,55,47,25,55,64,45,55,47,84,89,36,37,44,18,38,40,47,67,50,23,38,51,47,25,50,32,47,44,41,30,41,31,23,28,26,20,24,44,48,15,22,47,21,46,41,51,10,55,76,52,79,57,38,45,71,86,37,23,22,59,25,32,13,21,30,12,48,48,36,9,34,53,29,12,39,51,20,24,53,48,24,22,59,71,52,33,72,63,24,47,16,51,87,30,64,46,36,60,50,36,30,44,23,49,36,52,37,11,65,65,27,55,63,73,52,27,19,40,45,24,40,52,26,43,56,66,83,29,67,61,80,90,70,84,85,69,59,75,86,45,47,64,59,42,50,53,50,40,51,52,43,52,53,46,59,72,40,54,73,69,65,29,40,47,50,35,28,69,64,4,61,64,47,32,62,36,54,70,73,67,9,56,47,35,49,64,67,54,47,51,45,50,55,50,37,30,58,75,58,70,47,82,68,68,75,50,72,56,32,62,22,48,49,61,35,40,71,73,46,37,52,72,68,50,39,66,66,50,45,60,48,34,49,51,55,75,47,41,37,20,56,40,67,31,26,93,75,6,61,92,34,48,60,64,50,73,28,35,36,43,87,45,95,69,26,30,35,30,37,39,56,30,33,77,18,49,44,45,86,71,24,52,34,27,45,33,58,28,30,60,34,89,85,42,60,63,63,50,10,21,25,29,33,55,40,60,49,78,41,73,46,51,45,72,44,72,39,50,24,55,77,65,49,58,55,30,17,38,35,40,33,50,67,25,78,43,50,56,84,32,48,45,55,47,86,33,43,12,45,65,48,46,52,50,23,52,52,38,38,44,50,49,60,46,72,53,83,58,87,67,41,61,46,70,71,58,46,47,52,49,57,56,74,45,92,66,54,68,52,54,38,33,52,49,8,48,50,51,32,53,46,51,18,44,54,37,32,51,51,49,37,52,50,29,35,65,67,72,43,88,48,67,68,46,40,46,45,36,32,52,51,46,40,53,44,35,39,46,51,20,49,51,54,35,52,70,46,15,33,48,32,28,34,39,44,57,90,39,73,47,10,38,35,43,48,19,38,58,46,34,63,50,55,49,38,57,90,54,28,51,67,54,36,28,50,49,42,18,35,70,66,63,61,30,52,72,70,133

Nearest PDB structures (foldseek):
  6wy9-assembly1_A-2  TM=7.875E-01  e=2.374E-18  Thermomonospora curvata DSM 43183
  6wy8-assembly1_D  TM=7.863E-01  e=7.884E-18  Thermomonospora curvata DSM 43183
  8i4p-assembly1_A  TM=7.436E-01  e=6.344E-16  Thermobifida fusca YX
  8hk0-assembly1_A  TM=7.558E-01  e=1.087E-15  Streptomyces ficellus
  8hk0-assembly1_B  TM=7.605E-01  e=2.487E-15  Streptomyces ficellus